Protein AF-A0A970DL91-F1 (afdb_monomer_lite)

Radius of gyration: 66.75 Å; chains: 1; bounding box: 116×144×160 Å

Secondary structure (DSSP, 8-state):
--EETTEEHHHHHHHHHHHTTTT---------TT--HHHHHHHHHHHHHHHHHHTTSSS-GGG-TTTTS-SS-----HHHHHHHHHHHHHHHHHHHHHHHHHHHHH-BPP--SHHHHHHHHHHHHT--GGGS-GGGGSHHHHHHHHHHHHHHHHHHHHHHHHHHHHHHHBSSGGG--HHHHHHHHHTTT--TT-HHHHHHHHHTHHHHHHHHHHHHHHHHHHHHHHHHHHHHTT------HHHHHHHHHHHHHHHH----HHHHHHHHTT-HHHHHHHHHHHHHHHHHHHHHHHHHHHHH-S--HHHHHHHHHHHHHHHTT----HHHHHHHHHHHHH-HHHHHHHHHHHHHHHHHHHHHHHHHHHHHHHHSS---TTHHHHHHHHHHHHHH---HHHHHHHHHHHHHHHTT-S-TTHHHHHHHHHHHHHHHHHHHHHHHHTT-----SSHHHHHHHHHHHHHHHHHHHHHHHHHHHHBTT--SSS--HHHHHHHHHHHHHHHHHHHHHTT-HHHHHHHGGG--GGG--HHHHHHHHHHHHHHHTTBSSHHHHHHHTSHHHHHHHHHHHHHHHHHHHHHHHHHHHHHHH--S-THHHHHS-HHHHHHHHHHHHH-HHHHHHHHHHHHHHHHHHHTT-HHHHHHHHHSPTT--HHHHHHHHHHHHHHHHHHHH-GGGGGGGGHHHHHHHHHHHHHHHHHHHHHHHHHHHHHH--SPPPTT-SGGG-HHHHHHHTTT--------HHHHHHH--GGG-SEEEESS-B-SSTTTTTTGGGSSEEEE-S---S-TTS--BHHHHS-GGG-----EE-S---HHHHHTSTT-EE---SBTTGGG-EEEE-S-HHHHHHHHHHS-TT--EEEE-S-HHHHHHHHHHHHHHHHHTT--HHHHHHHHHHTEEEE-GGG------SEEEEEGGGTTT---HHHHHHHHHHHH--SSEEEEE-TT--TTS----HHHHHHHHHHS---------SSHHHHHHHHHHHHTT-EEEE-SSSSEEEEETTEEEEEEEET-TT-----HHHHIIIIIIHHHHTT--EEEEETTSSSHHHHHHHHHHHHHTS----

pLDDT: mean 81.04, std 9.51, range [30.67, 94.19]

Structure (mmCIF, N/CA/C/O backbone):
data_AF-A0A970DL91-F1
#
_entry.id   AF-A0A970DL91-F1
#
loop_
_atom_site.group_PDB
_atom_site.id
_atom_site.type_symbol
_atom_site.label_atom_id
_atom_site.label_alt_id
_atom_site.label_comp_id
_atom_site.label_asym_id
_atom_site.label_entity_id
_atom_site.label_seq_id
_atom_site.pdbx_PDB_ins_code
_atom_site.Cartn_x
_atom_site.Cartn_y
_atom_site.Cartn_z
_atom_site.occupancy
_atom_site.B_iso_or_equiv
_atom_site.auth_seq_id
_atom_site.auth_comp_id
_atom_site.auth_asym_id
_atom_site.auth_atom_id
_atom_site.pdbx_PDB_model_num
ATOM 1 N N . ASN A 1 1 ? -12.258 -10.045 8.546 1.00 48.22 1 ASN A N 1
ATOM 2 C CA . ASN A 1 1 ? -10.838 -9.648 8.711 1.00 48.22 1 ASN A CA 1
ATOM 3 C C . ASN A 1 1 ? -10.381 -8.439 7.898 1.00 48.22 1 ASN A C 1
ATOM 5 O O . ASN A 1 1 ? -9.247 -8.023 8.098 1.00 48.22 1 ASN A O 1
ATOM 9 N N . ASN A 1 2 ? -11.212 -7.817 7.054 1.00 68.00 2 ASN A N 1
ATOM 10 C CA . ASN A 1 2 ? -10.800 -6.581 6.380 1.00 68.00 2 ASN A CA 1
ATOM 11 C C . ASN A 1 2 ? -10.717 -5.425 7.390 1.00 68.00 2 ASN A C 1
ATOM 13 O O . ASN A 1 2 ? -11.705 -5.105 8.052 1.00 68.00 2 ASN A O 1
ATOM 17 N N . ARG A 1 3 ? -9.528 -4.831 7.520 1.00 85.75 3 ARG A N 1
ATOM 18 C CA . ARG A 1 3 ? -9.287 -3.596 8.276 1.00 85.75 3 ARG A CA 1
ATOM 19 C C . ARG A 1 3 ? -9.288 -2.411 7.310 1.00 85.75 3 ARG A C 1
ATOM 21 O O . ARG A 1 3 ? -8.858 -2.548 6.165 1.00 85.75 3 ARG A O 1
ATOM 28 N N . ILE A 1 4 ? -9.766 -1.260 7.765 1.00 88.88 4 ILE A N 1
ATOM 29 C CA . ILE A 1 4 ? -9.612 0.026 7.073 1.00 88.88 4 ILE A CA 1
ATOM 30 C C . ILE A 1 4 ? -8.948 0.967 8.072 1.00 88.88 4 ILE A C 1
ATOM 32 O O . ILE A 1 4 ? -9.443 1.095 9.188 1.00 88.88 4 ILE A O 1
ATOM 36 N N . LEU A 1 5 ? -7.810 1.554 7.688 1.00 90.62 5 LEU A N 1
ATOM 37 C CA . LEU A 1 5 ? -6.974 2.398 8.558 1.00 90.62 5 LEU A CA 1
ATOM 38 C C . LEU A 1 5 ? -6.631 1.725 9.903 1.00 90.62 5 LEU A C 1
ATOM 40 O O . LEU A 1 5 ? -6.653 2.347 10.958 1.00 90.62 5 LEU A O 1
ATOM 44 N N . ASP A 1 6 ? -6.349 0.418 9.852 1.00 90.62 6 ASP A N 1
ATOM 45 C CA . ASP A 1 6 ? -6.091 -0.473 10.996 1.00 90.62 6 ASP A CA 1
ATOM 46 C C . ASP A 1 6 ? -7.245 -0.698 11.982 1.00 90.62 6 ASP A C 1
ATOM 48 O O . ASP A 1 6 ? -7.086 -1.458 12.941 1.00 90.62 6 ASP A O 1
ATOM 52 N N . TYR A 1 7 ? -8.436 -0.174 11.690 1.00 91.06 7 TYR A N 1
ATOM 53 C CA . TYR A 1 7 ? -9.652 -0.477 12.436 1.00 91.06 7 TYR A CA 1
ATOM 54 C C . TYR A 1 7 ? -10.460 -1.600 11.790 1.00 91.06 7 TYR A C 1
ATOM 56 O O . TYR A 1 7 ? -10.719 -1.621 10.578 1.00 91.06 7 TYR A O 1
ATOM 64 N N . ARG A 1 8 ? -10.914 -2.544 12.620 1.00 88.19 8 ARG A N 1
ATOM 65 C CA . ARG A 1 8 ? -11.968 -3.495 12.228 1.00 88.19 8 ARG A CA 1
ATOM 66 C C . ARG A 1 8 ? -13.316 -2.777 12.250 1.00 88.19 8 ARG A C 1
ATOM 68 O O . ARG A 1 8 ? -13.531 -1.916 13.093 1.00 88.19 8 ARG A O 1
ATOM 75 N N . TYR A 1 9 ? -14.247 -3.178 11.386 1.00 87.25 9 TYR A N 1
ATOM 76 C CA . TYR A 1 9 ? -15.586 -2.573 11.357 1.00 87.25 9 TYR A CA 1
ATOM 77 C C . TYR A 1 9 ? -16.281 -2.594 12.727 1.00 87.25 9 TYR A C 1
ATOM 79 O O . TYR A 1 9 ? -16.850 -1.599 13.151 1.00 87.25 9 TYR A O 1
ATOM 87 N N . ILE A 1 10 ? -16.138 -3.703 13.455 1.00 85.31 10 ILE A N 1
ATOM 88 C CA . ILE A 1 10 ? -16.683 -3.879 14.806 1.00 85.31 10 ILE A CA 1
ATOM 89 C C . ILE A 1 10 ? -16.161 -2.802 15.770 1.00 85.31 10 ILE A C 1
ATOM 91 O O . ILE A 1 10 ? -16.941 -2.238 16.528 1.00 85.31 10 ILE A O 1
ATOM 95 N N . GLU A 1 11 ? -14.867 -2.469 15.706 1.00 88.06 11 GLU A N 1
ATOM 96 C CA . GLU A 1 11 ? -14.255 -1.443 16.565 1.00 88.06 11 GLU A CA 1
ATOM 97 C C . GLU A 1 11 ? -14.880 -0.072 16.294 1.00 88.06 11 GLU A C 1
ATOM 99 O O . GLU A 1 11 ? -15.267 0.625 17.220 1.00 88.06 11 GLU A O 1
ATOM 104 N N . VAL A 1 12 ? -15.062 0.269 15.015 1.00 90.44 12 VAL A N 1
ATOM 105 C CA . VAL A 1 12 ? -15.667 1.539 14.589 1.00 90.44 12 VAL A CA 1
ATOM 106 C C . VAL A 1 12 ? -17.094 1.684 15.116 1.00 90.44 12 VAL A C 1
ATOM 108 O O . VAL A 1 12 ? -17.476 2.741 15.607 1.00 90.44 12 VAL A O 1
ATOM 111 N N . VAL A 1 13 ? -17.894 0.625 15.008 1.00 88.88 13 VAL A N 1
ATOM 112 C CA . VAL A 1 13 ? -19.307 0.669 15.387 1.00 88.88 13 VAL A CA 1
ATOM 113 C C . VAL A 1 13 ? -19.475 0.723 16.915 1.00 88.88 13 VAL A C 1
ATOM 115 O O . VAL A 1 13 ? -20.303 1.491 17.400 1.00 88.88 13 VAL A O 1
ATOM 118 N N . ASN A 1 14 ? -18.659 -0.015 17.679 1.00 88.69 14 ASN A N 1
ATOM 119 C CA . ASN A 1 14 ? -18.685 0.042 19.148 1.00 88.69 14 ASN A CA 1
ATOM 120 C C . ASN A 1 14 ? -18.303 1.437 19.666 1.00 88.69 14 ASN A C 1
ATOM 122 O O . ASN A 1 14 ? -18.971 1.965 20.552 1.00 88.69 14 ASN A O 1
ATOM 126 N N . GLU A 1 15 ? -17.274 2.059 19.085 1.00 90.19 15 GLU A N 1
ATOM 127 C CA . GLU A 1 15 ? -16.874 3.425 19.443 1.00 90.19 15 GLU A CA 1
ATOM 128 C C . GLU A 1 15 ? -17.972 4.445 19.115 1.00 90.19 15 GLU A C 1
ATOM 130 O O . GLU A 1 15 ? -18.283 5.302 19.937 1.00 90.19 15 GLU A O 1
ATOM 135 N N . LEU A 1 16 ? -18.632 4.329 17.955 1.00 89.69 16 LEU A N 1
ATOM 136 C CA . LEU A 1 16 ? -19.767 5.197 17.612 1.00 89.69 16 LEU A CA 1
ATOM 137 C C . LEU A 1 16 ? -20.941 5.052 18.587 1.00 89.69 16 LEU A C 1
ATOM 139 O O . LEU A 1 16 ? -21.554 6.058 18.945 1.00 89.69 16 LEU A O 1
ATOM 143 N N . LEU A 1 17 ? -21.237 3.831 19.043 1.00 88.12 17 LEU A N 1
ATOM 144 C CA . LEU A 1 17 ? -22.252 3.600 20.072 1.00 88.12 17 LEU A CA 1
ATOM 145 C C . LEU A 1 17 ? -21.884 4.276 21.394 1.00 88.12 17 LEU A C 1
ATOM 147 O O . LEU A 1 17 ? -22.737 4.922 21.999 1.00 88.12 17 LEU A O 1
ATOM 151 N N . LEU A 1 18 ? -20.632 4.176 21.840 1.00 87.50 18 LEU A N 1
ATOM 152 C CA . LEU A 1 18 ? -20.187 4.854 23.061 1.00 87.50 18 LEU A CA 1
ATOM 153 C C . LEU A 1 18 ? -20.246 6.380 22.911 1.00 87.50 18 LEU A C 1
ATOM 155 O O . LEU A 1 18 ? -20.728 7.069 23.807 1.00 87.50 18 LEU A O 1
ATOM 159 N N . LEU A 1 19 ? -19.842 6.912 21.755 1.00 88.69 19 LEU A N 1
ATOM 160 C CA . LEU A 1 19 ? -19.898 8.347 21.459 1.00 88.69 19 LEU A CA 1
ATOM 161 C C . LEU A 1 19 ? -21.331 8.889 21.371 1.00 88.69 19 LEU A C 1
ATOM 163 O O . LEU A 1 19 ? -21.543 10.065 21.665 1.00 88.69 19 LEU A O 1
ATOM 167 N N . SER A 1 20 ? -22.319 8.044 21.046 1.00 83.44 20 SER A N 1
ATOM 168 C CA . SER A 1 20 ? -23.741 8.428 21.073 1.00 83.44 20 SER A CA 1
ATOM 169 C C . SER A 1 20 ? -24.223 8.881 22.460 1.00 83.44 20 SER A C 1
ATOM 171 O O . SER A 1 20 ? -25.240 9.558 22.561 1.00 83.44 20 SER A O 1
ATOM 173 N N . LEU A 1 21 ? -23.479 8.566 23.529 1.00 82.19 21 LEU A N 1
ATOM 174 C CA . LEU A 1 21 ? -23.778 8.991 24.899 1.00 82.19 21 LEU A CA 1
ATOM 175 C C . LEU A 1 21 ? -23.330 10.431 25.219 1.00 82.19 21 LEU A C 1
ATOM 177 O O . LEU A 1 21 ? -23.638 10.922 26.304 1.00 82.19 21 LEU A O 1
ATOM 181 N N . HIS A 1 22 ? -22.574 11.090 24.332 1.00 80.44 22 HIS A N 1
ATOM 182 C CA . HIS A 1 22 ? -21.835 12.323 24.641 1.00 80.44 22 HIS A CA 1
ATOM 183 C C . HIS A 1 22 ? -22.213 13.551 23.785 1.00 80.44 22 HIS A C 1
ATOM 185 O O . HIS A 1 22 ? -21.411 14.482 23.699 1.00 80.44 22 HIS A O 1
ATOM 191 N N . ASP A 1 23 ? -23.404 13.571 23.168 1.00 75.06 23 ASP A N 1
ATOM 192 C CA . ASP A 1 23 ? -23.909 14.654 22.292 1.00 75.06 23 ASP A CA 1
ATOM 193 C C . ASP A 1 23 ? -22.915 15.100 21.194 1.00 75.06 23 ASP A C 1
ATOM 195 O O . ASP A 1 23 ? -22.887 16.264 20.785 1.00 75.06 23 ASP A O 1
ATOM 199 N N . ALA A 1 24 ? -22.090 14.167 20.705 1.00 82.06 24 ALA A N 1
ATOM 200 C CA . ALA A 1 24 ? -21.074 14.438 19.693 1.00 82.06 24 ALA A CA 1
ATOM 201 C C . ALA A 1 24 ? -21.703 14.766 18.327 1.00 82.06 24 ALA A C 1
ATOM 203 O O . ALA A 1 24 ? -22.681 14.140 17.905 1.00 82.06 24 ALA A O 1
ATOM 204 N N . LYS A 1 25 ? -21.129 15.736 17.609 1.00 82.25 25 LYS A N 1
ATOM 205 C CA . LYS A 1 25 ? -21.639 16.222 16.317 1.00 82.25 25 LYS A CA 1
ATOM 206 C C . LYS A 1 25 ? -20.621 16.025 15.199 1.00 82.25 25 LYS A C 1
ATOM 208 O O . LYS A 1 25 ? -19.412 16.014 15.412 1.00 82.25 25 LYS A O 1
ATOM 213 N N . ILE A 1 26 ? -21.117 15.906 13.965 1.00 82.19 26 ILE A N 1
ATOM 214 C CA . ILE A 1 26 ? -20.254 15.901 12.777 1.00 82.19 26 ILE A CA 1
ATOM 215 C C . ILE A 1 26 ? -19.767 17.328 12.529 1.00 82.19 26 ILE A C 1
ATOM 217 O O . ILE A 1 26 ? -20.541 18.196 12.124 1.00 82.19 26 ILE A O 1
ATOM 221 N N . ILE A 1 27 ? -18.474 17.547 12.743 1.00 81.88 27 ILE A N 1
ATOM 222 C CA . ILE A 1 27 ? -17.797 18.816 12.476 1.00 81.88 27 ILE A CA 1
ATOM 223 C C . ILE A 1 27 ? -17.158 18.826 11.073 1.00 81.88 27 ILE A C 1
ATOM 225 O O . ILE A 1 27 ? -16.634 17.802 10.625 1.00 81.88 27 ILE A O 1
ATOM 229 N N . PRO A 1 28 ? -17.182 19.961 10.344 1.00 75.31 28 PRO A N 1
ATOM 230 C CA . PRO A 1 28 ? -16.583 20.076 9.015 1.00 75.31 28 PRO A CA 1
ATOM 231 C C . PRO A 1 28 ? -15.055 20.208 9.112 1.00 75.31 28 PRO A C 1
ATOM 233 O O . PRO A 1 28 ? -14.504 21.3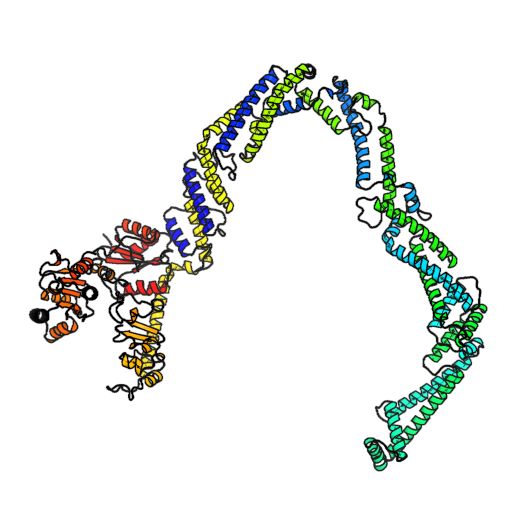08 9.105 1.00 75.31 28 PRO A O 1
ATOM 236 N N . ILE A 1 29 ? -14.366 19.072 9.191 1.00 81.38 29 ILE A N 1
ATOM 237 C CA . ILE A 1 29 ? -12.908 18.998 9.370 1.00 81.38 29 ILE A CA 1
ATOM 238 C C . ILE A 1 29 ? -12.161 18.597 8.091 1.00 81.38 29 ILE A C 1
ATOM 240 O O . ILE A 1 29 ? -12.738 18.504 7.002 1.00 81.38 29 ILE A O 1
ATOM 244 N N . ASP A 1 30 ? -10.836 18.494 8.199 1.00 87.94 30 ASP A N 1
ATOM 245 C CA . ASP A 1 30 ? -9.948 18.059 7.121 1.00 87.94 30 ASP A CA 1
ATOM 246 C C . ASP A 1 30 ? -10.231 16.604 6.705 1.00 87.94 30 ASP A C 1
ATOM 248 O O . ASP A 1 30 ? -10.952 15.870 7.379 1.00 87.94 30 ASP A O 1
ATOM 252 N N . ASP A 1 31 ? -9.672 16.186 5.570 1.00 83.75 31 ASP A N 1
ATOM 253 C CA . ASP A 1 31 ? -9.788 14.803 5.112 1.00 83.75 31 ASP A CA 1
ATOM 254 C C . ASP A 1 31 ? -9.015 13.859 6.047 1.00 83.75 31 ASP A C 1
ATOM 256 O O . ASP A 1 31 ? -7.788 13.923 6.145 1.00 83.75 31 ASP A O 1
ATOM 260 N N . LEU A 1 32 ? -9.745 12.969 6.720 1.00 88.12 32 LEU A N 1
ATOM 261 C CA . LEU A 1 32 ? -9.193 12.020 7.683 1.00 88.12 32 LEU A CA 1
ATOM 262 C C . LEU A 1 32 ? -8.853 10.658 7.055 1.00 88.12 32 LEU A C 1
ATOM 264 O O . LEU A 1 32 ? -8.393 9.756 7.758 1.00 88.12 32 LEU A O 1
ATOM 268 N N . SER A 1 33 ? -9.048 10.494 5.741 1.00 84.12 33 SER A N 1
ATOM 269 C CA . SER A 1 33 ? -8.946 9.208 5.032 1.00 84.12 33 SER A CA 1
ATOM 270 C C . SER A 1 33 ? -7.564 8.545 5.072 1.00 84.12 33 SER A C 1
ATOM 272 O O . SER A 1 33 ? -7.454 7.366 4.744 1.00 84.12 33 SER A O 1
ATOM 274 N N . ASN A 1 34 ? -6.521 9.270 5.490 1.00 87.44 34 ASN A N 1
ATOM 275 C CA . ASN A 1 34 ? -5.137 8.788 5.573 1.00 87.44 34 ASN A CA 1
ATOM 276 C C . ASN A 1 34 ? -4.598 8.675 7.010 1.00 87.44 34 ASN A C 1
ATOM 278 O O . ASN A 1 34 ? -3.404 8.448 7.195 1.00 87.44 34 ASN A O 1
ATOM 282 N N . ILE A 1 35 ? -5.443 8.852 8.026 1.00 90.81 35 ILE A N 1
ATOM 283 C CA . ILE A 1 35 ? -5.038 8.765 9.435 1.00 90.81 35 ILE A CA 1
ATOM 284 C C . ILE A 1 35 ? -5.256 7.328 9.904 1.00 90.81 35 ILE A C 1
ATOM 286 O O . ILE A 1 35 ? -6.399 6.889 10.008 1.00 90.81 35 ILE A O 1
ATOM 290 N N . TYR A 1 36 ? -4.176 6.590 10.169 1.00 92.06 36 TYR A N 1
ATOM 291 C CA . TYR A 1 36 ? -4.241 5.228 10.706 1.00 92.06 36 TYR A CA 1
ATOM 292 C C . TYR A 1 36 ? -4.402 5.249 12.234 1.00 92.06 36 TYR A C 1
ATOM 294 O O . TYR A 1 36 ? -4.331 6.293 12.885 1.00 92.06 36 TYR A O 1
ATOM 302 N N . LYS A 1 37 ? -4.687 4.082 12.821 1.00 92.38 37 LYS A N 1
ATOM 303 C CA . LYS A 1 37 ? -4.994 3.921 14.251 1.00 92.38 37 LYS A CA 1
ATOM 304 C C . LYS A 1 37 ? -3.957 4.539 15.192 1.00 92.38 37 LYS A C 1
ATOM 306 O O . LYS A 1 37 ? -4.331 5.096 16.220 1.00 92.38 37 LYS A O 1
ATOM 311 N N . PHE A 1 38 ? -2.670 4.450 14.864 1.00 91.62 38 PHE A N 1
ATOM 312 C CA . PHE A 1 38 ? -1.610 5.027 15.693 1.00 91.62 38 PHE A CA 1
ATOM 313 C C . PHE A 1 38 ? -1.660 6.563 15.687 1.00 91.62 38 PHE A C 1
ATOM 315 O O . PHE A 1 38 ? -1.640 7.195 16.742 1.00 91.62 38 PHE A O 1
ATOM 322 N N . GLU A 1 39 ? -1.799 7.151 14.503 1.00 91.94 39 GLU A N 1
ATOM 323 C CA . GLU A 1 39 ? -1.897 8.588 14.271 1.00 91.94 39 GLU A CA 1
ATOM 324 C C . GLU A 1 39 ? -3.164 9.160 14.910 1.00 91.94 39 GLU A C 1
ATOM 326 O O . GLU A 1 39 ? -3.110 10.206 15.553 1.00 91.94 39 GLU A O 1
ATOM 331 N N . PHE A 1 40 ? -4.291 8.449 14.805 1.00 93.50 40 PHE A N 1
ATOM 332 C CA . PHE A 1 40 ? -5.538 8.810 15.477 1.00 93.50 40 PHE A CA 1
ATOM 333 C C . PHE A 1 40 ? -5.350 8.947 16.993 1.00 93.50 40 PHE A C 1
ATOM 335 O O . PHE A 1 40 ? -5.789 9.937 17.575 1.00 93.50 40 PHE A O 1
ATOM 342 N N . LEU A 1 41 ? -4.677 7.988 17.639 1.00 92.75 41 LEU A N 1
ATOM 343 C CA . LEU A 1 41 ? -4.440 8.031 19.086 1.00 92.75 41 LEU A CA 1
ATOM 344 C C . LEU A 1 41 ? -3.522 9.196 19.487 1.00 92.75 41 LEU A C 1
ATOM 346 O O . LEU A 1 41 ? -3.751 9.830 20.517 1.00 92.75 41 LEU A O 1
ATOM 350 N N . GLU A 1 42 ? -2.512 9.508 18.670 1.00 92.50 42 GLU A N 1
ATOM 351 C CA . GLU A 1 42 ? -1.643 10.674 18.879 1.00 92.50 42 GLU A CA 1
ATOM 352 C C . GLU A 1 42 ? -2.438 11.987 18.773 1.00 92.50 42 GLU A C 1
ATOM 354 O O . GLU A 1 42 ? -2.292 12.864 19.626 1.00 92.50 42 GLU A O 1
ATOM 359 N N . ILE A 1 43 ? -3.329 12.095 17.781 1.00 92.38 43 ILE A N 1
ATOM 360 C CA . ILE A 1 43 ? -4.218 13.251 17.595 1.00 92.38 43 ILE A CA 1
ATOM 361 C C . ILE A 1 43 ? -5.181 13.401 18.774 1.00 92.38 43 ILE A C 1
ATOM 363 O O . ILE A 1 43 ? -5.301 14.493 19.321 1.00 92.38 43 ILE A O 1
ATOM 367 N N . VAL A 1 44 ? -5.843 12.321 19.199 1.00 92.50 44 VAL A N 1
ATOM 368 C CA . VAL A 1 44 ? -6.779 12.345 20.335 1.00 92.50 44 VAL A CA 1
ATOM 369 C C . VAL A 1 44 ? -6.089 12.837 21.603 1.00 92.50 44 VAL A C 1
ATOM 371 O O . VAL A 1 44 ? -6.615 13.724 22.271 1.00 92.50 44 VAL A O 1
ATOM 374 N N . LYS A 1 45 ? -4.888 12.333 21.901 1.00 92.81 45 LYS A N 1
ATOM 375 C CA . LYS A 1 45 ? -4.119 12.766 23.073 1.00 92.81 45 LYS A CA 1
ATOM 376 C C . LYS A 1 45 ? -3.769 14.257 23.015 1.00 92.81 45 LYS A C 1
ATOM 378 O O . LYS A 1 45 ? -3.824 14.938 24.037 1.00 92.81 45 LYS A O 1
ATOM 383 N N . ALA A 1 46 ? -3.426 14.764 21.830 1.00 91.19 46 ALA A N 1
ATOM 384 C CA . ALA A 1 46 ? -3.171 16.187 21.632 1.00 91.19 46 ALA A CA 1
ATOM 385 C C . ALA A 1 46 ? -4.443 17.026 21.838 1.00 91.19 46 ALA A C 1
ATOM 387 O O . ALA A 1 46 ? -4.396 18.056 22.505 1.00 91.19 46 ALA A O 1
ATOM 388 N N . LEU A 1 47 ? -5.591 16.572 21.323 1.00 90.44 47 LEU A N 1
ATOM 389 C CA . LEU A 1 47 ? -6.880 17.244 21.515 1.00 90.44 47 LEU A CA 1
ATOM 390 C C . LEU A 1 47 ? -7.306 17.275 22.987 1.00 90.44 47 LEU A C 1
ATOM 392 O O . LEU A 1 47 ? -7.756 18.315 23.454 1.00 90.44 47 LEU A O 1
ATOM 396 N N . GLU A 1 48 ? -7.121 16.181 23.729 1.00 90.19 48 GLU A N 1
ATOM 397 C CA . GLU A 1 48 ? -7.420 16.114 25.167 1.00 90.19 48 GLU A CA 1
ATOM 398 C C . GLU A 1 48 ? -6.563 17.112 25.964 1.00 90.19 48 GLU A C 1
ATOM 400 O O . GLU A 1 48 ? -7.082 17.834 26.816 1.00 90.19 48 GLU A O 1
ATOM 405 N N . ALA A 1 49 ? -5.272 17.228 25.633 1.00 88.56 49 ALA A N 1
ATOM 406 C CA . ALA A 1 49 ? -4.385 18.216 26.243 1.00 88.56 49 ALA A CA 1
ATOM 407 C C . ALA A 1 49 ? -4.786 19.662 25.896 1.00 88.56 49 ALA A C 1
ATOM 409 O O . ALA A 1 49 ? -4.734 20.537 26.763 1.00 88.56 49 ALA A O 1
ATOM 410 N N . ILE A 1 50 ? -5.223 19.922 24.657 1.00 88.44 50 ILE A N 1
ATOM 411 C CA . ILE A 1 50 ? -5.728 21.242 24.252 1.00 88.44 50 ILE A CA 1
ATOM 412 C C . ILE A 1 50 ? -7.011 21.576 25.016 1.00 88.44 50 ILE A C 1
ATOM 414 O O . ILE A 1 50 ? -7.118 22.680 25.543 1.00 88.44 50 ILE A O 1
ATOM 418 N N . GLN A 1 51 ? -7.955 20.634 25.118 1.00 86.38 51 GLN A N 1
ATOM 419 C CA . GLN A 1 51 ? -9.250 20.857 25.769 1.00 86.38 51 GLN A CA 1
ATOM 420 C C . GLN A 1 51 ? -9.064 21.215 27.244 1.00 86.38 51 GLN A C 1
ATOM 422 O O . GLN A 1 51 ? -9.599 22.223 27.692 1.00 86.38 51 GLN A O 1
ATOM 427 N N . ALA A 1 52 ? -8.218 20.465 27.956 1.00 85.56 52 ALA A N 1
ATOM 428 C CA . ALA A 1 52 ? -7.875 20.754 29.347 1.00 85.56 52 ALA A CA 1
ATOM 429 C C . ALA A 1 52 ? -7.134 22.095 29.527 1.00 85.56 52 ALA A C 1
ATOM 431 O O . ALA A 1 52 ? -7.299 22.767 30.540 1.00 85.56 52 ALA A O 1
ATOM 432 N N . SER A 1 53 ? -6.308 22.504 28.557 1.00 85.00 53 SER A N 1
ATOM 433 C CA . SER A 1 53 ? -5.553 23.764 28.649 1.00 85.00 53 SER A CA 1
ATOM 434 C C . SER A 1 53 ? -6.421 24.986 28.346 1.00 85.00 53 SER A C 1
ATOM 436 O O . SER A 1 53 ? -6.221 26.040 28.946 1.00 85.00 53 SER A O 1
ATOM 438 N N . LEU A 1 54 ? -7.391 24.859 27.435 1.00 81.44 54 LEU A N 1
ATOM 439 C CA . LEU A 1 54 ? -8.299 25.949 27.068 1.00 81.44 54 LEU A CA 1
ATOM 440 C C . LEU A 1 54 ? -9.150 26.415 28.254 1.00 81.44 54 LEU A C 1
ATOM 442 O O . LEU A 1 54 ? -9.403 27.610 28.357 1.00 81.44 54 LEU A O 1
ATOM 446 N N . GLU A 1 55 ? -9.490 25.530 29.198 1.00 76.00 55 GLU A N 1
ATOM 447 C CA . GLU A 1 55 ? -10.218 25.889 30.428 1.00 76.00 55 GLU A CA 1
ATOM 448 C C . GLU A 1 55 ? -9.530 27.001 31.251 1.00 76.00 55 GLU A C 1
ATOM 450 O O . GLU A 1 55 ? -10.197 27.702 32.011 1.00 76.00 55 GLU A O 1
ATOM 455 N N . ASN A 1 56 ? -8.217 27.210 31.073 1.00 73.38 56 ASN A N 1
ATOM 456 C CA . ASN A 1 56 ? -7.413 28.169 31.838 1.00 73.38 56 ASN A CA 1
ATOM 457 C C . ASN A 1 56 ? -7.186 29.531 31.140 1.00 73.38 56 ASN A C 1
ATOM 459 O O . ASN A 1 56 ? -6.494 30.383 31.697 1.00 73.38 56 ASN A O 1
ATOM 463 N N . ILE A 1 57 ? -7.738 29.770 29.941 1.00 73.69 57 ILE A N 1
ATOM 464 C CA . ILE A 1 57 ? -7.637 31.066 29.233 1.00 73.69 57 ILE A CA 1
ATOM 465 C C . ILE A 1 57 ? -8.933 31.860 29.433 1.00 73.69 57 ILE A C 1
ATOM 467 O O . ILE A 1 57 ? -10.020 31.320 29.304 1.00 73.69 57 ILE A O 1
ATOM 471 N N . SER A 1 58 ? -8.875 33.159 29.720 1.00 61.22 58 SER A N 1
ATOM 472 C CA . SER A 1 58 ? -10.063 34.015 29.887 1.00 61.22 58 SER A CA 1
ATOM 473 C C . SER A 1 58 ? -10.588 34.559 28.543 1.00 61.22 58 SER A C 1
ATOM 475 O O . SER A 1 58 ? -10.502 35.749 28.263 1.00 61.22 58 SER A O 1
ATOM 477 N N . GLY A 1 59 ? -11.141 33.691 27.689 1.00 67.88 59 GLY A N 1
ATOM 478 C CA . GLY A 1 59 ? -11.713 34.053 26.380 1.00 67.88 59 GLY A CA 1
ATOM 479 C C . GLY A 1 59 ? -11.368 33.049 25.277 1.00 67.88 59 GLY A C 1
ATOM 480 O O . GLY A 1 59 ? -10.984 31.922 25.566 1.00 67.88 59 GLY A O 1
ATOM 481 N N . SER A 1 60 ? -11.486 33.430 24.002 1.00 70.31 60 SER A N 1
ATOM 482 C CA . SER A 1 60 ? -11.044 32.548 22.912 1.00 70.31 60 SER A CA 1
ATOM 483 C C . SER A 1 60 ? -9.512 32.475 22.853 1.00 70.31 60 SER A C 1
ATOM 485 O O . SER A 1 60 ? -8.825 33.429 23.225 1.00 70.31 60 SER A O 1
ATOM 487 N N . PHE A 1 61 ? -8.948 31.381 22.327 1.00 80.94 61 PHE A N 1
ATOM 488 C CA . PHE A 1 61 ? -7.493 31.272 22.119 1.00 80.94 61 PHE A CA 1
ATOM 489 C C . PHE A 1 61 ? -6.935 32.442 21.281 1.00 80.94 61 PHE A C 1
ATOM 491 O O . PHE A 1 61 ? -5.814 32.902 21.495 1.00 80.94 61 PHE A O 1
ATOM 498 N N . LYS A 1 62 ? -7.745 32.967 20.354 1.00 78.31 62 LYS A N 1
ATOM 499 C CA . LYS A 1 62 ? -7.408 34.106 19.492 1.00 78.31 62 LYS A CA 1
ATOM 500 C C . LYS A 1 62 ? -7.250 35.430 20.252 1.00 78.31 62 LYS A C 1
ATOM 502 O O . LYS A 1 62 ? -6.541 36.316 19.771 1.00 78.31 62 LYS A O 1
ATOM 507 N N . ASP A 1 63 ? -7.883 35.558 21.413 1.00 77.75 63 ASP A N 1
ATOM 508 C CA . ASP A 1 63 ? -7.874 36.779 22.222 1.00 77.75 63 ASP A CA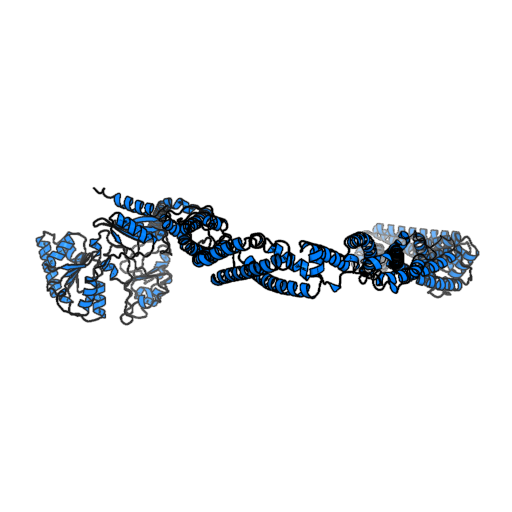 1
ATOM 509 C C . ASP A 1 63 ? -6.748 36.801 23.269 1.00 77.75 63 ASP A C 1
ATOM 511 O O . ASP A 1 63 ? -6.644 37.766 24.028 1.00 77.75 63 ASP A O 1
ATOM 515 N N . SER A 1 64 ? -5.882 35.779 23.297 1.00 81.94 64 SER A N 1
ATOM 516 C CA . SER A 1 64 ? -4.765 35.712 24.245 1.00 81.94 64 SER A CA 1
ATOM 517 C C . SER A 1 64 ? -3.823 36.915 24.123 1.00 81.94 64 SER A C 1
ATOM 519 O O . SER A 1 64 ? -3.526 37.404 23.026 1.00 81.94 64 SER A O 1
ATOM 521 N N . ILE A 1 65 ? -3.275 37.350 25.262 1.00 79.56 65 ILE A N 1
ATOM 522 C CA . ILE A 1 65 ? -2.238 38.392 25.333 1.00 79.56 65 ILE A CA 1
ATOM 523 C C . ILE A 1 65 ? -0.985 37.974 24.537 1.00 79.56 65 ILE A C 1
ATOM 525 O O . ILE A 1 65 ? -0.270 38.824 24.009 1.00 79.56 65 ILE A O 1
ATOM 529 N N . TRP A 1 66 ? -0.763 36.666 24.379 1.00 84.88 66 TRP A N 1
ATOM 530 C CA . TRP A 1 66 ? 0.380 36.070 23.685 1.00 84.88 66 TRP A CA 1
ATOM 531 C C . TRP A 1 66 ? 0.124 35.746 22.206 1.00 84.88 66 TRP A C 1
ATOM 533 O O . TRP A 1 66 ? 0.951 35.081 21.583 1.00 84.88 66 TRP A O 1
ATOM 543 N N . LYS A 1 67 ? -0.973 36.245 21.614 1.00 80.75 67 LYS A N 1
ATOM 544 C CA . LYS A 1 67 ? -1.360 36.025 20.200 1.00 80.75 67 LYS A CA 1
ATOM 545 C C . LYS A 1 67 ? -0.270 36.342 19.171 1.00 80.75 67 LYS A C 1
ATOM 547 O O . LYS A 1 67 ? -0.300 35.829 18.052 1.00 80.75 67 LYS A O 1
ATOM 552 N N . ASP A 1 68 ? 0.676 37.207 19.533 1.00 78.56 68 ASP A N 1
ATOM 553 C CA . ASP A 1 68 ? 1.777 37.595 18.659 1.00 78.56 68 ASP A CA 1
ATOM 554 C C . ASP A 1 68 ? 2.849 36.502 18.571 1.00 78.56 68 ASP A C 1
ATOM 556 O O . ASP A 1 68 ? 3.636 36.508 17.629 1.00 78.56 68 ASP A O 1
ATOM 560 N N . ILE A 1 69 ? 2.873 35.522 19.480 1.00 83.81 69 ILE A N 1
ATOM 561 C CA . ILE A 1 69 ? 3.679 34.309 19.316 1.00 83.81 69 ILE A CA 1
ATOM 562 C C . ILE A 1 69 ? 3.005 33.431 18.250 1.00 83.81 69 ILE A C 1
ATOM 564 O O . ILE A 1 69 ? 1.848 33.039 18.430 1.00 83.81 69 ILE A O 1
ATOM 568 N N . PRO A 1 70 ? 3.690 33.075 17.143 1.00 81.69 70 PRO A N 1
ATOM 569 C CA . PRO A 1 70 ? 3.134 32.182 16.141 1.00 81.69 70 PRO A CA 1
ATOM 570 C C . PRO A 1 70 ? 2.626 30.877 16.756 1.00 81.69 70 PRO A C 1
ATOM 572 O O . PRO A 1 70 ? 3.297 30.254 17.579 1.00 81.69 70 PRO A O 1
ATOM 575 N N . ILE A 1 71 ? 1.469 30.423 16.271 1.00 80.81 71 ILE A N 1
ATOM 576 C CA . ILE A 1 71 ? 0.864 29.144 16.671 1.00 80.81 71 ILE A CA 1
ATOM 577 C C . ILE A 1 71 ? 1.842 27.977 16.487 1.00 80.81 71 ILE A C 1
ATOM 579 O O . ILE A 1 71 ? 1.840 27.039 17.268 1.00 80.81 71 ILE A O 1
ATOM 583 N N . PHE A 1 72 ? 2.705 28.044 15.473 1.00 80.50 72 PHE A N 1
ATOM 584 C CA . PHE A 1 72 ? 3.789 27.086 15.286 1.00 80.50 72 PHE A CA 1
ATOM 585 C C . PHE A 1 72 ? 5.108 27.746 15.671 1.00 80.50 72 PHE A C 1
ATOM 587 O O . PHE A 1 72 ? 5.677 28.518 14.897 1.00 80.50 72 PHE A O 1
ATOM 594 N N . ASN A 1 73 ? 5.572 27.448 16.880 1.00 79.56 73 ASN A N 1
ATOM 595 C CA . ASN A 1 73 ? 6.807 27.970 17.451 1.00 79.56 73 ASN A CA 1
ATOM 596 C C . ASN A 1 73 ? 7.685 26.818 17.986 1.00 79.56 73 ASN A C 1
ATOM 598 O O . ASN A 1 73 ? 7.255 25.671 18.029 1.00 79.56 73 ASN A O 1
ATOM 602 N N . ASN A 1 74 ? 8.937 27.117 18.347 1.00 73.38 74 ASN A N 1
ATOM 603 C CA . ASN A 1 74 ? 9.915 26.137 18.855 1.00 73.38 74 ASN A CA 1
ATOM 604 C C . ASN A 1 74 ? 10.329 26.436 20.310 1.00 73.38 74 ASN A C 1
ATOM 606 O O . ASN A 1 74 ? 11.490 26.245 20.691 1.00 73.38 74 ASN A O 1
ATOM 610 N N . ILE A 1 75 ? 9.423 26.992 21.111 1.00 80.69 75 ILE A N 1
ATOM 611 C CA . ILE A 1 75 ? 9.742 27.530 22.434 1.00 80.69 75 ILE A CA 1
ATOM 612 C C . ILE A 1 75 ? 9.619 26.409 23.465 1.00 80.69 75 ILE A C 1
ATOM 614 O O . ILE A 1 75 ? 8.544 25.878 23.689 1.00 80.69 75 ILE A O 1
ATOM 618 N N . LYS A 1 76 ? 10.725 26.079 24.141 1.00 70.38 76 LYS A N 1
ATOM 619 C CA . LYS A 1 76 ? 10.745 25.011 25.158 1.00 70.38 76 LYS A CA 1
ATOM 620 C C . LYS A 1 76 ? 10.547 25.498 26.589 1.00 70.38 76 LYS A C 1
ATOM 622 O O . LYS A 1 76 ? 10.112 24.730 27.439 1.00 70.38 76 LYS A O 1
ATOM 627 N N . TYR A 1 77 ? 10.928 26.742 26.884 1.00 78.69 77 TYR A N 1
ATOM 628 C CA . TYR A 1 77 ? 10.961 27.250 28.254 1.00 78.69 77 TYR A CA 1
ATOM 629 C C . TYR A 1 77 ? 10.320 28.644 28.336 1.00 78.69 77 TYR A C 1
ATOM 631 O O . TYR A 1 77 ? 10.924 29.608 27.863 1.00 78.69 77 TYR A O 1
ATOM 639 N N . PRO A 1 78 ? 9.162 28.791 29.006 1.00 80.81 78 PRO A N 1
ATOM 640 C CA . PRO A 1 78 ? 8.479 30.079 29.189 1.00 80.81 78 PRO A CA 1
ATOM 641 C C . PRO A 1 78 ? 9.381 31.159 29.809 1.00 80.81 78 PRO A C 1
ATOM 643 O O . PRO A 1 78 ? 9.343 32.324 29.422 1.00 80.81 78 PRO A O 1
ATOM 646 N N . ASN A 1 79 ? 10.272 30.762 30.726 1.00 80.75 79 ASN A N 1
ATOM 647 C CA . ASN A 1 79 ? 11.226 31.668 31.374 1.00 80.75 79 ASN A CA 1
ATOM 648 C C . ASN A 1 79 ? 12.189 32.348 30.386 1.00 80.75 79 ASN A C 1
ATOM 650 O O . ASN A 1 79 ? 12.661 33.444 30.673 1.00 80.75 79 ASN A O 1
ATOM 654 N N . GLN A 1 80 ? 12.483 31.729 29.234 1.00 81.44 80 GLN A N 1
ATOM 655 C CA . GLN A 1 80 ? 13.336 32.347 28.213 1.00 81.44 80 GLN A CA 1
ATOM 656 C C . GLN A 1 80 ? 12.660 33.571 27.592 1.00 81.44 80 GLN A C 1
ATOM 658 O O . GLN A 1 80 ? 13.331 34.567 27.344 1.00 81.44 80 GLN A O 1
ATOM 663 N N . ILE A 1 81 ? 11.340 33.522 27.393 1.00 83.56 81 ILE A N 1
ATOM 664 C CA . ILE A 1 81 ? 10.563 34.636 26.838 1.00 83.56 81 ILE A CA 1
ATOM 665 C C . ILE A 1 81 ? 10.493 35.783 27.843 1.00 83.56 81 ILE A C 1
ATOM 667 O O . ILE A 1 81 ? 10.770 36.924 27.489 1.00 83.56 81 ILE A O 1
ATOM 671 N N . ILE A 1 82 ? 10.186 35.484 29.107 1.00 84.75 82 ILE A N 1
ATOM 672 C CA . ILE A 1 82 ? 10.100 36.507 30.158 1.00 84.75 82 ILE A CA 1
ATOM 673 C C . ILE A 1 82 ? 11.459 37.189 30.378 1.00 84.75 82 ILE A C 1
ATOM 675 O O . ILE A 1 82 ? 11.534 38.414 30.447 1.00 84.75 82 ILE A O 1
ATOM 679 N N . ALA A 1 83 ? 12.554 36.421 30.406 1.00 83.31 83 ALA A N 1
ATOM 680 C CA . ALA A 1 83 ? 13.900 36.982 30.508 1.00 83.31 83 ALA A CA 1
ATOM 681 C C . ALA A 1 83 ? 14.259 37.871 29.304 1.00 83.31 83 ALA A C 1
ATOM 683 O O . ALA A 1 83 ? 14.900 38.906 29.474 1.00 83.31 83 ALA A O 1
ATOM 684 N N . LEU A 1 84 ? 13.830 37.490 28.097 1.00 84.25 84 LEU A N 1
ATOM 685 C CA . LEU A 1 84 ? 14.036 38.273 26.881 1.00 84.25 84 LEU A CA 1
ATOM 686 C C . LEU A 1 84 ? 13.275 39.610 26.933 1.00 84.25 84 LEU A C 1
ATOM 688 O O . LEU A 1 84 ? 13.855 40.648 26.631 1.00 84.25 84 LEU A O 1
ATOM 692 N N . ILE A 1 85 ? 12.008 39.597 27.360 1.00 85.12 85 ILE A N 1
ATOM 693 C CA . ILE A 1 85 ? 11.179 40.805 27.528 1.00 85.12 85 ILE A CA 1
ATOM 694 C C . ILE A 1 85 ? 11.828 41.768 28.528 1.00 85.12 85 ILE A C 1
ATOM 696 O O . ILE A 1 85 ? 11.975 42.952 28.232 1.00 85.12 85 ILE A O 1
ATOM 700 N N . TYR A 1 86 ? 12.299 41.248 29.664 1.00 84.50 86 TYR A N 1
ATOM 701 C CA . TYR A 1 86 ? 12.998 42.044 30.674 1.00 84.50 86 TYR A CA 1
ATOM 702 C C . TYR A 1 86 ? 14.293 42.678 30.138 1.00 84.50 86 TYR A C 1
ATOM 704 O O . TYR A 1 86 ? 14.601 43.829 30.437 1.00 84.50 86 TYR A O 1
ATOM 712 N N . GLN A 1 87 ? 15.061 41.961 29.311 1.00 84.44 87 GLN A N 1
ATOM 713 C CA . GLN A 1 87 ? 16.272 42.517 28.695 1.00 84.44 87 GLN A CA 1
ATOM 714 C C . GLN A 1 87 ? 15.962 43.662 27.722 1.00 84.44 87 GLN A C 1
ATOM 716 O O . GLN A 1 87 ? 16.679 44.661 27.732 1.00 84.44 87 GLN A O 1
ATOM 721 N N . VAL A 1 88 ? 14.894 43.543 26.921 1.00 85.50 88 VAL A N 1
ATOM 722 C CA . VAL A 1 88 ? 14.427 44.632 26.044 1.00 85.50 88 VAL A CA 1
ATOM 723 C C . VAL A 1 88 ? 14.065 45.860 26.883 1.00 85.50 88 VAL A C 1
ATOM 725 O O . VAL A 1 88 ? 14.520 46.960 26.583 1.00 85.50 88 VAL A O 1
ATOM 728 N N . GLU A 1 89 ? 13.305 45.672 27.963 1.00 85.75 89 GLU A N 1
ATOM 729 C CA . GLU A 1 89 ? 12.879 46.753 28.859 1.00 85.75 89 GLU A CA 1
ATOM 730 C C . GLU A 1 89 ? 14.071 47.543 29.434 1.00 85.75 89 GLU A C 1
ATOM 732 O O . GLU A 1 89 ? 14.061 48.774 29.433 1.00 85.75 89 GLU A O 1
ATOM 737 N N . GLN A 1 90 ? 15.130 46.852 29.872 1.00 85.50 90 GLN A N 1
ATOM 738 C CA . GLN A 1 90 ? 16.326 47.495 30.431 1.00 85.50 90 GLN A CA 1
ATOM 739 C C . GLN A 1 90 ? 17.086 48.340 29.400 1.00 85.50 90 GLN A C 1
ATOM 741 O O . GLN A 1 90 ? 17.484 49.462 29.711 1.00 85.50 90 GLN A O 1
ATOM 746 N N . CYS A 1 91 ? 17.246 47.849 28.167 1.00 86.00 91 CYS A N 1
ATOM 747 C CA . CYS A 1 91 ? 17.901 48.616 27.104 1.00 86.00 91 CYS A CA 1
ATOM 748 C C . CYS A 1 91 ? 17.126 49.903 26.773 1.00 86.00 91 CYS A C 1
ATOM 750 O O . CYS A 1 91 ? 17.732 50.960 26.614 1.00 86.00 91 CYS A O 1
ATOM 752 N N . PHE A 1 92 ? 15.788 49.848 26.711 1.00 86.44 92 PHE A N 1
ATOM 753 C CA . PHE A 1 92 ? 14.971 51.039 26.443 1.00 86.44 92 PHE A CA 1
ATOM 754 C C . PHE A 1 92 ? 15.099 52.108 27.537 1.00 86.44 92 PHE A C 1
ATOM 756 O O . PHE A 1 92 ? 15.169 53.288 27.199 1.00 86.44 92 PHE A O 1
ATOM 763 N N . LYS A 1 93 ? 15.216 51.715 28.815 1.00 85.56 93 LYS A N 1
ATOM 764 C CA . LYS A 1 93 ? 15.448 52.659 29.927 1.00 85.56 93 LYS A CA 1
ATOM 765 C C . LYS A 1 93 ? 16.779 53.409 29.795 1.00 85.56 93 LYS A C 1
ATOM 767 O O . LYS A 1 93 ? 16.819 54.612 30.026 1.00 85.56 93 LYS A O 1
ATOM 772 N N . ILE A 1 94 ? 17.854 52.719 29.402 1.00 84.69 94 ILE A N 1
ATOM 773 C CA . ILE A 1 94 ? 19.187 53.331 29.241 1.00 84.69 94 ILE A CA 1
ATOM 774 C C . ILE A 1 94 ? 19.221 54.270 28.024 1.00 84.69 94 ILE A C 1
ATOM 776 O O . ILE A 1 94 ? 19.765 55.372 28.087 1.00 84.69 94 ILE A O 1
ATOM 780 N N . LEU A 1 95 ? 18.604 53.864 26.911 1.00 86.44 95 LEU A N 1
ATOM 781 C CA . LEU A 1 95 ? 18.533 54.694 25.705 1.00 86.44 95 LEU A CA 1
ATOM 782 C C . LEU A 1 95 ? 17.728 55.982 25.934 1.00 86.44 95 LEU A C 1
ATOM 784 O O . LEU A 1 95 ? 18.094 57.031 25.407 1.00 86.44 95 LEU A O 1
ATOM 788 N N . GLU A 1 96 ? 16.661 55.919 26.734 1.00 84.94 96 GLU A N 1
ATOM 789 C CA . GLU A 1 96 ? 15.867 57.094 27.101 1.00 84.94 96 GLU A CA 1
ATOM 790 C C . GLU A 1 96 ? 16.674 58.100 27.937 1.00 84.94 96 GLU A C 1
ATOM 792 O O . GLU A 1 96 ? 16.586 59.302 27.682 1.00 84.94 96 GLU A O 1
ATOM 797 N N . SER A 1 97 ? 17.523 57.641 28.866 1.00 84.50 97 SER A N 1
ATOM 798 C CA . SER A 1 97 ? 18.366 58.544 29.662 1.00 84.50 97 SER A CA 1
ATOM 799 C C . SER A 1 97 ? 19.460 59.239 28.846 1.00 84.50 97 SER A C 1
ATOM 801 O O . SER A 1 97 ? 19.660 60.441 29.003 1.00 84.50 97 SER A O 1
ATOM 803 N N . GLU A 1 98 ? 20.144 58.523 27.947 1.00 85.88 98 GLU A N 1
ATOM 804 C CA . GLU A 1 98 ? 21.232 59.098 27.134 1.00 85.88 98 GLU A CA 1
ATOM 805 C C . GLU A 1 98 ? 20.713 60.063 26.058 1.00 85.88 98 GLU A C 1
ATOM 807 O O . GLU A 1 98 ? 21.325 61.096 25.778 1.00 85.88 98 GLU A O 1
ATOM 812 N N . LYS A 1 99 ? 19.536 59.770 25.490 1.00 84.94 99 LYS A N 1
ATOM 813 C CA . LYS A 1 99 ? 18.829 60.667 24.568 1.00 84.94 99 LYS A CA 1
ATOM 814 C C . LYS A 1 99 ? 18.670 62.073 25.163 1.00 84.94 99 LYS A C 1
ATOM 816 O O . LYS A 1 99 ? 18.980 63.058 24.495 1.00 84.94 99 LYS A O 1
ATOM 821 N N . ILE A 1 100 ? 18.195 62.157 26.407 1.00 83.75 100 ILE A N 1
ATOM 822 C CA . ILE A 1 100 ? 17.913 63.427 27.096 1.00 83.75 100 ILE A CA 1
ATOM 823 C C . ILE A 1 100 ? 19.187 64.278 27.240 1.00 83.75 100 ILE A C 1
ATOM 825 O O . ILE A 1 100 ? 19.118 65.506 27.168 1.00 83.75 100 ILE A O 1
ATOM 829 N N . ILE A 1 101 ? 20.351 63.642 27.406 1.00 83.25 101 ILE A N 1
ATOM 830 C CA . ILE A 1 101 ? 21.651 64.322 27.513 1.00 83.25 101 ILE A CA 1
ATOM 831 C C . ILE A 1 101 ? 22.066 64.909 26.154 1.00 83.25 101 ILE A C 1
ATOM 833 O O . ILE A 1 101 ? 22.430 66.082 26.070 1.00 83.25 101 ILE A O 1
ATOM 837 N N . LEU A 1 102 ? 21.952 64.132 25.070 1.00 83.69 102 LEU A N 1
ATOM 838 C CA . LEU A 1 102 ? 22.317 64.569 23.713 1.00 83.69 102 LEU A CA 1
ATOM 839 C C . LEU A 1 102 ? 21.502 65.788 23.242 1.00 83.69 102 LEU A C 1
ATOM 841 O O . LEU A 1 102 ? 22.060 66.709 22.643 1.00 83.69 102 LEU A O 1
ATOM 845 N N . GLU A 1 103 ? 20.199 65.811 23.529 1.00 83.69 103 GLU A N 1
ATOM 846 C CA . GLU A 1 103 ? 19.301 66.917 23.165 1.00 83.69 103 GLU A CA 1
ATOM 847 C C . GLU A 1 103 ? 19.613 68.199 23.947 1.00 83.69 103 GLU A C 1
ATOM 849 O O . GLU A 1 103 ? 19.745 69.272 23.357 1.00 83.69 103 GLU A O 1
ATOM 854 N N . ASN A 1 104 ? 19.752 68.092 25.272 1.00 82.62 104 ASN A N 1
ATOM 855 C CA . ASN A 1 104 ? 19.827 69.263 26.146 1.00 82.62 104 ASN A CA 1
ATOM 856 C C . ASN A 1 104 ? 21.234 69.868 26.246 1.00 82.62 104 ASN A C 1
ATOM 858 O O . ASN A 1 104 ? 21.356 71.081 26.417 1.00 82.62 104 ASN A O 1
ATOM 862 N N . GLU A 1 105 ? 22.295 69.059 26.143 1.00 80.69 105 GLU A N 1
ATOM 863 C CA . GLU A 1 105 ? 23.674 69.510 26.402 1.00 80.69 105 GLU A CA 1
ATOM 864 C C . GLU A 1 105 ? 24.525 69.688 25.132 1.00 80.69 105 GLU A C 1
ATOM 866 O O . GLU A 1 105 ? 25.513 70.426 25.151 1.00 80.69 105 GLU A O 1
ATOM 871 N N . HIS A 1 106 ? 24.150 69.057 24.012 1.00 81.19 106 HIS A N 1
ATOM 872 C CA . HIS A 1 106 ? 24.975 69.003 22.794 1.00 81.19 106 HIS A CA 1
ATOM 873 C C . HIS A 1 106 ? 24.295 69.538 21.522 1.00 81.19 106 HIS A C 1
ATOM 875 O O . HIS A 1 106 ? 24.866 69.443 20.435 1.00 81.19 106 HIS A O 1
ATOM 881 N N . GLY A 1 107 ? 23.105 70.137 21.642 1.00 78.06 107 GLY A N 1
ATOM 882 C CA . GLY A 1 107 ? 22.441 70.843 20.538 1.00 78.06 107 GLY A CA 1
ATOM 883 C C . GLY A 1 107 ? 21.903 69.935 19.425 1.00 78.06 107 GLY A C 1
ATOM 884 O O . GLY A 1 107 ? 21.712 70.393 18.291 1.00 78.06 107 GLY A O 1
ATOM 885 N N . PHE A 1 108 ? 21.669 68.652 19.724 1.00 84.50 108 PHE A N 1
ATOM 886 C CA . PHE A 1 108 ? 20.971 67.741 18.815 1.00 84.50 108 PHE A CA 1
ATOM 887 C C . PHE A 1 108 ? 19.493 68.129 18.688 1.00 84.50 108 PHE A C 1
ATOM 889 O O . PHE A 1 108 ? 18.883 68.666 19.611 1.00 84.50 108 PHE A O 1
ATOM 896 N N . ARG A 1 109 ? 18.893 67.840 17.530 1.00 82.06 109 ARG A N 1
ATOM 897 C CA . ARG A 1 109 ? 17.433 67.945 17.353 1.00 82.06 109 ARG A CA 1
ATOM 898 C C . ARG A 1 109 ? 16.702 66.879 18.175 1.00 82.06 109 ARG A C 1
ATOM 900 O O . ARG A 1 109 ? 17.262 65.817 18.424 1.00 82.06 109 ARG A O 1
ATOM 907 N N . GLU A 1 110 ? 15.434 67.136 18.498 1.00 81.88 110 GLU A N 1
ATOM 908 C CA . GLU A 1 110 ? 14.569 66.197 19.224 1.00 81.88 110 GLU A CA 1
ATOM 909 C C . GLU A 1 110 ? 14.524 64.802 18.560 1.00 81.88 110 GLU A C 1
ATOM 911 O O . GLU A 1 110 ? 14.254 64.646 17.365 1.00 81.88 110 GLU A O 1
ATOM 916 N N . ILE A 1 111 ? 14.776 63.777 19.366 1.00 85.12 111 ILE A N 1
ATOM 917 C CA . ILE A 1 111 ? 14.895 62.361 19.046 1.00 85.12 111 ILE A CA 1
ATOM 918 C C . ILE A 1 111 ? 13.633 61.644 19.550 1.00 85.12 111 ILE A C 1
ATOM 920 O O . ILE A 1 111 ? 13.592 61.038 20.620 1.00 85.12 111 ILE A O 1
ATOM 924 N N . SER A 1 112 ? 12.550 61.704 18.785 1.00 79.69 112 SER A N 1
ATOM 925 C CA . SER A 1 112 ? 11.221 61.250 19.231 1.00 79.69 112 SER A CA 1
ATOM 926 C C . SER A 1 112 ? 11.106 59.752 19.567 1.00 79.69 112 SER A C 1
ATOM 928 O O . SER A 1 112 ? 10.289 59.378 20.408 1.00 79.69 112 SER A O 1
ATOM 930 N N . ASN A 1 113 ? 11.916 58.887 18.950 1.00 85.00 113 ASN A N 1
ATOM 931 C CA . ASN A 1 113 ? 11.849 57.432 19.121 1.00 85.00 113 ASN A CA 1
ATOM 932 C C . ASN A 1 113 ? 13.198 56.739 18.846 1.00 85.00 113 ASN A C 1
ATOM 934 O O . ASN A 1 113 ? 14.192 57.367 18.464 1.00 85.00 113 ASN A O 1
ATOM 938 N N . TYR A 1 114 ? 13.224 55.416 19.022 1.00 84.75 114 TYR A N 1
ATOM 939 C CA . TYR A 1 114 ? 14.419 54.591 18.845 1.00 84.75 114 TYR A CA 1
ATOM 940 C C . TYR A 1 114 ? 14.999 54.646 17.419 1.00 84.75 114 TYR A C 1
ATOM 942 O O . TYR A 1 114 ? 16.222 54.669 17.256 1.00 84.75 114 TYR A O 1
ATOM 950 N N . ALA A 1 115 ? 14.164 54.726 16.374 1.00 83.19 115 ALA A N 1
ATOM 951 C CA . ALA A 1 115 ? 14.640 54.844 14.993 1.00 83.19 115 ALA A CA 1
ATOM 952 C C . ALA A 1 115 ? 15.422 56.145 14.755 1.00 83.19 115 ALA A C 1
ATOM 954 O O . ALA A 1 115 ? 16.474 56.130 14.109 1.00 83.19 115 ALA A O 1
ATOM 955 N N . TYR A 1 116 ? 14.933 57.263 15.295 1.00 82.69 116 TYR A N 1
ATOM 956 C CA . TYR A 1 116 ? 15.632 58.544 15.206 1.00 82.69 116 TYR A CA 1
ATOM 957 C C . TYR A 1 116 ? 16.969 58.507 15.952 1.00 82.69 116 TYR A C 1
ATOM 959 O O . TYR A 1 116 ? 17.970 58.949 15.390 1.00 82.69 116 TYR A O 1
ATOM 967 N N . LEU A 1 117 ? 17.028 57.898 17.143 1.00 84.19 117 LEU A N 1
ATOM 968 C CA . LEU A 1 117 ? 18.273 57.772 17.914 1.00 84.19 117 LEU A CA 1
ATOM 969 C C . LEU A 1 117 ? 19.336 56.978 17.139 1.00 84.19 117 LEU A C 1
ATOM 971 O O . LEU A 1 117 ? 20.483 57.404 17.019 1.00 84.19 117 LEU A O 1
ATOM 975 N N . LYS A 1 118 ? 18.934 55.865 16.516 1.00 81.88 118 LYS A N 1
ATOM 976 C CA . LYS A 1 118 ? 19.804 55.059 15.646 1.00 81.88 118 LYS A CA 1
ATOM 977 C C . LYS A 1 118 ? 20.359 55.847 14.463 1.00 81.88 118 LYS A C 1
ATOM 979 O O . LYS A 1 118 ? 21.547 55.745 14.155 1.00 81.88 118 LYS A O 1
ATOM 984 N N . ASN A 1 119 ? 19.504 56.634 13.810 1.00 80.81 119 ASN A N 1
ATOM 985 C CA . ASN A 1 119 ? 19.922 57.489 12.705 1.00 80.81 119 ASN A CA 1
ATOM 986 C C . ASN A 1 119 ? 20.941 58.526 13.178 1.00 80.81 119 ASN A C 1
ATOM 988 O O . ASN A 1 119 ? 21.938 58.733 12.501 1.00 80.81 119 ASN A O 1
ATOM 992 N N . VAL A 1 120 ? 20.730 59.137 14.343 1.00 81.94 120 VAL A N 1
ATOM 993 C CA . VAL A 1 120 ? 21.662 60.110 14.924 1.00 81.94 120 VAL A CA 1
ATOM 994 C C . VAL A 1 120 ? 23.037 59.482 15.195 1.00 81.94 120 VAL A C 1
ATOM 996 O O . VAL A 1 120 ? 24.042 60.023 14.732 1.00 81.94 120 VAL A O 1
ATOM 999 N N . ILE A 1 121 ? 23.088 58.302 15.829 1.00 82.19 121 ILE A N 1
ATOM 1000 C CA . ILE A 1 121 ? 24.335 57.543 16.064 1.00 82.19 121 ILE A CA 1
ATOM 1001 C C . ILE A 1 121 ? 25.075 57.299 14.744 1.00 82.19 121 ILE A C 1
ATOM 1003 O O . ILE A 1 121 ? 26.267 57.581 14.624 1.00 82.19 121 ILE A O 1
ATOM 1007 N N . GLN A 1 122 ? 24.365 56.793 13.733 1.00 78.75 122 GLN A N 1
ATOM 1008 C CA . GLN A 1 122 ? 24.960 56.459 12.442 1.00 78.75 122 GLN A CA 1
ATOM 1009 C C . GLN A 1 122 ? 25.445 57.703 11.688 1.00 78.75 122 GLN A C 1
ATOM 1011 O O . GLN A 1 122 ? 26.526 57.684 11.101 1.00 78.75 122 GLN A O 1
ATOM 1016 N N . LYS A 1 123 ? 24.648 58.773 11.674 1.00 80.75 123 LYS A N 1
ATOM 1017 C CA . LYS A 1 123 ? 24.969 60.016 10.965 1.00 80.75 123 LYS A CA 1
ATOM 1018 C C . LYS A 1 123 ? 26.191 60.712 11.563 1.00 80.75 123 LYS A C 1
ATOM 1020 O O . LYS A 1 123 ? 26.993 61.248 10.807 1.00 80.75 123 LYS A O 1
ATOM 1025 N N . PHE A 1 124 ? 26.346 60.673 12.886 1.00 83.00 124 PHE A N 1
ATOM 1026 C CA . PHE A 1 124 ? 27.455 61.329 13.573 1.00 83.00 124 PHE A CA 1
ATOM 1027 C C . PHE A 1 124 ? 28.756 60.511 13.526 1.00 83.00 124 PHE A C 1
ATOM 1029 O O . PHE A 1 124 ? 29.804 61.050 13.193 1.00 83.00 124 PHE A O 1
ATOM 1036 N N . LEU A 1 125 ? 28.704 59.199 13.797 1.00 78.94 125 LEU A N 1
ATOM 1037 C CA . LEU A 1 125 ? 29.910 58.358 13.886 1.00 78.94 125 LEU A CA 1
ATOM 1038 C C . LEU A 1 125 ? 30.546 58.001 12.527 1.00 78.94 125 LEU A C 1
ATOM 1040 O O . LEU A 1 125 ? 31.698 57.580 12.496 1.00 78.94 125 LEU A O 1
ATOM 1044 N N . ASN A 1 126 ? 29.818 58.130 11.411 1.00 73.94 126 ASN A N 1
ATOM 1045 C CA . ASN A 1 126 ? 30.304 57.751 10.070 1.00 73.94 126 ASN A CA 1
ATOM 1046 C C . ASN A 1 126 ? 31.102 58.842 9.344 1.00 73.94 126 ASN A C 1
ATOM 1048 O O . ASN A 1 126 ? 31.499 58.640 8.190 1.00 73.94 126 ASN A O 1
ATOM 1052 N N . LEU A 1 127 ? 31.275 60.004 9.966 1.00 78.19 127 LEU A N 1
ATOM 1053 C CA . LEU A 1 127 ? 32.057 61.093 9.410 1.00 78.19 127 LEU A CA 1
ATOM 1054 C C . LEU A 1 127 ? 33.331 61.249 10.235 1.00 78.19 127 LEU A C 1
ATOM 1056 O O . LEU A 1 127 ? 33.263 61.550 11.424 1.00 78.19 127 LEU A O 1
ATOM 1060 N N . ASP A 1 128 ? 34.478 61.054 9.591 1.00 74.75 128 ASP A N 1
ATOM 1061 C CA . ASP A 1 128 ? 35.760 61.450 10.158 1.00 74.75 128 ASP A CA 1
ATOM 1062 C C . ASP A 1 128 ? 35.973 62.949 9.884 1.00 74.75 128 ASP A C 1
ATOM 1064 O O . ASP A 1 128 ? 35.996 63.346 8.711 1.00 74.75 128 ASP A O 1
ATOM 1068 N N . PRO A 1 129 ? 36.100 63.796 10.922 1.00 73.25 129 PRO A N 1
ATOM 1069 C CA . PRO A 1 129 ? 36.355 65.220 10.745 1.00 73.25 129 PRO A CA 1
ATOM 1070 C C . PRO A 1 129 ? 37.609 65.523 9.909 1.00 73.25 129 PRO A C 1
ATOM 1072 O O . PRO A 1 129 ? 37.631 66.542 9.220 1.00 73.25 129 PRO A O 1
ATOM 1075 N N . GLU A 1 130 ? 38.626 64.650 9.921 1.00 74.44 130 GLU A N 1
ATOM 1076 C CA . GLU A 1 130 ? 39.897 64.871 9.210 1.00 74.44 130 GLU A CA 1
ATOM 1077 C C . GLU A 1 130 ? 39.810 64.626 7.690 1.00 74.44 130 GLU A C 1
ATOM 1079 O O . GLU A 1 130 ? 40.632 65.134 6.924 1.00 74.44 130 GLU A O 1
ATOM 1084 N N . GLU A 1 131 ? 38.807 63.880 7.213 1.00 76.12 131 GLU A N 1
ATOM 1085 C CA . GLU A 1 131 ? 38.659 63.553 5.787 1.00 76.12 131 GLU A CA 1
ATOM 1086 C C . GLU A 1 131 ? 37.961 64.654 4.970 1.00 76.12 131 GLU A C 1
ATOM 1088 O O . GLU A 1 131 ? 37.967 64.606 3.732 1.00 76.12 131 GLU A O 1
ATOM 1093 N N . ILE A 1 132 ? 37.360 65.640 5.641 1.00 81.00 132 ILE A N 1
ATOM 1094 C CA . ILE A 1 132 ? 36.529 66.684 5.035 1.00 81.00 132 ILE A CA 1
ATOM 1095 C C . ILE A 1 132 ? 37.428 67.741 4.372 1.00 81.00 132 ILE A C 1
ATOM 1097 O O . ILE A 1 132 ? 38.230 68.380 5.052 1.00 81.00 132 ILE A O 1
ATOM 1101 N N . PRO A 1 133 ? 37.299 67.994 3.055 1.00 80.50 133 PRO A N 1
ATOM 1102 C CA . PRO A 1 133 ? 38.016 69.088 2.411 1.00 80.50 133 PRO A CA 1
ATOM 1103 C C . PRO A 1 133 ? 37.665 70.437 3.047 1.00 80.50 133 PRO A C 1
ATOM 1105 O O . PRO A 1 133 ? 36.489 70.762 3.193 1.00 80.50 133 PRO A O 1
ATOM 1108 N N . GLU A 1 134 ? 38.670 71.267 3.340 1.00 76.75 134 GLU A N 1
ATOM 1109 C CA . GLU A 1 134 ? 38.470 72.607 3.926 1.00 76.75 134 GLU A CA 1
ATOM 1110 C C . GLU A 1 134 ? 37.487 73.468 3.118 1.00 76.75 134 GLU A C 1
ATOM 1112 O O . GLU A 1 134 ? 36.732 74.266 3.670 1.00 76.75 134 GLU A O 1
ATOM 1117 N N . SER A 1 135 ? 37.447 73.266 1.797 1.00 76.00 135 SER A N 1
ATOM 1118 C CA . SER A 1 135 ? 36.520 73.952 0.899 1.00 76.00 135 SER A CA 1
ATOM 1119 C C . SER A 1 135 ? 35.045 73.657 1.196 1.00 76.00 135 SER A C 1
ATOM 1121 O O . SER A 1 135 ? 34.202 74.451 0.794 1.00 76.00 135 SER A O 1
ATOM 1123 N N . TRP A 1 136 ? 34.707 72.563 1.890 1.00 82.56 136 TRP A N 1
ATOM 1124 C CA . TRP A 1 136 ? 33.323 72.159 2.175 1.00 82.56 136 TRP A CA 1
ATOM 1125 C C . TRP A 1 136 ? 32.743 72.798 3.439 1.00 82.56 136 TRP A C 1
ATOM 1127 O O . TRP A 1 136 ? 31.524 72.814 3.591 1.00 82.56 136 TRP A O 1
ATOM 1137 N N . LEU A 1 137 ? 33.585 73.386 4.297 1.00 76.62 137 LEU A N 1
ATOM 1138 C CA . LEU A 1 137 ? 33.143 74.158 5.466 1.00 76.62 137 LEU A CA 1
ATOM 1139 C C . LEU A 1 137 ? 32.363 75.425 5.063 1.00 76.62 137 LEU A C 1
ATOM 1141 O O . LEU A 1 137 ? 31.641 76.003 5.874 1.00 76.62 137 LEU A O 1
ATOM 1145 N N . ILE A 1 138 ? 32.487 75.843 3.796 1.00 78.25 138 ILE A N 1
ATOM 1146 C CA . ILE A 1 138 ? 31.709 76.917 3.177 1.00 78.25 138 ILE A CA 1
ATOM 1147 C C . ILE A 1 138 ? 30.575 76.279 2.345 1.00 78.25 138 ILE A C 1
ATOM 1149 O O . ILE A 1 138 ? 30.866 75.633 1.332 1.00 78.25 138 ILE A O 1
ATOM 1153 N N . PRO A 1 139 ? 29.288 76.484 2.694 1.00 75.25 139 PRO A N 1
ATOM 1154 C CA . PRO A 1 139 ? 28.161 75.799 2.047 1.00 75.25 139 PRO A CA 1
ATOM 1155 C C . PRO A 1 139 ? 28.106 75.934 0.514 1.00 75.25 139 PRO A C 1
ATOM 1157 O O . PRO A 1 139 ? 27.805 74.973 -0.190 1.00 75.25 139 PRO A O 1
ATOM 1160 N N . GLU A 1 140 ? 28.451 77.107 -0.023 1.00 78.94 140 GLU A N 1
ATOM 1161 C CA . GLU A 1 140 ? 28.411 77.414 -1.464 1.00 78.94 140 GLU A CA 1
ATOM 1162 C C . GLU A 1 140 ? 29.411 76.577 -2.281 1.00 78.94 140 GLU A C 1
ATOM 1164 O O . GLU A 1 140 ? 29.117 76.134 -3.391 1.00 78.94 140 GLU A O 1
ATOM 1169 N N . LYS A 1 141 ? 30.594 76.314 -1.717 1.00 76.94 141 LYS A N 1
ATOM 1170 C CA . LYS A 1 141 ? 31.660 75.531 -2.361 1.00 76.94 141 LYS A CA 1
ATOM 1171 C C . LYS A 1 141 ? 31.382 74.030 -2.330 1.00 76.94 141 LYS A C 1
ATOM 1173 O O . LYS A 1 141 ? 31.815 73.307 -3.229 1.00 76.94 141 LYS A O 1
ATOM 1178 N N . PHE A 1 142 ? 30.617 73.569 -1.343 1.00 82.25 142 PHE A N 1
ATOM 1179 C CA . PHE A 1 142 ? 30.145 72.191 -1.284 1.00 82.25 142 PHE A CA 1
ATOM 1180 C C . PHE A 1 142 ? 29.092 71.882 -2.366 1.00 82.25 142 PHE A C 1
ATOM 1182 O O . PHE A 1 142 ? 29.105 70.789 -2.934 1.00 82.25 142 PHE A O 1
ATOM 1189 N N . GLU A 1 143 ? 28.227 72.839 -2.721 1.00 79.88 143 GLU A N 1
ATOM 1190 C CA . GLU A 1 143 ? 27.282 72.672 -3.839 1.00 79.88 143 GLU A CA 1
ATOM 1191 C C . GLU A 1 143 ? 27.995 72.636 -5.206 1.00 79.88 143 GLU A C 1
ATOM 1193 O O . GLU A 1 143 ? 27.707 71.760 -6.023 1.00 79.88 143 GLU A O 1
ATOM 1198 N N . GLU A 1 144 ? 29.010 73.482 -5.428 1.00 80.62 144 GLU A N 1
ATOM 1199 C CA . GLU A 1 144 ? 29.843 73.456 -6.649 1.00 80.62 144 GLU A CA 1
ATOM 1200 C C . GLU A 1 144 ? 30.564 72.099 -6.834 1.00 80.62 144 GLU A C 1
ATOM 1202 O O . GLU A 1 144 ? 30.657 71.560 -7.944 1.00 80.62 144 GLU A O 1
ATOM 1207 N N . ALA A 1 145 ? 31.021 71.489 -5.734 1.00 80.69 145 ALA A N 1
ATOM 1208 C CA . ALA A 1 145 ? 31.624 70.159 -5.742 1.00 80.69 145 ALA A CA 1
ATOM 1209 C C . ALA A 1 145 ? 30.632 69.049 -6.158 1.00 80.69 145 ALA A C 1
ATOM 1211 O O . ALA A 1 145 ? 31.043 68.074 -6.794 1.00 80.69 145 ALA A O 1
ATOM 1212 N N . LYS A 1 146 ? 29.328 69.185 -5.858 1.00 79.88 146 LYS A N 1
ATOM 1213 C CA . LYS A 1 146 ? 28.304 68.179 -6.218 1.00 79.88 146 LYS A CA 1
ATOM 1214 C C . LYS A 1 146 ? 28.032 68.137 -7.712 1.00 79.88 146 LYS A C 1
ATOM 1216 O O . LYS A 1 146 ? 27.897 67.048 -8.271 1.00 79.88 146 LYS A O 1
ATOM 1221 N N . GLU A 1 147 ? 27.977 69.292 -8.369 1.00 80.94 147 GLU A N 1
ATOM 1222 C CA . GLU A 1 147 ? 27.741 69.348 -9.814 1.00 80.94 147 GLU A CA 1
ATOM 1223 C C . GLU A 1 147 ? 28.908 68.728 -10.590 1.00 80.94 147 GLU A C 1
ATOM 1225 O O . GLU A 1 147 ? 28.711 67.844 -11.426 1.00 80.94 147 GLU A O 1
ATOM 1230 N N . LYS A 1 148 ? 30.145 69.112 -10.254 1.00 82.25 148 LYS A N 1
ATOM 1231 C CA . LYS A 1 148 ? 31.352 68.631 -10.944 1.00 82.25 148 LYS A CA 1
ATOM 1232 C C . LYS A 1 148 ? 31.721 67.180 -10.642 1.00 82.25 148 LYS A C 1
ATOM 1234 O O . LYS A 1 148 ? 32.423 66.553 -11.436 1.00 82.25 148 LYS A O 1
ATOM 1239 N N . TYR A 1 149 ? 31.198 66.608 -9.559 1.00 84.50 149 TYR A N 1
ATOM 1240 C CA . TYR A 1 149 ? 31.302 65.175 -9.284 1.00 84.50 149 TYR A CA 1
ATOM 1241 C C . TYR A 1 149 ? 30.594 64.324 -10.353 1.00 84.50 149 TYR A C 1
ATOM 1243 O O . TYR A 1 149 ? 31.101 63.263 -10.722 1.00 84.50 149 TYR A O 1
ATOM 1251 N N . ARG A 1 150 ? 29.451 64.781 -10.887 1.00 79.00 150 ARG A N 1
ATOM 1252 C CA . ARG A 1 150 ? 28.683 64.038 -11.903 1.00 79.00 150 ARG A CA 1
ATOM 1253 C C . ARG A 1 150 ? 29.469 63.870 -13.205 1.00 79.00 150 ARG A C 1
ATOM 1255 O O . ARG A 1 150 ? 29.479 62.775 -13.767 1.00 79.00 150 ARG A O 1
ATOM 1262 N N . ASP A 1 151 ? 30.142 64.932 -13.639 1.00 80.56 151 ASP A N 1
ATOM 1263 C CA . ASP A 1 151 ? 30.979 64.936 -14.842 1.00 80.56 151 ASP A CA 1
ATOM 1264 C C . ASP A 1 151 ? 32.163 63.965 -14.675 1.00 80.56 151 ASP A C 1
ATOM 1266 O O . ASP A 1 151 ? 32.356 63.057 -15.485 1.00 80.56 151 ASP A O 1
ATOM 1270 N N . LEU A 1 152 ? 32.889 64.072 -13.555 1.00 82.50 152 LEU A N 1
ATOM 1271 C CA . LEU A 1 152 ? 34.030 63.208 -13.240 1.00 82.50 152 LEU A CA 1
ATOM 1272 C C . LEU A 1 152 ? 33.641 61.722 -13.099 1.00 82.50 152 LEU A C 1
ATOM 1274 O O . LEU A 1 152 ? 34.372 60.837 -13.547 1.00 82.50 152 LEU A O 1
ATOM 1278 N N . LYS A 1 153 ? 32.482 61.436 -12.496 1.00 82.00 153 LYS A N 1
ATOM 1279 C CA . LYS A 1 153 ? 31.933 60.080 -12.354 1.00 82.00 153 LYS A CA 1
ATOM 1280 C C . LYS A 1 153 ? 31.685 59.418 -13.707 1.00 82.00 153 LYS A C 1
ATOM 1282 O O . LYS A 1 153 ? 32.072 58.267 -13.892 1.00 82.00 153 LYS A O 1
ATOM 1287 N N . ASN A 1 154 ? 31.065 60.138 -14.641 1.00 82.56 154 ASN A N 1
ATOM 1288 C CA . ASN A 1 154 ? 30.777 59.612 -15.974 1.00 82.56 154 ASN A CA 1
ATOM 1289 C C . ASN A 1 154 ? 32.062 59.273 -16.739 1.00 82.56 154 ASN A C 1
ATOM 1291 O O . ASN A 1 154 ? 32.151 58.200 -17.332 1.00 82.56 154 ASN A O 1
ATOM 1295 N N . ASP A 1 155 ? 33.070 60.147 -16.686 1.00 80.75 155 ASP A N 1
ATOM 1296 C CA . ASP A 1 155 ? 34.334 59.921 -17.390 1.00 80.75 155 ASP A CA 1
ATOM 1297 C C . ASP A 1 155 ? 35.120 58.719 -16.846 1.00 80.75 155 ASP A C 1
ATOM 1299 O O . ASP A 1 155 ? 35.673 57.943 -17.628 1.00 80.75 155 ASP A O 1
ATOM 1303 N N . ILE A 1 156 ? 35.154 58.526 -15.522 1.00 82.44 156 ILE A N 1
ATOM 1304 C CA . ILE A 1 156 ? 35.841 57.377 -14.912 1.00 82.44 156 ILE A CA 1
ATOM 1305 C C . ILE A 1 156 ? 35.086 56.072 -15.164 1.00 82.44 156 ILE A C 1
ATOM 1307 O O . ILE A 1 156 ? 35.720 55.061 -15.460 1.00 82.44 156 ILE A O 1
ATOM 1311 N N . TYR A 1 157 ? 33.753 56.071 -15.090 1.00 81.50 157 TYR A N 1
ATOM 1312 C CA . TYR A 1 157 ? 32.973 54.856 -15.334 1.00 81.50 157 TYR A CA 1
ATOM 1313 C C . TYR A 1 157 ? 33.045 54.393 -16.788 1.00 81.50 157 TYR A C 1
ATOM 1315 O O . TYR A 1 157 ? 33.258 53.207 -17.008 1.00 81.50 157 TYR A O 1
ATOM 1323 N N . GLN A 1 158 ? 32.968 55.302 -17.767 1.00 81.88 158 GLN A N 1
ATOM 1324 C CA . GLN A 1 158 ? 33.156 54.938 -19.179 1.00 81.88 158 GLN A CA 1
ATOM 1325 C C . GLN A 1 158 ? 34.536 54.317 -19.434 1.00 81.88 158 GLN A C 1
ATOM 1327 O O . GLN A 1 158 ? 34.656 53.357 -20.190 1.00 81.88 158 GLN A O 1
ATOM 1332 N N . LEU A 1 159 ? 35.584 54.845 -18.790 1.00 83.25 159 LEU A N 1
ATOM 1333 C CA . LEU A 1 159 ? 36.932 54.286 -18.890 1.00 83.25 159 LEU A CA 1
ATOM 1334 C C . LEU A 1 159 ? 37.015 52.886 -18.256 1.00 83.25 159 LEU A C 1
ATOM 1336 O O . LEU A 1 159 ? 37.541 51.966 -18.875 1.00 83.25 159 LEU A O 1
ATOM 1340 N N . GLN A 1 160 ? 36.488 52.724 -17.039 1.00 81.06 160 GLN A N 1
ATOM 1341 C CA . GLN A 1 160 ? 36.517 51.452 -16.310 1.00 81.06 160 GLN A CA 1
ATOM 1342 C C . GLN A 1 160 ? 35.673 50.368 -16.983 1.00 81.06 160 GLN A C 1
ATOM 1344 O O . GLN A 1 160 ? 36.068 49.206 -16.968 1.00 81.06 160 GLN A O 1
ATOM 1349 N N . GLU A 1 161 ? 34.530 50.726 -17.567 1.00 80.94 161 GLU A N 1
ATOM 1350 C CA . GLU A 1 161 ? 33.652 49.796 -18.277 1.00 80.94 161 GLU A CA 1
ATOM 1351 C C . GLU A 1 161 ? 34.342 49.222 -19.518 1.00 80.94 161 GLU A C 1
ATOM 1353 O O . GLU A 1 161 ? 34.383 48.004 -19.679 1.00 80.94 161 GLU A O 1
ATOM 1358 N N . GLU A 1 162 ? 34.976 50.059 -20.341 1.00 81.44 162 GLU A N 1
ATOM 1359 C CA . GLU A 1 162 ? 35.727 49.590 -21.514 1.00 81.44 162 GLU A CA 1
ATOM 1360 C C . GLU A 1 162 ? 36.970 48.768 -21.127 1.00 81.44 162 GLU A C 1
ATOM 1362 O O . GLU A 1 162 ? 37.221 47.707 -21.704 1.00 81.44 162 GLU A O 1
ATOM 1367 N N . GLU A 1 163 ? 37.721 49.175 -20.094 1.00 79.81 163 GLU A N 1
ATOM 1368 C CA . GLU A 1 163 ? 38.836 48.370 -19.568 1.00 79.81 163 GLU A CA 1
ATOM 1369 C C . GLU A 1 163 ? 38.365 47.029 -18.990 1.00 79.81 163 GLU A C 1
ATOM 1371 O O . GLU A 1 163 ? 39.042 46.006 -19.133 1.00 79.81 163 GLU A O 1
ATOM 1376 N N . TYR A 1 164 ? 37.201 47.009 -18.342 1.00 80.62 164 TYR A N 1
ATOM 1377 C CA . TYR A 1 164 ? 36.588 45.792 -17.833 1.00 80.62 164 TYR A CA 1
ATOM 1378 C C . TYR A 1 164 ? 36.134 44.881 -18.974 1.00 80.62 164 TYR A C 1
ATOM 1380 O O . TYR A 1 164 ? 36.464 43.699 -18.954 1.00 80.62 164 TYR A O 1
ATOM 1388 N N . LEU A 1 165 ? 35.446 45.402 -19.994 1.00 79.25 165 LEU A N 1
ATOM 1389 C CA . LEU A 1 165 ? 34.997 44.622 -21.151 1.00 79.25 165 LEU A CA 1
ATOM 1390 C C . LEU A 1 165 ? 36.173 43.958 -21.880 1.00 79.25 165 LEU A C 1
ATOM 1392 O O . LEU A 1 165 ? 36.096 42.765 -22.190 1.00 79.25 165 LEU A O 1
ATOM 1396 N N . LEU A 1 166 ? 37.281 44.683 -22.074 1.00 81.56 166 LEU A N 1
ATOM 1397 C CA . LEU A 1 166 ? 38.516 44.131 -22.637 1.00 81.56 166 LEU A CA 1
ATOM 1398 C C . LEU A 1 166 ? 39.109 43.026 -21.748 1.00 81.56 166 LEU A C 1
ATOM 1400 O O . LEU A 1 166 ? 39.419 41.940 -22.235 1.00 81.56 166 LEU A O 1
ATOM 1404 N N . ASN A 1 167 ? 39.209 43.254 -20.436 1.00 78.75 167 ASN A N 1
ATOM 1405 C CA . ASN A 1 167 ? 39.751 42.262 -19.503 1.00 78.75 167 ASN A CA 1
ATOM 1406 C C . ASN A 1 167 ? 38.844 41.038 -19.322 1.00 78.75 167 ASN A C 1
ATOM 1408 O O . ASN A 1 167 ? 39.327 39.939 -19.070 1.00 78.75 167 ASN A O 1
ATOM 1412 N N . VAL A 1 168 ? 37.525 41.184 -19.418 1.00 78.38 168 VAL A N 1
ATOM 1413 C CA . VAL A 1 168 ? 36.593 40.052 -19.327 1.00 78.38 168 VAL A CA 1
ATOM 1414 C C . VAL A 1 168 ? 36.689 39.177 -20.566 1.00 78.38 168 VAL A C 1
ATOM 1416 O O . VAL A 1 168 ? 36.675 37.950 -20.445 1.00 78.38 168 VAL A O 1
ATOM 1419 N N . ARG A 1 169 ? 36.787 39.784 -21.752 1.00 77.69 169 ARG A N 1
ATOM 1420 C CA . ARG A 1 169 ? 36.784 39.043 -23.016 1.00 77.69 169 ARG A CA 1
ATOM 1421 C C . ARG A 1 169 ? 38.143 38.445 -23.367 1.00 77.69 169 ARG A C 1
ATOM 1423 O O . ARG A 1 169 ? 38.170 37.351 -23.930 1.00 77.69 169 ARG A O 1
ATOM 1430 N N . TYR A 1 170 ? 39.251 39.075 -22.974 1.00 83.19 170 TYR A N 1
ATOM 1431 C CA . TYR A 1 170 ? 40.584 38.669 -23.419 1.00 83.19 170 TYR A CA 1
ATOM 1432 C C . TYR A 1 170 ? 41.627 38.591 -22.288 1.00 83.19 170 TYR A C 1
ATOM 1434 O O . TYR A 1 170 ? 41.517 39.205 -21.231 1.00 83.19 170 TYR A O 1
ATOM 1442 N N . ASN A 1 171 ? 42.670 37.798 -22.521 1.00 76.12 171 ASN A N 1
ATOM 1443 C CA . ASN A 1 171 ? 43.791 37.495 -21.640 1.00 76.12 171 ASN A CA 1
ATOM 1444 C C . ASN A 1 171 ? 45.088 38.059 -22.227 1.00 76.12 171 ASN A C 1
ATOM 1446 O O . ASN A 1 171 ? 45.488 37.646 -23.307 1.00 76.12 171 ASN A O 1
ATOM 1450 N N . LYS A 1 172 ? 45.818 38.899 -21.482 1.00 74.50 172 LYS A N 1
ATOM 1451 C CA . LYS A 1 172 ? 47.151 39.400 -21.887 1.00 74.50 172 LYS A CA 1
ATOM 1452 C C . LYS A 1 172 ? 47.161 40.120 -23.253 1.00 74.50 172 LYS A C 1
ATOM 1454 O O . LYS A 1 172 ? 48.120 39.984 -24.011 1.00 74.50 172 LYS A O 1
ATOM 1459 N N . LEU A 1 173 ? 46.120 40.908 -23.541 1.00 79.69 173 LEU A N 1
ATOM 1460 C CA . LEU A 1 173 ? 45.995 41.717 -24.767 1.00 79.69 173 LEU A CA 1
ATOM 1461 C C . LEU A 1 173 ? 47.225 42.594 -25.048 1.00 79.69 173 LEU A C 1
ATOM 1463 O O . LEU A 1 173 ? 47.614 42.730 -26.200 1.00 79.69 173 LEU A O 1
ATOM 1467 N N . ASP A 1 174 ? 47.880 43.104 -24.002 1.00 70.38 174 ASP A N 1
ATOM 1468 C CA . ASP A 1 174 ? 49.073 43.960 -24.106 1.00 70.38 174 ASP A CA 1
ATOM 1469 C C . ASP A 1 174 ? 50.272 43.285 -24.804 1.00 70.38 174 ASP A C 1
ATOM 1471 O O . ASP A 1 174 ? 51.227 43.958 -25.183 1.00 70.38 174 ASP A O 1
ATOM 1475 N N . SER A 1 175 ? 50.252 41.955 -24.951 1.00 75.56 175 SER A N 1
ATOM 1476 C CA . SER A 1 175 ? 51.305 41.183 -25.627 1.00 75.56 175 SER A CA 1
ATOM 1477 C C . SER A 1 175 ? 51.085 40.997 -27.133 1.00 75.56 175 SER A C 1
ATOM 1479 O O . SER A 1 175 ? 51.967 40.463 -27.806 1.00 75.56 175 SER A O 1
ATOM 1481 N N . LEU A 1 176 ? 49.933 41.423 -27.660 1.00 81.69 176 LEU A N 1
ATOM 1482 C CA . LEU A 1 176 ? 49.547 41.249 -29.056 1.00 81.69 176 LEU A CA 1
ATOM 1483 C C . LEU A 1 176 ? 49.638 42.579 -29.820 1.00 81.69 176 LEU A C 1
ATOM 1485 O O . LEU A 1 176 ? 49.006 43.565 -29.444 1.00 81.69 176 LEU A O 1
ATOM 1489 N N . ASP A 1 177 ? 50.364 42.591 -30.938 1.00 85.31 177 ASP A N 1
ATOM 1490 C CA . ASP A 1 177 ? 50.339 43.710 -31.886 1.00 85.31 177 ASP A CA 1
ATOM 1491 C C . ASP A 1 177 ? 49.137 43.567 -32.831 1.00 85.31 177 ASP A C 1
ATOM 1493 O O . ASP A 1 177 ? 49.203 42.903 -33.867 1.00 85.31 177 ASP A O 1
ATOM 1497 N N . ILE A 1 178 ? 48.011 44.178 -32.452 1.00 86.56 178 ILE A N 1
ATOM 1498 C CA . ILE A 1 178 ? 46.751 44.054 -33.196 1.00 86.56 178 ILE A CA 1
ATOM 1499 C C . ILE A 1 178 ? 46.841 44.603 -34.632 1.00 86.56 178 ILE A C 1
ATOM 1501 O O . ILE A 1 178 ? 46.149 44.100 -35.517 1.00 86.56 178 ILE A O 1
ATOM 1505 N N . ASP A 1 179 ? 47.707 45.587 -34.901 1.00 84.25 179 ASP A N 1
ATOM 1506 C CA . ASP A 1 179 ? 47.876 46.154 -36.244 1.00 84.25 179 ASP A CA 1
ATOM 1507 C C . ASP A 1 179 ? 48.641 45.183 -37.168 1.00 84.25 179 ASP A C 1
ATOM 1509 O O . ASP A 1 179 ? 48.301 45.029 -38.351 1.00 84.25 179 ASP A O 1
ATOM 1513 N N . ALA A 1 180 ? 49.631 44.463 -36.628 1.00 85.69 180 ALA A N 1
ATOM 1514 C CA . ALA A 1 180 ? 50.333 43.404 -37.354 1.00 85.69 180 ALA A CA 1
ATOM 1515 C C . ALA A 1 180 ? 49.415 42.207 -37.666 1.00 85.69 180 ALA A C 1
ATOM 1517 O O . ALA A 1 180 ? 49.463 41.655 -38.768 1.00 85.69 180 ALA A O 1
ATOM 1518 N N . GLU A 1 181 ? 48.540 41.832 -36.731 1.00 88.50 181 GLU A N 1
ATOM 1519 C CA . GLU A 1 181 ? 47.594 40.725 -36.911 1.00 88.50 181 GLU A CA 1
ATOM 1520 C C . GLU A 1 181 ? 46.496 41.058 -37.944 1.00 88.50 181 GLU A C 1
ATOM 1522 O O . GLU A 1 181 ? 46.169 40.222 -38.786 1.00 88.50 181 GLU A O 1
ATOM 1527 N N . ILE A 1 182 ? 46.009 42.306 -37.994 1.00 87.75 182 ILE A N 1
ATOM 1528 C CA . ILE A 1 182 ? 45.109 42.773 -39.071 1.00 87.75 182 ILE A CA 1
ATOM 1529 C C . ILE A 1 182 ? 45.798 42.704 -40.445 1.00 87.75 182 ILE A C 1
ATOM 1531 O O . ILE A 1 182 ? 45.170 42.360 -41.447 1.00 87.75 182 ILE A O 1
ATOM 1535 N N . SER A 1 183 ? 47.099 42.987 -40.514 1.00 86.38 183 SER A N 1
ATOM 1536 C CA . SER A 1 183 ? 47.851 42.890 -41.773 1.00 86.38 183 SER A CA 1
ATOM 1537 C C . SER A 1 183 ? 47.957 41.440 -42.271 1.00 86.38 183 SER A C 1
ATOM 1539 O O . SER A 1 183 ? 47.865 41.188 -43.473 1.00 86.38 183 SER A O 1
ATOM 1541 N N . ALA A 1 184 ? 48.106 40.473 -41.357 1.00 86.75 184 ALA A N 1
ATOM 1542 C CA . ALA A 1 184 ? 48.099 39.045 -41.681 1.00 86.75 184 ALA A CA 1
ATOM 1543 C C . ALA A 1 184 ? 46.704 38.535 -42.089 1.00 86.75 184 ALA A C 1
ATOM 1545 O O . ALA A 1 184 ? 46.608 37.697 -42.986 1.00 86.75 184 ALA A O 1
ATOM 1546 N N . LEU A 1 185 ? 45.647 39.068 -41.466 1.00 88.62 185 LEU A N 1
ATOM 1547 C CA . LEU A 1 185 ? 44.245 38.779 -41.778 1.00 88.62 185 LEU A CA 1
ATOM 1548 C C . LEU A 1 185 ? 43.900 39.146 -43.233 1.00 88.62 185 LEU A C 1
ATOM 1550 O O . LEU A 1 185 ? 43.325 38.338 -43.958 1.00 88.62 185 LEU A O 1
ATOM 1554 N N . LEU A 1 186 ? 44.282 40.347 -43.675 1.00 87.31 186 LEU A N 1
ATOM 1555 C CA . LEU A 1 186 ? 43.919 40.872 -44.997 1.00 87.31 186 LEU A CA 1
ATOM 1556 C C . LEU A 1 186 ? 44.815 40.340 -46.130 1.00 87.31 186 LEU A C 1
ATOM 1558 O O . LEU A 1 186 ? 44.320 39.949 -47.191 1.00 87.31 186 LEU A O 1
ATOM 1562 N N . GLY A 1 187 ? 46.132 40.283 -45.900 1.00 85.88 187 GLY A N 1
ATOM 1563 C CA . GLY A 1 187 ? 47.107 39.909 -46.927 1.00 85.88 187 GLY A CA 1
ATOM 1564 C C . GLY A 1 187 ? 46.988 40.743 -48.212 1.00 85.88 187 GLY A C 1
ATOM 1565 O O . GLY A 1 187 ? 46.526 41.879 -48.190 1.00 85.88 187 GLY A O 1
ATOM 1566 N N . ASP A 1 188 ? 47.387 40.158 -49.345 1.00 85.06 188 ASP A N 1
ATOM 1567 C CA . ASP A 1 188 ? 47.286 40.800 -50.668 1.00 85.06 188 ASP A CA 1
ATOM 1568 C C . ASP A 1 188 ? 45.908 40.588 -51.338 1.00 85.06 188 ASP A C 1
ATOM 1570 O O . ASP A 1 188 ? 45.709 41.008 -52.477 1.00 85.06 188 ASP A O 1
ATOM 1574 N N . TYR A 1 189 ? 44.970 39.908 -50.660 1.00 85.19 189 TYR A N 1
ATOM 1575 C CA . TYR A 1 189 ? 43.721 39.410 -51.256 1.00 85.19 189 TYR A CA 1
ATOM 1576 C C . TYR A 1 189 ? 42.469 40.174 -50.809 1.00 85.19 189 TYR A C 1
ATOM 1578 O O . TYR A 1 189 ? 41.525 40.275 -51.589 1.00 85.19 189 TYR A O 1
ATOM 1586 N N . PHE A 1 190 ? 42.450 40.723 -49.590 1.00 88.12 190 PHE A N 1
ATOM 1587 C CA . PHE A 1 190 ? 41.238 41.285 -48.983 1.00 88.12 190 PHE A CA 1
ATOM 1588 C C . PHE A 1 190 ? 41.438 42.711 -48.461 1.00 88.12 190 PHE A C 1
ATOM 1590 O O . PHE A 1 190 ? 42.547 43.124 -48.122 1.00 88.12 190 PHE A O 1
ATOM 1597 N N . LYS A 1 191 ? 40.342 43.468 -48.362 1.00 86.62 191 LYS A N 1
ATOM 1598 C CA . LYS A 1 191 ? 40.272 44.783 -47.708 1.00 86.62 191 LYS A CA 1
ATOM 1599 C C . LYS A 1 191 ? 39.493 44.701 -46.394 1.00 86.62 191 LYS A C 1
ATOM 1601 O O . LYS A 1 191 ? 38.887 43.682 -46.077 1.00 86.62 191 LYS A O 1
ATOM 1606 N N . ALA A 1 192 ? 39.505 45.785 -45.615 1.00 79.88 192 ALA A N 1
ATOM 1607 C CA . ALA A 1 192 ? 38.845 45.838 -44.307 1.00 79.88 192 ALA A CA 1
ATOM 1608 C C . ALA A 1 192 ? 37.326 45.578 -44.375 1.00 79.88 192 ALA A C 1
ATOM 1610 O O . ALA A 1 192 ? 36.735 45.183 -43.375 1.00 79.88 192 ALA A O 1
ATOM 1611 N N . GLU A 1 193 ? 36.703 45.776 -45.539 1.00 82.75 193 GLU A N 1
ATOM 1612 C CA . GLU A 1 193 ? 35.282 45.519 -45.773 1.00 82.75 193 GLU A CA 1
ATOM 1613 C C . GLU A 1 193 ? 34.962 44.043 -46.090 1.00 82.75 193 GLU A C 1
ATOM 1615 O O . GLU A 1 193 ? 33.804 43.638 -46.003 1.00 82.75 193 GLU A O 1
ATOM 1620 N N . ASP A 1 194 ? 35.963 43.216 -46.413 1.00 83.81 194 ASP A N 1
ATOM 1621 C CA . ASP A 1 194 ? 35.782 41.837 -46.898 1.00 83.81 194 ASP A CA 1
ATOM 1622 C C . ASP A 1 194 ? 35.719 40.788 -45.765 1.00 83.81 194 ASP A C 1
ATOM 1624 O O . ASP A 1 194 ? 36.045 39.612 -45.954 1.00 83.81 194 ASP A O 1
ATOM 1628 N N . THR A 1 195 ? 35.281 41.183 -44.566 1.00 83.88 195 THR A N 1
ATOM 1629 C CA . THR A 1 195 ? 35.289 40.338 -43.355 1.00 83.88 195 THR A CA 1
ATOM 1630 C C . THR A 1 195 ? 34.535 39.019 -43.534 1.00 83.88 195 THR A C 1
ATOM 1632 O O . THR A 1 195 ? 35.035 37.965 -43.147 1.00 83.88 195 THR A O 1
ATOM 1635 N N . ALA A 1 196 ? 33.377 39.042 -44.202 1.00 83.75 196 ALA A N 1
ATOM 1636 C CA . ALA A 1 196 ? 32.562 37.850 -44.442 1.00 83.75 196 ALA A CA 1
ATOM 1637 C C . ALA A 1 196 ? 33.253 36.810 -45.347 1.00 83.75 196 ALA A C 1
ATOM 1639 O O . ALA A 1 196 ? 33.033 35.606 -45.193 1.00 83.75 196 ALA A O 1
ATOM 1640 N N . ALA A 1 197 ? 34.088 37.256 -46.291 1.00 83.38 197 ALA A N 1
ATOM 1641 C CA . ALA A 1 197 ? 34.838 36.357 -47.165 1.00 83.38 197 ALA A CA 1
ATOM 1642 C C . ALA A 1 197 ? 35.954 35.641 -46.389 1.00 83.38 197 ALA A C 1
ATOM 1644 O O . ALA A 1 197 ? 36.128 34.430 -46.531 1.00 83.38 197 ALA A O 1
ATOM 1645 N N . ILE A 1 198 ? 36.643 36.372 -45.510 1.00 87.44 198 ILE A N 1
ATOM 1646 C CA . ILE A 1 198 ? 37.693 35.837 -44.636 1.00 87.44 198 ILE A CA 1
ATOM 1647 C C . ILE A 1 198 ? 37.095 34.859 -43.616 1.00 87.44 198 ILE A C 1
ATOM 1649 O O . ILE A 1 198 ? 37.608 33.754 -43.442 1.00 87.44 198 ILE A O 1
ATOM 1653 N N . ASP A 1 199 ? 35.959 35.204 -43.008 1.00 87.44 199 ASP A N 1
ATOM 1654 C CA . ASP A 1 199 ? 35.270 34.327 -42.055 1.00 87.44 199 ASP A CA 1
ATOM 1655 C C . ASP A 1 199 ? 34.813 33.015 -42.702 1.00 87.44 199 ASP A C 1
ATOM 1657 O O . ASP A 1 199 ? 34.899 31.956 -42.082 1.00 87.44 199 ASP A O 1
ATOM 1661 N N . LYS A 1 200 ? 34.395 33.042 -43.975 1.00 85.56 200 LYS A N 1
ATOM 1662 C CA . LYS A 1 200 ? 34.064 31.826 -44.735 1.00 85.56 200 LYS A CA 1
ATOM 1663 C C . LYS A 1 200 ? 35.278 30.903 -44.910 1.00 85.56 200 LYS A C 1
ATOM 1665 O O . LYS A 1 200 ? 35.113 29.683 -44.880 1.00 85.56 200 LYS A O 1
ATOM 1670 N N . ILE A 1 201 ? 36.475 31.467 -45.099 1.00 88.19 201 ILE A N 1
ATOM 1671 C CA . ILE A 1 201 ? 37.733 30.709 -45.190 1.00 88.19 201 ILE A CA 1
ATOM 1672 C C . ILE A 1 201 ? 38.074 30.089 -43.830 1.00 88.19 201 ILE A C 1
ATOM 1674 O O . ILE A 1 201 ? 38.368 28.898 -43.758 1.00 88.19 201 ILE A O 1
ATOM 1678 N N . LEU A 1 202 ? 37.986 30.869 -42.750 1.00 87.88 202 LEU A N 1
ATOM 1679 C CA . LEU A 1 202 ? 38.288 30.407 -41.392 1.00 87.88 202 LEU A CA 1
ATOM 1680 C C . LEU A 1 202 ? 37.312 29.321 -40.909 1.00 87.88 202 LEU A C 1
ATOM 1682 O O . LEU A 1 202 ? 37.743 28.320 -40.344 1.00 87.88 202 LEU A O 1
ATOM 1686 N N . LEU A 1 203 ? 36.017 29.456 -41.210 1.00 86.06 203 LEU A N 1
ATOM 1687 C CA . LEU A 1 203 ? 34.991 28.465 -40.860 1.00 86.06 203 LEU A CA 1
ATOM 1688 C C . LEU A 1 203 ? 35.211 27.108 -41.543 1.00 86.06 203 LEU A C 1
ATOM 1690 O O . LEU A 1 203 ? 34.804 26.076 -41.021 1.00 86.06 203 LEU A O 1
ATOM 1694 N N . ARG A 1 204 ? 35.850 27.094 -42.717 1.00 83.75 204 ARG A N 1
ATOM 1695 C CA . ARG A 1 204 ? 36.173 25.871 -43.467 1.00 83.75 204 ARG A CA 1
ATOM 1696 C C . ARG A 1 204 ? 37.652 25.497 -43.372 1.00 83.75 204 ARG A C 1
ATOM 1698 O O . ARG A 1 204 ? 38.148 24.777 -44.241 1.00 83.75 204 ARG A O 1
ATOM 1705 N N . ARG A 1 205 ? 38.355 25.960 -42.330 1.00 85.25 205 ARG A N 1
ATOM 1706 C CA . ARG A 1 205 ? 39.795 25.734 -42.136 1.00 85.25 205 ARG A CA 1
ATOM 1707 C C . ARG A 1 205 ? 40.189 24.275 -42.325 1.00 85.25 205 ARG A C 1
ATOM 1709 O O . ARG A 1 205 ? 41.033 24.011 -43.171 1.00 85.25 205 ARG A O 1
ATOM 1716 N N . ASP A 1 206 ? 39.552 23.338 -41.625 1.00 81.19 206 ASP A N 1
ATOM 1717 C CA . ASP A 1 206 ? 39.912 21.913 -41.690 1.00 81.19 206 ASP A CA 1
ATOM 1718 C C . ASP A 1 206 ? 39.790 21.335 -43.107 1.00 81.19 206 ASP A C 1
ATOM 1720 O O . ASP A 1 206 ? 40.610 20.525 -43.550 1.00 81.19 206 ASP A O 1
ATOM 1724 N N . GLU A 1 207 ? 38.770 21.759 -43.855 1.00 82.38 207 GLU A N 1
ATOM 1725 C CA . GLU A 1 207 ? 38.573 21.340 -45.241 1.00 82.38 207 GLU A CA 1
ATOM 1726 C C . GLU A 1 207 ? 39.676 21.909 -46.145 1.00 82.38 207 GLU A C 1
ATOM 1728 O O . GLU A 1 207 ? 40.254 21.190 -46.967 1.00 82.38 207 GLU A O 1
ATOM 1733 N N . ILE A 1 208 ? 39.988 23.195 -45.977 1.00 83.12 208 ILE A N 1
ATOM 1734 C CA . ILE A 1 208 ? 40.971 23.923 -46.782 1.00 83.12 208 ILE A CA 1
ATOM 1735 C C . ILE A 1 208 ? 42.396 23.457 -46.459 1.00 83.12 208 ILE A C 1
ATOM 1737 O O . ILE A 1 208 ? 43.174 23.229 -47.380 1.00 83.12 208 ILE A O 1
ATOM 1741 N N . GLU A 1 209 ? 42.740 23.231 -45.193 1.00 80.81 209 GLU A N 1
ATOM 1742 C CA . GLU A 1 209 ? 44.063 22.783 -44.743 1.00 80.81 209 GLU A CA 1
ATOM 1743 C C . GLU A 1 209 ? 44.381 21.365 -45.249 1.00 80.81 209 GLU A C 1
ATOM 1745 O O . GLU A 1 209 ? 45.471 21.098 -45.768 1.00 80.81 209 GLU A O 1
ATOM 1750 N N . ASN A 1 210 ? 43.393 20.463 -45.223 1.00 79.25 210 ASN A N 1
ATOM 1751 C CA . ASN A 1 210 ? 43.513 19.139 -45.836 1.00 79.25 210 ASN A CA 1
ATOM 1752 C C . ASN A 1 210 ? 43.755 19.220 -47.350 1.00 79.25 210 ASN A C 1
ATOM 1754 O O . ASN A 1 210 ? 44.580 18.478 -47.897 1.00 79.25 210 ASN A O 1
ATOM 1758 N N . LYS A 1 211 ? 43.042 20.114 -48.041 1.00 81.00 211 LYS A N 1
ATOM 1759 C CA . LYS A 1 211 ? 43.199 20.329 -49.485 1.00 81.00 211 LYS A CA 1
ATOM 1760 C C . LYS A 1 211 ? 44.539 20.995 -49.821 1.00 81.00 211 LYS A C 1
ATOM 1762 O O . LYS A 1 211 ? 45.181 20.564 -50.775 1.00 81.00 211 LYS A O 1
ATOM 1767 N N . LEU A 1 212 ? 45.017 21.928 -48.998 1.00 81.69 212 LEU A N 1
ATOM 1768 C CA . LEU A 1 212 ? 46.322 22.583 -49.118 1.00 81.69 212 LEU A CA 1
ATOM 1769 C C . LEU A 1 212 ? 47.465 21.567 -49.041 1.00 81.69 212 LEU A C 1
ATOM 1771 O O . LEU A 1 212 ? 48.318 21.521 -49.929 1.00 81.69 212 LEU A O 1
ATOM 1775 N N . ASN A 1 213 ? 47.444 20.695 -48.030 1.00 79.19 213 ASN A N 1
ATOM 1776 C CA . ASN A 1 213 ? 48.451 19.644 -47.864 1.00 79.19 213 ASN A CA 1
ATOM 1777 C C . ASN A 1 213 ? 48.452 18.660 -49.046 1.00 79.19 213 ASN A C 1
ATOM 1779 O O . ASN A 1 213 ? 49.513 18.269 -49.545 1.00 79.19 213 ASN A O 1
ATOM 1783 N N . ARG A 1 214 ? 47.264 18.295 -49.549 1.00 81.81 214 ARG A N 1
ATOM 1784 C CA . ARG A 1 214 ? 47.131 17.474 -50.762 1.00 81.81 214 ARG A CA 1
ATOM 1785 C C . ARG A 1 214 ? 47.675 18.196 -51.992 1.00 81.81 214 ARG A C 1
ATOM 1787 O O . ARG A 1 214 ? 48.414 17.582 -52.753 1.00 81.81 214 ARG A O 1
ATOM 1794 N N . ALA A 1 215 ? 47.367 19.475 -52.181 1.00 82.69 215 ALA A N 1
ATOM 1795 C CA . ALA A 1 215 ? 47.828 20.257 -53.324 1.00 82.69 215 ALA A CA 1
ATOM 1796 C C . ALA A 1 215 ? 49.355 20.423 -53.346 1.00 82.69 215 ALA A C 1
ATOM 1798 O O . ALA A 1 215 ? 49.969 20.298 -54.407 1.00 82.69 215 ALA A O 1
ATOM 1799 N N . ALA A 1 216 ? 49.986 20.627 -52.186 1.00 81.69 216 ALA A N 1
ATOM 1800 C CA . ALA A 1 216 ? 51.444 20.663 -52.068 1.00 81.69 216 ALA A CA 1
ATOM 1801 C C . ALA A 1 216 ? 52.078 19.328 -52.506 1.00 81.69 216 ALA A C 1
ATOM 1803 O O . ALA A 1 216 ? 52.982 19.307 -53.345 1.00 81.69 216 ALA A O 1
ATOM 1804 N N . LEU A 1 217 ? 51.539 18.199 -52.028 1.00 85.25 217 LEU A N 1
ATOM 1805 C CA . LEU A 1 217 ? 51.994 16.866 -52.432 1.00 85.25 217 LEU A CA 1
ATOM 1806 C C . LEU A 1 217 ? 51.780 16.607 -53.934 1.00 85.25 217 LEU A C 1
ATOM 1808 O O . LEU A 1 217 ? 52.673 16.087 -54.605 1.00 85.25 217 LEU A O 1
ATOM 1812 N N . GLN A 1 218 ? 50.614 16.966 -54.478 1.00 86.88 218 GLN A N 1
ATOM 1813 C CA . GLN A 1 218 ? 50.312 16.774 -55.900 1.00 86.88 218 GLN A CA 1
ATOM 1814 C C . GLN A 1 218 ? 51.184 17.659 -56.796 1.00 86.88 218 GLN A C 1
ATOM 1816 O O . GLN A 1 218 ? 51.626 17.200 -57.848 1.00 86.88 218 GLN A O 1
ATOM 1821 N N . SER A 1 219 ? 51.531 18.871 -56.356 1.00 85.25 219 SER A N 1
ATOM 1822 C CA . SER A 1 219 ? 52.479 19.751 -57.055 1.00 85.25 219 SER A CA 1
ATOM 1823 C C . SER A 1 219 ? 53.858 19.097 -57.195 1.00 85.25 219 SER A C 1
ATOM 1825 O O . SER A 1 219 ? 54.476 19.146 -58.264 1.00 85.25 219 SER A O 1
ATOM 1827 N N . ASP A 1 220 ? 54.318 18.404 -56.152 1.00 85.12 220 ASP A N 1
ATOM 1828 C CA . ASP A 1 220 ? 55.564 17.635 -56.181 1.00 85.12 220 ASP A CA 1
ATOM 1829 C C . ASP A 1 220 ? 55.479 16.384 -57.068 1.00 85.12 220 ASP A C 1
ATOM 1831 O O . ASP A 1 220 ? 56.423 16.076 -57.810 1.00 85.12 220 ASP A O 1
ATOM 1835 N N . ILE A 1 221 ? 54.360 15.651 -57.019 1.00 87.19 221 ILE A N 1
ATOM 1836 C CA . ILE A 1 221 ? 54.122 14.474 -57.873 1.00 87.19 221 ILE A CA 1
ATOM 1837 C C . ILE A 1 221 ? 54.081 14.886 -59.346 1.00 87.19 221 ILE A C 1
ATOM 1839 O O . ILE A 1 221 ? 54.724 14.236 -60.177 1.00 87.19 221 ILE A O 1
ATOM 1843 N N . TYR A 1 222 ? 53.397 15.981 -59.672 1.00 89.44 222 TYR A N 1
ATOM 1844 C CA . TYR A 1 222 ? 53.343 16.556 -61.013 1.00 89.44 222 TYR A CA 1
ATOM 1845 C C . TYR A 1 222 ? 54.752 16.873 -61.536 1.00 89.44 222 TYR A C 1
ATOM 1847 O O . TYR A 1 222 ? 55.162 16.332 -62.566 1.00 89.44 222 TYR A O 1
ATOM 1855 N N . LYS A 1 223 ? 55.556 17.639 -60.780 1.00 86.19 223 LYS A N 1
ATOM 1856 C CA . LYS A 1 223 ? 56.939 17.988 -61.166 1.00 86.19 223 LYS A CA 1
ATOM 1857 C C . LYS A 1 223 ? 57.810 16.751 -61.413 1.00 86.19 223 LYS A C 1
ATOM 1859 O O . LYS A 1 223 ? 58.598 16.713 -62.358 1.00 86.19 223 LYS A O 1
ATOM 1864 N N . LYS A 1 224 ? 57.678 15.709 -60.585 1.00 87.88 224 LYS A N 1
ATOM 1865 C CA . LYS A 1 224 ? 58.454 14.463 -60.731 1.00 87.88 224 LYS A CA 1
ATOM 1866 C C . LYS A 1 224 ? 57.978 13.603 -61.906 1.00 87.88 224 LYS A C 1
ATOM 1868 O O . LYS A 1 224 ? 58.806 13.000 -62.591 1.00 87.88 224 LYS A O 1
ATOM 1873 N N . SER A 1 225 ? 56.671 13.504 -62.124 1.00 88.81 225 SER A N 1
ATOM 1874 C CA . SER A 1 225 ? 56.075 12.645 -63.153 1.00 88.81 225 SER A CA 1
ATOM 1875 C C . SER A 1 225 ? 56.266 13.209 -64.561 1.00 88.81 225 SER A C 1
ATOM 1877 O O . SER A 1 225 ? 56.699 12.462 -65.439 1.00 88.81 225 SER A O 1
ATOM 1879 N N . ILE A 1 226 ? 56.096 14.521 -64.767 1.00 88.69 226 ILE A N 1
ATOM 1880 C CA . ILE A 1 226 ? 56.305 15.152 -66.081 1.00 88.69 226 ILE A CA 1
ATOM 1881 C C . ILE A 1 226 ? 57.749 14.988 -66.575 1.00 88.69 226 ILE A C 1
ATOM 1883 O O . ILE A 1 226 ? 57.986 14.655 -67.737 1.00 88.69 226 ILE A O 1
ATOM 1887 N N . ASN A 1 227 ? 58.728 15.112 -65.672 1.00 87.19 227 ASN A N 1
ATOM 1888 C CA . ASN A 1 227 ? 60.137 14.889 -65.994 1.00 87.19 227 ASN A CA 1
ATOM 1889 C C . ASN A 1 227 ? 60.399 13.433 -66.406 1.00 87.19 227 ASN A C 1
ATOM 1891 O O . ASN A 1 227 ? 61.104 13.176 -67.381 1.00 87.19 227 ASN A O 1
ATOM 1895 N N . LYS A 1 228 ? 59.775 12.460 -65.729 1.00 86.94 228 LYS A N 1
ATOM 1896 C CA . LYS A 1 228 ? 59.867 11.045 -66.122 1.00 86.94 228 LYS A CA 1
ATOM 1897 C C . LYS A 1 228 ? 59.200 10.768 -67.471 1.00 86.94 228 LYS A C 1
ATOM 1899 O O . LYS A 1 228 ? 59.747 9.993 -68.252 1.00 86.94 228 LYS A O 1
ATOM 1904 N N . ILE A 1 229 ? 58.066 11.402 -67.774 1.00 88.81 229 ILE A N 1
ATOM 1905 C CA . ILE A 1 229 ? 57.375 11.249 -69.065 1.00 88.81 229 ILE A CA 1
ATOM 1906 C C . ILE A 1 229 ? 58.246 11.764 -70.216 1.00 88.81 229 ILE A C 1
ATOM 1908 O O . ILE A 1 229 ? 58.395 11.061 -71.217 1.00 88.81 229 ILE A O 1
ATOM 1912 N N . LYS A 1 230 ? 58.912 12.915 -70.049 1.00 88.69 230 LYS A N 1
ATOM 1913 C CA . LYS A 1 230 ? 59.889 13.433 -71.028 1.00 88.69 230 LYS A CA 1
ATOM 1914 C C . LYS A 1 230 ? 60.981 12.408 -71.355 1.00 88.69 230 LYS A C 1
ATOM 1916 O O . LYS A 1 230 ? 61.318 12.199 -72.524 1.00 88.69 230 LYS A O 1
ATOM 1921 N N . HIS A 1 231 ? 61.488 11.707 -70.338 1.00 85.75 231 HIS A N 1
ATOM 1922 C CA . HIS A 1 231 ? 62.452 10.620 -70.524 1.00 85.75 231 HIS A CA 1
ATOM 1923 C C . HIS A 1 231 ? 61.842 9.381 -71.207 1.00 85.75 231 HIS A C 1
ATOM 1925 O O . HIS A 1 231 ? 62.447 8.846 -72.137 1.00 85.75 231 HIS A O 1
ATOM 1931 N N . LEU A 1 232 ? 60.644 8.937 -70.804 1.00 86.69 232 LEU A N 1
ATOM 1932 C CA . LEU A 1 232 ? 59.966 7.768 -71.390 1.00 86.69 232 LEU A CA 1
ATOM 1933 C C . LEU A 1 232 ? 59.667 7.954 -72.885 1.00 86.69 232 LEU A C 1
ATOM 1935 O O . LEU A 1 232 ? 59.971 7.072 -73.695 1.00 86.69 232 LEU A O 1
ATOM 1939 N N . LEU A 1 233 ? 59.135 9.122 -73.255 1.00 86.12 233 LEU A N 1
ATOM 1940 C CA . LEU A 1 233 ? 58.810 9.479 -74.638 1.00 86.12 233 LEU A CA 1
ATOM 1941 C C . LEU A 1 233 ? 60.052 9.802 -75.485 1.00 86.12 233 LEU A C 1
ATOM 1943 O O . LEU A 1 233 ? 59.944 9.944 -76.705 1.00 86.12 233 LEU A O 1
ATOM 1947 N N . ASN A 1 234 ? 61.235 9.905 -74.863 1.00 84.56 234 ASN A N 1
ATOM 1948 C CA . ASN A 1 234 ? 62.459 10.407 -75.490 1.00 84.56 234 ASN A CA 1
ATOM 1949 C C . ASN A 1 234 ? 62.192 11.739 -76.226 1.00 84.56 234 ASN A C 1
ATOM 1951 O O . ASN A 1 234 ? 62.423 11.891 -77.437 1.00 84.56 234 ASN A O 1
ATOM 1955 N N . TRP A 1 235 ? 61.574 12.673 -75.497 1.00 88.25 235 TRP A N 1
ATOM 1956 C CA . TRP A 1 235 ? 61.089 13.947 -76.016 1.00 88.25 235 TRP A CA 1
ATOM 1957 C C . TRP A 1 235 ? 61.134 15.027 -74.926 1.00 88.25 235 TRP A C 1
ATOM 1959 O O . TRP A 1 235 ? 60.378 14.985 -73.961 1.00 88.25 235 TRP A O 1
ATOM 1969 N N . GLN A 1 236 ? 62.032 16.001 -75.090 1.00 85.19 236 GLN A N 1
ATOM 1970 C CA . GLN A 1 236 ? 62.157 17.165 -74.207 1.00 85.19 236 GLN A CA 1
ATOM 1971 C C . GLN A 1 236 ? 61.257 18.300 -74.707 1.00 85.19 236 GLN A C 1
ATOM 1973 O O . GLN A 1 236 ? 61.711 19.180 -75.431 1.00 85.19 236 GLN A O 1
ATOM 1978 N N . PHE A 1 237 ? 59.969 18.243 -74.378 1.00 84.25 237 PHE A N 1
ATOM 1979 C CA . PHE A 1 237 ? 58.999 19.267 -74.772 1.00 84.25 237 PHE A CA 1
ATOM 1980 C C . PHE A 1 237 ? 58.886 20.406 -73.750 1.00 84.25 237 PHE A C 1
ATOM 1982 O O . PHE A 1 237 ? 59.086 20.208 -72.545 1.00 84.25 237 PHE A O 1
ATOM 1989 N N . THR A 1 238 ? 58.539 21.598 -74.235 1.00 81.62 238 THR A N 1
ATOM 1990 C CA . THR A 1 238 ? 58.017 22.697 -73.413 1.00 81.62 238 THR A CA 1
ATOM 1991 C C . THR A 1 238 ? 56.620 22.331 -72.937 1.00 81.62 238 THR A C 1
ATOM 1993 O O . THR A 1 238 ? 55.843 21.758 -73.691 1.00 81.62 238 THR A O 1
ATOM 1996 N N . VAL A 1 239 ? 56.331 22.580 -71.663 1.00 76.62 239 VAL A N 1
ATOM 1997 C CA . VAL A 1 239 ? 55.042 22.215 -71.076 1.00 76.62 239 VAL A CA 1
ATOM 1998 C C . VAL A 1 239 ? 53.997 23.213 -71.561 1.00 76.62 239 VAL A C 1
ATOM 2000 O O . VAL A 1 239 ? 54.041 24.365 -71.154 1.00 76.62 239 VAL A O 1
ATOM 2003 N N . ASP A 1 240 ? 53.094 22.763 -72.424 1.00 83.31 240 ASP A N 1
ATOM 2004 C CA . ASP A 1 240 ? 51.902 23.497 -72.843 1.00 83.31 240 ASP A CA 1
ATOM 2005 C C . ASP A 1 240 ? 50.659 22.610 -72.664 1.00 83.31 240 ASP A C 1
ATOM 2007 O O . ASP A 1 240 ? 50.770 21.382 -72.568 1.00 83.31 240 ASP A O 1
ATOM 2011 N N . ASN A 1 241 ? 49.476 23.225 -72.596 1.00 83.00 241 ASN A N 1
ATOM 2012 C CA . ASN A 1 241 ? 48.230 22.504 -72.321 1.00 83.00 241 ASN A CA 1
ATOM 2013 C C . ASN A 1 241 ? 47.937 21.418 -73.374 1.00 83.00 241 ASN A C 1
ATOM 2015 O O . ASN A 1 241 ? 47.544 20.317 -73.004 1.00 83.00 241 ASN A O 1
ATOM 2019 N N . ASN A 1 242 ? 48.226 21.665 -74.659 1.00 81.88 242 ASN A N 1
ATOM 2020 C CA . ASN A 1 242 ? 47.983 20.688 -75.728 1.00 81.88 242 ASN A CA 1
ATOM 2021 C C . ASN A 1 242 ? 48.775 19.392 -75.507 1.00 81.88 242 ASN A C 1
ATOM 2023 O O . ASN A 1 242 ? 48.272 18.296 -75.745 1.00 81.88 242 ASN A O 1
ATOM 2027 N N . ILE A 1 243 ? 50.025 19.497 -75.057 1.00 84.69 243 ILE A N 1
ATOM 2028 C CA . ILE A 1 243 ? 50.864 18.330 -74.785 1.00 84.69 243 ILE A CA 1
ATOM 2029 C C . ILE A 1 243 ? 50.414 17.615 -73.508 1.00 84.69 243 ILE A C 1
ATOM 2031 O O . ILE A 1 243 ? 50.409 16.383 -73.479 1.00 84.69 243 ILE A O 1
ATOM 2035 N N . LEU A 1 244 ? 50.029 18.354 -72.464 1.00 86.44 244 LEU A N 1
ATOM 2036 C CA . LEU A 1 244 ? 49.527 17.764 -71.218 1.00 86.44 244 LEU A CA 1
ATOM 2037 C C . LEU A 1 244 ? 48.204 17.010 -71.438 1.00 86.44 244 LEU A C 1
ATOM 2039 O O . LEU A 1 244 ? 48.045 15.898 -70.926 1.00 86.44 244 LEU A O 1
ATOM 2043 N N . ASP A 1 245 ? 47.312 17.552 -72.264 1.00 84.44 245 ASP A N 1
ATOM 2044 C CA . ASP A 1 245 ? 46.053 16.909 -72.643 1.00 84.44 245 ASP A CA 1
ATOM 2045 C C . ASP A 1 245 ? 46.300 15.623 -73.439 1.00 84.44 245 ASP A C 1
ATOM 2047 O O . ASP A 1 245 ? 45.723 14.577 -73.140 1.00 84.44 245 ASP A O 1
ATOM 2051 N N . GLU A 1 246 ? 47.213 15.648 -74.414 1.00 86.06 246 GLU A N 1
ATOM 2052 C CA . GLU A 1 246 ? 47.555 14.456 -75.201 1.00 86.06 246 GLU A CA 1
ATOM 2053 C C . GLU A 1 246 ? 48.263 13.373 -74.368 1.00 86.06 246 GLU A C 1
ATOM 2055 O O . GLU A 1 246 ? 48.059 12.180 -74.601 1.00 86.06 246 GLU A O 1
ATOM 2060 N N . ILE A 1 247 ? 49.057 13.757 -73.362 1.00 87.44 247 ILE A N 1
ATOM 2061 C CA . ILE A 1 247 ? 49.637 12.822 -72.383 1.00 87.44 247 ILE A CA 1
ATOM 2062 C C . ILE A 1 247 ? 48.539 12.170 -71.533 1.00 87.44 247 ILE A C 1
ATOM 2064 O O . ILE A 1 247 ? 48.623 10.972 -71.254 1.00 87.44 247 ILE A O 1
ATOM 2068 N N . THR A 1 248 ? 47.516 12.934 -71.151 1.00 85.81 248 THR A N 1
ATOM 2069 C CA . THR A 1 248 ? 46.375 12.435 -70.372 1.00 85.81 248 THR A CA 1
ATOM 2070 C C . THR A 1 248 ? 45.532 11.465 -71.205 1.00 85.81 248 THR A C 1
ATOM 2072 O O . THR A 1 248 ? 45.272 10.352 -70.761 1.00 85.81 248 THR A O 1
ATOM 2075 N N . ARG A 1 249 ? 45.226 11.802 -72.468 1.00 85.62 249 ARG A N 1
ATOM 2076 C CA . ARG A 1 249 ? 44.540 10.895 -73.415 1.00 85.62 249 ARG A CA 1
ATOM 2077 C C . ARG A 1 249 ? 45.333 9.620 -73.694 1.00 85.62 249 ARG A C 1
ATOM 2079 O O . ARG A 1 249 ? 44.764 8.544 -73.853 1.00 85.62 249 ARG A O 1
ATOM 2086 N N . LEU A 1 250 ? 46.662 9.720 -73.767 1.00 86.56 250 LEU A N 1
ATOM 2087 C CA . LEU A 1 250 ? 47.516 8.546 -73.930 1.00 86.56 250 LEU A CA 1
ATOM 2088 C C . LEU A 1 250 ? 47.430 7.611 -72.718 1.00 86.56 250 LEU A C 1
ATOM 2090 O O . LEU A 1 250 ? 47.489 6.397 -72.893 1.00 86.56 250 LEU A O 1
ATOM 2094 N N . GLU A 1 251 ? 47.310 8.145 -71.501 1.00 88.06 251 GLU A N 1
ATOM 2095 C CA . GLU A 1 251 ? 47.142 7.330 -70.295 1.00 88.06 251 GLU A CA 1
ATOM 2096 C C . GLU A 1 251 ? 45.876 6.468 -70.367 1.00 88.06 251 GLU A C 1
ATOM 2098 O O . GLU A 1 251 ? 45.972 5.260 -70.144 1.00 88.06 251 GLU A O 1
ATOM 2103 N N . GLU A 1 252 ? 44.748 7.043 -70.793 1.00 83.12 252 GLU A N 1
ATOM 2104 C CA . GLU A 1 252 ? 43.483 6.320 -70.994 1.00 83.12 252 GLU A CA 1
ATOM 2105 C C . GLU A 1 252 ? 43.649 5.166 -71.996 1.00 83.12 252 GLU A C 1
ATOM 2107 O O . GLU A 1 252 ? 43.310 4.014 -71.712 1.00 83.12 252 GLU A O 1
ATOM 2112 N N . VAL A 1 253 ? 44.283 5.442 -73.139 1.00 83.88 253 VAL A N 1
ATOM 2113 C CA . VAL A 1 253 ? 44.572 4.439 -74.178 1.00 83.88 253 VAL A CA 1
ATOM 2114 C C . VAL A 1 253 ? 45.457 3.308 -73.647 1.00 83.88 253 VAL A C 1
ATOM 2116 O O . VAL A 1 253 ? 45.227 2.138 -73.950 1.00 83.88 253 VAL A O 1
ATOM 2119 N N . LEU A 1 254 ? 46.471 3.632 -72.840 1.00 83.44 254 LEU A N 1
ATOM 2120 C CA . LEU A 1 254 ? 47.382 2.646 -72.248 1.00 83.44 254 LEU A CA 1
ATOM 2121 C C . LEU A 1 254 ? 46.726 1.786 -71.159 1.00 83.44 254 LEU A C 1
ATOM 2123 O O . LEU A 1 254 ? 47.262 0.717 -70.835 1.00 83.44 254 LEU A O 1
ATOM 2127 N N . LYS A 1 255 ? 45.632 2.266 -70.562 1.00 80.19 255 LYS A N 1
ATOM 2128 C CA . LYS A 1 255 ? 44.897 1.589 -69.493 1.00 80.19 255 LYS A CA 1
ATOM 2129 C C . LYS A 1 255 ? 43.900 0.572 -70.044 1.00 80.19 255 LYS A C 1
ATOM 2131 O O . LYS A 1 255 ? 43.836 -0.529 -69.502 1.00 80.19 255 LYS A O 1
ATOM 2136 N N . GLU A 1 256 ? 43.170 0.926 -71.101 1.00 75.31 256 GLU A N 1
ATOM 2137 C CA . GLU A 1 256 ? 42.034 0.134 -71.596 1.00 75.31 256 GLU A CA 1
ATOM 2138 C C . GLU A 1 256 ? 42.361 -0.800 -72.763 1.00 75.31 256 GLU A C 1
ATOM 2140 O O . GLU A 1 256 ? 41.676 -1.802 -72.946 1.00 75.31 256 GLU A O 1
ATOM 2145 N N . LEU A 1 257 ? 43.407 -0.517 -73.545 1.00 79.00 257 LEU A N 1
ATOM 2146 C CA . LEU A 1 257 ? 43.662 -1.256 -74.780 1.00 79.00 257 LEU A CA 1
ATOM 2147 C C . LEU A 1 257 ? 44.847 -2.208 -74.666 1.00 79.00 257 LEU A C 1
ATOM 2149 O O . LEU A 1 257 ? 45.964 -1.838 -74.287 1.00 79.00 257 LEU A O 1
ATOM 2153 N N . GLU A 1 258 ? 44.628 -3.437 -75.121 1.00 78.38 258 GLU A N 1
ATOM 2154 C CA . GLU A 1 258 ? 45.719 -4.327 -75.492 1.00 78.38 258 GLU A CA 1
ATOM 2155 C C . GLU A 1 258 ? 46.179 -4.001 -76.907 1.00 78.38 258 GLU A C 1
ATOM 2157 O O . GLU A 1 258 ? 45.369 -3.922 -77.829 1.00 78.38 258 GLU A O 1
ATOM 2162 N N . PHE A 1 259 ? 47.485 -3.835 -77.097 1.00 84.12 259 PHE A N 1
ATOM 2163 C CA . PHE A 1 259 ? 48.088 -3.581 -78.399 1.00 84.12 259 PHE A CA 1
ATOM 2164 C C . PHE A 1 259 ? 49.329 -4.440 -78.600 1.00 84.12 259 PHE A C 1
ATOM 2166 O O . PHE A 1 259 ? 50.066 -4.741 -77.662 1.00 84.12 259 PHE A O 1
ATOM 2173 N N . ASN A 1 260 ? 49.579 -4.808 -79.852 1.00 83.25 260 ASN A N 1
ATOM 2174 C CA . ASN A 1 260 ? 50.772 -5.537 -80.259 1.00 83.25 260 ASN A CA 1
ATOM 2175 C C . ASN A 1 260 ? 51.551 -4.746 -81.324 1.00 83.25 260 ASN A C 1
ATOM 2177 O O . ASN A 1 260 ? 51.078 -3.761 -81.900 1.00 83.25 260 ASN A O 1
ATOM 2181 N N . ARG A 1 261 ? 52.777 -5.184 -81.611 1.00 83.88 261 ARG A N 1
ATOM 2182 C CA . ARG A 1 261 ? 53.633 -4.544 -82.619 1.00 83.88 261 ARG A CA 1
ATOM 2183 C C . ARG A 1 261 ? 52.990 -4.550 -84.012 1.00 83.88 261 ARG A C 1
ATOM 2185 O O . ARG A 1 261 ? 53.171 -3.598 -84.776 1.00 83.88 261 ARG A O 1
ATOM 2192 N N . THR A 1 262 ? 52.291 -5.624 -84.364 1.00 83.25 262 THR A N 1
ATOM 2193 C CA . THR A 1 262 ? 51.689 -5.824 -85.686 1.00 83.25 262 THR A CA 1
ATOM 2194 C C . THR A 1 262 ? 50.632 -4.758 -85.956 1.00 83.25 262 THR A C 1
ATOM 2196 O O . THR A 1 262 ? 50.741 -4.048 -86.955 1.00 83.25 262 THR A O 1
ATOM 2199 N N . ILE A 1 263 ? 49.699 -4.538 -85.028 1.00 84.56 263 ILE A N 1
ATOM 2200 C CA . ILE A 1 263 ? 48.608 -3.579 -85.202 1.00 84.56 263 ILE A CA 1
ATOM 2201 C C . ILE A 1 263 ? 49.081 -2.124 -85.187 1.00 84.56 263 ILE A C 1
ATOM 2203 O O . ILE A 1 263 ? 48.678 -1.344 -86.050 1.00 84.56 263 ILE A O 1
ATOM 2207 N N . VAL A 1 264 ? 50.014 -1.764 -84.297 1.00 83.25 264 VAL A N 1
ATOM 2208 C CA . VAL A 1 264 ? 50.582 -0.404 -84.260 1.00 83.25 264 VAL A CA 1
ATOM 2209 C C . VAL A 1 264 ? 51.282 -0.094 -85.587 1.00 83.25 264 VAL A C 1
ATOM 2211 O O . VAL A 1 264 ? 51.104 0.982 -86.152 1.00 83.25 264 VAL A O 1
ATOM 2214 N N . ASN A 1 265 ? 52.014 -1.059 -86.155 1.00 83.12 265 ASN A N 1
ATOM 2215 C CA . ASN A 1 265 ? 52.644 -0.897 -87.467 1.00 83.12 265 ASN A CA 1
ATOM 2216 C C . ASN A 1 265 ? 51.641 -0.841 -88.622 1.00 83.12 265 ASN A C 1
ATOM 2218 O O . ASN A 1 265 ? 51.894 -0.138 -89.598 1.00 83.12 265 ASN A O 1
ATOM 2222 N N . ILE A 1 266 ? 50.537 -1.583 -88.553 1.00 83.81 266 ILE A N 1
ATOM 2223 C CA . ILE A 1 266 ? 49.472 -1.537 -89.562 1.00 83.81 266 ILE A CA 1
ATOM 2224 C C . ILE A 1 266 ? 48.827 -0.146 -89.593 1.00 83.81 266 ILE A C 1
ATOM 2226 O O . ILE A 1 266 ? 48.679 0.422 -90.677 1.00 83.81 266 ILE A O 1
ATOM 2230 N N . ILE A 1 267 ? 48.524 0.418 -88.418 1.00 84.31 267 ILE A N 1
ATOM 2231 C CA . ILE A 1 267 ? 47.940 1.758 -88.263 1.00 84.31 267 ILE A CA 1
ATOM 2232 C C . ILE A 1 267 ? 48.915 2.828 -88.765 1.00 84.31 267 ILE A C 1
ATOM 2234 O O . ILE A 1 267 ? 48.555 3.639 -89.615 1.00 84.31 267 ILE A O 1
ATOM 2238 N N . VAL A 1 268 ? 50.175 2.791 -88.316 1.00 80.75 268 VAL A N 1
ATOM 2239 C CA . VAL A 1 268 ? 51.201 3.769 -88.722 1.00 80.75 268 VAL A CA 1
ATOM 2240 C C . VAL A 1 268 ? 51.500 3.703 -90.226 1.00 80.75 268 VAL A C 1
ATOM 2242 O O . VAL A 1 268 ? 51.779 4.730 -90.836 1.00 80.75 268 VAL A O 1
ATOM 2245 N N . LYS A 1 269 ? 51.427 2.514 -90.843 1.00 81.44 269 LYS A N 1
ATOM 2246 C CA . LYS A 1 269 ? 51.661 2.317 -92.288 1.00 81.44 269 LYS A CA 1
ATOM 2247 C C . LYS A 1 269 ? 50.410 2.526 -93.154 1.00 81.44 269 LYS A C 1
ATOM 2249 O O . LYS A 1 269 ? 50.482 2.271 -94.351 1.00 81.44 269 LYS A O 1
ATOM 2254 N N . GLY A 1 270 ? 49.276 2.933 -92.577 1.00 79.56 270 GLY A N 1
ATOM 2255 C CA . GLY A 1 270 ? 48.042 3.217 -93.319 1.00 79.56 270 GLY A CA 1
ATOM 2256 C C . GLY A 1 270 ? 47.346 1.993 -93.928 1.00 79.56 270 GLY A C 1
ATOM 2257 O O . GLY A 1 270 ? 46.482 2.152 -94.781 1.00 79.56 270 GLY A O 1
ATOM 2258 N N . ARG A 1 271 ? 47.690 0.770 -93.499 1.00 82.19 271 ARG A N 1
ATOM 2259 C CA . ARG A 1 271 ? 47.126 -0.491 -94.034 1.00 82.19 271 ARG A CA 1
ATOM 2260 C C . ARG A 1 271 ? 45.933 -1.016 -93.228 1.00 82.19 271 ARG A C 1
ATOM 2262 O O . ARG A 1 271 ? 45.499 -2.147 -93.420 1.00 82.19 271 ARG A O 1
ATOM 2269 N N . PHE A 1 272 ? 45.430 -0.211 -92.293 1.00 87.25 272 PHE A N 1
ATOM 2270 C CA . PHE A 1 272 ? 44.392 -0.621 -91.350 1.00 87.25 272 PHE A CA 1
ATOM 2271 C C . PHE A 1 272 ? 43.065 -1.026 -92.017 1.00 87.25 272 PHE A C 1
ATOM 2273 O O . PHE A 1 272 ? 42.602 -2.118 -91.702 1.00 87.25 272 PHE A O 1
ATOM 2280 N N . PRO A 1 273 ? 42.478 -0.258 -92.961 1.00 83.25 273 PRO A N 1
ATOM 2281 C CA . PRO A 1 273 ? 41.158 -0.590 -93.510 1.00 83.25 273 PRO A CA 1
ATOM 2282 C C . PRO A 1 273 ? 41.115 -1.941 -94.235 1.00 83.25 273 PRO A C 1
ATOM 2284 O O . PRO A 1 273 ? 40.176 -2.713 -94.066 1.00 83.25 273 PRO A O 1
ATOM 2287 N N . GLU A 1 274 ? 42.154 -2.249 -95.014 1.00 85.38 274 GLU A N 1
ATOM 2288 C CA . GLU A 1 274 ? 42.259 -3.507 -95.761 1.00 85.38 274 GLU A CA 1
ATOM 2289 C C . GLU A 1 274 ? 42.347 -4.712 -94.817 1.00 85.38 274 GLU A C 1
ATOM 2291 O O . GLU A 1 274 ? 41.597 -5.678 -94.950 1.00 85.38 274 GLU A O 1
ATOM 2296 N N . ILE A 1 275 ? 43.232 -4.626 -93.823 1.00 86.06 275 ILE A N 1
ATOM 2297 C CA . ILE A 1 275 ? 43.467 -5.709 -92.866 1.00 86.06 275 ILE A CA 1
ATOM 2298 C C . ILE A 1 275 ? 42.270 -5.881 -91.924 1.00 86.06 275 ILE A C 1
ATOM 2300 O O . ILE A 1 275 ? 41.906 -7.009 -91.597 1.00 86.06 275 ILE A O 1
ATOM 2304 N N . PHE A 1 276 ? 41.629 -4.785 -91.516 1.00 87.12 276 PHE A N 1
ATOM 2305 C CA . PHE A 1 276 ? 40.435 -4.828 -90.678 1.00 87.12 276 PHE A CA 1
ATOM 2306 C C . PHE A 1 276 ? 39.267 -5.517 -91.393 1.00 87.12 276 PHE A C 1
ATOM 2308 O O . PHE A 1 276 ? 38.613 -6.364 -90.794 1.00 87.12 276 PHE A O 1
ATOM 2315 N N . ASN A 1 277 ? 39.049 -5.238 -92.683 1.00 85.12 277 ASN A N 1
ATOM 2316 C CA . ASN A 1 277 ? 38.006 -5.909 -93.467 1.00 85.12 277 ASN A CA 1
ATOM 2317 C C . ASN A 1 277 ? 38.272 -7.413 -93.622 1.00 85.12 277 ASN A C 1
ATOM 2319 O O . ASN A 1 277 ? 37.363 -8.214 -93.425 1.00 85.12 277 ASN A O 1
ATOM 2323 N N . GLN A 1 278 ? 39.521 -7.811 -93.885 1.00 85.44 278 GLN A N 1
ATOM 2324 C CA . GLN A 1 278 ? 39.896 -9.230 -93.932 1.00 85.44 278 GLN A CA 1
ATOM 2325 C C . GLN A 1 278 ? 39.676 -9.924 -92.577 1.00 85.44 278 GLN A C 1
ATOM 2327 O O . GLN A 1 278 ? 39.155 -11.037 -92.525 1.00 85.44 278 GLN A O 1
ATOM 2332 N N . ALA A 1 279 ? 40.024 -9.262 -91.471 1.00 86.12 279 ALA A N 1
ATOM 2333 C CA . ALA A 1 279 ? 39.789 -9.776 -90.124 1.00 86.12 279 ALA A CA 1
ATOM 2334 C C . ALA A 1 279 ? 38.284 -9.894 -89.803 1.00 86.12 279 ALA A C 1
ATOM 2336 O O . ALA A 1 279 ? 37.855 -10.886 -89.211 1.00 86.12 279 ALA A O 1
ATOM 2337 N N . LEU A 1 280 ? 37.476 -8.924 -90.240 1.00 86.56 280 LEU A N 1
ATOM 2338 C CA . LEU A 1 280 ? 36.019 -8.925 -90.095 1.00 86.56 280 LEU A CA 1
ATOM 2339 C C . LEU A 1 280 ? 35.372 -10.077 -90.879 1.00 86.56 280 LEU A C 1
ATOM 2341 O O . LEU A 1 280 ? 34.491 -10.757 -90.353 1.00 86.56 280 LEU A O 1
ATOM 2345 N N . ASP A 1 281 ? 35.825 -10.337 -92.106 1.00 85.88 281 ASP A N 1
ATOM 2346 C CA . ASP A 1 281 ? 35.335 -11.455 -92.919 1.00 85.88 281 ASP A CA 1
ATOM 2347 C C . ASP A 1 281 ? 35.700 -12.810 -92.301 1.00 85.88 281 ASP A C 1
ATOM 2349 O O . ASP A 1 281 ? 34.868 -13.719 -92.254 1.00 85.88 281 ASP A O 1
ATOM 2353 N N . ILE A 1 282 ? 36.910 -12.938 -91.744 1.00 86.38 282 ILE A N 1
ATOM 2354 C CA . ILE A 1 282 ? 37.299 -14.122 -90.968 1.00 86.38 282 ILE A CA 1
ATOM 2355 C C . ILE A 1 282 ? 36.380 -14.289 -89.743 1.00 86.38 282 ILE A C 1
ATOM 2357 O O . ILE A 1 282 ? 35.900 -15.401 -89.515 1.00 86.38 282 ILE A O 1
ATOM 2361 N N . SER A 1 283 ? 36.073 -13.213 -89.001 1.00 85.81 283 SER A N 1
ATOM 2362 C CA . SER A 1 283 ? 35.139 -13.266 -87.859 1.00 85.81 283 SER A CA 1
ATOM 2363 C C . SER A 1 283 ? 33.748 -13.737 -88.277 1.00 85.81 283 SER A C 1
ATOM 2365 O O . SER A 1 283 ? 33.223 -14.679 -87.690 1.00 85.81 283 SER A O 1
ATOM 2367 N N . LYS A 1 284 ? 33.179 -13.165 -89.347 1.00 86.00 284 LYS A N 1
ATOM 2368 C CA . LYS A 1 284 ? 31.863 -13.566 -89.875 1.00 86.00 284 LYS A CA 1
ATOM 2369 C C . LYS A 1 284 ? 31.821 -15.041 -90.266 1.00 86.00 284 LYS A C 1
ATOM 2371 O O . LYS A 1 284 ? 30.828 -15.720 -90.011 1.00 86.00 284 LYS A O 1
ATOM 2376 N N . ASN A 1 285 ? 32.895 -15.552 -90.867 1.00 85.62 285 ASN A N 1
ATOM 2377 C CA . ASN A 1 285 ? 32.991 -16.962 -91.241 1.00 85.62 285 ASN A CA 1
ATOM 2378 C C . ASN A 1 285 ? 33.079 -17.878 -90.009 1.00 85.62 285 ASN A C 1
ATOM 2380 O O . ASN A 1 285 ? 32.464 -18.947 -89.997 1.00 85.62 285 ASN A O 1
ATOM 2384 N N . ILE A 1 286 ? 33.794 -17.457 -88.959 1.00 84.88 286 ILE A N 1
ATOM 2385 C CA . ILE A 1 286 ? 33.834 -18.172 -87.675 1.00 84.88 286 ILE A CA 1
ATOM 2386 C C . ILE A 1 286 ? 32.442 -18.185 -87.031 1.00 84.88 286 ILE A C 1
ATOM 2388 O O . ILE A 1 286 ? 31.960 -19.253 -86.656 1.00 84.88 286 ILE A O 1
ATOM 2392 N N . GLU A 1 287 ? 31.774 -17.035 -86.950 1.00 84.25 287 GLU A N 1
ATOM 2393 C CA . GLU A 1 287 ? 30.429 -16.892 -86.378 1.00 84.25 287 GLU A CA 1
ATOM 2394 C C . GLU A 1 287 ? 29.386 -17.711 -87.150 1.00 84.25 287 GLU A C 1
ATOM 2396 O O . GLU A 1 287 ? 28.557 -18.397 -86.549 1.00 84.25 287 GLU A O 1
ATOM 2401 N N . SER A 1 288 ? 29.456 -17.713 -88.485 1.00 85.00 288 SER A N 1
ATOM 2402 C CA . SER A 1 288 ? 28.588 -18.525 -89.341 1.00 85.00 288 SER A CA 1
ATOM 2403 C C . SER A 1 288 ? 28.769 -20.023 -89.071 1.00 85.00 288 SER A C 1
ATOM 2405 O O . SER A 1 288 ? 27.785 -20.732 -88.843 1.00 85.00 288 SER A O 1
ATOM 2407 N N . ALA A 1 289 ? 30.016 -20.501 -88.994 1.00 82.50 289 ALA A N 1
ATOM 2408 C CA . ALA A 1 289 ? 30.314 -21.896 -88.676 1.00 82.50 289 ALA A CA 1
ATOM 2409 C C . ALA A 1 289 ? 29.884 -22.280 -87.245 1.00 82.50 289 ALA A C 1
ATOM 2411 O O . ALA A 1 289 ? 29.403 -23.393 -87.020 1.00 82.50 289 ALA A O 1
ATOM 2412 N N . GLN A 1 290 ? 30.011 -21.368 -86.276 1.00 82.75 290 GLN A N 1
ATOM 2413 C CA . GLN A 1 290 ? 29.531 -21.570 -84.903 1.00 82.75 290 GLN A CA 1
ATOM 2414 C C . GLN A 1 290 ? 27.997 -21.619 -84.823 1.00 82.75 290 GLN A C 1
ATOM 2416 O O . GLN A 1 290 ? 27.448 -22.465 -84.114 1.00 82.75 290 GLN A O 1
ATOM 2421 N N . SER A 1 291 ? 27.300 -20.771 -85.583 1.00 81.50 291 SER A N 1
ATOM 2422 C CA . SER A 1 291 ? 25.837 -20.783 -85.698 1.00 81.50 291 SER A CA 1
ATOM 2423 C C . SER A 1 291 ? 25.331 -22.081 -86.337 1.00 81.50 291 SER A C 1
ATOM 2425 O O . SER A 1 291 ? 24.378 -22.693 -85.847 1.00 81.50 291 SER A O 1
ATOM 2427 N N . GLU A 1 292 ? 26.020 -22.579 -87.370 1.00 79.12 292 GLU A N 1
ATOM 2428 C CA . GLU A 1 292 ? 25.704 -23.872 -87.984 1.00 79.12 292 GLU A CA 1
ATOM 2429 C C . GLU A 1 292 ? 25.894 -25.031 -86.987 1.00 79.12 292 GLU A C 1
ATOM 2431 O O . GLU A 1 292 ? 25.022 -25.895 -86.868 1.00 79.12 292 GLU A O 1
ATOM 2436 N N . ILE A 1 293 ? 26.970 -25.016 -86.187 1.00 79.19 293 ILE A N 1
ATOM 2437 C CA . ILE A 1 293 ? 27.164 -25.974 -85.085 1.00 79.19 293 ILE A CA 1
ATOM 2438 C C . ILE A 1 293 ? 26.008 -25.904 -84.075 1.00 79.19 293 ILE A C 1
ATOM 2440 O O . ILE A 1 293 ? 25.476 -26.944 -83.684 1.00 79.19 293 ILE A O 1
ATOM 2444 N N . ALA A 1 294 ? 25.572 -24.707 -83.679 1.00 73.19 294 ALA A N 1
ATOM 2445 C CA . ALA A 1 294 ? 24.438 -24.538 -82.769 1.00 73.19 294 ALA A CA 1
ATOM 2446 C C . ALA A 1 294 ? 23.117 -25.078 -83.363 1.00 73.19 294 ALA A C 1
ATOM 2448 O O . ALA A 1 294 ? 22.301 -25.663 -82.645 1.00 73.19 294 ALA A O 1
ATOM 2449 N N . GLY A 1 295 ? 22.914 -24.949 -84.678 1.00 71.50 295 GLY A N 1
ATOM 2450 C CA . GLY A 1 295 ? 21.791 -25.559 -85.398 1.00 71.50 295 GLY A CA 1
ATOM 2451 C C . GLY A 1 295 ? 21.842 -27.093 -85.414 1.00 71.50 295 GLY A C 1
ATOM 2452 O O . GLY A 1 295 ? 20.821 -27.756 -85.201 1.00 71.50 295 GLY A O 1
ATOM 2453 N N . LEU A 1 296 ? 23.033 -27.675 -85.587 1.00 71.88 296 LEU A N 1
ATOM 2454 C CA . LEU A 1 296 ? 23.238 -29.127 -85.520 1.00 71.88 296 LEU A CA 1
ATOM 2455 C C . LEU A 1 296 ? 22.898 -29.681 -84.129 1.00 71.88 296 LEU A C 1
ATOM 2457 O O . LEU A 1 296 ? 22.226 -30.707 -84.035 1.00 71.88 296 LEU A O 1
ATOM 2461 N N . VAL A 1 297 ? 23.263 -28.971 -83.059 1.00 65.69 297 VAL A N 1
ATOM 2462 C CA . VAL A 1 297 ? 22.918 -29.334 -81.673 1.00 65.69 297 VAL A CA 1
ATOM 2463 C C . VAL A 1 297 ? 21.402 -29.448 -81.474 1.00 65.69 297 VAL A C 1
ATOM 2465 O O . VAL A 1 297 ? 20.930 -30.463 -80.964 1.00 65.69 297 VAL A O 1
ATOM 2468 N N . ARG A 1 298 ? 20.612 -28.486 -81.976 1.00 63.81 298 ARG A N 1
ATOM 2469 C CA . ARG A 1 298 ? 19.134 -28.535 -81.900 1.00 63.81 298 ARG A CA 1
ATOM 2470 C C . ARG A 1 298 ? 18.520 -29.727 -82.644 1.00 63.81 298 ARG A C 1
ATOM 2472 O O . ARG A 1 298 ? 17.441 -30.179 -82.276 1.00 63.81 298 ARG A O 1
ATOM 2479 N N . THR A 1 299 ? 19.194 -30.228 -83.680 1.00 62.16 299 THR A N 1
ATOM 2480 C CA . THR A 1 299 ? 18.677 -31.281 -84.570 1.00 62.16 299 THR A CA 1
ATOM 2481 C C . THR A 1 299 ? 18.932 -32.700 -84.031 1.00 62.16 299 THR A C 1
ATOM 2483 O O . THR A 1 299 ? 18.202 -33.625 -84.379 1.00 62.16 299 THR A O 1
ATOM 2486 N N . PHE A 1 300 ? 19.941 -32.889 -83.170 1.00 61.47 300 PHE A N 1
ATOM 2487 C CA . PHE A 1 300 ? 20.349 -34.204 -82.649 1.00 61.47 300 PHE A CA 1
ATOM 2488 C C . PHE A 1 300 ? 19.663 -34.631 -81.339 1.00 61.47 300 PHE A C 1
ATOM 2490 O O . PHE A 1 300 ? 19.437 -35.822 -81.149 1.00 61.47 300 PHE A O 1
ATOM 2497 N N . SER A 1 301 ? 19.395 -33.705 -80.412 1.00 52.22 301 SER A N 1
ATOM 2498 C CA . SER A 1 301 ? 18.557 -33.816 -79.191 1.00 52.22 301 SER A CA 1
ATOM 2499 C C . SER A 1 301 ? 18.846 -32.596 -78.291 1.00 52.22 301 SER A C 1
ATOM 2501 O O . SER A 1 301 ? 19.855 -31.934 -78.498 1.00 52.22 301 SER A O 1
ATOM 2503 N N . GLN A 1 302 ? 17.997 -32.286 -77.296 1.00 51.88 302 GLN A N 1
ATOM 2504 C CA . GLN A 1 302 ? 18.120 -31.142 -76.357 1.00 51.88 302 GLN A CA 1
ATOM 2505 C C . GLN A 1 302 ? 19.345 -31.201 -75.398 1.00 51.88 302 GLN A C 1
ATOM 2507 O O . GLN A 1 302 ? 19.211 -30.970 -74.198 1.00 51.88 302 GLN A O 1
ATOM 2512 N N . LYS A 1 303 ? 20.544 -31.538 -75.883 1.00 53.66 303 LYS A N 1
ATOM 2513 C CA . LYS A 1 303 ? 21.811 -31.464 -75.132 1.00 53.66 303 LYS A CA 1
ATOM 2514 C C . LYS A 1 303 ? 22.668 -30.307 -75.645 1.00 53.66 303 LYS A C 1
ATOM 2516 O O . LYS A 1 303 ? 22.426 -29.801 -76.730 1.00 53.66 303 LYS A O 1
ATOM 2521 N N . ASP A 1 304 ? 23.645 -29.874 -74.858 1.00 54.78 304 ASP A N 1
ATOM 2522 C CA . ASP A 1 304 ? 24.616 -28.833 -75.208 1.00 54.78 304 ASP A CA 1
ATOM 2523 C C . ASP A 1 304 ? 25.717 -29.345 -76.170 1.00 54.78 304 ASP A C 1
ATOM 2525 O O . ASP A 1 304 ? 25.792 -30.532 -76.498 1.00 54.78 304 ASP A O 1
ATOM 2529 N N . ILE A 1 305 ? 26.585 -28.441 -76.653 1.00 57.72 305 ILE A N 1
ATOM 2530 C CA . ILE A 1 305 ? 27.666 -28.758 -77.614 1.00 57.72 305 ILE A CA 1
ATOM 2531 C C . ILE A 1 305 ? 28.589 -29.870 -77.080 1.00 57.72 305 ILE A C 1
ATOM 2533 O O . ILE A 1 305 ? 29.009 -30.732 -77.850 1.00 57.72 305 ILE A O 1
ATOM 2537 N N . ALA A 1 306 ? 28.865 -29.892 -75.773 1.00 58.03 306 ALA A N 1
ATOM 2538 C CA . ALA A 1 306 ? 29.700 -30.911 -75.136 1.00 58.03 306 ALA A CA 1
ATOM 2539 C C . ALA A 1 306 ? 29.021 -32.293 -75.121 1.00 58.03 306 ALA A C 1
ATOM 2541 O O . ALA A 1 306 ? 29.663 -33.310 -75.397 1.00 58.03 306 ALA A O 1
ATOM 2542 N N . GLY A 1 307 ? 27.708 -32.340 -74.869 1.00 62.22 307 GLY A N 1
ATOM 2543 C CA . GLY A 1 307 ? 26.912 -33.557 -74.995 1.00 62.22 307 GLY A CA 1
ATOM 2544 C C . GLY A 1 307 ? 26.845 -34.083 -76.432 1.00 62.22 307 GLY A C 1
ATOM 2545 O O . GLY A 1 307 ? 26.878 -35.301 -76.633 1.00 62.22 307 GLY A O 1
ATOM 2546 N N . LEU A 1 308 ? 26.799 -33.193 -77.431 1.00 68.50 308 LEU A N 1
ATOM 2547 C CA . LEU A 1 308 ? 26.880 -33.572 -78.846 1.00 68.50 308 LEU A CA 1
ATOM 2548 C C . LEU A 1 308 ? 28.262 -34.141 -79.193 1.00 68.50 308 LEU A C 1
ATOM 2550 O O . LEU A 1 308 ? 28.334 -35.186 -79.832 1.00 68.50 308 LEU A O 1
ATOM 2554 N N . GLU A 1 309 ? 29.341 -33.509 -78.733 1.00 68.94 309 GLU A N 1
ATOM 2555 C CA . GLU A 1 309 ? 30.723 -33.937 -78.985 1.00 68.94 309 GLU A CA 1
ATOM 2556 C C . GLU A 1 309 ? 30.989 -35.341 -78.411 1.00 68.94 309 GLU A C 1
ATOM 2558 O O . GLU A 1 309 ? 31.436 -36.230 -79.134 1.00 68.94 309 GLU A O 1
ATOM 2563 N N . ALA A 1 310 ? 30.549 -35.608 -77.176 1.00 68.62 310 ALA A N 1
ATOM 2564 C CA . ALA A 1 310 ? 30.620 -36.943 -76.574 1.00 68.62 310 ALA A CA 1
ATOM 2565 C C . ALA A 1 310 ? 29.786 -37.997 -77.331 1.00 68.62 310 ALA A C 1
ATOM 2567 O O . ALA A 1 310 ? 30.169 -39.165 -77.408 1.00 68.62 310 ALA A O 1
ATOM 2568 N N . THR A 1 311 ? 28.646 -37.592 -77.900 1.00 69.69 311 THR A N 1
ATOM 2569 C CA . THR A 1 311 ? 27.770 -38.483 -78.679 1.00 69.69 311 THR A CA 1
ATOM 2570 C C . THR A 1 311 ? 28.371 -38.797 -80.052 1.00 69.69 311 THR A C 1
ATOM 2572 O O . THR A 1 311 ? 28.304 -39.941 -80.502 1.00 69.69 311 THR A O 1
ATOM 2575 N N . VAL A 1 312 ? 28.987 -37.806 -80.706 1.00 75.69 312 VAL A N 1
ATOM 2576 C CA . VAL A 1 312 ? 29.728 -37.970 -81.967 1.00 75.69 312 VAL A CA 1
ATOM 2577 C C . VAL A 1 312 ? 30.921 -38.906 -81.764 1.00 75.69 312 VAL A C 1
ATOM 2579 O O . VAL A 1 312 ? 31.108 -39.829 -82.557 1.00 75.69 312 VAL A O 1
ATOM 2582 N N . ASP A 1 313 ? 31.661 -38.743 -80.668 1.00 76.12 313 ASP A N 1
ATOM 2583 C CA . ASP A 1 313 ? 32.812 -39.590 -80.343 1.00 76.12 313 ASP A CA 1
ATOM 2584 C C . ASP A 1 313 ? 32.397 -41.030 -80.024 1.00 76.12 313 ASP A C 1
ATOM 2586 O O . ASP A 1 313 ? 32.991 -41.982 -80.533 1.00 76.12 313 ASP A O 1
ATOM 2590 N N . ALA A 1 314 ? 31.321 -41.216 -79.252 1.00 73.75 314 ALA A N 1
ATOM 2591 C CA . ALA A 1 314 ? 30.767 -42.540 -78.981 1.00 73.75 314 ALA A CA 1
ATOM 2592 C C . ALA A 1 314 ? 30.251 -43.229 -80.261 1.00 73.75 314 ALA A C 1
ATOM 2594 O O . ALA A 1 314 ? 30.431 -44.437 -80.418 1.00 73.75 314 ALA A O 1
ATOM 2595 N N . LEU A 1 315 ? 29.649 -42.482 -81.196 1.00 76.56 315 LEU A N 1
ATOM 2596 C CA . LEU A 1 315 ? 29.190 -43.007 -82.486 1.00 76.56 315 LEU A CA 1
ATOM 2597 C C . LEU A 1 315 ? 30.362 -43.440 -83.378 1.00 76.56 315 LEU A C 1
ATOM 2599 O O . LEU A 1 315 ? 30.287 -44.474 -84.045 1.00 76.56 315 LEU A O 1
ATOM 2603 N N . GLU A 1 316 ? 31.445 -42.667 -83.410 1.00 75.75 316 GLU A N 1
ATOM 2604 C CA . GLU A 1 316 ? 32.643 -43.041 -84.160 1.00 75.75 316 GLU A CA 1
ATOM 2605 C C . GLU A 1 316 ? 33.341 -44.259 -83.567 1.00 75.75 316 GLU A C 1
ATOM 2607 O O . GLU A 1 316 ? 33.715 -45.166 -84.312 1.00 75.75 316 GLU A O 1
ATOM 2612 N N . ASN A 1 317 ? 33.473 -44.305 -82.243 1.00 79.81 317 ASN A N 1
ATOM 2613 C CA . ASN A 1 317 ? 34.067 -45.443 -81.555 1.00 79.81 317 ASN A CA 1
ATOM 2614 C C . ASN A 1 317 ? 33.211 -46.702 -81.758 1.00 79.81 317 ASN A C 1
ATOM 2616 O O . ASN A 1 317 ? 33.759 -47.760 -82.052 1.00 79.81 317 ASN A O 1
ATOM 2620 N N . TYR A 1 318 ? 31.877 -46.578 -81.755 1.00 77.38 318 TYR A N 1
ATOM 2621 C CA . TYR A 1 318 ? 30.974 -47.661 -82.157 1.00 77.38 318 TYR A CA 1
ATOM 2622 C C . TYR A 1 318 ? 31.211 -48.128 -83.602 1.00 77.38 318 TYR A C 1
ATOM 2624 O O . TYR A 1 318 ? 31.213 -49.323 -83.871 1.00 77.38 318 TYR A O 1
ATOM 2632 N N . ARG A 1 319 ? 31.422 -47.206 -84.553 1.00 77.50 319 ARG A N 1
ATOM 2633 C CA . ARG A 1 319 ? 31.696 -47.551 -85.964 1.00 77.50 319 ARG A CA 1
ATOM 2634 C C . ARG A 1 319 ? 33.049 -48.224 -86.177 1.00 77.50 319 ARG A C 1
ATOM 2636 O O . ARG A 1 319 ? 33.208 -48.918 -87.176 1.00 77.50 319 ARG A O 1
ATOM 2643 N N . LYS A 1 320 ? 34.011 -47.963 -85.295 1.00 80.31 320 LYS A N 1
ATOM 2644 C CA . LYS A 1 320 ? 35.379 -48.492 -85.340 1.00 80.31 320 LYS A CA 1
ATOM 2645 C C . LYS A 1 320 ? 35.553 -49.751 -84.472 1.00 80.31 320 LYS A C 1
ATOM 2647 O O . LYS A 1 320 ? 36.688 -50.159 -84.259 1.00 80.31 320 LYS A O 1
ATOM 2652 N N . ASP A 1 321 ? 34.461 -50.319 -83.947 1.00 72.62 321 ASP A N 1
ATOM 2653 C CA . ASP A 1 321 ? 34.454 -51.438 -82.985 1.00 72.62 321 ASP A CA 1
ATOM 2654 C C . ASP A 1 321 ? 35.341 -51.198 -81.746 1.00 72.62 321 ASP A C 1
ATOM 2656 O O . ASP A 1 321 ? 35.901 -52.116 -81.147 1.00 72.62 321 ASP A O 1
ATOM 2660 N N . GLN A 1 322 ? 35.464 -49.937 -81.336 1.00 76.25 322 GLN A N 1
ATOM 2661 C CA . GLN A 1 322 ? 36.197 -49.534 -80.142 1.00 76.25 322 GLN A CA 1
ATOM 2662 C C . GLN A 1 322 ? 35.286 -49.564 -78.903 1.00 76.25 322 GLN A C 1
ATOM 2664 O O . GLN A 1 322 ? 34.067 -49.400 -79.020 1.00 76.25 322 GLN A O 1
ATOM 2669 N N . PRO A 1 323 ? 35.847 -49.776 -77.696 1.00 72.69 323 PRO A N 1
ATOM 2670 C CA . PRO A 1 323 ? 35.056 -49.880 -76.477 1.00 72.69 323 PRO A CA 1
ATOM 2671 C C . PRO A 1 323 ? 34.272 -48.591 -76.214 1.00 72.69 323 PRO A C 1
ATOM 2673 O O . PRO A 1 323 ? 34.837 -47.505 -76.098 1.00 72.69 323 PRO A O 1
ATOM 2676 N N . ILE A 1 324 ? 32.955 -48.731 -76.077 1.00 80.31 324 ILE A N 1
ATOM 2677 C CA . ILE A 1 324 ? 32.038 -47.644 -75.726 1.00 80.31 324 ILE A CA 1
ATOM 2678 C C . ILE A 1 324 ? 31.117 -48.058 -74.578 1.00 80.31 324 ILE A C 1
ATOM 2680 O O . ILE A 1 324 ? 30.982 -49.242 -74.258 1.00 80.31 324 ILE A O 1
ATOM 2684 N N . LYS A 1 325 ? 30.469 -47.081 -73.932 1.00 77.88 325 LYS A N 1
ATOM 2685 C CA . LYS A 1 325 ? 29.558 -47.345 -72.811 1.00 77.88 325 LYS A CA 1
ATOM 2686 C C . LYS A 1 325 ? 28.433 -48.279 -73.244 1.00 77.88 325 LYS A C 1
ATOM 2688 O O . LYS A 1 325 ? 27.862 -48.145 -74.322 1.00 77.88 325 LYS A O 1
ATOM 2693 N N . ARG A 1 326 ? 28.064 -49.204 -72.356 1.00 74.00 326 ARG A N 1
ATOM 2694 C CA . ARG A 1 326 ? 27.055 -50.243 -72.622 1.00 74.00 326 ARG A CA 1
ATOM 2695 C C . ARG A 1 326 ? 25.687 -49.661 -73.016 1.00 74.00 326 ARG A C 1
ATOM 2697 O O . ARG A 1 326 ? 24.968 -50.289 -73.787 1.00 74.00 326 ARG A O 1
ATOM 2704 N N . SER A 1 327 ? 25.343 -48.473 -72.509 1.00 70.44 327 SER A N 1
ATOM 2705 C CA . SER A 1 327 ? 24.149 -47.706 -72.898 1.00 70.44 327 SER A CA 1
ATOM 2706 C C . SER A 1 327 ? 24.208 -47.233 -74.350 1.00 70.44 327 SER A C 1
ATOM 2708 O O . SER A 1 327 ? 23.253 -47.440 -75.093 1.00 70.44 327 SER A O 1
ATOM 2710 N N . ASP A 1 328 ? 25.342 -46.668 -74.761 1.00 72.88 328 ASP A N 1
ATOM 2711 C CA . ASP A 1 328 ? 25.548 -46.089 -76.091 1.00 72.88 328 ASP A CA 1
ATOM 2712 C C . ASP A 1 328 ? 25.723 -47.199 -77.132 1.00 72.88 328 ASP A C 1
ATOM 2714 O O . ASP A 1 328 ? 25.193 -47.107 -78.235 1.00 72.88 328 ASP A O 1
ATOM 2718 N N . TYR A 1 329 ? 26.354 -48.316 -76.749 1.00 77.75 329 TYR A N 1
ATOM 2719 C CA . TYR A 1 329 ? 26.441 -49.509 -77.590 1.00 77.75 329 TYR A CA 1
ATOM 2720 C C . TYR A 1 329 ? 25.053 -50.065 -77.886 1.00 77.75 329 TYR A C 1
ATOM 2722 O O . TYR A 1 329 ? 24.727 -50.302 -79.044 1.00 77.75 329 TYR A O 1
ATOM 2730 N N . ARG A 1 330 ? 24.203 -50.215 -76.858 1.00 74.25 330 ARG A N 1
ATOM 2731 C CA . ARG A 1 330 ? 22.805 -50.642 -77.033 1.00 74.25 330 ARG A CA 1
ATOM 2732 C C . ARG A 1 330 ? 22.002 -49.649 -77.867 1.00 74.25 330 ARG A C 1
ATOM 2734 O O . ARG A 1 330 ? 21.178 -50.085 -78.663 1.00 74.25 330 ARG A O 1
ATOM 2741 N N . LEU A 1 331 ? 22.217 -48.345 -77.687 1.00 76.81 331 LEU A N 1
ATOM 2742 C CA . LEU A 1 331 ? 21.546 -47.298 -78.457 1.00 76.81 331 LEU A CA 1
ATOM 2743 C C . LEU A 1 331 ? 21.909 -47.403 -79.945 1.00 76.81 331 LEU A C 1
ATOM 2745 O O . LEU A 1 331 ? 21.019 -47.511 -80.787 1.00 76.81 331 LEU A O 1
ATOM 2749 N N . PHE A 1 332 ? 23.202 -47.422 -80.273 1.00 80.31 332 PHE A N 1
ATOM 2750 C CA . PHE A 1 332 ? 23.667 -47.447 -81.658 1.00 80.31 332 PHE A CA 1
ATOM 2751 C C . PHE A 1 332 ? 23.467 -48.808 -82.339 1.00 80.31 332 PHE A C 1
ATOM 2753 O O . PHE A 1 332 ? 23.120 -48.819 -83.517 1.00 80.31 332 PHE A O 1
ATOM 2760 N N . SER A 1 333 ? 23.587 -49.935 -81.622 1.00 75.56 333 SER A N 1
ATOM 2761 C CA . SER A 1 333 ? 23.221 -51.276 -82.126 1.00 75.56 333 SER A CA 1
ATOM 2762 C C . SER A 1 333 ? 21.733 -51.370 -82.442 1.00 75.56 333 SER A C 1
ATOM 2764 O O . SER A 1 333 ? 21.384 -51.706 -83.572 1.00 75.56 333 SER A O 1
ATOM 2766 N N . ASN A 1 334 ? 20.850 -50.968 -81.518 1.00 73.31 334 ASN A N 1
ATOM 2767 C CA . ASN A 1 334 ? 19.412 -50.959 -81.793 1.00 73.31 334 ASN A CA 1
ATOM 2768 C C . ASN A 1 334 ? 19.057 -50.021 -82.955 1.00 73.31 334 ASN A C 1
ATOM 2770 O O . ASN A 1 334 ? 18.218 -50.377 -83.779 1.00 73.31 334 ASN A O 1
ATOM 2774 N N . LEU A 1 335 ? 19.685 -48.843 -83.052 1.00 74.31 335 LEU A N 1
ATOM 2775 C CA . LEU A 1 335 ? 19.476 -47.929 -84.181 1.00 74.31 335 LEU A CA 1
ATOM 2776 C C . LEU A 1 335 ? 19.964 -48.538 -85.503 1.00 74.31 335 LEU A C 1
ATOM 2778 O O . LEU A 1 335 ? 19.267 -48.435 -86.507 1.00 74.31 335 LEU A O 1
ATOM 2782 N N . LYS A 1 336 ? 21.119 -49.210 -85.515 1.00 76.56 336 LYS A N 1
ATOM 2783 C CA . LYS A 1 336 ? 21.681 -49.851 -86.713 1.00 76.56 336 LYS A CA 1
ATOM 2784 C C . LYS A 1 336 ? 20.844 -51.048 -87.182 1.00 76.56 336 LYS A C 1
ATOM 2786 O O . LYS A 1 336 ? 20.679 -51.212 -88.386 1.00 76.56 336 LYS A O 1
ATOM 2791 N N . GLU A 1 337 ? 20.298 -51.841 -86.258 1.00 74.94 337 GLU A N 1
ATOM 2792 C CA . GLU A 1 337 ? 19.529 -53.061 -86.558 1.00 74.94 337 GLU A CA 1
ATOM 2793 C C . GLU A 1 337 ? 18.037 -52.801 -86.819 1.00 74.94 337 GLU A C 1
ATOM 2795 O O . GLU A 1 337 ? 17.465 -53.391 -87.732 1.00 74.94 337 GLU A O 1
ATOM 2800 N N . ARG A 1 338 ? 17.390 -51.921 -86.040 1.00 70.31 338 ARG A N 1
ATOM 2801 C CA . ARG A 1 338 ? 15.930 -51.701 -86.094 1.00 70.31 338 ARG A CA 1
ATOM 2802 C C . ARG A 1 338 ? 15.512 -50.439 -86.848 1.00 70.31 338 ARG A C 1
ATOM 2804 O O . ARG A 1 338 ? 14.363 -50.355 -87.271 1.00 70.31 338 ARG A O 1
ATOM 2811 N N . ASN A 1 339 ? 16.398 -49.450 -87.014 1.00 72.81 339 ASN A N 1
ATOM 2812 C CA . ASN A 1 339 ? 16.075 -48.184 -87.687 1.00 72.81 339 ASN A CA 1
ATOM 2813 C C . ASN A 1 339 ? 17.275 -47.586 -88.452 1.00 72.81 339 ASN A C 1
ATOM 2815 O O . ASN A 1 339 ? 17.755 -46.482 -88.174 1.00 72.81 339 ASN A O 1
ATOM 2819 N N . TYR A 1 340 ? 17.761 -48.332 -89.447 1.00 75.44 340 TYR A N 1
ATOM 2820 C CA . TYR A 1 340 ? 18.995 -48.026 -90.179 1.00 75.44 340 TYR A CA 1
ATOM 2821 C C . TYR A 1 340 ? 19.015 -46.637 -90.849 1.00 75.44 340 TYR A C 1
ATOM 2823 O O . TYR A 1 340 ? 20.060 -45.985 -90.900 1.00 75.44 340 TYR A O 1
ATOM 2831 N N . LYS A 1 341 ? 17.864 -46.141 -91.334 1.00 75.31 341 LYS A N 1
ATOM 2832 C CA . LYS A 1 341 ? 17.773 -44.804 -91.957 1.00 75.31 341 LYS A CA 1
ATOM 2833 C C . LYS A 1 341 ? 18.175 -43.689 -90.986 1.00 75.31 341 LYS A C 1
ATOM 2835 O O . LYS A 1 341 ? 18.904 -42.778 -91.379 1.00 75.31 341 LYS A O 1
ATOM 2840 N N . GLU A 1 342 ? 17.751 -43.781 -89.728 1.00 72.94 342 GLU A N 1
ATOM 2841 C CA . GLU A 1 342 ? 18.072 -42.782 -88.705 1.00 72.94 342 GLU A CA 1
ATOM 2842 C C . GLU A 1 342 ? 19.548 -42.856 -88.286 1.00 72.94 342 GLU A C 1
ATOM 2844 O O . GLU A 1 342 ? 20.212 -41.829 -88.141 1.00 72.94 342 GLU A O 1
ATOM 2849 N N . TYR A 1 343 ? 20.110 -44.066 -88.212 1.00 75.69 343 TYR A N 1
ATOM 2850 C CA . TYR A 1 343 ? 21.538 -44.276 -87.960 1.00 75.69 343 TYR A CA 1
ATOM 2851 C C . TYR A 1 343 ? 22.430 -43.608 -89.028 1.00 75.69 343 TYR A C 1
ATOM 2853 O O . TYR A 1 343 ? 23.410 -42.930 -88.700 1.00 75.69 343 TYR A O 1
ATOM 2861 N N . VAL A 1 344 ? 22.070 -43.719 -90.314 1.00 76.69 344 VAL A N 1
ATOM 2862 C CA . VAL A 1 344 ? 22.796 -43.054 -91.415 1.00 76.69 344 VAL A CA 1
ATOM 2863 C C . VAL A 1 344 ? 22.679 -41.527 -91.329 1.00 76.69 344 VAL A C 1
ATOM 2865 O O . VAL A 1 344 ? 23.664 -40.823 -91.576 1.00 76.69 344 VAL A O 1
ATOM 2868 N N . ARG A 1 345 ? 21.506 -41.001 -90.951 1.00 77.69 345 ARG A N 1
ATOM 2869 C CA . ARG A 1 345 ? 21.270 -39.557 -90.779 1.00 77.69 345 ARG A CA 1
ATOM 2870 C C . ARG A 1 345 ? 22.167 -38.963 -89.691 1.00 77.69 345 ARG A C 1
ATOM 2872 O O . ARG A 1 345 ? 22.915 -38.025 -89.963 1.00 77.69 345 ARG A O 1
ATOM 2879 N N . ILE A 1 346 ? 22.148 -39.562 -88.503 1.00 74.12 346 ILE A N 1
ATOM 2880 C CA . ILE A 1 346 ? 22.971 -39.188 -87.340 1.00 74.12 346 ILE A CA 1
ATOM 2881 C C . ILE A 1 346 ? 24.465 -39.233 -87.705 1.00 74.12 346 ILE A C 1
ATOM 2883 O O . ILE A 1 346 ? 25.216 -38.312 -87.396 1.00 74.12 346 ILE A O 1
ATOM 2887 N N . THR A 1 347 ? 24.896 -40.243 -88.462 1.00 73.50 347 THR A N 1
ATOM 2888 C CA . THR A 1 347 ? 26.297 -40.370 -88.894 1.00 73.50 347 THR A CA 1
ATOM 2889 C C . THR A 1 347 ? 26.741 -39.254 -89.850 1.00 73.50 347 THR A C 1
ATOM 2891 O O . THR A 1 347 ? 27.865 -38.760 -89.742 1.00 73.50 347 THR A O 1
ATOM 2894 N N . LYS A 1 348 ? 25.882 -38.819 -90.785 1.00 77.81 348 LYS A N 1
ATOM 2895 C CA . LYS A 1 348 ? 26.19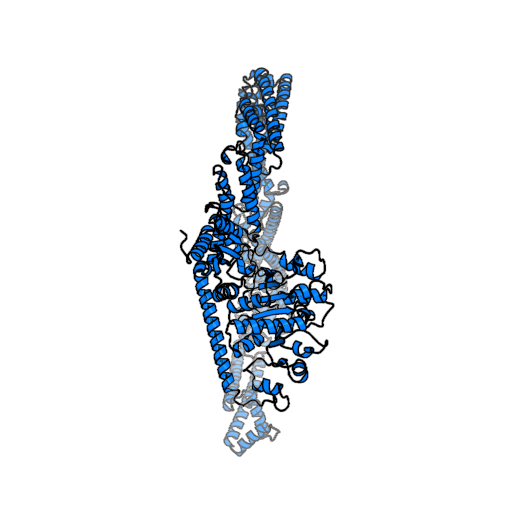8 -37.698 -91.694 1.00 77.81 348 LYS A CA 1
ATOM 2896 C C . LYS A 1 348 ? 26.322 -36.371 -90.948 1.00 77.81 348 LYS A C 1
ATOM 2898 O O . LYS A 1 348 ? 27.249 -35.607 -91.205 1.00 77.81 348 LYS A O 1
ATOM 2903 N N . LEU A 1 349 ? 25.407 -36.114 -90.021 1.00 76.31 349 LEU A N 1
ATOM 2904 C CA . LEU A 1 349 ? 25.412 -34.885 -89.235 1.00 76.31 349 LEU A CA 1
ATOM 2905 C C . LEU A 1 349 ? 26.631 -34.820 -88.287 1.00 76.31 349 LEU A C 1
ATOM 2907 O O . LEU A 1 349 ? 27.222 -33.757 -88.116 1.00 76.31 349 LEU A O 1
ATOM 2911 N N . ALA A 1 350 ? 27.073 -35.964 -87.752 1.00 74.44 350 ALA A N 1
ATOM 2912 C CA . ALA A 1 350 ? 28.270 -36.070 -86.913 1.00 74.44 350 ALA A CA 1
ATOM 2913 C C . ALA A 1 350 ? 29.549 -35.696 -87.685 1.00 74.44 350 ALA A C 1
ATOM 2915 O O . ALA A 1 350 ? 30.406 -34.967 -87.183 1.00 74.44 350 ALA A O 1
ATOM 2916 N N . ARG A 1 351 ? 29.641 -36.122 -88.952 1.00 79.69 351 ARG A N 1
ATOM 2917 C CA . ARG A 1 351 ? 30.735 -35.739 -89.854 1.00 79.69 351 ARG A CA 1
ATOM 2918 C C . ARG A 1 351 ? 30.757 -34.230 -90.128 1.00 79.69 351 ARG A C 1
ATOM 2920 O O . ARG A 1 351 ? 31.823 -33.623 -90.055 1.00 79.69 351 ARG A O 1
ATOM 2927 N N . ARG A 1 352 ? 29.597 -33.614 -90.392 1.00 82.50 352 ARG A N 1
ATOM 2928 C CA . ARG A 1 352 ? 29.494 -32.163 -90.640 1.00 82.50 352 ARG A CA 1
ATOM 2929 C C . ARG A 1 352 ? 29.944 -31.336 -89.429 1.00 82.50 352 ARG A C 1
ATOM 2931 O O . ARG A 1 352 ? 30.652 -30.349 -89.599 1.00 82.50 352 ARG A O 1
ATOM 2938 N N . PHE A 1 353 ? 29.612 -31.768 -88.211 1.00 81.94 353 PHE A N 1
ATOM 2939 C CA . PHE A 1 353 ? 30.081 -31.123 -86.978 1.00 81.94 353 PHE A CA 1
ATOM 2940 C C . PHE A 1 353 ? 31.621 -31.096 -86.869 1.00 81.94 353 PHE A C 1
ATOM 2942 O O . PHE A 1 353 ? 32.200 -30.058 -86.543 1.00 81.94 353 PHE A O 1
ATOM 2949 N N . ARG A 1 354 ? 32.307 -32.203 -87.200 1.00 80.75 354 ARG A N 1
ATOM 2950 C CA . ARG A 1 354 ? 33.783 -32.272 -87.210 1.00 80.75 354 ARG A CA 1
ATOM 2951 C C . ARG A 1 354 ? 34.409 -31.365 -88.271 1.00 80.75 354 ARG A C 1
ATOM 2953 O O . ARG A 1 354 ? 35.395 -30.690 -87.977 1.00 80.75 354 ARG A O 1
ATOM 2960 N N . GLU A 1 355 ? 33.827 -31.321 -89.469 1.00 83.62 355 GLU A N 1
ATOM 2961 C CA . GLU A 1 355 ? 34.270 -30.431 -90.552 1.00 83.62 355 GLU A CA 1
ATOM 2962 C C . GLU A 1 355 ? 34.204 -28.953 -90.120 1.00 83.62 355 GLU A C 1
ATOM 2964 O O . GLU A 1 355 ? 35.180 -28.219 -90.280 1.00 83.62 355 GLU A O 1
ATOM 2969 N N . LEU A 1 356 ? 33.107 -28.535 -89.479 1.00 83.44 356 LEU A N 1
ATOM 2970 C CA . LEU A 1 356 ? 32.929 -27.162 -88.988 1.00 83.44 356 LEU A CA 1
ATOM 2971 C C . LEU A 1 356 ? 33.905 -26.801 -87.856 1.00 83.44 356 LEU A C 1
ATOM 2973 O O . LEU A 1 356 ? 34.512 -25.731 -87.886 1.00 83.44 356 LEU A O 1
ATOM 2977 N N . ARG A 1 357 ? 34.125 -27.699 -86.884 1.00 82.44 357 ARG A N 1
ATOM 2978 C CA . ARG A 1 357 ? 35.117 -27.497 -85.806 1.00 82.44 357 ARG A CA 1
ATOM 2979 C C . ARG A 1 357 ? 36.542 -27.360 -86.347 1.00 82.44 357 ARG A C 1
ATOM 2981 O O . ARG A 1 357 ? 37.289 -26.497 -85.885 1.00 82.44 357 ARG A O 1
ATOM 2988 N N . GLY A 1 358 ? 36.911 -28.192 -87.324 1.00 82.31 358 GLY A N 1
ATOM 2989 C CA . GLY A 1 358 ? 38.199 -28.093 -88.012 1.00 82.31 358 GLY A CA 1
ATOM 2990 C C . GLY A 1 358 ? 38.359 -26.760 -88.748 1.00 82.31 358 GLY A C 1
ATOM 2991 O O . GLY A 1 358 ? 39.402 -26.117 -88.627 1.00 82.31 358 GLY A O 1
ATOM 2992 N N . GLY A 1 359 ? 37.304 -26.309 -89.437 1.00 84.12 359 GLY A N 1
ATOM 2993 C CA . GLY A 1 359 ? 37.271 -25.023 -90.137 1.00 84.12 359 GLY A CA 1
ATOM 2994 C C . GLY A 1 359 ? 37.436 -23.815 -89.211 1.00 84.12 359 GLY A C 1
ATOM 2995 O O . GLY A 1 359 ? 38.257 -22.944 -89.487 1.00 84.12 359 GLY A O 1
ATOM 2996 N N . ILE A 1 360 ? 36.736 -23.792 -88.071 1.00 85.81 360 ILE A N 1
ATOM 2997 C CA . ILE A 1 360 ? 36.849 -22.707 -87.079 1.00 85.81 360 ILE A CA 1
ATOM 2998 C C . ILE A 1 360 ? 38.289 -22.565 -86.576 1.00 85.81 360 ILE A C 1
ATOM 3000 O O . ILE A 1 360 ? 38.821 -21.458 -86.549 1.00 85.81 360 ILE A O 1
ATOM 3004 N N . LYS A 1 361 ? 38.953 -23.675 -86.226 1.00 85.25 361 LYS A N 1
ATOM 3005 C CA . LYS A 1 361 ? 40.334 -23.635 -85.719 1.00 85.25 361 LYS A CA 1
ATOM 3006 C C . LYS A 1 361 ? 41.319 -23.084 -86.759 1.00 85.25 361 LYS A C 1
ATOM 3008 O O . LYS A 1 361 ? 42.248 -22.361 -86.407 1.00 85.25 361 LYS A O 1
ATOM 3013 N N . ALA A 1 362 ? 41.113 -23.397 -88.039 1.00 86.81 362 ALA A N 1
ATOM 3014 C CA . ALA A 1 362 ? 41.928 -22.850 -89.122 1.00 86.81 362 ALA A CA 1
ATOM 3015 C C . ALA A 1 362 ? 41.721 -21.334 -89.286 1.00 86.81 362 ALA A C 1
ATOM 3017 O O . ALA A 1 362 ? 42.699 -20.594 -89.383 1.00 86.81 362 ALA A O 1
ATOM 3018 N N . LEU A 1 363 ? 40.468 -20.870 -89.251 1.00 86.94 363 LEU A N 1
ATOM 3019 C CA . LEU A 1 363 ? 40.127 -19.447 -89.335 1.00 86.94 363 LEU A CA 1
ATOM 3020 C C . LEU A 1 363 ? 40.672 -18.647 -88.140 1.00 86.94 363 LEU A C 1
ATOM 3022 O O . LEU A 1 363 ? 41.211 -17.559 -88.326 1.00 86.94 363 LEU A O 1
ATOM 3026 N N . GLN A 1 364 ? 40.621 -19.198 -86.924 1.00 87.06 364 GLN A N 1
ATOM 3027 C CA . GLN A 1 364 ? 41.202 -18.563 -85.733 1.00 87.06 364 GLN A CA 1
ATOM 3028 C C . GLN A 1 364 ? 42.723 -18.371 -85.858 1.00 87.06 364 GLN A C 1
ATOM 3030 O O . GLN A 1 364 ? 43.244 -17.307 -85.526 1.00 87.06 364 GLN A O 1
ATOM 3035 N N . ASN A 1 365 ? 43.438 -19.357 -86.407 1.00 86.44 365 ASN A N 1
ATOM 3036 C CA . ASN A 1 365 ? 44.876 -19.230 -86.668 1.00 86.44 365 ASN A CA 1
ATOM 3037 C C . ASN A 1 365 ? 45.184 -18.195 -87.765 1.00 86.44 365 ASN A C 1
ATOM 3039 O O . ASN A 1 365 ? 46.186 -17.478 -87.680 1.00 86.44 365 ASN A O 1
ATOM 3043 N N . GLN A 1 366 ? 44.329 -18.091 -88.789 1.00 86.38 366 GLN A N 1
ATOM 3044 C CA . GLN A 1 366 ? 44.453 -17.052 -89.816 1.00 86.38 366 GLN A CA 1
ATOM 3045 C C . GLN A 1 366 ? 44.261 -15.652 -89.222 1.00 86.38 366 GLN A C 1
ATOM 3047 O O . GLN A 1 366 ? 45.061 -14.763 -89.508 1.00 86.38 366 GLN A O 1
ATOM 3052 N N . PHE A 1 367 ? 43.272 -15.473 -88.341 1.00 87.81 367 PHE A N 1
ATOM 3053 C CA . PHE A 1 367 ? 43.034 -14.214 -87.631 1.00 87.81 367 PHE A CA 1
ATOM 3054 C C . PHE A 1 367 ? 44.253 -13.781 -86.799 1.00 87.81 367 PHE A C 1
ATOM 3056 O O . PHE A 1 367 ? 44.693 -12.631 -86.895 1.00 87.81 367 PHE A O 1
ATOM 3063 N N . LEU A 1 368 ? 44.853 -14.720 -86.056 1.00 86.56 368 LEU A N 1
ATOM 3064 C CA . LEU A 1 368 ? 46.069 -14.487 -85.272 1.00 86.56 368 LEU A CA 1
ATOM 3065 C C . LEU A 1 368 ? 47.256 -14.073 -86.138 1.00 86.56 368 LEU A C 1
ATOM 3067 O O . LEU A 1 368 ? 47.971 -13.131 -85.804 1.00 86.56 368 LEU A O 1
ATOM 3071 N N . THR A 1 369 ? 47.443 -14.731 -87.277 1.00 85.25 369 THR A N 1
ATOM 3072 C CA . THR A 1 369 ? 48.546 -14.411 -88.192 1.00 85.25 369 THR A CA 1
ATOM 3073 C C . THR A 1 369 ? 48.364 -13.031 -88.836 1.00 85.25 369 THR A C 1
ATOM 3075 O O . THR A 1 369 ? 49.335 -12.297 -89.016 1.00 85.25 369 THR A O 1
ATOM 3078 N N . LEU A 1 370 ? 47.122 -12.660 -89.158 1.00 85.50 370 LEU A N 1
ATOM 3079 C CA . LEU A 1 370 ? 46.779 -11.403 -89.822 1.00 85.50 370 LEU A CA 1
ATOM 3080 C C . LEU A 1 370 ? 46.891 -10.182 -88.891 1.00 85.50 370 LEU A C 1
ATOM 3082 O O . LEU A 1 370 ? 47.388 -9.131 -89.296 1.00 85.50 370 LEU A O 1
ATOM 3086 N N . THR A 1 371 ? 46.420 -10.311 -87.649 1.00 83.50 371 THR A N 1
ATOM 3087 C CA . THR A 1 371 ? 46.244 -9.180 -86.716 1.00 83.50 371 THR A CA 1
ATOM 3088 C C . THR A 1 371 ? 47.251 -9.174 -85.561 1.00 83.50 371 THR A C 1
ATOM 3090 O O . THR A 1 371 ? 47.477 -8.141 -84.927 1.00 83.50 371 THR A O 1
ATOM 3093 N N . GLY A 1 372 ? 47.873 -10.321 -85.280 1.00 81.31 372 GLY A N 1
ATOM 3094 C CA . GLY A 1 372 ? 48.676 -10.560 -84.083 1.00 81.31 372 GLY A CA 1
ATOM 3095 C C . GLY A 1 372 ? 47.857 -10.788 -82.804 1.00 81.31 372 GLY A C 1
ATOM 3096 O O . GLY A 1 372 ? 48.466 -10.905 -81.744 1.00 81.31 372 GLY A O 1
ATOM 3097 N N . TYR A 1 373 ? 46.520 -10.825 -82.874 1.00 83.62 373 TYR A N 1
ATOM 3098 C CA . TYR A 1 373 ? 45.634 -11.124 -81.741 1.00 83.62 373 TYR A CA 1
ATOM 3099 C C . TYR A 1 373 ? 45.055 -12.528 -81.838 1.00 83.62 373 TYR A C 1
ATOM 3101 O O . TYR A 1 373 ? 44.633 -12.955 -82.911 1.00 83.62 373 TYR A O 1
ATOM 3109 N N . GLU A 1 374 ? 44.947 -13.228 -80.710 1.00 82.00 374 GLU A N 1
ATOM 3110 C CA . GLU A 1 374 ? 44.070 -14.396 -80.657 1.00 82.00 374 GLU A CA 1
ATOM 3111 C C . GLU A 1 374 ? 42.627 -13.957 -80.927 1.00 82.00 374 GLU A C 1
ATOM 3113 O O . GLU A 1 374 ? 42.213 -12.864 -80.538 1.00 82.00 374 GLU A O 1
ATOM 3118 N N . TYR A 1 375 ? 41.864 -14.788 -81.638 1.00 82.06 375 TYR A N 1
ATOM 3119 C CA . TYR A 1 375 ? 40.484 -14.450 -81.962 1.00 82.06 375 TYR A CA 1
ATOM 3120 C C . TYR A 1 375 ? 39.644 -14.329 -80.681 1.00 82.06 375 TYR A C 1
ATOM 3122 O O . TYR A 1 375 ? 39.422 -15.317 -79.980 1.00 82.06 375 TYR A O 1
ATOM 3130 N N . SER A 1 376 ? 39.145 -13.123 -80.419 1.00 79.38 376 SER A N 1
ATOM 3131 C CA . SER A 1 376 ? 38.189 -12.803 -79.360 1.00 79.38 376 SER A CA 1
ATOM 3132 C C . SER A 1 376 ? 37.179 -11.771 -79.869 1.00 79.38 376 SER A C 1
ATOM 3134 O O . SER A 1 376 ? 37.453 -11.053 -80.834 1.00 79.38 376 SER A O 1
ATOM 3136 N N . ALA A 1 377 ? 36.016 -11.682 -79.217 1.00 67.06 377 ALA A N 1
ATOM 3137 C CA . ALA A 1 377 ? 34.988 -10.701 -79.573 1.00 67.06 377 ALA A CA 1
ATOM 3138 C C . ALA A 1 377 ? 35.499 -9.246 -79.470 1.00 67.06 377 ALA A C 1
ATOM 3140 O O . ALA A 1 377 ? 35.107 -8.397 -80.267 1.00 67.06 377 ALA A O 1
ATOM 3141 N N . ASP A 1 378 ? 36.437 -8.982 -78.554 1.00 76.31 378 ASP A N 1
ATOM 3142 C CA . ASP A 1 378 ? 36.949 -7.637 -78.263 1.00 76.31 378 ASP A CA 1
ATOM 3143 C C . ASP A 1 378 ? 38.172 -7.243 -79.111 1.00 76.31 378 ASP A C 1
ATOM 3145 O O . ASP A 1 378 ? 38.523 -6.064 -79.195 1.00 76.31 378 ASP A O 1
ATOM 3149 N N . ALA A 1 379 ? 38.819 -8.197 -79.792 1.00 81.44 379 ALA A N 1
ATOM 3150 C CA . ALA A 1 379 ? 40.034 -7.932 -80.567 1.00 81.44 379 ALA A CA 1
ATOM 3151 C C . ALA A 1 379 ? 39.806 -6.883 -81.673 1.00 81.44 379 ALA A C 1
ATOM 3153 O O . ALA A 1 379 ? 40.615 -5.969 -81.848 1.00 81.44 379 ALA A O 1
ATOM 3154 N N . LEU A 1 380 ? 38.674 -6.961 -82.383 1.00 82.25 380 LEU A N 1
ATOM 3155 C CA . LEU A 1 380 ? 38.309 -5.983 -83.415 1.00 82.25 380 LEU A CA 1
ATOM 3156 C C . LEU A 1 380 ? 38.019 -4.593 -82.820 1.00 82.25 380 LEU A C 1
ATOM 3158 O O . LEU A 1 380 ? 38.367 -3.581 -83.431 1.00 82.25 380 LEU A O 1
ATOM 3162 N N . TYR A 1 381 ? 37.439 -4.530 -81.617 1.00 82.81 381 TYR A N 1
ATOM 3163 C CA . TYR A 1 381 ? 37.206 -3.273 -80.903 1.00 82.81 381 TYR A CA 1
ATOM 3164 C C . TYR A 1 381 ? 38.532 -2.602 -80.517 1.00 82.81 381 TYR A C 1
ATOM 3166 O O . TYR A 1 381 ? 38.742 -1.434 -80.854 1.00 82.81 381 TYR A O 1
ATOM 3174 N N . HIS A 1 382 ? 39.469 -3.351 -79.921 1.00 82.12 382 HIS A N 1
ATOM 3175 C CA . HIS A 1 382 ? 40.788 -2.827 -79.544 1.00 82.12 382 HIS A CA 1
ATOM 3176 C C . HIS A 1 382 ? 41.568 -2.300 -80.754 1.00 82.12 382 HIS A C 1
ATOM 3178 O O . HIS A 1 382 ? 42.170 -1.224 -80.700 1.00 82.12 382 HIS A O 1
ATOM 3184 N N . MET A 1 383 ? 41.510 -3.027 -81.874 1.00 83.81 383 MET A N 1
ATOM 3185 C CA . MET A 1 383 ? 42.118 -2.617 -83.139 1.00 83.81 383 MET A CA 1
ATOM 3186 C C . MET A 1 383 ? 41.552 -1.282 -83.647 1.00 83.81 383 MET A C 1
ATOM 3188 O O . MET A 1 383 ? 42.319 -0.389 -84.013 1.00 83.81 383 MET A O 1
ATOM 3192 N N . ASN A 1 384 ? 40.223 -1.134 -83.668 1.00 84.62 384 ASN A N 1
ATOM 3193 C CA . ASN A 1 384 ? 39.562 0.061 -84.192 1.00 84.62 384 ASN A CA 1
ATOM 3194 C C . ASN A 1 384 ? 39.741 1.284 -83.282 1.00 84.62 384 ASN A C 1
ATOM 3196 O O . ASN A 1 384 ? 40.022 2.378 -83.768 1.00 84.62 384 ASN A O 1
ATOM 3200 N N . TYR A 1 385 ? 39.654 1.108 -81.963 1.00 85.06 385 TYR A N 1
ATOM 3201 C CA . TYR A 1 385 ? 39.832 2.208 -81.014 1.00 85.06 385 TYR A CA 1
ATOM 3202 C C . TYR A 1 385 ? 41.248 2.792 -81.090 1.00 85.06 385 TYR A C 1
ATOM 3204 O O . TYR A 1 385 ? 41.431 4.010 -81.148 1.00 85.06 385 TYR A O 1
ATOM 3212 N N . LEU A 1 386 ? 42.264 1.927 -81.175 1.00 86.62 386 LEU A N 1
ATOM 3213 C CA . LEU A 1 386 ? 43.649 2.366 -81.324 1.00 86.62 386 LEU A CA 1
ATOM 3214 C C . LEU A 1 386 ? 43.864 3.138 -82.638 1.00 86.62 386 LEU A C 1
ATOM 3216 O O . LEU A 1 386 ? 44.620 4.111 -82.665 1.00 86.62 386 LEU A O 1
ATOM 3220 N N . HIS A 1 387 ? 43.189 2.740 -83.721 1.00 86.31 387 HIS A N 1
ATOM 3221 C CA . HIS A 1 387 ? 43.220 3.472 -84.987 1.00 86.31 387 HIS A CA 1
ATOM 3222 C C . HIS A 1 387 ? 42.605 4.873 -84.855 1.00 86.31 387 HIS A C 1
ATOM 3224 O O . HIS A 1 387 ? 43.247 5.849 -85.254 1.00 86.31 387 HIS A O 1
ATOM 3230 N N . LEU A 1 388 ? 41.417 4.972 -84.248 1.00 85.50 388 LEU A N 1
ATOM 3231 C CA . LEU A 1 388 ? 40.710 6.239 -84.028 1.00 85.50 388 LEU A CA 1
ATOM 3232 C C . LEU A 1 388 ? 41.514 7.214 -83.159 1.00 85.50 388 LEU A C 1
ATOM 3234 O O . LEU A 1 388 ? 41.587 8.407 -83.458 1.00 85.50 388 LEU A O 1
ATOM 3238 N N . TYR A 1 389 ? 42.173 6.711 -82.113 1.00 88.00 389 TYR A N 1
ATOM 3239 C CA . TYR A 1 389 ? 43.063 7.524 -81.288 1.00 88.00 389 TYR A CA 1
ATOM 3240 C C . TYR A 1 389 ? 44.166 8.177 -82.134 1.00 88.00 389 TYR A C 1
ATOM 3242 O O . TYR A 1 389 ? 44.310 9.399 -82.138 1.00 88.00 389 TYR A O 1
ATOM 3250 N N . PHE A 1 390 ? 44.901 7.393 -82.931 1.00 85.88 390 PHE A N 1
ATOM 3251 C CA . PHE A 1 390 ? 45.982 7.933 -83.760 1.00 85.88 390 PHE A CA 1
ATOM 3252 C C . PHE A 1 390 ? 45.499 8.833 -84.904 1.00 85.88 390 PHE A C 1
ATOM 3254 O O . PHE A 1 390 ? 46.232 9.753 -85.280 1.00 85.88 390 PHE A O 1
ATOM 3261 N N . SER A 1 391 ? 44.303 8.608 -85.461 1.00 82.69 391 SER A N 1
ATOM 3262 C CA . SER A 1 391 ? 43.749 9.485 -86.502 1.00 82.69 391 SER A CA 1
ATOM 3263 C C . SER A 1 391 ? 43.402 10.874 -85.968 1.00 82.69 391 SER A C 1
ATOM 3265 O O . SER A 1 391 ? 43.569 11.852 -86.698 1.00 82.69 391 SER A O 1
ATOM 3267 N N . ASN A 1 392 ? 43.003 10.967 -84.695 1.00 82.56 392 ASN A N 1
ATOM 3268 C CA . ASN A 1 392 ? 42.565 12.210 -84.059 1.00 82.56 392 ASN A CA 1
ATOM 3269 C C . ASN A 1 392 ? 43.718 13.114 -83.584 1.00 82.56 392 ASN A C 1
ATOM 3271 O O . ASN A 1 392 ? 43.500 14.304 -83.356 1.00 82.56 392 ASN A O 1
ATOM 3275 N N . ILE A 1 393 ? 44.954 12.605 -83.483 1.00 85.56 393 ILE A N 1
ATOM 3276 C CA . ILE A 1 393 ? 46.116 13.410 -83.065 1.00 85.56 393 ILE A CA 1
ATOM 3277 C C . ILE A 1 393 ? 46.511 14.377 -84.188 1.00 85.56 393 ILE A C 1
ATOM 3279 O O . ILE A 1 393 ? 47.221 13.980 -85.113 1.00 85.56 393 ILE A O 1
ATOM 3283 N N . GLN A 1 394 ? 46.092 15.641 -84.119 1.00 76.94 394 GLN A N 1
ATOM 3284 C CA . GLN A 1 394 ? 46.328 16.642 -85.175 1.00 76.94 394 GLN A CA 1
ATOM 3285 C C . GLN A 1 394 ? 47.817 16.941 -85.413 1.00 76.94 394 GLN A C 1
ATOM 3287 O O . GLN A 1 394 ? 48.234 17.151 -86.549 1.00 76.94 394 GLN A O 1
ATOM 3292 N N . ASN A 1 395 ? 48.643 16.927 -84.360 1.00 82.06 395 ASN A N 1
ATOM 3293 C CA . ASN A 1 395 ? 50.064 17.253 -84.462 1.00 82.06 395 ASN A CA 1
ATOM 3294 C C . ASN A 1 395 ? 50.897 16.033 -84.930 1.00 82.06 395 ASN A C 1
ATOM 3296 O O . ASN A 1 395 ? 51.038 15.062 -84.174 1.00 82.06 395 ASN A O 1
ATOM 3300 N N . PRO A 1 396 ? 51.528 16.072 -86.125 1.00 81.00 396 PRO A N 1
ATOM 3301 C CA . PRO A 1 396 ? 52.292 14.940 -86.657 1.00 81.00 396 PRO A CA 1
ATOM 3302 C C . PRO A 1 396 ? 53.507 14.560 -85.801 1.00 81.00 396 PRO A C 1
ATOM 3304 O O . PRO A 1 396 ? 53.892 13.389 -85.747 1.00 81.00 396 PRO A O 1
ATOM 3307 N N . MET A 1 397 ? 54.111 15.534 -85.111 1.00 83.12 397 MET A N 1
ATOM 3308 C CA . MET A 1 397 ? 55.259 15.306 -84.234 1.00 83.12 397 MET A CA 1
ATOM 3309 C C . MET A 1 397 ? 54.846 14.524 -82.985 1.00 83.12 397 MET A C 1
ATOM 3311 O O . MET A 1 397 ? 55.506 13.538 -82.650 1.00 83.12 397 MET A O 1
ATOM 3315 N N . ILE A 1 398 ? 53.732 14.913 -82.351 1.00 84.62 398 ILE A N 1
ATOM 3316 C CA . ILE A 1 398 ? 53.150 14.193 -81.208 1.00 84.62 398 ILE A CA 1
ATOM 3317 C C . ILE A 1 398 ? 52.799 12.771 -81.646 1.00 84.62 398 ILE A C 1
ATOM 3319 O O . ILE A 1 398 ? 53.314 11.808 -81.080 1.00 84.62 398 ILE A O 1
ATOM 3323 N N . ARG A 1 399 ? 52.044 12.633 -82.744 1.00 84.31 399 ARG A N 1
ATOM 3324 C CA . ARG A 1 399 ? 51.640 11.340 -83.319 1.00 84.31 399 ARG A CA 1
ATOM 3325 C C . ARG A 1 399 ? 52.835 10.405 -83.537 1.00 84.31 399 ARG A C 1
ATOM 3327 O O . ARG A 1 399 ? 52.798 9.240 -83.146 1.00 84.31 399 ARG A O 1
ATOM 3334 N N . SER A 1 400 ? 53.927 10.924 -84.103 1.00 83.94 400 SER A N 1
ATOM 3335 C CA . SER A 1 400 ? 55.166 10.172 -84.339 1.00 83.94 400 SER A CA 1
ATOM 3336 C C . SER A 1 400 ? 55.867 9.752 -83.042 1.00 83.94 400 SER A C 1
ATOM 3338 O O . SER A 1 400 ? 56.309 8.606 -82.918 1.00 83.94 400 SER A O 1
ATOM 3340 N N . LYS A 1 401 ? 55.971 10.653 -82.056 1.00 87.69 401 LYS A N 1
ATOM 3341 C CA . LYS A 1 401 ? 56.597 10.357 -80.758 1.00 87.69 401 LYS A CA 1
ATOM 3342 C C . LYS A 1 401 ? 55.808 9.307 -79.977 1.00 87.69 401 LYS A C 1
ATOM 3344 O O . LYS A 1 401 ? 56.421 8.369 -79.464 1.00 87.69 401 LYS A O 1
ATOM 3349 N N . LEU A 1 402 ? 54.480 9.404 -79.963 1.00 87.75 402 LEU A N 1
ATOM 3350 C CA . LEU A 1 402 ? 53.613 8.435 -79.291 1.00 87.75 402 LEU A CA 1
ATOM 3351 C C . LEU A 1 402 ? 53.623 7.070 -79.994 1.00 87.75 402 LEU A C 1
ATOM 3353 O O . LEU A 1 402 ? 53.771 6.045 -79.331 1.00 87.75 402 LEU A O 1
ATOM 3357 N N . ALA A 1 403 ? 53.594 7.036 -81.330 1.00 84.06 403 ALA A N 1
ATOM 3358 C CA . ALA A 1 403 ? 53.708 5.788 -82.089 1.00 84.06 403 ALA A CA 1
ATOM 3359 C C . ALA A 1 403 ? 55.041 5.065 -81.822 1.00 84.06 403 ALA A C 1
ATOM 3361 O O . ALA A 1 403 ? 55.062 3.862 -81.557 1.00 84.06 403 ALA A O 1
ATOM 3362 N N . LYS A 1 404 ? 56.165 5.798 -81.821 1.00 86.06 404 LYS A N 1
ATOM 3363 C CA . LYS A 1 404 ? 57.487 5.242 -81.474 1.00 86.06 404 LYS A CA 1
ATOM 3364 C C . LYS A 1 404 ? 57.528 4.714 -80.042 1.00 86.06 404 LYS A C 1
ATOM 3366 O O . LYS A 1 404 ? 58.169 3.695 -79.792 1.00 86.06 404 LYS A O 1
ATOM 3371 N N . PHE A 1 405 ? 56.862 5.394 -79.112 1.00 89.56 405 PHE A N 1
ATOM 3372 C CA . PHE A 1 405 ? 56.736 4.931 -77.737 1.00 89.56 405 PHE A CA 1
ATOM 3373 C C . PHE A 1 405 ? 55.952 3.611 -77.651 1.00 89.56 405 PHE A C 1
ATOM 3375 O O . PHE A 1 405 ? 56.485 2.655 -77.091 1.00 89.56 405 PHE A O 1
ATOM 3382 N N . LEU A 1 406 ? 54.770 3.498 -78.271 1.00 87.25 406 LEU A N 1
ATOM 3383 C CA . LEU A 1 406 ? 53.981 2.255 -78.244 1.00 87.25 406 LEU A CA 1
ATOM 3384 C C . LEU A 1 406 ? 54.705 1.072 -78.898 1.00 87.25 406 LEU A C 1
ATOM 3386 O O . LEU A 1 406 ? 54.646 -0.036 -78.374 1.00 87.25 406 LEU A O 1
ATOM 3390 N N . ILE A 1 407 ? 55.448 1.294 -79.990 1.00 85.38 407 ILE A N 1
ATOM 3391 C CA . ILE A 1 407 ? 56.283 0.244 -80.601 1.00 85.38 407 ILE A CA 1
ATOM 3392 C C . ILE A 1 407 ? 57.350 -0.235 -79.610 1.00 85.38 407 ILE A C 1
ATOM 3394 O O . ILE A 1 407 ? 57.504 -1.436 -79.407 1.00 85.38 407 ILE A O 1
ATOM 3398 N N . ARG A 1 408 ? 58.052 0.687 -78.935 1.00 85.88 408 ARG A N 1
ATOM 3399 C CA . ARG A 1 408 ? 59.050 0.322 -77.915 1.00 85.88 408 ARG A CA 1
ATOM 3400 C C . ARG A 1 408 ? 58.426 -0.430 -76.739 1.00 85.88 408 ARG A C 1
ATOM 3402 O O . ARG A 1 408 ? 59.076 -1.314 -76.191 1.00 85.88 408 ARG A O 1
ATOM 3409 N N . VAL A 1 409 ? 57.198 -0.087 -76.349 1.00 85.31 409 VAL A N 1
ATOM 3410 C CA . VAL A 1 409 ? 56.453 -0.807 -75.308 1.00 85.31 409 VAL A CA 1
ATOM 3411 C C . VAL A 1 409 ? 56.098 -2.223 -75.774 1.00 85.31 409 VAL A C 1
ATOM 3413 O O . VAL A 1 409 ? 56.355 -3.170 -75.035 1.00 85.31 409 VAL A O 1
ATOM 3416 N N . ALA A 1 410 ? 55.579 -2.381 -76.995 1.00 81.81 410 ALA A N 1
ATOM 3417 C CA . ALA A 1 410 ? 55.225 -3.682 -77.571 1.00 81.81 410 ALA A CA 1
ATOM 3418 C C . ALA A 1 410 ? 56.444 -4.605 -77.759 1.00 81.81 410 ALA A C 1
ATOM 3420 O O . ALA A 1 410 ? 56.323 -5.818 -77.621 1.00 81.81 410 ALA A O 1
ATOM 3421 N N . ASP A 1 411 ? 57.621 -4.033 -78.019 1.00 80.94 411 ASP A N 1
ATOM 3422 C CA . ASP A 1 411 ? 58.889 -4.763 -78.139 1.00 80.94 411 ASP A CA 1
ATOM 3423 C C . ASP A 1 411 ? 59.507 -5.159 -76.784 1.00 80.94 411 ASP A C 1
ATOM 3425 O O . ASP A 1 411 ? 60.562 -5.788 -76.748 1.00 80.94 411 ASP A O 1
ATOM 3429 N N . GLY A 1 412 ? 58.908 -4.749 -75.660 1.00 76.75 412 GLY A N 1
ATOM 3430 C CA . GLY A 1 412 ? 59.468 -4.976 -74.324 1.00 76.75 412 GLY A CA 1
ATOM 3431 C C . GLY A 1 412 ? 60.654 -4.065 -73.967 1.00 76.75 412 GLY A C 1
ATOM 3432 O O . GLY A 1 412 ? 61.273 -4.248 -72.923 1.00 76.75 412 GLY A O 1
ATOM 3433 N N . ASN A 1 413 ? 60.945 -3.043 -74.782 1.00 74.12 413 ASN A N 1
ATOM 3434 C CA . ASN A 1 413 ? 62.071 -2.109 -74.617 1.00 74.12 413 ASN A CA 1
ATOM 3435 C C . ASN A 1 413 ? 61.798 -0.967 -73.611 1.00 74.12 413 ASN A C 1
ATOM 3437 O O . ASN A 1 413 ? 62.588 -0.023 -73.501 1.00 74.12 413 ASN A O 1
ATOM 3441 N N . VAL A 1 414 ? 60.664 -1.001 -72.905 1.00 76.75 414 VAL A N 1
ATOM 3442 C CA . VAL A 1 414 ? 60.264 -0.011 -71.892 1.00 76.75 414 VAL A CA 1
ATOM 3443 C C . VAL A 1 414 ? 59.903 -0.743 -70.597 1.00 76.75 414 VAL A C 1
ATOM 3445 O O . VAL A 1 414 ? 59.101 -1.673 -70.606 1.00 76.75 414 VAL A O 1
ATOM 3448 N N . HIS A 1 415 ? 60.476 -0.315 -69.466 1.00 68.00 415 HIS A N 1
ATOM 3449 C CA . HIS A 1 415 ? 60.195 -0.895 -68.146 1.00 68.00 415 HIS A CA 1
ATOM 3450 C C . HIS A 1 415 ? 58.697 -0.896 -67.808 1.00 68.00 415 HIS A C 1
ATOM 3452 O O . HIS A 1 415 ? 58.038 0.126 -67.971 1.00 68.00 415 HIS A O 1
ATOM 3458 N N . LYS A 1 416 ? 58.192 -1.984 -67.201 1.00 62.69 416 LYS A N 1
ATOM 3459 C CA . LYS A 1 416 ? 56.769 -2.196 -66.840 1.00 62.69 416 LYS A CA 1
ATOM 3460 C C . LYS A 1 416 ? 56.085 -1.042 -66.071 1.00 62.69 416 LYS A C 1
ATOM 3462 O O . LYS A 1 416 ? 54.867 -0.924 -66.128 1.00 62.69 416 LYS A O 1
ATOM 3467 N N . ASN A 1 417 ? 56.831 -0.159 -65.399 1.00 73.88 417 ASN A N 1
ATOM 3468 C CA . ASN A 1 417 ? 56.290 0.951 -64.595 1.00 73.88 417 ASN A CA 1
ATOM 3469 C C . ASN A 1 417 ? 55.877 2.211 -65.387 1.00 73.88 417 ASN A C 1
ATOM 3471 O O . ASN A 1 417 ? 55.511 3.218 -64.770 1.00 73.88 417 ASN A O 1
ATOM 3475 N N . TYR A 1 418 ? 55.907 2.192 -66.725 1.00 84.19 418 TYR A N 1
ATOM 3476 C CA . TYR A 1 418 ? 55.482 3.346 -67.529 1.00 84.19 418 TYR A CA 1
ATOM 3477 C C . TYR A 1 418 ? 54.011 3.716 -67.259 1.00 84.19 418 TYR A C 1
ATOM 3479 O O . TYR A 1 418 ? 53.741 4.884 -66.997 1.00 84.19 418 TYR A O 1
ATOM 3487 N N . ARG A 1 419 ? 53.087 2.740 -67.184 1.00 84.38 419 ARG A N 1
ATOM 3488 C CA . ARG A 1 419 ? 51.653 2.988 -66.903 1.00 84.38 419 ARG A CA 1
ATOM 3489 C C . ARG A 1 419 ? 51.444 3.748 -65.594 1.00 84.38 419 ARG A C 1
ATOM 3491 O O . ARG A 1 419 ? 50.738 4.745 -65.564 1.00 84.38 419 ARG A O 1
ATOM 3498 N N . ARG A 1 420 ? 52.153 3.347 -64.531 1.00 85.56 420 ARG A N 1
ATOM 3499 C CA . ARG A 1 420 ? 52.117 4.035 -63.228 1.00 85.56 420 ARG A CA 1
ATOM 3500 C C . ARG A 1 420 ? 52.603 5.482 -63.320 1.00 85.56 420 ARG A C 1
ATOM 3502 O O . ARG A 1 420 ? 52.124 6.330 -62.583 1.00 85.56 420 ARG A O 1
ATOM 3509 N N . THR A 1 421 ? 53.569 5.766 -64.190 1.00 87.69 421 THR A N 1
ATOM 3510 C CA . THR A 1 421 ? 54.115 7.122 -64.344 1.00 87.69 421 THR A CA 1
ATOM 3511 C C . THR A 1 421 ? 53.117 8.048 -65.034 1.00 87.69 421 THR A C 1
ATOM 3513 O O . THR A 1 421 ? 52.927 9.164 -64.562 1.00 87.69 421 THR A O 1
ATOM 3516 N N . PHE A 1 422 ? 52.459 7.569 -66.094 1.00 89.00 422 PHE A N 1
ATOM 3517 C CA . PHE A 1 422 ? 51.380 8.301 -66.761 1.00 89.00 422 PHE A CA 1
ATOM 3518 C C . PHE A 1 422 ? 50.172 8.490 -65.829 1.00 89.00 422 PHE A C 1
ATOM 3520 O O . PHE A 1 422 ? 49.707 9.611 -65.680 1.00 89.00 422 PHE A O 1
ATOM 3527 N N . ALA A 1 423 ? 49.759 7.454 -65.089 1.00 87.38 423 ALA A N 1
ATOM 3528 C CA . ALA A 1 423 ? 48.651 7.557 -64.133 1.00 87.38 423 ALA A CA 1
ATOM 3529 C C . ALA A 1 423 ? 48.919 8.566 -62.997 1.00 87.38 423 ALA A C 1
ATOM 3531 O O . ALA A 1 423 ? 48.052 9.369 -62.661 1.00 87.38 423 ALA A O 1
ATOM 3532 N N . LEU A 1 424 ? 50.133 8.567 -62.423 1.00 89.44 424 LEU A N 1
ATOM 3533 C CA . LEU A 1 424 ? 50.524 9.543 -61.393 1.00 89.44 424 LEU A CA 1
ATOM 3534 C C . LEU A 1 424 ? 50.523 10.980 -61.922 1.00 89.44 424 LEU A C 1
ATOM 3536 O O . LEU A 1 424 ? 50.208 11.900 -61.175 1.00 89.44 424 LEU A O 1
ATOM 3540 N N . PHE A 1 425 ? 50.892 11.169 -63.190 1.00 91.38 425 PHE A N 1
ATOM 3541 C CA . PHE A 1 425 ? 50.820 12.471 -63.838 1.00 91.38 425 PHE A CA 1
ATOM 3542 C C . PHE A 1 425 ? 49.366 12.922 -64.012 1.00 91.38 425 PHE A C 1
ATOM 3544 O O . PHE A 1 425 ? 49.026 13.997 -63.527 1.00 91.38 425 PHE A O 1
ATOM 3551 N N . SER A 1 426 ? 48.513 12.098 -64.636 1.00 88.25 426 SER A N 1
ATOM 3552 C CA . SER A 1 426 ? 47.111 12.444 -64.905 1.00 88.25 426 SER A CA 1
ATOM 3553 C C . SER A 1 426 ? 46.351 12.747 -63.612 1.00 88.25 426 SER A C 1
ATOM 3555 O O . SER A 1 426 ? 45.613 13.727 -63.538 1.00 88.25 426 SER A O 1
ATOM 3557 N N . GLN A 1 427 ? 46.594 11.964 -62.553 1.00 89.56 427 GLN A N 1
ATOM 3558 C CA . GLN A 1 427 ? 46.000 12.203 -61.239 1.00 89.56 427 GLN A CA 1
ATOM 3559 C C . GLN A 1 427 ? 46.449 13.542 -60.641 1.00 89.56 427 GLN A C 1
ATOM 3561 O O . GLN A 1 427 ? 45.611 14.325 -60.199 1.00 89.56 427 GLN A O 1
ATOM 3566 N N . ALA A 1 428 ? 47.756 13.820 -60.636 1.00 88.75 428 ALA A N 1
ATOM 3567 C CA . ALA A 1 428 ? 48.280 15.068 -60.089 1.00 88.75 428 ALA A CA 1
ATOM 3568 C C . ALA A 1 428 ? 47.796 16.289 -60.882 1.00 88.75 428 ALA A C 1
ATOM 3570 O O . ALA A 1 428 ? 47.426 17.301 -60.292 1.00 88.75 428 ALA A O 1
ATOM 3571 N N . TYR A 1 429 ? 47.747 16.180 -62.210 1.00 89.44 429 TYR A N 1
ATOM 3572 C CA . TYR A 1 429 ? 47.236 17.215 -63.104 1.00 89.44 429 TYR A CA 1
ATOM 3573 C C . TYR A 1 429 ? 45.755 17.529 -62.833 1.00 89.44 429 TYR A C 1
ATOM 3575 O O . TYR A 1 429 ? 45.392 18.694 -62.664 1.00 89.44 429 TYR A O 1
ATOM 3583 N N . ALA A 1 430 ? 44.909 16.502 -62.705 1.00 88.00 430 ALA A N 1
ATOM 3584 C CA . ALA A 1 430 ? 43.492 16.669 -62.387 1.00 88.00 430 ALA A CA 1
ATOM 3585 C C . ALA A 1 430 ? 43.275 17.278 -60.990 1.00 88.00 430 ALA A C 1
ATOM 3587 O O . ALA A 1 430 ? 42.550 18.261 -60.855 1.00 88.00 430 ALA A O 1
ATOM 3588 N N . SER A 1 431 ? 43.949 16.750 -59.961 1.00 87.38 431 SER A N 1
ATOM 3589 C CA . SER A 1 431 ? 43.799 17.234 -58.581 1.00 87.38 431 SER A CA 1
ATOM 3590 C C . SER A 1 431 ? 44.250 18.684 -58.394 1.00 87.38 431 SER A C 1
ATOM 3592 O O . SER A 1 431 ? 43.671 19.404 -57.584 1.00 87.38 431 SER A O 1
ATOM 3594 N N . LEU A 1 432 ? 45.275 19.132 -59.123 1.00 89.44 432 LEU A N 1
ATOM 3595 C CA . LEU A 1 432 ? 45.724 20.525 -59.064 1.00 89.44 432 LEU A CA 1
ATOM 3596 C C . LEU A 1 432 ? 44.745 21.480 -59.749 1.00 89.44 432 LEU A C 1
ATOM 3598 O O . LEU A 1 432 ? 44.509 22.562 -59.222 1.00 89.44 432 LEU A O 1
ATOM 3602 N N . ASN A 1 433 ? 44.144 21.083 -60.874 1.00 88.06 433 ASN A N 1
ATOM 3603 C CA . ASN A 1 433 ? 43.093 21.878 -61.516 1.00 88.06 433 ASN A CA 1
ATOM 3604 C C . ASN A 1 433 ? 41.831 21.969 -60.645 1.00 88.06 433 ASN A C 1
ATOM 3606 O O . ASN A 1 433 ? 41.262 23.046 -60.516 1.00 88.06 433 ASN A O 1
ATOM 3610 N N . GLU A 1 434 ? 41.429 20.875 -59.994 1.00 87.62 434 GLU A N 1
ATOM 3611 C CA . GLU A 1 434 ? 40.315 20.890 -59.038 1.00 87.62 434 GLU A CA 1
ATOM 3612 C C . GLU A 1 434 ? 40.601 21.836 -57.861 1.00 87.62 434 GLU A C 1
ATOM 3614 O O . GLU A 1 434 ? 39.763 22.659 -57.496 1.00 87.62 434 GLU A O 1
ATOM 3619 N N . TYR A 1 435 ? 41.813 21.776 -57.297 1.00 88.38 435 TYR A N 1
ATOM 3620 C CA . TYR A 1 435 ? 42.213 22.682 -56.221 1.00 88.38 435 TYR A CA 1
ATOM 3621 C C . TYR A 1 435 ? 42.259 24.150 -56.666 1.00 88.38 435 TYR A C 1
ATOM 3623 O O . TYR A 1 435 ? 41.886 25.034 -55.898 1.00 88.38 435 TYR A O 1
ATOM 3631 N N . TYR A 1 436 ? 42.674 24.414 -57.907 1.00 88.81 436 TYR A N 1
ATOM 3632 C CA . TYR A 1 436 ? 42.694 25.759 -58.477 1.00 88.81 436 TYR A CA 1
ATOM 3633 C C . TYR A 1 436 ? 41.296 26.389 -58.535 1.00 88.81 436 TYR A C 1
ATOM 3635 O O . TYR A 1 436 ? 41.122 27.530 -58.107 1.00 88.81 436 TYR A O 1
ATOM 3643 N N . GLU A 1 437 ? 40.287 25.643 -58.996 1.00 86.94 437 GLU A N 1
ATOM 3644 C CA . GLU A 1 437 ? 38.908 26.147 -59.031 1.00 86.94 437 GLU A CA 1
ATOM 3645 C C . GLU A 1 437 ? 38.364 26.405 -57.619 1.00 86.94 437 GLU A C 1
ATOM 3647 O O . GLU A 1 437 ? 37.702 27.414 -57.391 1.00 86.94 437 GLU A O 1
ATOM 3652 N N . ILE A 1 438 ? 38.730 25.577 -56.634 1.00 84.88 438 ILE A N 1
ATOM 3653 C CA . ILE A 1 438 ? 38.366 25.821 -55.230 1.00 84.88 438 ILE A CA 1
ATOM 3654 C C . ILE A 1 438 ? 38.979 27.137 -54.730 1.00 84.88 438 ILE A C 1
ATOM 3656 O O . ILE A 1 438 ? 38.287 27.942 -54.114 1.00 84.88 438 ILE A O 1
ATOM 3660 N N . LEU A 1 439 ? 40.262 27.397 -54.997 1.00 86.06 439 LEU A N 1
ATOM 3661 C CA . LEU A 1 439 ? 40.893 28.666 -54.612 1.00 86.06 439 LEU A CA 1
ATOM 3662 C C . LEU A 1 439 ? 40.238 29.871 -55.298 1.00 86.06 439 LEU A C 1
ATOM 3664 O O . LEU A 1 439 ? 40.101 30.932 -54.685 1.00 86.06 439 LEU A O 1
ATOM 3668 N N . ARG A 1 440 ? 39.787 29.701 -56.541 1.00 85.44 440 ARG A N 1
ATOM 3669 C CA . ARG A 1 440 ? 39.049 30.722 -57.287 1.00 85.44 440 ARG A CA 1
ATOM 3670 C C . ARG A 1 440 ? 37.695 31.040 -56.649 1.00 85.44 440 ARG A C 1
ATOM 3672 O O . ARG A 1 440 ? 37.342 32.212 -56.558 1.00 85.44 440 ARG A O 1
ATOM 3679 N N . GLU A 1 441 ? 36.971 30.041 -56.139 1.00 84.44 441 GLU A N 1
ATOM 3680 C CA . GLU A 1 441 ? 35.717 30.251 -55.391 1.00 84.44 441 GLU A CA 1
ATOM 3681 C C . GLU A 1 441 ? 35.902 31.100 -54.122 1.00 84.44 441 GLU A C 1
ATOM 3683 O O . GLU A 1 441 ? 34.970 31.788 -53.697 1.00 84.44 441 GLU A O 1
ATOM 3688 N N . TYR A 1 442 ? 37.092 31.060 -53.517 1.00 84.44 442 TYR A N 1
ATOM 3689 C CA . TYR A 1 442 ? 37.450 31.875 -52.351 1.00 84.44 442 TYR A CA 1
ATOM 3690 C C . TYR A 1 442 ? 38.119 33.211 -52.715 1.00 84.44 442 TYR A C 1
ATOM 3692 O O . TYR A 1 442 ? 38.554 33.930 -51.820 1.00 84.44 442 TYR A O 1
ATOM 3700 N N . GLY A 1 443 ? 38.205 33.564 -54.003 1.00 82.94 443 GLY A N 1
ATOM 3701 C CA . GLY A 1 443 ? 38.825 34.813 -54.461 1.00 82.94 443 GLY A CA 1
ATOM 3702 C C . GLY A 1 443 ? 40.356 34.829 -54.381 1.00 82.94 443 GLY A C 1
ATOM 3703 O O . GLY A 1 443 ? 40.962 35.891 -54.478 1.00 82.94 443 GLY A O 1
ATOM 3704 N N . LEU A 1 444 ? 40.995 33.665 -54.217 1.00 86.12 444 LEU A N 1
ATOM 3705 C CA . LEU A 1 444 ? 42.450 33.530 -54.061 1.00 86.12 444 LEU A CA 1
ATOM 3706 C C . LEU A 1 444 ? 43.188 33.232 -55.380 1.00 86.12 444 LEU A C 1
ATOM 3708 O O . LEU A 1 444 ? 44.409 33.089 -55.380 1.00 86.12 444 LEU A O 1
ATOM 3712 N N . ALA A 1 445 ? 42.465 33.123 -56.496 1.00 85.88 445 ALA A N 1
ATOM 3713 C CA . ALA A 1 445 ? 43.013 32.841 -57.822 1.00 85.88 445 ALA A CA 1
ATOM 3714 C C . ALA A 1 445 ? 42.315 33.679 -58.905 1.00 85.88 445 ALA A C 1
ATOM 3716 O O . ALA A 1 445 ? 41.127 33.985 -58.785 1.00 85.88 445 ALA A O 1
ATOM 3717 N N . SER A 1 446 ? 43.044 34.036 -59.969 1.00 79.25 446 SER A N 1
ATOM 3718 C CA . SER A 1 446 ? 42.588 35.013 -60.974 1.00 79.25 446 SER A CA 1
ATOM 3719 C C . SER A 1 446 ? 42.004 34.404 -62.259 1.00 79.25 446 SER A C 1
ATOM 3721 O O . SER A 1 446 ? 41.447 35.129 -63.082 1.00 79.25 446 SER A O 1
ATOM 3723 N N . GLY A 1 447 ? 42.049 33.076 -62.413 1.00 78.56 447 GLY A N 1
ATOM 3724 C CA . GLY A 1 447 ? 41.458 32.356 -63.547 1.00 78.56 447 GLY A CA 1
ATOM 3725 C C . GLY A 1 447 ? 42.344 32.314 -64.795 1.00 78.56 447 GLY A C 1
ATOM 3726 O O . GLY A 1 447 ? 41.863 32.583 -65.890 1.00 78.56 447 GLY A O 1
ATOM 3727 N N . VAL A 1 448 ? 43.628 31.986 -64.644 1.00 83.81 448 VAL A N 1
ATOM 3728 C CA . VAL A 1 448 ? 44.585 31.900 -65.762 1.00 83.81 448 VAL A CA 1
ATOM 3729 C C . VAL A 1 448 ? 44.392 30.633 -66.610 1.00 83.81 448 VAL A C 1
ATOM 3731 O O . VAL A 1 448 ? 44.063 29.561 -66.093 1.00 83.81 448 VAL A O 1
ATOM 3734 N N . ASP A 1 449 ? 44.632 30.728 -67.921 1.00 78.94 449 ASP A N 1
ATOM 3735 C CA . ASP A 1 449 ? 44.437 29.609 -68.860 1.00 78.94 449 ASP A CA 1
ATOM 3736 C C . ASP A 1 449 ? 45.579 28.580 -68.833 1.00 78.94 449 ASP A C 1
ATOM 3738 O O . ASP A 1 449 ? 45.355 27.377 -68.992 1.00 78.94 449 ASP A O 1
ATOM 3742 N N . GLU A 1 450 ? 46.819 29.023 -68.625 1.00 84.25 450 GLU A N 1
ATOM 3743 C CA . GLU A 1 450 ? 47.982 28.135 -68.662 1.00 84.25 450 GLU A CA 1
ATOM 3744 C C . GLU A 1 450 ? 48.166 27.394 -67.335 1.00 84.25 450 GLU A C 1
ATOM 3746 O O . GLU A 1 450 ? 48.226 28.003 -66.264 1.00 84.25 450 GLU A O 1
ATOM 3751 N N . PHE A 1 451 ? 48.319 26.067 -67.396 1.00 85.50 451 PHE A N 1
ATOM 3752 C CA . PHE A 1 451 ? 48.455 25.241 -66.195 1.00 85.50 451 PHE A CA 1
ATOM 3753 C C . PHE A 1 451 ? 49.674 25.615 -65.331 1.00 85.50 451 PHE A C 1
ATOM 3755 O O . PHE A 1 451 ? 49.619 25.531 -64.105 1.00 85.50 451 PHE A O 1
ATOM 3762 N N . SER A 1 452 ? 50.772 26.057 -65.949 1.00 81.31 452 SER A N 1
ATOM 3763 C CA . SER A 1 452 ? 51.984 26.515 -65.255 1.00 81.31 452 SER A CA 1
ATOM 3764 C C . SER A 1 452 ? 51.691 27.681 -64.298 1.00 81.31 452 SER A C 1
ATOM 3766 O O . SER A 1 452 ? 52.063 27.630 -63.126 1.00 81.31 452 SER A O 1
ATOM 3768 N N . HIS A 1 453 ? 50.941 28.679 -64.766 1.00 84.00 453 HIS A N 1
ATOM 3769 C CA . HIS A 1 453 ? 50.537 29.840 -63.980 1.00 84.00 453 HIS A CA 1
ATOM 3770 C C . HIS A 1 453 ? 49.534 29.487 -62.874 1.00 84.00 453 HIS A C 1
ATOM 3772 O O . HIS A 1 453 ? 49.617 30.044 -61.778 1.00 84.00 453 HIS A O 1
ATOM 3778 N N . ARG A 1 454 ? 48.644 28.508 -63.104 1.00 86.31 454 ARG A N 1
ATOM 3779 C CA . ARG A 1 454 ? 47.729 28.000 -62.063 1.00 86.31 454 ARG A CA 1
ATOM 3780 C C . ARG A 1 454 ? 48.487 27.446 -60.859 1.00 86.31 454 ARG A C 1
ATOM 3782 O O . ARG A 1 454 ? 48.127 27.721 -59.717 1.00 86.31 454 ARG A O 1
ATOM 3789 N N . VAL A 1 455 ? 49.568 26.703 -61.105 1.00 85.31 455 VAL A N 1
ATOM 3790 C CA . VAL A 1 455 ? 50.419 26.143 -60.042 1.00 85.31 455 VAL A CA 1
ATOM 3791 C C . VAL A 1 455 ? 51.117 27.248 -59.235 1.00 85.31 455 VAL A C 1
ATOM 3793 O O . VAL A 1 455 ? 51.258 27.117 -58.018 1.00 85.31 455 VAL A O 1
ATOM 3796 N N . ASP A 1 456 ? 51.520 28.352 -59.865 1.00 84.69 456 ASP A N 1
ATOM 3797 C CA . ASP A 1 456 ? 52.146 29.482 -59.165 1.00 84.69 456 ASP A CA 1
ATOM 3798 C C . ASP A 1 456 ? 51.157 30.244 -58.269 1.00 84.69 456 ASP A C 1
ATOM 3800 O O . ASP A 1 456 ? 51.495 30.586 -57.132 1.00 84.69 456 ASP A O 1
ATOM 3804 N N . GLU A 1 457 ? 49.928 30.473 -58.738 1.00 87.44 457 GLU A N 1
ATOM 3805 C CA . GLU A 1 457 ? 48.864 31.074 -57.922 1.00 87.44 457 GLU A CA 1
ATOM 3806 C C . GLU A 1 457 ? 48.473 30.184 -56.739 1.00 87.44 457 GLU A C 1
ATOM 3808 O O . GLU A 1 457 ? 48.357 30.684 -55.619 1.00 87.44 457 GLU A O 1
ATOM 3813 N N . ILE A 1 458 ? 48.385 28.863 -56.946 1.00 87.31 458 ILE A N 1
ATOM 3814 C CA . ILE A 1 458 ? 48.174 27.883 -55.867 1.00 87.31 458 ILE A CA 1
ATOM 3815 C C . ILE A 1 458 ? 49.201 28.077 -54.742 1.00 87.31 458 ILE A C 1
ATOM 3817 O O . ILE A 1 458 ? 48.843 28.115 -53.564 1.00 87.31 458 ILE A O 1
ATOM 3821 N N . ASN A 1 459 ? 50.481 28.239 -55.086 1.00 85.50 459 ASN A N 1
ATOM 3822 C CA . ASN A 1 459 ? 51.539 28.405 -54.088 1.00 85.50 459 ASN A CA 1
ATOM 3823 C C . ASN A 1 459 ? 51.412 29.725 -53.310 1.00 85.50 459 ASN A C 1
ATOM 3825 O O . ASN A 1 459 ? 51.612 29.740 -52.092 1.00 85.50 459 ASN A O 1
ATOM 3829 N N . LYS A 1 460 ? 51.056 30.827 -53.984 1.00 87.06 460 LYS A N 1
ATOM 3830 C CA . LYS A 1 460 ? 50.847 32.136 -53.340 1.00 87.06 460 LYS A CA 1
ATOM 3831 C C . LYS A 1 460 ? 49.633 32.133 -52.412 1.00 87.06 460 LYS A C 1
ATOM 3833 O O . LYS A 1 460 ? 49.721 32.660 -51.302 1.00 87.06 460 LYS A O 1
ATOM 3838 N N . ALA A 1 461 ? 48.529 31.526 -52.841 1.00 87.12 461 ALA A N 1
ATOM 3839 C CA . ALA A 1 461 ? 47.318 31.395 -52.038 1.00 87.12 461 ALA A CA 1
ATOM 3840 C C . ALA A 1 461 ? 47.579 30.564 -50.773 1.00 87.12 461 ALA A C 1
ATOM 3842 O O . ALA A 1 461 ? 47.239 30.983 -49.667 1.00 87.12 461 ALA A O 1
ATOM 3843 N N . ASN A 1 462 ? 48.286 29.437 -50.908 1.00 86.75 462 ASN A N 1
ATOM 3844 C CA . ASN A 1 462 ? 48.654 28.584 -49.777 1.00 86.75 462 ASN A CA 1
ATOM 3845 C C . ASN A 1 462 ? 49.521 29.321 -48.739 1.00 86.75 462 ASN A C 1
ATOM 3847 O O . ASN A 1 462 ? 49.304 29.179 -47.537 1.00 86.75 462 ASN A O 1
ATOM 3851 N N . ALA A 1 463 ? 50.479 30.142 -49.183 1.00 86.38 463 ALA A N 1
ATOM 3852 C CA . ALA A 1 463 ? 51.326 30.928 -48.283 1.00 86.38 463 ALA A CA 1
ATOM 3853 C C . ALA A 1 463 ? 50.544 32.002 -47.505 1.00 86.38 463 ALA A C 1
ATOM 3855 O O . ALA A 1 463 ? 50.894 32.333 -46.370 1.00 86.38 463 ALA A O 1
ATOM 3856 N N . TYR A 1 464 ? 49.492 32.562 -48.101 1.00 91.00 464 TYR A N 1
ATOM 3857 C CA . TYR A 1 464 ? 48.583 33.465 -47.402 1.00 91.00 464 TYR A CA 1
ATOM 3858 C C . TYR A 1 464 ? 47.723 32.723 -46.372 1.00 91.00 464 TYR A C 1
ATOM 3860 O O . TYR A 1 464 ? 47.729 33.116 -45.208 1.00 91.00 464 TYR A O 1
ATOM 3868 N N . LEU A 1 465 ? 47.080 31.617 -46.761 1.00 89.50 465 LEU A N 1
ATOM 3869 C CA . LEU A 1 465 ? 46.221 30.824 -45.872 1.00 89.50 465 LEU A CA 1
ATOM 3870 C C . LEU A 1 465 ? 46.950 30.374 -44.597 1.00 89.50 465 LEU A C 1
ATOM 3872 O O . LEU A 1 465 ? 46.407 30.483 -43.502 1.00 89.50 465 LEU A O 1
ATOM 3876 N N . LEU A 1 466 ? 48.215 29.958 -44.712 1.00 87.19 466 LEU A N 1
ATOM 3877 C CA . LEU A 1 466 ? 49.036 29.602 -43.549 1.00 87.19 466 LEU A CA 1
ATOM 3878 C C . LEU A 1 466 ? 49.249 30.781 -42.586 1.00 87.19 466 LEU A C 1
ATOM 3880 O O . LEU A 1 466 ? 49.182 30.604 -41.371 1.00 87.19 466 LEU A O 1
ATOM 3884 N N . ARG A 1 467 ? 49.497 31.989 -43.107 1.00 89.12 467 ARG A N 1
ATOM 3885 C CA . ARG A 1 467 ? 49.668 33.194 -42.275 1.00 89.12 467 ARG A CA 1
ATOM 3886 C C . ARG A 1 467 ? 48.360 33.597 -41.596 1.00 89.12 467 ARG A C 1
ATOM 3888 O O . ARG A 1 467 ? 48.386 33.929 -40.413 1.00 89.12 467 ARG A O 1
ATOM 3895 N N . LEU A 1 468 ? 47.247 33.509 -42.322 1.00 90.56 468 LEU A N 1
ATOM 3896 C CA . LEU A 1 468 ? 45.905 33.767 -41.807 1.00 90.56 468 LEU A CA 1
ATOM 3897 C C . LEU A 1 468 ? 45.569 32.834 -40.632 1.00 90.56 468 LEU A C 1
ATOM 3899 O O . LEU A 1 468 ? 45.180 33.307 -39.566 1.00 90.56 468 LEU A O 1
ATOM 3903 N N . PHE A 1 469 ? 45.771 31.522 -40.788 1.00 90.19 469 PHE A N 1
ATOM 3904 C CA . PHE A 1 469 ? 45.457 30.550 -39.735 1.00 90.19 469 PHE A CA 1
ATOM 3905 C C . PHE A 1 469 ? 46.329 30.729 -38.485 1.00 90.19 469 PHE A C 1
ATOM 3907 O O . PHE A 1 469 ? 45.804 30.717 -37.375 1.00 90.19 469 PHE A O 1
ATOM 3914 N N . ILE A 1 470 ? 47.630 31.004 -38.647 1.00 88.50 470 ILE A N 1
ATOM 3915 C CA . ILE A 1 470 ? 48.528 31.284 -37.513 1.00 88.50 470 ILE A CA 1
ATOM 3916 C C . ILE A 1 470 ? 48.100 32.549 -36.757 1.00 88.50 470 ILE A C 1
ATOM 3918 O O . ILE A 1 470 ? 48.148 32.574 -35.527 1.00 88.50 470 ILE A O 1
ATOM 3922 N N . SER A 1 471 ? 47.704 33.604 -37.474 1.00 89.62 471 SER A N 1
ATOM 3923 C CA . SER A 1 471 ? 47.186 34.829 -36.855 1.00 89.62 471 SER A CA 1
ATOM 3924 C C . SER A 1 471 ? 45.912 34.551 -36.051 1.00 89.62 471 SER A C 1
ATOM 3926 O O . SER A 1 471 ? 45.769 35.009 -34.915 1.00 89.62 471 SER A O 1
ATOM 3928 N N . ASN A 1 472 ? 45.008 33.741 -36.607 1.00 90.56 472 ASN A N 1
ATOM 3929 C CA . ASN A 1 472 ? 43.763 33.358 -35.949 1.00 90.56 472 ASN A CA 1
ATOM 3930 C C . ASN A 1 472 ? 43.980 32.541 -34.675 1.00 90.56 472 ASN A C 1
ATOM 3932 O O . ASN A 1 472 ? 43.355 32.832 -33.656 1.00 90.56 472 ASN A O 1
ATOM 3936 N N . ASP A 1 473 ? 44.936 31.611 -34.690 1.00 86.50 473 ASP A N 1
ATOM 3937 C CA . ASP A 1 473 ? 45.306 30.822 -33.513 1.00 86.50 473 ASP A CA 1
ATOM 3938 C C . ASP A 1 473 ? 45.822 31.701 -32.367 1.00 86.50 473 ASP A C 1
ATOM 3940 O O . ASP A 1 473 ? 45.439 31.515 -31.209 1.00 86.50 473 ASP A O 1
ATOM 3944 N N . ARG A 1 474 ? 46.661 32.702 -32.667 1.00 87.19 474 ARG A N 1
ATOM 3945 C CA . ARG A 1 474 ? 47.174 33.627 -31.640 1.00 87.19 474 ARG A CA 1
ATOM 3946 C C . ARG A 1 474 ? 46.055 34.429 -30.990 1.00 87.19 474 ARG A C 1
ATOM 3948 O O . ARG A 1 474 ? 46.061 34.595 -29.770 1.00 87.19 474 ARG A O 1
ATOM 3955 N N . LEU A 1 475 ? 45.097 34.910 -31.784 1.00 86.44 475 LEU A N 1
ATOM 3956 C CA . LEU A 1 475 ? 43.974 35.676 -31.254 1.00 86.44 475 LEU A CA 1
ATOM 3957 C C . LEU A 1 475 ? 43.000 34.788 -30.466 1.00 86.44 475 LEU A C 1
ATOM 3959 O O . LEU A 1 475 ? 42.492 35.209 -29.426 1.00 86.44 475 LEU A O 1
ATOM 3963 N N . LEU A 1 476 ? 42.800 33.541 -30.902 1.00 85.81 476 LEU A N 1
ATOM 3964 C CA . LEU A 1 476 ? 41.981 32.554 -30.199 1.00 85.81 476 LEU A CA 1
ATOM 3965 C C . LEU A 1 476 ? 42.540 32.248 -28.799 1.00 85.81 476 LEU A C 1
ATOM 3967 O O . LEU A 1 476 ? 41.782 32.231 -27.833 1.00 85.81 476 LEU A O 1
ATOM 3971 N N . VAL A 1 477 ? 43.865 32.092 -28.661 1.00 83.94 477 VAL A N 1
ATOM 3972 C CA . VAL A 1 477 ? 44.545 31.866 -27.364 1.00 83.94 477 VAL A CA 1
ATOM 3973 C C . VAL A 1 477 ? 44.342 33.028 -26.389 1.00 83.94 477 VAL A C 1
ATOM 3975 O O . VAL A 1 477 ? 44.234 32.833 -25.176 1.00 83.94 477 VAL A O 1
ATOM 3978 N N . VAL A 1 478 ? 44.298 34.250 -26.914 1.00 83.44 478 VAL A N 1
ATOM 3979 C CA . VAL A 1 478 ? 44.077 35.464 -26.124 1.00 83.44 478 VAL A CA 1
ATOM 3980 C C . VAL A 1 478 ? 42.606 35.594 -25.705 1.00 83.44 478 VAL A C 1
ATOM 3982 O O . VAL A 1 478 ? 42.316 36.282 -24.733 1.00 83.44 478 VAL A O 1
ATOM 3985 N N . HIS A 1 479 ? 41.656 34.904 -26.334 1.00 82.12 479 HIS A N 1
ATOM 3986 C CA . HIS A 1 479 ? 40.235 35.013 -26.001 1.00 82.12 479 HIS A CA 1
ATOM 3987 C C . HIS A 1 479 ? 39.842 34.134 -24.789 1.00 82.12 479 HIS A C 1
ATOM 3989 O O . HIS A 1 479 ? 40.020 32.920 -24.795 1.00 82.12 479 HIS A O 1
ATOM 3995 N N . ARG A 1 480 ? 39.250 34.715 -23.730 1.00 71.25 480 ARG A N 1
ATOM 3996 C CA . ARG A 1 480 ? 38.977 34.015 -22.448 1.00 71.25 480 ARG A CA 1
ATOM 3997 C C . ARG A 1 480 ? 37.916 32.916 -22.530 1.00 71.25 480 ARG A C 1
ATOM 3999 O O . ARG A 1 480 ? 38.037 31.927 -21.822 1.00 71.25 480 ARG A O 1
ATOM 4006 N N . ASN A 1 481 ? 36.876 33.103 -23.346 1.00 62.22 481 ASN A N 1
ATOM 4007 C CA . ASN A 1 481 ? 35.722 32.194 -23.440 1.00 62.22 481 ASN A CA 1
ATOM 4008 C C . ASN A 1 481 ? 35.145 32.135 -24.865 1.00 62.22 481 ASN A C 1
ATOM 4010 O O . ASN A 1 481 ? 33.975 32.465 -25.077 1.00 62.22 481 ASN A O 1
ATOM 4014 N N . TYR A 1 482 ? 35.960 31.785 -25.861 1.00 66.69 482 TYR A N 1
ATOM 4015 C CA . TYR A 1 482 ? 35.460 31.665 -27.233 1.00 66.69 482 TYR A CA 1
ATOM 4016 C C . TYR A 1 482 ? 34.900 30.261 -27.484 1.00 66.69 482 TYR A C 1
ATOM 4018 O O . TYR A 1 482 ? 35.583 29.270 -27.251 1.00 66.69 482 TYR A O 1
ATOM 4026 N N . LYS A 1 483 ? 33.630 30.175 -27.899 1.00 59.88 483 LYS A N 1
ATOM 4027 C CA . LYS A 1 483 ? 32.937 28.898 -28.164 1.00 59.88 483 LYS A CA 1
ATOM 4028 C C . LYS A 1 483 ? 33.129 28.379 -29.589 1.00 59.88 483 LYS A C 1
ATOM 4030 O O . LYS A 1 483 ? 32.845 27.212 -29.833 1.00 59.88 483 LYS A O 1
ATOM 4035 N N . ASN A 1 484 ? 33.555 29.238 -30.511 1.00 66.75 484 ASN A N 1
ATOM 4036 C CA . ASN A 1 484 ? 33.748 28.873 -31.910 1.00 66.75 484 ASN A CA 1
ATOM 4037 C C . ASN A 1 484 ? 35.215 28.489 -32.152 1.00 66.75 484 ASN A C 1
ATOM 4039 O O . ASN A 1 484 ? 36.102 28.925 -31.423 1.00 66.75 484 ASN A O 1
ATOM 4043 N N . GLU A 1 485 ? 35.465 27.697 -33.190 1.00 75.25 485 GLU A N 1
ATOM 4044 C CA . GLU A 1 485 ? 36.797 27.160 -33.514 1.00 75.25 485 GLU A CA 1
ATOM 4045 C C . GLU A 1 485 ? 37.764 28.200 -34.114 1.00 75.25 485 GLU A C 1
ATOM 4047 O O . GLU A 1 485 ? 38.963 27.951 -34.182 1.00 75.25 485 GLU A O 1
ATOM 4052 N N . TYR A 1 486 ? 37.270 29.373 -34.527 1.00 85.25 486 TYR A N 1
ATOM 4053 C CA . TYR A 1 486 ? 38.060 30.439 -35.157 1.00 85.25 486 TYR A CA 1
ATOM 4054 C C . TYR A 1 486 ? 37.552 31.819 -34.739 1.00 85.25 486 TYR A C 1
ATOM 4056 O O . TYR A 1 486 ? 36.347 31.986 -34.588 1.00 85.25 486 TYR A O 1
ATOM 4064 N N . VAL A 1 487 ? 38.419 32.828 -34.623 1.00 85.88 487 VAL A N 1
ATOM 4065 C CA . VAL A 1 487 ? 38.006 34.207 -34.293 1.00 85.88 487 VAL A CA 1
ATOM 4066 C C . VAL A 1 487 ? 37.570 34.968 -35.547 1.00 85.88 487 VAL A C 1
ATOM 4068 O O . VAL A 1 487 ? 38.323 35.028 -36.517 1.00 85.88 487 VAL A O 1
ATOM 4071 N N . ALA A 1 488 ? 36.381 35.576 -35.525 1.00 87.62 488 ALA A N 1
ATOM 4072 C CA . ALA A 1 488 ? 35.861 36.339 -36.662 1.00 87.62 488 ALA A CA 1
ATOM 4073 C C . ALA A 1 488 ? 36.692 37.600 -36.972 1.00 87.62 488 ALA A C 1
ATOM 4075 O O . ALA A 1 488 ? 37.185 38.276 -36.064 1.00 87.62 488 ALA A O 1
ATOM 4076 N N . ALA A 1 489 ? 36.779 37.967 -38.250 1.00 86.25 489 ALA A N 1
ATOM 4077 C CA . ALA A 1 489 ? 37.553 39.102 -38.748 1.00 86.25 489 ALA A CA 1
ATOM 4078 C C . ALA A 1 489 ? 37.146 40.443 -38.107 1.00 86.25 489 ALA A C 1
ATOM 4080 O O . ALA A 1 489 ? 38.002 41.272 -37.805 1.00 86.25 489 ALA A O 1
ATOM 4081 N N . GLU A 1 490 ? 35.855 40.652 -37.820 1.00 85.12 490 GLU A N 1
ATOM 4082 C CA . GLU A 1 490 ? 35.375 41.859 -37.126 1.00 85.12 490 GLU A CA 1
ATOM 4083 C C . GLU A 1 490 ? 35.998 42.061 -35.741 1.00 85.12 490 GLU A C 1
ATOM 4085 O O . GLU A 1 490 ? 36.159 43.195 -35.282 1.00 85.12 490 GLU A O 1
ATOM 4090 N N . GLU A 1 491 ? 36.322 40.967 -35.054 1.00 86.00 491 GLU A N 1
ATOM 4091 C CA . GLU A 1 491 ? 36.799 41.018 -33.678 1.00 86.00 491 GLU A CA 1
ATOM 4092 C C . GLU A 1 491 ? 38.175 41.689 -33.594 1.00 86.00 491 GLU A C 1
ATOM 4094 O O . GLU A 1 491 ? 38.428 42.474 -32.680 1.00 86.00 491 GLU A O 1
ATOM 4099 N N . TYR A 1 492 ? 39.019 41.488 -34.611 1.00 88.75 492 TYR A N 1
ATOM 4100 C CA . TYR A 1 492 ? 40.312 42.161 -34.740 1.00 88.75 492 TYR A CA 1
ATOM 4101 C C . TYR A 1 492 ? 40.152 43.689 -34.741 1.00 88.75 492 TYR A C 1
ATOM 4103 O O . TYR A 1 492 ? 40.871 44.412 -34.045 1.00 88.75 492 TYR A O 1
ATOM 4111 N N . PHE A 1 493 ? 39.168 44.197 -35.487 1.00 85.94 493 PHE A N 1
ATOM 4112 C CA . PHE A 1 493 ? 38.902 45.631 -35.587 1.00 85.94 493 PHE A CA 1
ATOM 4113 C C . PHE A 1 493 ? 38.248 46.199 -34.319 1.00 85.94 493 PHE A C 1
ATOM 4115 O O . PHE A 1 493 ? 38.563 47.324 -33.921 1.00 85.94 493 PHE A O 1
ATOM 4122 N N . LYS A 1 494 ? 37.381 45.428 -33.647 1.00 84.44 494 LYS A N 1
ATOM 4123 C CA . LYS A 1 494 ? 36.775 45.825 -32.362 1.00 84.44 494 LYS A CA 1
ATOM 4124 C C . LYS A 1 494 ? 37.838 46.027 -31.285 1.00 84.44 494 LYS A C 1
ATOM 4126 O O . LYS A 1 494 ? 37.840 47.069 -30.632 1.00 84.44 494 LYS A O 1
ATOM 4131 N N . ILE A 1 495 ? 38.789 45.096 -31.171 1.00 85.75 495 ILE A N 1
ATOM 4132 C CA . ILE A 1 495 ? 39.908 45.196 -30.221 1.00 85.75 495 ILE A CA 1
ATOM 4133 C C . ILE A 1 495 ? 40.711 46.484 -30.457 1.00 85.75 495 ILE A C 1
ATOM 4135 O O . ILE A 1 495 ? 40.955 47.245 -29.518 1.00 85.75 495 ILE A O 1
ATOM 4139 N N . ARG A 1 496 ? 41.069 46.779 -31.715 1.00 86.19 496 ARG A N 1
ATOM 4140 C CA . ARG A 1 496 ? 41.812 47.997 -32.082 1.00 86.19 496 ARG A CA 1
ATOM 4141 C C . ARG A 1 496 ? 41.093 49.282 -31.652 1.00 86.19 496 ARG A C 1
ATOM 4143 O O . ARG A 1 496 ? 41.725 50.200 -31.127 1.00 86.19 496 ARG A O 1
ATOM 4150 N N . ASN A 1 497 ? 39.780 49.354 -31.867 1.00 84.06 497 ASN A N 1
ATOM 4151 C CA . ASN A 1 497 ? 38.983 50.540 -31.547 1.00 84.06 497 ASN A CA 1
ATOM 4152 C C . ASN A 1 497 ? 38.868 50.775 -30.031 1.00 84.06 497 ASN A C 1
ATOM 4154 O O . ASN A 1 497 ? 39.089 51.900 -29.578 1.00 84.06 497 ASN A O 1
ATOM 4158 N N . SER A 1 498 ? 38.605 49.729 -29.242 1.00 83.44 498 SER A N 1
ATOM 4159 C CA . SER A 1 498 ? 38.528 49.843 -27.778 1.00 83.44 498 SER A CA 1
ATOM 4160 C C . SER A 1 498 ? 39.874 50.233 -27.152 1.00 83.44 498 SER A C 1
ATOM 4162 O O . SER A 1 498 ? 39.915 51.091 -26.269 1.00 83.44 498 SER A O 1
ATOM 4164 N N . LEU A 1 499 ? 41.001 49.704 -27.650 1.00 84.12 499 LEU A N 1
ATOM 4165 C CA . LEU A 1 499 ? 42.335 50.100 -27.171 1.00 84.12 499 LEU A CA 1
ATOM 4166 C C . LEU A 1 499 ? 42.632 51.590 -27.419 1.00 84.12 499 LEU A C 1
ATOM 4168 O O . LEU A 1 499 ? 43.196 52.265 -26.553 1.00 84.12 499 LEU A O 1
ATOM 4172 N N . ARG A 1 500 ? 42.207 52.138 -28.567 1.00 83.50 500 ARG A N 1
ATOM 4173 C CA . ARG A 1 500 ? 42.337 53.577 -28.854 1.00 83.50 500 ARG A CA 1
ATOM 4174 C C . ARG A 1 500 ? 41.475 54.439 -27.932 1.00 83.50 500 ARG A C 1
ATOM 4176 O O . ARG A 1 500 ? 41.969 55.447 -27.427 1.00 83.50 500 ARG A O 1
ATOM 4183 N N . PHE A 1 501 ? 40.231 54.035 -27.675 1.00 83.50 501 PHE A N 1
ATOM 4184 C CA . PHE A 1 501 ? 39.322 54.760 -26.781 1.00 83.50 501 PHE A CA 1
ATOM 4185 C C . PHE A 1 501 ? 39.892 54.890 -25.358 1.00 83.50 501 PHE A C 1
ATOM 4187 O O . PHE A 1 501 ? 39.933 55.988 -24.794 1.00 83.50 501 PHE A O 1
ATOM 4194 N N . VAL A 1 502 ? 40.410 53.789 -24.802 1.00 83.44 502 VAL A N 1
ATOM 4195 C CA . VAL A 1 502 ? 41.036 53.767 -23.468 1.00 83.44 502 VAL A CA 1
ATOM 4196 C C . VAL A 1 502 ? 42.237 54.719 -23.399 1.00 83.44 502 VAL A C 1
ATOM 4198 O O . VAL A 1 502 ? 42.387 55.468 -22.427 1.00 83.44 502 VAL A O 1
ATOM 4201 N N . ALA A 1 503 ? 43.084 54.734 -24.432 1.00 81.50 503 ALA A N 1
ATOM 4202 C CA . ALA A 1 503 ? 44.257 55.605 -24.483 1.00 81.50 503 ALA A CA 1
ATOM 4203 C C . ALA A 1 503 ? 43.885 57.101 -24.514 1.00 81.50 503 ALA A C 1
ATOM 4205 O O . ALA A 1 503 ? 44.513 57.910 -23.822 1.00 81.50 503 ALA A O 1
ATOM 4206 N N . GLU A 1 504 ? 42.850 57.478 -25.271 1.00 83.19 504 GLU A N 1
ATOM 4207 C CA . GLU A 1 504 ? 42.382 58.865 -25.372 1.00 83.19 504 GLU A CA 1
ATOM 4208 C C . GLU A 1 504 ? 41.756 59.366 -24.058 1.00 83.19 504 GLU A C 1
ATOM 4210 O O . GLU A 1 504 ? 42.132 60.438 -23.574 1.00 83.19 504 GLU A O 1
ATOM 4215 N N . LYS A 1 505 ? 40.888 58.576 -23.410 1.00 80.75 505 LYS A N 1
ATOM 4216 C CA . LYS A 1 505 ? 40.246 58.942 -22.129 1.00 80.75 505 LYS A CA 1
ATOM 4217 C C . LYS A 1 505 ? 41.230 59.036 -20.954 1.00 80.75 505 LYS A C 1
ATOM 4219 O O . LYS A 1 505 ? 41.101 59.917 -20.103 1.00 80.75 505 LYS A O 1
ATOM 4224 N N . LYS A 1 506 ? 42.270 58.194 -20.902 1.00 81.19 506 LYS A N 1
ATOM 4225 C CA . LYS A 1 506 ? 43.341 58.338 -19.889 1.00 81.19 506 LYS A CA 1
ATOM 4226 C C . LYS A 1 506 ? 44.090 59.663 -20.024 1.00 81.19 506 LYS A C 1
ATOM 4228 O O . LYS A 1 506 ? 44.502 60.245 -19.021 1.00 81.19 506 LYS A O 1
ATOM 4233 N N . LYS A 1 507 ? 44.255 60.161 -21.251 1.00 81.38 507 LYS A N 1
ATOM 4234 C CA . LYS A 1 507 ? 44.946 61.425 -21.518 1.00 81.38 507 LYS A CA 1
ATOM 4235 C C . LYS A 1 507 ? 44.147 62.640 -21.034 1.00 81.38 507 LYS A C 1
ATOM 4237 O O . LYS A 1 507 ? 44.765 63.597 -20.579 1.00 81.38 507 LYS A O 1
ATOM 4242 N N . THR A 1 508 ? 42.813 62.608 -21.092 1.00 80.06 508 THR A N 1
ATOM 4243 C CA . THR A 1 508 ? 41.953 63.737 -20.683 1.00 80.06 508 THR A CA 1
ATOM 4244 C C . THR A 1 508 ? 41.843 63.909 -19.165 1.00 80.06 508 THR A C 1
ATOM 4246 O O . THR A 1 508 ? 41.731 65.036 -18.691 1.00 80.06 508 THR A O 1
ATOM 4249 N N . LEU A 1 509 ? 41.903 62.822 -18.387 1.00 79.69 509 LEU A N 1
ATOM 4250 C CA . LEU A 1 509 ? 41.802 62.861 -16.915 1.00 79.69 509 LEU A CA 1
ATOM 4251 C C . LEU A 1 509 ? 43.108 63.282 -16.215 1.00 79.69 509 LEU A C 1
ATOM 4253 O O . LEU A 1 509 ? 43.099 63.730 -15.063 1.00 79.69 509 LEU A O 1
ATOM 4257 N N . ARG A 1 510 ? 44.239 63.149 -16.909 1.00 78.56 510 ARG A N 1
ATOM 4258 C CA . ARG A 1 510 ? 45.571 63.429 -16.372 1.00 78.56 510 ARG A CA 1
ATOM 4259 C C . ARG A 1 510 ? 45.771 64.937 -16.161 1.00 78.56 510 ARG A C 1
ATOM 4261 O O . ARG A 1 510 ? 45.670 65.716 -17.103 1.00 78.56 510 ARG A O 1
ATOM 4268 N N . GLY A 1 511 ? 46.073 65.364 -14.932 1.00 69.88 511 GLY A N 1
ATOM 4269 C CA . GLY A 1 511 ? 46.380 66.767 -14.611 1.00 69.88 511 GLY A CA 1
ATOM 4270 C C . GLY A 1 511 ? 45.212 67.777 -14.593 1.00 69.88 511 GLY A C 1
ATOM 4271 O O . GLY A 1 511 ? 45.464 68.981 -14.692 1.00 69.88 511 GLY A O 1
ATOM 4272 N N . HIS A 1 512 ? 43.950 67.349 -14.449 1.00 80.69 512 HIS A N 1
ATOM 4273 C CA . HIS A 1 512 ? 42.782 68.253 -14.456 1.00 80.69 512 HIS A CA 1
ATOM 4274 C C . HIS A 1 512 ? 42.716 69.181 -13.214 1.00 80.69 512 HIS A C 1
ATOM 4276 O O . HIS A 1 512 ? 42.501 68.726 -12.088 1.00 80.69 512 HIS A O 1
ATOM 4282 N N . LYS A 1 513 ? 42.880 70.502 -13.402 1.00 79.81 513 LYS A N 1
ATOM 4283 C CA . LYS A 1 513 ? 43.073 71.483 -12.305 1.00 79.81 513 LYS A CA 1
ATOM 4284 C C . LYS A 1 513 ? 41.843 71.705 -11.410 1.00 79.81 513 LYS A C 1
ATOM 4286 O O . LYS A 1 513 ? 41.997 71.780 -10.196 1.00 79.81 513 LYS A O 1
ATOM 4291 N N . LEU A 1 514 ? 40.641 71.784 -11.988 1.00 80.81 514 LEU A N 1
ATOM 4292 C CA . LEU A 1 514 ? 39.406 72.105 -11.251 1.00 80.81 514 LEU A CA 1
ATOM 4293 C C . LEU A 1 514 ? 39.022 71.010 -10.240 1.00 80.81 514 LEU A C 1
ATOM 4295 O O . LEU A 1 514 ? 38.637 71.302 -9.112 1.00 80.81 514 LEU A O 1
ATOM 4299 N N . TYR A 1 515 ? 39.188 69.739 -10.615 1.00 82.50 515 TYR A N 1
ATOM 4300 C CA . TYR A 1 515 ? 38.845 68.609 -9.744 1.00 82.50 515 TYR A CA 1
ATOM 4301 C C . TYR A 1 515 ? 39.768 68.512 -8.527 1.00 82.50 515 TYR A C 1
ATOM 4303 O O . TYR A 1 515 ? 39.314 68.189 -7.433 1.00 82.50 515 TYR A O 1
ATOM 4311 N N . ARG A 1 516 ? 41.045 68.882 -8.680 1.00 81.44 516 ARG A N 1
ATOM 4312 C CA . ARG A 1 516 ? 41.995 68.928 -7.562 1.00 81.44 516 ARG A CA 1
ATOM 4313 C C . ARG A 1 516 ? 41.634 69.991 -6.520 1.00 81.44 516 ARG A C 1
ATOM 4315 O O . ARG A 1 516 ? 41.904 69.789 -5.344 1.00 81.44 516 ARG A O 1
ATOM 4322 N N . GLN A 1 517 ? 41.017 71.098 -6.932 1.00 82.06 517 GLN A N 1
ATOM 4323 C CA . GLN A 1 517 ? 40.599 72.169 -6.024 1.00 82.06 517 GLN A CA 1
ATOM 4324 C C . GLN A 1 517 ? 39.337 71.807 -5.225 1.00 82.06 517 GLN A C 1
ATOM 4326 O O . GLN A 1 517 ? 39.277 72.068 -4.029 1.00 82.06 517 GLN A O 1
ATOM 4331 N N . LEU A 1 518 ? 38.334 71.207 -5.871 1.00 81.62 518 LEU A N 1
ATOM 4332 C CA . LEU A 1 518 ? 37.047 70.894 -5.232 1.00 81.62 518 LEU A CA 1
ATOM 4333 C C . LEU A 1 518 ? 37.108 69.659 -4.321 1.00 81.62 518 LEU A C 1
ATOM 4335 O O . LEU A 1 518 ? 36.392 69.595 -3.323 1.00 81.62 518 LEU A O 1
ATOM 4339 N N . PHE A 1 519 ? 37.964 68.691 -4.658 1.00 82.88 519 PHE A N 1
ATOM 4340 C CA . PHE A 1 519 ? 38.036 67.398 -3.972 1.00 82.88 519 PHE A CA 1
ATOM 4341 C C . PHE A 1 519 ? 39.350 67.160 -3.210 1.00 82.88 519 PHE A C 1
ATOM 4343 O O . PHE A 1 519 ? 39.486 66.150 -2.519 1.00 82.88 519 PHE A O 1
ATOM 4350 N N . GLY A 1 520 ? 40.325 68.067 -3.324 1.00 81.62 520 GLY A N 1
ATOM 4351 C CA . GLY A 1 520 ? 41.575 68.027 -2.564 1.00 81.62 520 GLY A CA 1
ATOM 4352 C C . GLY A 1 520 ? 42.348 66.715 -2.728 1.00 81.62 520 GLY A C 1
ATOM 4353 O O . GLY A 1 520 ? 42.606 66.255 -3.843 1.00 81.62 520 GLY A O 1
ATOM 4354 N N . MET A 1 521 ? 42.713 66.108 -1.595 1.00 78.31 521 MET A N 1
ATOM 4355 C CA . MET A 1 521 ? 43.469 64.849 -1.524 1.00 78.31 521 MET A CA 1
ATOM 4356 C C . MET A 1 521 ? 42.744 63.634 -2.125 1.00 78.31 521 MET A C 1
ATOM 4358 O O . MET A 1 521 ? 43.386 62.626 -2.439 1.00 78.31 521 MET A O 1
ATOM 4362 N N . HIS A 1 522 ? 41.426 63.733 -2.328 1.00 81.25 522 HIS A N 1
ATOM 4363 C CA . HIS A 1 522 ? 40.601 62.641 -2.844 1.00 81.25 522 HIS A CA 1
ATOM 4364 C C . HIS A 1 522 ? 40.638 62.519 -4.374 1.00 81.25 522 HIS A C 1
ATOM 4366 O O . HIS A 1 522 ? 40.277 61.468 -4.902 1.00 81.25 522 HIS A O 1
ATOM 4372 N N . TYR A 1 523 ? 41.120 63.533 -5.106 1.00 83.94 523 TYR A N 1
ATOM 4373 C CA . TYR A 1 523 ? 41.286 63.466 -6.564 1.00 83.94 523 TYR A CA 1
ATOM 4374 C C . TYR A 1 523 ? 42.636 62.846 -6.965 1.00 83.94 523 TYR A C 1
ATOM 4376 O O . TYR A 1 523 ? 43.697 63.422 -6.720 1.00 83.94 523 TYR A O 1
ATOM 4384 N N . ARG A 1 524 ? 42.599 61.686 -7.635 1.00 80.25 524 ARG A N 1
ATOM 4385 C CA . ARG A 1 524 ? 43.770 60.909 -8.096 1.00 80.25 524 ARG A CA 1
ATOM 4386 C C . ARG A 1 524 ? 43.659 60.533 -9.580 1.00 80.25 524 ARG A C 1
ATOM 4388 O O . ARG A 1 524 ? 43.840 59.378 -9.954 1.00 80.25 524 ARG A O 1
ATOM 4395 N N . GLU A 1 525 ? 43.324 61.506 -10.428 1.00 83.88 525 GLU A N 1
ATOM 4396 C CA . GLU A 1 525 ? 43.183 61.325 -11.885 1.00 83.88 525 GLU A CA 1
ATOM 4397 C C . GLU A 1 525 ? 42.223 60.165 -12.232 1.00 83.88 525 GLU A C 1
ATOM 4399 O O . GLU A 1 525 ? 41.126 60.090 -11.673 1.00 83.88 525 GLU A O 1
ATOM 4404 N N . ASN A 1 526 ? 42.617 59.235 -13.109 1.00 72.12 526 ASN A N 1
ATOM 4405 C CA . ASN A 1 526 ? 41.819 58.060 -13.479 1.00 72.12 526 ASN A CA 1
ATOM 4406 C C . ASN A 1 526 ? 41.656 57.026 -12.346 1.00 72.12 526 ASN A C 1
ATOM 4408 O O . ASN A 1 526 ? 40.851 56.109 -12.479 1.00 72.12 526 ASN A O 1
ATOM 4412 N N . GLN A 1 527 ? 42.394 57.164 -11.241 1.00 75.81 527 GLN A N 1
ATOM 4413 C CA . GLN A 1 527 ? 42.287 56.311 -10.052 1.00 75.81 527 GLN A CA 1
ATOM 4414 C C . GLN A 1 527 ? 41.427 56.937 -8.943 1.00 75.81 527 GLN A C 1
ATOM 4416 O O . GLN A 1 527 ? 41.383 56.421 -7.826 1.00 75.81 527 GLN A O 1
ATOM 4421 N N . THR A 1 528 ? 40.750 58.056 -9.218 1.00 81.81 528 THR A N 1
ATOM 4422 C CA . THR A 1 528 ? 39.867 58.705 -8.240 1.00 81.81 528 THR A CA 1
ATOM 4423 C C . THR A 1 528 ? 38.751 57.750 -7.808 1.00 81.81 528 THR A C 1
ATOM 4425 O O . THR A 1 528 ? 37.988 57.251 -8.635 1.00 81.81 528 THR A O 1
ATOM 4428 N N . ASN A 1 529 ? 38.619 57.509 -6.499 1.00 79.69 529 ASN A N 1
ATOM 4429 C CA . ASN A 1 529 ? 37.571 56.642 -5.964 1.00 79.69 529 ASN A CA 1
ATOM 4430 C C . ASN A 1 529 ? 36.237 57.397 -5.877 1.00 79.69 529 ASN A C 1
ATOM 4432 O O . ASN A 1 529 ? 35.875 57.968 -4.850 1.00 79.69 529 ASN A O 1
ATOM 4436 N N . ILE A 1 530 ? 35.491 57.356 -6.977 1.00 81.88 530 ILE A N 1
ATOM 4437 C CA . ILE A 1 530 ? 34.186 58.007 -7.143 1.00 81.88 530 ILE A CA 1
ATOM 4438 C C . ILE A 1 530 ? 33.164 57.578 -6.084 1.00 81.88 530 ILE A C 1
ATOM 4440 O O . ILE A 1 530 ? 32.325 58.381 -5.674 1.00 81.88 530 ILE A O 1
ATOM 4444 N N . ASN A 1 531 ? 33.232 56.332 -5.618 1.00 77.19 531 ASN A N 1
ATOM 4445 C CA . ASN A 1 531 ? 32.300 55.815 -4.619 1.00 77.19 531 ASN A CA 1
ATOM 4446 C C . ASN A 1 531 ? 32.625 56.346 -3.222 1.00 77.19 531 ASN A C 1
ATOM 4448 O O . ASN A 1 531 ? 31.714 56.730 -2.494 1.00 77.19 531 ASN A O 1
ATOM 4452 N N . HIS A 1 532 ? 33.907 56.391 -2.855 1.00 80.12 532 HIS A N 1
ATOM 4453 C CA . HIS A 1 532 ? 34.343 56.992 -1.594 1.00 80.12 532 HIS A CA 1
ATOM 4454 C C . HIS A 1 532 ? 33.983 58.480 -1.548 1.00 80.12 532 HIS A C 1
ATOM 4456 O O . HIS A 1 532 ? 33.397 58.937 -0.574 1.00 80.12 532 HIS A O 1
ATOM 4462 N N . LEU A 1 533 ? 34.202 59.198 -2.651 1.00 81.62 533 LEU A N 1
ATOM 4463 C CA . LEU A 1 533 ? 33.908 60.624 -2.752 1.00 81.62 533 LEU A CA 1
ATOM 4464 C C . LEU A 1 533 ? 32.401 60.922 -2.628 1.00 81.62 533 LEU A C 1
ATOM 4466 O O . LEU A 1 533 ? 32.015 61.794 -1.857 1.00 81.62 533 LEU A O 1
ATOM 4470 N N . ALA A 1 534 ? 31.530 60.142 -3.286 1.00 80.75 534 ALA A N 1
ATOM 4471 C CA . ALA A 1 534 ? 30.078 60.257 -3.087 1.00 80.75 534 ALA A CA 1
ATOM 4472 C C . ALA A 1 534 ? 29.649 59.971 -1.645 1.00 80.75 534 ALA A C 1
ATOM 4474 O O . ALA A 1 534 ? 28.806 60.688 -1.106 1.00 80.75 534 ALA A O 1
ATOM 4475 N N . ARG A 1 535 ? 30.208 58.922 -1.027 1.00 79.38 535 ARG A N 1
ATOM 4476 C CA . ARG A 1 535 ? 29.894 58.560 0.362 1.00 79.38 535 ARG A CA 1
ATOM 4477 C C . ARG A 1 535 ? 30.297 59.669 1.320 1.00 79.38 535 ARG A C 1
ATOM 4479 O O . ARG A 1 535 ? 29.491 60.041 2.161 1.00 79.38 535 ARG A O 1
ATOM 4486 N N . LEU A 1 536 ? 31.488 60.235 1.149 1.00 83.00 536 LEU A N 1
ATOM 4487 C CA . LEU A 1 536 ? 31.975 61.330 1.979 1.00 83.00 536 LEU A CA 1
ATOM 4488 C C . LEU A 1 536 ? 31.070 62.568 1.861 1.00 83.00 536 LEU A C 1
ATOM 4490 O O . LEU A 1 536 ? 30.661 63.127 2.875 1.00 83.00 536 LEU A O 1
ATOM 4494 N N . MET A 1 537 ? 30.660 62.943 0.642 1.00 81.56 537 MET A N 1
ATOM 4495 C CA . MET A 1 537 ? 29.715 64.051 0.426 1.00 81.56 537 MET A CA 1
ATOM 4496 C C . MET A 1 537 ? 28.343 63.783 1.061 1.00 81.56 537 MET A C 1
ATOM 4498 O O . MET A 1 537 ? 27.740 64.667 1.668 1.00 81.56 537 MET A O 1
ATOM 4502 N N . GLN A 1 538 ? 27.826 62.561 0.936 1.00 81.75 538 GLN A N 1
ATOM 4503 C CA . GLN A 1 538 ? 26.549 62.193 1.540 1.00 81.75 538 GLN A CA 1
ATOM 4504 C C . GLN A 1 538 ? 26.626 62.191 3.072 1.00 81.75 538 GLN A C 1
ATOM 4506 O O . GLN A 1 538 ? 25.737 62.742 3.718 1.00 81.75 538 GLN A O 1
ATOM 4511 N N . ASN A 1 539 ? 27.691 61.628 3.647 1.00 81.44 539 ASN A N 1
ATOM 4512 C CA . ASN A 1 539 ? 27.908 61.582 5.091 1.00 81.44 539 ASN A CA 1
ATOM 4513 C C . ASN A 1 539 ? 28.040 62.990 5.676 1.00 81.44 539 ASN A C 1
ATOM 4515 O O . ASN A 1 539 ? 27.403 63.278 6.683 1.00 81.44 539 ASN A O 1
ATOM 4519 N N . TYR A 1 540 ? 28.769 63.887 5.004 1.00 82.94 540 TYR A N 1
ATOM 4520 C CA . TYR A 1 540 ? 28.896 65.278 5.437 1.00 82.94 540 TYR A CA 1
ATOM 4521 C C . TYR A 1 540 ? 27.540 65.997 5.481 1.00 82.94 540 TYR A C 1
ATOM 4523 O O . TYR A 1 540 ? 27.206 66.632 6.477 1.00 82.94 540 TYR A O 1
ATOM 4531 N N . LYS A 1 541 ? 26.697 65.823 4.451 1.00 81.12 541 LYS A N 1
ATOM 4532 C CA . LYS A 1 541 ? 25.330 66.373 4.449 1.00 81.12 541 LYS A CA 1
ATOM 4533 C C . LYS A 1 541 ? 24.471 65.800 5.582 1.00 81.12 541 LYS A C 1
ATOM 4535 O O . LYS A 1 541 ? 23.718 66.527 6.213 1.00 81.12 541 LYS A O 1
ATOM 4540 N N . LEU A 1 542 ? 24.536 64.492 5.816 1.00 80.56 542 LEU A N 1
ATOM 4541 C CA . LEU A 1 542 ? 23.721 63.853 6.849 1.00 80.56 542 LEU A CA 1
ATOM 4542 C C . LEU A 1 542 ? 24.162 64.249 8.263 1.00 80.56 542 LEU A C 1
ATOM 4544 O O . LEU A 1 542 ? 23.316 64.345 9.148 1.00 80.56 542 LEU A O 1
ATOM 4548 N N . TYR A 1 543 ? 25.457 64.490 8.460 1.00 82.94 543 TYR A N 1
ATOM 4549 C CA . TYR A 1 543 ? 26.030 64.967 9.713 1.00 82.94 543 TYR A CA 1
ATOM 4550 C C . TYR A 1 543 ? 25.507 66.362 10.081 1.00 82.94 543 TYR A C 1
ATOM 4552 O O . TYR A 1 543 ? 25.099 66.580 11.220 1.00 82.94 543 TYR A O 1
ATOM 4560 N N . THR A 1 544 ? 25.427 67.287 9.116 1.00 79.56 544 THR A N 1
ATOM 4561 C CA . THR A 1 544 ? 24.906 68.644 9.368 1.00 79.56 544 THR A CA 1
ATOM 4562 C C . THR A 1 544 ? 23.414 68.655 9.733 1.00 79.56 544 THR A C 1
ATOM 4564 O O . THR A 1 544 ? 22.952 69.538 10.450 1.00 79.56 544 THR A O 1
ATOM 4567 N N . GLU A 1 545 ? 22.645 67.646 9.311 1.00 80.69 545 GLU A N 1
ATOM 4568 C CA . GLU A 1 545 ? 21.221 67.506 9.653 1.00 80.69 545 GLU A CA 1
ATOM 4569 C C . GLU A 1 545 ? 20.961 67.090 11.115 1.00 80.69 545 GLU A C 1
ATOM 4571 O O . GLU A 1 545 ? 19.825 67.223 11.577 1.00 80.69 545 GLU A O 1
ATOM 4576 N N . CYS A 1 546 ? 21.965 66.577 11.841 1.00 80.88 546 CYS A N 1
ATOM 4577 C CA . CYS A 1 546 ? 21.821 66.171 13.248 1.00 80.88 546 CYS A CA 1
ATOM 4578 C C . CYS A 1 546 ? 21.638 67.361 14.201 1.00 80.88 546 CYS A C 1
ATOM 4580 O O . CYS A 1 546 ? 21.056 67.211 15.277 1.00 80.88 546 CYS A O 1
ATOM 4582 N N . PHE A 1 547 ? 22.111 68.535 13.792 1.00 82.62 547 PHE A N 1
ATOM 4583 C CA . PHE A 1 547 ? 22.203 69.721 14.632 1.00 82.62 547 PHE A CA 1
ATOM 4584 C C . PHE A 1 547 ? 21.123 70.750 14.293 1.00 82.62 547 PHE A C 1
ATOM 4586 O O . PHE A 1 547 ? 20.546 70.774 13.196 1.00 82.62 547 PHE A O 1
ATOM 4593 N N . VAL A 1 548 ? 20.806 71.605 15.264 1.00 78.06 548 VAL A N 1
ATOM 4594 C CA . VAL A 1 548 ? 19.819 72.680 15.091 1.00 78.06 548 VAL A CA 1
ATOM 4595 C C . VAL A 1 548 ? 20.393 73.823 14.241 1.00 78.06 548 VAL A C 1
ATOM 4597 O O . VAL A 1 548 ? 19.689 74.326 13.365 1.00 78.06 548 VAL A O 1
ATOM 4600 N N . THR A 1 549 ? 21.668 74.192 14.431 1.00 77.38 549 THR A N 1
ATOM 4601 C CA . THR A 1 549 ? 22.336 75.282 13.691 1.00 77.38 549 THR A CA 1
ATOM 4602 C C . THR A 1 549 ? 23.660 74.854 13.032 1.00 77.38 549 THR A C 1
ATOM 4604 O O . THR A 1 549 ? 24.283 73.864 13.421 1.00 77.38 549 THR A O 1
ATOM 4607 N N . ASN A 1 550 ? 24.116 75.606 12.016 1.00 74.69 550 ASN A N 1
ATOM 4608 C CA . ASN A 1 550 ? 25.420 75.363 11.377 1.00 74.69 550 ASN A CA 1
ATOM 4609 C C . ASN A 1 550 ? 26.592 75.649 12.337 1.00 74.69 550 ASN A C 1
ATOM 4611 O O . ASN A 1 550 ? 27.615 74.976 12.268 1.00 74.69 550 ASN A O 1
ATOM 4615 N N . ASP A 1 551 ? 26.420 76.582 13.277 1.00 74.69 551 ASP A N 1
ATOM 4616 C CA . ASP A 1 551 ? 27.408 76.853 14.327 1.00 74.69 551 ASP A CA 1
ATOM 4617 C C . ASP A 1 551 ? 27.591 75.646 15.251 1.00 74.69 551 ASP A C 1
ATOM 4619 O O . ASP A 1 551 ? 28.719 75.309 15.602 1.00 74.69 551 ASP A O 1
ATOM 4623 N N . ASP A 1 552 ? 26.509 74.947 15.600 1.00 77.06 552 ASP A N 1
ATOM 4624 C CA . ASP A 1 552 ? 26.590 73.715 16.396 1.00 77.06 552 ASP A CA 1
ATOM 4625 C C . ASP A 1 552 ? 27.255 72.579 15.601 1.00 77.06 552 ASP A C 1
ATOM 4627 O O . ASP A 1 552 ? 28.030 71.802 16.156 1.00 77.06 552 ASP A O 1
ATOM 4631 N N . THR A 1 553 ? 27.057 72.547 14.276 1.00 78.81 553 THR A N 1
ATOM 4632 C CA . THR A 1 553 ? 27.767 71.619 13.379 1.00 78.81 553 THR A CA 1
ATOM 4633 C C . THR A 1 553 ? 29.272 71.893 13.383 1.00 78.81 553 THR A C 1
ATOM 4635 O O . THR A 1 553 ? 30.057 70.963 13.543 1.00 78.81 553 THR A O 1
ATOM 4638 N N . VAL A 1 554 ? 29.697 73.155 13.274 1.00 76.12 554 VAL A N 1
ATOM 4639 C CA . VAL A 1 554 ? 31.122 73.527 13.314 1.00 76.12 554 VAL A CA 1
ATOM 4640 C C . VAL A 1 554 ? 31.729 73.252 14.695 1.00 76.12 554 VAL A C 1
ATOM 4642 O O . VAL A 1 554 ? 32.788 72.634 14.773 1.00 76.12 554 VAL A O 1
ATOM 4645 N N . LYS A 1 555 ? 31.035 73.599 15.789 1.00 78.00 555 LYS A N 1
ATOM 4646 C CA . LYS A 1 555 ? 31.475 73.291 17.166 1.00 78.00 555 LYS A CA 1
ATOM 4647 C C . LYS A 1 555 ? 31.604 71.792 17.424 1.00 78.00 555 LYS A C 1
ATOM 4649 O O . LYS A 1 555 ? 32.476 71.377 18.183 1.00 78.00 555 LYS A O 1
ATOM 4654 N N . SER A 1 556 ? 30.753 70.974 16.803 1.00 80.31 556 SER A N 1
ATOM 4655 C CA . SER A 1 556 ? 30.816 69.513 16.923 1.00 80.31 556 SER A CA 1
ATOM 4656 C C . SER A 1 556 ? 32.021 68.889 16.203 1.00 80.31 556 SER A C 1
ATOM 4658 O O . SER A 1 556 ? 32.391 67.762 16.527 1.00 80.31 556 SER A O 1
ATOM 4660 N N . LEU A 1 557 ? 32.633 69.600 15.243 1.00 77.56 557 LEU A N 1
ATOM 4661 C CA . LEU A 1 557 ? 33.856 69.179 14.543 1.00 77.56 557 LEU A CA 1
ATOM 4662 C C . LEU A 1 557 ? 35.130 69.528 15.336 1.00 77.56 557 LEU A C 1
ATOM 4664 O O . LEU A 1 557 ? 36.206 69.031 15.010 1.00 77.56 557 LEU A O 1
ATOM 4668 N N . GLU A 1 558 ? 35.031 70.337 16.399 1.00 79.19 558 GLU A N 1
ATOM 4669 C CA . GLU A 1 558 ? 36.142 70.571 17.324 1.00 79.19 558 GLU A CA 1
ATOM 4670 C C . GLU A 1 558 ? 36.445 69.299 18.128 1.00 79.19 558 GLU A C 1
ATOM 4672 O O . GLU A 1 558 ? 35.558 68.728 18.768 1.00 79.19 558 GLU A O 1
ATOM 4677 N N . ALA A 1 559 ? 37.716 68.886 18.156 1.00 75.44 559 ALA A N 1
ATOM 4678 C CA . ALA A 1 559 ? 38.140 67.601 18.722 1.00 75.44 559 ALA A CA 1
ATOM 4679 C C . ALA A 1 559 ? 37.619 67.339 20.153 1.00 75.44 559 ALA A C 1
ATOM 4681 O O . ALA A 1 559 ? 37.180 66.234 20.458 1.00 75.44 559 ALA A O 1
ATOM 4682 N N . AL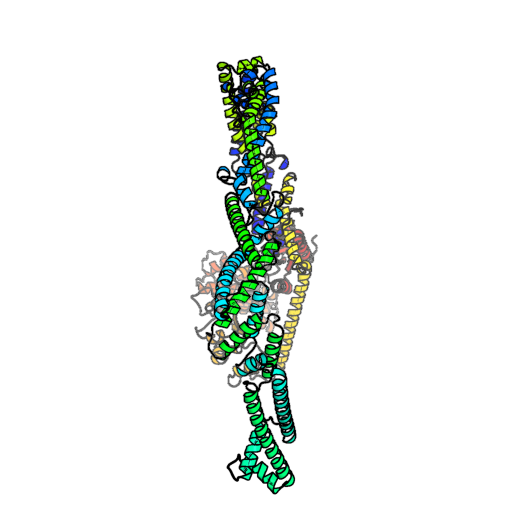A A 1 560 ? 37.602 68.352 21.027 1.00 77.88 560 ALA A N 1
ATOM 4683 C CA . ALA A 1 560 ? 37.166 68.191 22.418 1.00 77.88 560 ALA A CA 1
ATOM 4684 C C . ALA A 1 560 ? 35.653 67.932 22.573 1.00 77.88 560 ALA A C 1
ATOM 4686 O O . ALA A 1 560 ? 35.250 67.165 23.449 1.00 77.88 560 ALA A O 1
ATOM 4687 N N . ASN A 1 561 ? 34.814 68.562 21.744 1.00 78.00 561 ASN A N 1
ATOM 4688 C CA . ASN A 1 561 ? 33.361 68.364 21.774 1.00 78.00 561 ASN A CA 1
ATOM 4689 C C . ASN A 1 561 ? 32.963 67.093 21.022 1.00 78.00 561 ASN A C 1
ATOM 4691 O O . ASN A 1 561 ? 32.090 66.358 21.483 1.00 78.00 561 ASN A O 1
ATOM 4695 N N . ASN A 1 562 ? 33.649 66.800 19.914 1.00 82.12 562 ASN A N 1
ATOM 4696 C CA . ASN A 1 562 ? 33.443 65.586 19.135 1.00 82.12 562 ASN A CA 1
ATOM 4697 C C . ASN A 1 562 ? 33.645 64.322 19.988 1.00 82.12 562 ASN A C 1
ATOM 4699 O O . ASN A 1 562 ? 32.805 63.426 19.962 1.00 82.12 562 ASN A O 1
ATOM 4703 N N . GLU A 1 563 ? 34.704 64.278 20.806 1.00 81.56 563 GLU A N 1
ATOM 4704 C CA . GLU A 1 563 ? 35.001 63.136 21.685 1.00 81.56 563 GLU A CA 1
ATOM 4705 C C . GLU A 1 563 ? 33.971 62.947 22.815 1.00 81.56 563 GLU A C 1
ATOM 4707 O O . GLU A 1 563 ? 33.603 61.815 23.131 1.00 81.56 563 GLU A O 1
ATOM 4712 N N . LYS A 1 564 ? 33.427 64.029 23.390 1.00 82.88 564 LYS A N 1
ATOM 4713 C CA . LYS A 1 564 ? 32.360 63.930 24.408 1.00 82.88 564 LYS A CA 1
ATOM 4714 C C . LYS A 1 564 ? 31.054 63.394 23.827 1.00 82.88 564 LYS A C 1
ATOM 4716 O O . LYS A 1 564 ? 30.451 62.489 24.396 1.00 82.88 564 LYS A O 1
ATOM 4721 N N . ILE A 1 565 ? 30.648 63.919 22.671 1.00 83.00 565 ILE A N 1
ATOM 4722 C CA . ILE A 1 565 ? 29.446 63.459 21.966 1.00 83.00 565 ILE A CA 1
ATOM 4723 C C . ILE A 1 565 ? 29.616 61.995 21.536 1.00 83.00 565 ILE A C 1
ATOM 4725 O O . ILE A 1 565 ? 28.698 61.191 21.702 1.00 83.00 565 ILE A O 1
ATOM 4729 N N . LYS A 1 566 ? 30.809 61.614 21.052 1.00 82.50 566 LYS A N 1
ATOM 4730 C CA . LYS A 1 566 ? 31.149 60.216 20.756 1.00 82.50 566 LYS A CA 1
ATOM 4731 C C . LYS A 1 566 ? 30.972 59.314 21.975 1.00 82.50 566 LYS A C 1
ATOM 4733 O O . LYS A 1 566 ? 30.411 58.240 21.808 1.00 82.50 566 LYS A O 1
ATOM 4738 N N . ALA A 1 567 ? 31.387 59.724 23.175 1.00 84.94 567 ALA A N 1
ATOM 4739 C CA . ALA A 1 567 ? 31.259 58.894 24.375 1.00 84.94 567 ALA A CA 1
ATOM 4740 C C . ALA A 1 567 ? 29.794 58.522 24.689 1.00 84.94 567 ALA A C 1
ATOM 4742 O O . ALA A 1 567 ? 29.483 57.343 24.838 1.00 84.94 567 ALA A O 1
ATOM 4743 N N . HIS A 1 568 ? 28.875 59.491 24.696 1.00 85.94 568 HIS A N 1
ATOM 4744 C CA . HIS A 1 568 ? 27.441 59.221 24.895 1.00 85.94 568 HIS A CA 1
ATOM 4745 C C . HIS A 1 568 ? 26.835 58.393 23.750 1.00 85.94 568 HIS A C 1
ATOM 4747 O O . HIS A 1 568 ? 26.056 57.460 23.967 1.00 85.94 568 HIS A O 1
ATOM 4753 N N . LEU A 1 569 ? 27.239 58.673 22.506 1.00 85.25 569 LEU A N 1
ATOM 4754 C CA . LEU A 1 569 ? 26.782 57.903 21.351 1.00 85.25 569 LEU A CA 1
ATOM 4755 C C . LEU A 1 569 ? 27.345 56.476 21.311 1.00 85.25 569 LEU A C 1
ATOM 4757 O O . LEU A 1 569 ? 26.662 55.617 20.753 1.00 85.25 569 LEU A O 1
ATOM 4761 N N . ILE A 1 570 ? 28.523 56.175 21.888 1.00 84.81 570 ILE A N 1
ATOM 4762 C CA . ILE A 1 570 ? 28.988 54.779 21.976 1.00 84.81 570 ILE A CA 1
ATOM 4763 C C . ILE A 1 570 ? 28.175 54.010 23.016 1.00 84.81 570 ILE A C 1
ATOM 4765 O O . ILE A 1 570 ? 27.800 52.887 22.712 1.00 84.81 570 ILE A O 1
ATOM 4769 N N . VAL A 1 571 ? 27.792 54.613 24.151 1.00 85.56 571 VAL A N 1
ATOM 4770 C CA . VAL A 1 571 ? 26.864 53.973 25.109 1.00 85.56 571 VAL A CA 1
ATOM 4771 C C . VAL A 1 571 ? 25.532 53.661 24.424 1.00 85.56 571 VAL A C 1
ATOM 4773 O O . VAL A 1 571 ? 25.052 52.526 24.455 1.00 85.56 571 VAL A O 1
ATOM 4776 N N . CYS A 1 572 ? 24.973 54.636 23.698 1.00 85.50 572 CYS A N 1
ATOM 4777 C CA . CYS A 1 572 ? 23.761 54.414 22.911 1.00 85.50 572 CYS A CA 1
ATOM 4778 C C . CYS A 1 572 ? 23.952 53.328 21.845 1.00 85.50 572 CYS A C 1
ATOM 4780 O O . CYS A 1 572 ? 23.028 52.559 21.578 1.00 85.50 572 CYS A O 1
ATOM 4782 N N . ARG A 1 573 ? 25.127 53.262 21.208 1.00 84.25 573 ARG A N 1
ATOM 4783 C CA . ARG A 1 573 ? 25.453 52.265 20.184 1.00 84.25 573 ARG A CA 1
ATOM 4784 C C . ARG A 1 573 ? 25.587 50.869 20.779 1.00 84.25 573 ARG A C 1
ATOM 4786 O O . ARG A 1 573 ? 25.027 49.947 20.200 1.00 84.25 573 ARG A O 1
ATOM 4793 N N . GLU A 1 574 ? 26.271 50.716 21.904 1.00 86.75 574 GLU A N 1
ATOM 4794 C CA . GLU A 1 574 ? 26.442 49.444 22.610 1.00 86.75 574 GLU A CA 1
ATOM 4795 C C . GLU A 1 574 ? 25.085 48.883 23.040 1.00 86.75 574 GLU A C 1
ATOM 4797 O O . GLU A 1 574 ? 24.759 47.738 22.722 1.00 86.75 574 GLU A O 1
ATOM 4802 N N . GLU A 1 575 ? 24.234 49.708 23.653 1.00 87.50 575 GLU A N 1
ATOM 4803 C CA . GLU A 1 575 ? 22.881 49.292 24.033 1.00 87.50 575 GLU A CA 1
ATOM 4804 C C . GLU A 1 575 ? 21.973 49.081 22.812 1.00 87.50 575 GLU A C 1
ATOM 4806 O O . GLU A 1 575 ? 21.141 48.178 22.802 1.00 87.50 575 GLU A O 1
ATOM 4811 N N . THR A 1 576 ? 22.176 49.824 21.721 1.00 84.88 576 THR A N 1
ATOM 4812 C CA . THR A 1 576 ? 21.501 49.585 20.435 1.00 84.88 576 THR A CA 1
ATOM 4813 C C . THR A 1 576 ? 21.923 48.259 19.799 1.00 84.88 576 THR A C 1
ATOM 4815 O O . THR A 1 576 ? 21.079 47.559 19.243 1.00 84.88 576 THR A O 1
ATOM 4818 N N . GLU A 1 577 ? 23.209 47.910 19.827 1.00 84.31 577 GLU A N 1
ATOM 4819 C CA . GLU A 1 577 ? 23.745 46.644 19.319 1.00 84.31 577 GLU A CA 1
ATOM 4820 C C . GLU A 1 577 ? 23.240 45.479 20.170 1.00 84.31 577 GLU A C 1
ATOM 4822 O O . GLU A 1 577 ? 22.695 44.518 19.623 1.00 84.31 577 GLU A O 1
ATOM 4827 N N . ARG A 1 578 ? 23.286 45.619 21.499 1.00 85.62 578 ARG A N 1
ATOM 4828 C CA . ARG A 1 578 ? 22.695 44.672 22.448 1.00 85.62 578 ARG A CA 1
ATOM 4829 C C . ARG A 1 578 ? 21.205 44.470 22.184 1.00 85.62 578 ARG A C 1
ATOM 4831 O O . ARG A 1 578 ? 20.758 43.333 22.050 1.00 85.62 578 ARG A O 1
ATOM 4838 N N . LEU A 1 579 ? 20.451 45.556 22.028 1.00 86.00 579 LEU A N 1
ATOM 4839 C CA . LEU A 1 579 ? 19.028 45.513 21.712 1.00 86.00 579 LEU A CA 1
ATOM 4840 C C . LEU A 1 579 ? 18.761 44.874 20.341 1.00 86.00 579 LEU A C 1
ATOM 4842 O O . LEU A 1 579 ? 17.804 44.121 20.208 1.00 86.00 579 LEU A O 1
ATOM 4846 N N . ASN A 1 580 ? 19.614 45.087 19.333 1.00 83.00 580 ASN A N 1
ATOM 4847 C CA . ASN A 1 580 ? 19.492 44.404 18.039 1.00 83.00 580 ASN A CA 1
ATOM 4848 C C . ASN A 1 580 ? 19.730 42.895 18.152 1.00 83.00 580 ASN A C 1
ATOM 4850 O O . ASN A 1 580 ? 19.005 42.128 17.519 1.00 83.00 580 ASN A O 1
ATOM 4854 N N . GLU A 1 581 ? 20.716 42.451 18.937 1.00 82.50 581 GLU A N 1
ATOM 4855 C CA . GLU A 1 581 ? 20.933 41.021 19.187 1.00 82.50 581 GLU A CA 1
ATOM 4856 C C . GLU A 1 581 ? 19.750 40.399 19.938 1.00 82.50 581 GLU A C 1
ATOM 4858 O O . GLU A 1 581 ? 19.269 39.327 19.558 1.00 82.50 581 GLU A O 1
ATOM 4863 N N . ILE A 1 582 ? 19.211 41.102 20.938 1.00 84.25 582 ILE A N 1
ATOM 4864 C CA . ILE A 1 582 ? 17.995 40.679 21.641 1.00 84.25 582 ILE A CA 1
ATOM 4865 C C . ILE A 1 582 ? 16.813 40.639 20.665 1.00 84.25 582 ILE A C 1
ATOM 4867 O O . ILE A 1 582 ? 16.081 39.651 20.633 1.00 84.25 582 ILE A O 1
ATOM 4871 N N . PHE A 1 583 ? 16.660 41.641 19.793 1.00 83.00 583 PHE A N 1
ATOM 4872 C CA . PHE A 1 583 ? 15.604 41.659 18.786 1.00 83.00 583 PHE A CA 1
ATOM 4873 C C . PHE A 1 583 ? 15.733 40.520 17.777 1.00 83.00 583 PHE A C 1
ATOM 4875 O O . PHE A 1 583 ? 14.711 39.951 17.415 1.00 83.00 583 PHE A O 1
ATOM 4882 N N . LYS A 1 584 ? 16.938 40.093 17.368 1.00 80.38 584 LYS A N 1
ATOM 4883 C CA . LYS A 1 584 ? 17.095 38.889 16.520 1.00 80.38 584 LYS A CA 1
ATOM 4884 C C . LYS A 1 584 ? 16.481 37.646 17.162 1.00 80.38 584 LYS A C 1
ATOM 4886 O O . LYS A 1 584 ? 15.954 36.794 16.448 1.00 80.38 584 LYS A O 1
ATOM 4891 N N . LEU A 1 585 ? 16.573 37.518 18.485 1.00 77.81 585 LEU A N 1
ATOM 4892 C CA . LEU A 1 585 ? 15.927 36.437 19.231 1.00 77.81 585 LEU A CA 1
ATOM 4893 C C . LEU A 1 585 ? 14.424 36.697 19.398 1.00 77.81 585 LEU A C 1
ATOM 4895 O O . LEU A 1 585 ? 13.631 35.782 19.197 1.00 77.81 585 LEU A O 1
ATOM 4899 N N . TYR A 1 586 ? 14.030 37.943 19.658 1.00 80.12 586 TYR A N 1
ATOM 4900 C CA . TYR A 1 586 ? 12.634 38.372 19.763 1.00 80.12 586 TYR A CA 1
ATOM 4901 C C . TYR A 1 586 ? 11.840 38.108 18.474 1.00 80.12 586 TYR A C 1
ATOM 4903 O O . TYR A 1 586 ? 10.777 37.504 18.536 1.00 80.12 586 TYR A O 1
ATOM 4911 N N . PHE A 1 587 ? 12.380 38.440 17.296 1.00 71.56 587 PHE A N 1
ATOM 4912 C CA . PHE A 1 587 ? 11.765 38.195 15.981 1.00 71.56 587 PHE A CA 1
ATOM 4913 C C . PHE A 1 587 ? 11.578 36.717 15.645 1.00 71.56 587 PHE A C 1
ATOM 4915 O O . PHE A 1 587 ? 10.707 36.363 14.854 1.00 71.56 587 PHE A O 1
ATOM 4922 N N . LYS A 1 588 ? 12.414 35.834 16.203 1.00 73.38 588 LYS A N 1
ATOM 4923 C CA . LYS A 1 588 ? 12.207 34.390 16.037 1.00 73.38 588 LYS A CA 1
ATOM 4924 C C . LYS A 1 588 ? 10.972 33.909 16.799 1.00 73.38 588 LYS A C 1
ATOM 4926 O O . LYS A 1 588 ? 10.485 32.823 16.503 1.00 73.38 588 LYS A O 1
ATOM 4931 N N . ILE A 1 589 ? 10.518 34.682 17.786 1.00 76.75 589 ILE A N 1
ATOM 4932 C CA . ILE A 1 589 ? 9.491 34.292 18.749 1.00 76.75 589 ILE A CA 1
ATOM 4933 C C . ILE A 1 589 ? 8.179 35.055 18.530 1.00 76.75 589 ILE A C 1
ATOM 4935 O O . ILE A 1 589 ? 7.132 34.427 18.577 1.00 76.75 589 ILE A O 1
ATOM 4939 N N . PHE A 1 590 ? 8.212 36.363 18.265 1.00 78.88 590 PHE A N 1
ATOM 4940 C CA . PHE A 1 590 ? 7.028 37.205 18.071 1.00 78.88 590 PHE A CA 1
ATOM 4941 C C . PHE A 1 590 ? 6.873 37.609 16.600 1.00 78.88 590 PHE A C 1
ATOM 4943 O O . PHE A 1 590 ? 7.838 37.972 15.929 1.00 78.88 590 PHE A O 1
ATOM 4950 N N . ARG A 1 591 ? 5.637 37.546 16.101 1.00 68.75 591 ARG A N 1
ATOM 4951 C CA . ARG A 1 591 ? 5.228 37.879 14.732 1.00 68.75 591 ARG A CA 1
ATOM 4952 C C . ARG A 1 591 ? 5.021 39.377 14.534 1.00 68.75 591 ARG A C 1
ATOM 4954 O O . ARG A 1 591 ? 5.102 39.842 13.397 1.00 68.75 591 ARG A O 1
ATOM 4961 N N . ASP A 1 592 ? 4.735 40.106 15.611 1.00 61.91 592 ASP A N 1
ATOM 4962 C CA . ASP A 1 592 ? 4.491 41.539 15.538 1.00 61.91 592 ASP A CA 1
ATOM 4963 C C . ASP A 1 592 ? 5.791 42.284 15.207 1.00 61.91 592 ASP A C 1
ATOM 4965 O O . ASP A 1 592 ? 6.873 41.993 15.730 1.00 61.91 592 ASP A O 1
ATOM 4969 N N . GLY A 1 593 ? 5.714 43.206 14.251 1.00 60.72 593 GLY A N 1
ATOM 4970 C CA . GLY A 1 593 ? 6.894 43.882 13.733 1.00 60.72 593 GLY A CA 1
ATOM 4971 C C . GLY A 1 593 ? 7.470 44.835 14.776 1.00 60.72 593 GLY A C 1
ATOM 4972 O O . GLY A 1 593 ? 6.758 45.699 15.284 1.00 60.72 593 GLY A O 1
ATOM 4973 N N . VAL A 1 594 ? 8.792 44.798 14.994 1.00 63.16 594 VAL A N 1
ATOM 4974 C CA . VAL A 1 594 ? 9.509 45.737 15.892 1.00 63.16 594 VAL A CA 1
ATOM 4975 C C . VAL A 1 594 ? 9.302 47.206 15.495 1.00 63.16 594 VAL A C 1
ATOM 4977 O O . VAL A 1 594 ? 9.651 48.099 16.249 1.00 63.16 594 VAL A O 1
ATOM 4980 N N . SER A 1 595 ? 8.664 47.480 14.351 1.00 67.31 595 SER A N 1
ATOM 4981 C CA . SER A 1 595 ? 8.099 48.784 13.990 1.00 67.31 595 SER A CA 1
ATOM 4982 C C . SER A 1 595 ? 7.486 49.544 15.173 1.00 67.31 595 SER A C 1
ATOM 4984 O O . SER A 1 595 ? 7.817 50.712 15.347 1.00 67.31 595 SER A O 1
ATOM 4986 N N . ARG A 1 596 ? 6.711 48.882 16.045 1.00 77.50 596 ARG A N 1
ATOM 4987 C CA . ARG A 1 596 ? 6.189 49.509 17.265 1.00 77.50 596 ARG A CA 1
ATOM 4988 C C . ARG A 1 596 ? 7.321 50.046 18.149 1.00 77.50 596 ARG A C 1
ATOM 4990 O O . ARG A 1 596 ? 7.389 51.239 18.412 1.00 77.50 596 ARG A O 1
ATOM 4997 N N . TYR A 1 597 ? 8.278 49.190 18.493 1.00 80.88 597 TYR A N 1
ATOM 4998 C CA . TYR A 1 597 ? 9.460 49.552 19.278 1.00 80.88 597 TYR A CA 1
ATOM 4999 C C . TYR A 1 597 ? 10.379 50.588 18.600 1.00 80.88 597 TYR A C 1
ATOM 5001 O O . TYR A 1 597 ? 11.124 51.284 19.283 1.00 80.88 597 TYR A O 1
ATOM 5009 N N . TYR A 1 598 ? 10.344 50.705 17.269 1.00 80.00 598 TYR A N 1
ATOM 5010 C CA . TYR A 1 598 ? 11.126 51.691 16.515 1.00 80.00 598 TYR A CA 1
ATOM 5011 C C . TYR A 1 598 ? 10.472 53.073 16.456 1.00 80.00 598 TYR A C 1
ATOM 5013 O O . TYR A 1 598 ? 11.203 54.064 16.478 1.00 80.00 598 TYR A O 1
ATOM 5021 N N . TYR A 1 599 ? 9.143 53.142 16.338 1.00 81.81 599 TYR A N 1
ATOM 5022 C CA . TYR A 1 599 ? 8.429 54.377 15.996 1.00 81.81 599 TYR A CA 1
ATOM 5023 C C . TYR A 1 599 ? 7.579 54.958 17.130 1.00 81.81 599 TYR A C 1
ATOM 5025 O O . TYR A 1 599 ? 7.372 56.172 17.138 1.00 81.81 599 TYR A O 1
ATOM 5033 N N . GLU A 1 600 ? 7.132 54.135 18.082 1.00 82.94 600 GLU A N 1
ATOM 5034 C CA . GLU A 1 600 ? 6.456 54.611 19.292 1.00 82.94 600 GLU A CA 1
ATOM 5035 C C . GLU A 1 600 ? 7.436 55.320 20.235 1.00 82.94 600 GLU A C 1
ATOM 5037 O O . GLU A 1 600 ? 8.654 55.109 20.183 1.00 82.94 600 GLU A O 1
ATOM 5042 N N . SER A 1 601 ? 6.897 56.144 21.135 1.00 81.94 601 SER A N 1
ATOM 5043 C CA . SER A 1 601 ? 7.703 56.769 22.184 1.00 81.94 601 SER A CA 1
ATOM 5044 C C . SER A 1 601 ? 8.305 55.718 23.123 1.00 81.94 601 SER A C 1
ATOM 5046 O O . SER A 1 601 ? 7.733 54.645 23.341 1.00 81.94 601 SER A O 1
ATOM 5048 N N . PHE A 1 602 ? 9.461 56.037 23.710 1.00 82.81 602 PHE A N 1
ATOM 5049 C CA . PHE A 1 602 ? 10.150 55.163 24.665 1.00 82.81 602 PHE A CA 1
ATOM 5050 C C . PHE A 1 602 ? 9.215 54.718 25.812 1.00 82.81 602 PHE A C 1
ATOM 5052 O O . PHE A 1 602 ? 9.097 53.518 26.061 1.00 82.81 602 PHE A O 1
ATOM 5059 N N . GLN A 1 603 ? 8.433 55.639 26.390 1.00 81.38 603 GLN A N 1
ATOM 5060 C CA . GLN A 1 603 ? 7.453 55.342 27.445 1.00 81.38 603 GLN A CA 1
ATOM 5061 C C . GLN A 1 603 ? 6.363 54.333 27.032 1.00 81.38 603 GLN A C 1
ATOM 5063 O O . GLN A 1 603 ? 6.081 53.388 27.767 1.00 81.38 603 GLN A O 1
ATOM 5068 N N . THR A 1 604 ? 5.776 54.478 25.839 1.00 82.50 604 THR A N 1
ATOM 5069 C CA . THR A 1 604 ? 4.704 53.580 25.357 1.00 82.50 604 THR A CA 1
ATOM 5070 C C . THR A 1 604 ? 5.202 52.140 25.185 1.00 82.50 604 THR A C 1
ATOM 5072 O O . THR A 1 604 ? 4.455 51.176 25.379 1.00 82.50 604 THR A O 1
ATOM 5075 N N . ASN A 1 605 ? 6.479 51.980 24.826 1.00 83.69 605 ASN A N 1
ATOM 5076 C CA . ASN A 1 605 ? 7.119 50.675 24.700 1.00 83.69 605 ASN A CA 1
ATOM 5077 C C . ASN A 1 605 ? 7.387 50.021 26.063 1.00 83.69 605 ASN A C 1
ATOM 5079 O O . ASN A 1 605 ? 7.206 48.808 26.191 1.00 83.69 605 ASN A O 1
ATOM 5083 N N . LEU A 1 606 ? 7.760 50.803 27.081 1.00 83.38 606 LEU A N 1
ATOM 5084 C CA . LEU A 1 606 ? 7.972 50.306 28.444 1.00 83.38 606 LEU A CA 1
ATOM 5085 C C . LEU A 1 606 ? 6.669 49.778 29.073 1.00 83.38 606 LEU A C 1
ATOM 5087 O O . LEU A 1 606 ? 6.665 48.682 29.634 1.00 83.38 606 LEU A O 1
ATOM 5091 N N . ASP A 1 607 ? 5.546 50.482 28.902 1.00 83.25 607 ASP A N 1
ATOM 5092 C CA . ASP A 1 607 ? 4.245 50.064 29.453 1.00 83.25 607 ASP A CA 1
ATOM 5093 C C . ASP A 1 607 ? 3.758 48.723 28.865 1.00 83.25 607 ASP A C 1
ATOM 5095 O O . ASP A 1 607 ? 3.196 47.877 29.565 1.00 83.25 607 ASP A O 1
ATOM 5099 N N . TYR A 1 608 ? 4.010 48.490 27.573 1.00 83.00 608 TYR A N 1
ATOM 5100 C CA . TYR A 1 608 ? 3.656 47.237 26.901 1.00 83.00 608 TYR A CA 1
ATOM 5101 C C . TYR A 1 608 ? 4.494 46.044 27.382 1.00 83.00 608 TYR A C 1
ATOM 5103 O O . TYR A 1 608 ? 3.952 44.960 27.607 1.00 83.00 608 TYR A O 1
ATOM 5111 N N . LEU A 1 609 ? 5.804 46.242 27.562 1.00 83.00 609 LEU A N 1
ATOM 5112 C CA . LEU A 1 609 ? 6.718 45.199 28.040 1.00 83.00 609 LEU A CA 1
ATOM 5113 C C . LEU A 1 609 ? 6.379 44.762 29.473 1.00 83.00 609 LEU A C 1
ATOM 5115 O O . LEU A 1 609 ? 6.400 43.564 29.760 1.00 83.00 609 LEU A O 1
ATOM 5119 N N . ASN A 1 610 ? 5.973 45.700 30.334 1.00 83.25 610 ASN A N 1
ATOM 5120 C CA . ASN A 1 610 ? 5.525 45.399 31.697 1.00 83.25 610 ASN A CA 1
ATOM 5121 C C . ASN A 1 610 ? 4.291 44.486 31.715 1.00 83.25 610 ASN A C 1
ATOM 5123 O O . ASN A 1 610 ? 4.292 43.460 32.393 1.00 83.25 610 ASN A O 1
ATOM 5127 N N . LYS A 1 611 ? 3.277 44.788 30.894 1.00 83.06 611 LYS A N 1
ATOM 5128 C CA . LYS A 1 611 ? 2.056 43.971 30.795 1.00 83.06 611 LYS A CA 1
ATOM 5129 C C . LYS A 1 611 ? 2.337 42.524 30.356 1.00 83.06 611 LYS A C 1
ATOM 5131 O O . LYS A 1 611 ? 1.703 41.590 30.850 1.00 83.06 611 LYS A O 1
ATOM 5136 N N . LEU A 1 612 ? 3.286 42.326 29.435 1.00 82.06 612 LEU A N 1
ATOM 5137 C CA . LEU A 1 612 ? 3.710 40.986 29.010 1.00 82.06 612 LEU A CA 1
ATOM 5138 C C . LEU A 1 612 ? 4.476 40.247 30.120 1.00 82.06 612 LEU A C 1
ATOM 5140 O O . LEU A 1 612 ? 4.273 39.050 30.309 1.00 82.06 612 LEU A O 1
ATOM 5144 N N . SER A 1 613 ? 5.326 40.948 30.874 1.00 81.38 613 SER A N 1
ATOM 5145 C CA . SER A 1 613 ? 6.104 40.365 31.979 1.00 81.38 613 SER A CA 1
ATOM 5146 C C . SER A 1 613 ? 5.210 39.791 33.092 1.00 81.38 613 SER A C 1
ATOM 5148 O O . SER A 1 613 ? 5.489 38.716 33.626 1.00 81.38 613 SER A O 1
ATOM 5150 N N . GLU A 1 614 ? 4.089 40.454 33.392 1.00 82.62 614 GLU A N 1
ATOM 5151 C CA . GLU A 1 614 ? 3.133 40.043 34.434 1.00 82.62 614 GLU A CA 1
ATOM 5152 C C . GLU A 1 614 ? 2.256 38.832 34.039 1.00 82.62 614 GLU A C 1
ATOM 5154 O O . GLU A 1 614 ? 1.722 38.145 34.908 1.00 82.62 614 GLU A O 1
ATOM 5159 N N . SER A 1 615 ? 2.147 38.500 32.745 1.00 84.12 615 SER A N 1
ATOM 5160 C CA . SER A 1 615 ? 1.188 37.508 32.210 1.00 84.12 615 SER A CA 1
ATOM 5161 C C . SER A 1 615 ? 1.783 36.098 31.998 1.00 84.12 615 SER A C 1
ATOM 5163 O O . SER A 1 615 ? 1.458 35.404 31.031 1.00 84.12 615 SER A O 1
ATOM 5165 N N . LYS A 1 616 ? 2.687 35.652 32.885 1.00 84.38 616 LYS A N 1
ATOM 5166 C CA . LYS A 1 616 ? 3.475 34.408 32.724 1.00 84.38 616 LYS A CA 1
ATOM 5167 C C . LYS A 1 616 ? 2.651 33.111 32.726 1.00 84.38 616 LYS A C 1
ATOM 5169 O O . LYS A 1 616 ? 2.961 32.208 31.956 1.00 84.38 616 LYS A O 1
ATOM 5174 N N . GLU A 1 617 ? 1.643 32.980 33.582 1.00 81.25 617 GLU A N 1
ATOM 5175 C CA . GLU A 1 617 ? 0.844 31.741 33.676 1.00 81.25 617 GLU A CA 1
ATOM 5176 C C . GLU A 1 617 ? 0.015 31.497 32.400 1.00 81.25 617 GLU A C 1
ATOM 5178 O O . GLU A 1 617 ? -0.086 30.371 31.905 1.00 81.25 617 GLU A O 1
ATOM 5183 N N . GLU A 1 618 ? -0.486 32.571 31.783 1.00 83.00 618 GLU A N 1
ATOM 5184 C CA . GLU A 1 618 ? -1.172 32.498 30.489 1.00 83.00 618 GLU A CA 1
ATOM 5185 C C . GLU A 1 618 ? -0.217 32.043 29.369 1.00 83.00 618 GLU A C 1
ATOM 5187 O O . GLU A 1 618 ? -0.617 31.275 28.496 1.00 83.00 618 GLU A O 1
ATOM 5192 N N . LEU A 1 619 ? 1.069 32.422 29.425 1.00 85.44 619 LEU A N 1
ATOM 5193 C CA . LEU A 1 619 ? 2.086 31.980 28.460 1.00 85.44 619 LEU A CA 1
ATOM 5194 C C . LEU A 1 619 ? 2.310 30.464 28.506 1.00 85.44 619 LEU A C 1
ATOM 5196 O O . LEU A 1 619 ? 2.456 29.834 27.462 1.00 85.44 619 LEU A O 1
ATOM 5200 N N . ILE A 1 620 ? 2.348 29.867 29.702 1.00 84.62 620 ILE A N 1
ATOM 5201 C CA . ILE A 1 620 ? 2.517 28.411 29.868 1.00 84.62 620 ILE A CA 1
ATOM 5202 C C . ILE A 1 620 ? 1.350 27.676 29.204 1.00 84.62 620 ILE A C 1
ATOM 5204 O O . ILE A 1 620 ? 1.547 26.710 28.462 1.00 84.62 620 ILE A O 1
ATOM 5208 N N . THR A 1 621 ? 0.141 28.180 29.435 1.00 84.25 621 THR A N 1
ATOM 5209 C CA . THR A 1 621 ? -1.093 27.640 28.863 1.00 84.25 621 THR A CA 1
ATOM 5210 C C . THR A 1 621 ? -1.105 27.782 27.338 1.00 84.25 621 THR A C 1
ATOM 5212 O O . THR A 1 621 ? -1.350 26.806 26.628 1.00 84.25 621 THR A O 1
ATOM 5215 N N . TYR A 1 622 ? -0.745 28.962 26.821 1.00 87.38 622 TYR A N 1
ATOM 5216 C CA . TYR A 1 622 ? -0.643 29.229 25.385 1.00 87.38 622 TYR A CA 1
ATOM 5217 C C . TYR A 1 622 ? 0.356 28.288 24.698 1.00 87.38 622 TYR A C 1
ATOM 5219 O O . TYR A 1 622 ? 0.023 27.664 23.691 1.00 87.38 622 TYR A O 1
ATOM 5227 N N . LEU A 1 623 ? 1.554 28.121 25.270 1.00 86.06 623 LEU A N 1
ATOM 5228 C CA . LEU A 1 623 ? 2.591 27.253 24.705 1.00 86.06 623 LEU A CA 1
ATOM 5229 C C . LEU A 1 623 ? 2.167 25.780 24.683 1.00 86.06 623 LEU A C 1
ATOM 5231 O O . LEU A 1 623 ? 2.345 25.110 23.666 1.00 86.06 623 LEU A O 1
ATOM 5235 N N . THR A 1 624 ? 1.518 25.311 25.752 1.00 85.88 624 THR A N 1
ATOM 5236 C CA . THR A 1 624 ? 0.979 23.944 25.834 1.00 85.88 624 THR A CA 1
ATOM 5237 C C . THR A 1 624 ? -0.036 23.675 24.720 1.00 85.88 624 THR A C 1
ATOM 5239 O O . THR A 1 624 ? -0.004 22.620 24.085 1.00 85.88 624 THR A O 1
ATOM 5242 N N . ILE A 1 625 ? -0.910 24.639 24.421 1.00 86.81 625 ILE A N 1
ATOM 5243 C CA . ILE A 1 625 ? -1.868 24.532 23.314 1.00 86.81 625 ILE A CA 1
ATOM 5244 C C . ILE A 1 625 ? -1.136 24.524 21.964 1.00 86.81 625 ILE A C 1
ATOM 5246 O O . ILE A 1 625 ? -1.420 23.672 21.120 1.00 86.81 625 ILE A O 1
ATOM 5250 N N . THR A 1 626 ? -0.157 25.414 21.759 1.00 88.00 626 THR A N 1
ATOM 5251 C CA . THR A 1 626 ? 0.600 25.478 20.497 1.00 88.00 626 THR A CA 1
ATOM 5252 C C . THR A 1 626 ? 1.424 24.222 20.206 1.00 88.00 626 THR A C 1
ATOM 5254 O O . THR A 1 626 ? 1.454 23.770 19.060 1.00 88.00 626 THR A O 1
ATOM 5257 N N . ASP A 1 627 ? 2.024 23.604 21.227 1.00 86.00 627 ASP A N 1
ATOM 5258 C CA . ASP A 1 627 ? 2.771 22.348 21.087 1.00 86.00 627 ASP A CA 1
ATOM 5259 C C . ASP A 1 627 ? 1.861 21.214 20.599 1.00 86.00 627 ASP A C 1
ATOM 5261 O O . ASP A 1 627 ? 2.216 20.443 19.704 1.00 86.00 627 ASP A O 1
ATOM 5265 N N . ASN A 1 628 ? 0.639 21.144 21.129 1.00 88.81 628 ASN A N 1
ATOM 5266 C CA . ASN A 1 628 ? -0.346 20.158 20.698 1.00 88.81 628 ASN A CA 1
ATOM 5267 C C . ASN A 1 628 ? -0.949 20.501 19.322 1.00 88.81 628 ASN A C 1
ATOM 5269 O O . ASN A 1 628 ? -1.199 19.596 18.524 1.00 88.81 628 ASN A O 1
ATOM 5273 N N . PHE A 1 629 ? -1.089 21.782 18.959 1.00 90.00 629 PHE A N 1
ATOM 5274 C CA . PHE A 1 629 ? -1.419 22.173 17.583 1.00 90.00 629 PHE A CA 1
ATOM 5275 C C . PHE A 1 629 ? -0.340 21.761 16.575 1.00 90.00 629 PHE A C 1
ATOM 5277 O O . PHE A 1 629 ? -0.680 21.410 15.443 1.00 90.00 629 PHE A O 1
ATOM 5284 N N . ALA A 1 630 ? 0.941 21.734 16.956 1.00 86.88 630 ALA A N 1
ATOM 5285 C CA . ALA A 1 630 ? 2.003 21.224 16.089 1.00 86.88 630 ALA A CA 1
ATOM 5286 C C . ALA A 1 630 ? 1.800 19.735 15.745 1.00 86.88 630 ALA A C 1
ATOM 5288 O O . ALA A 1 630 ? 2.018 19.337 14.596 1.00 86.88 630 ALA A O 1
ATOM 5289 N N . VAL A 1 631 ? 1.301 18.933 16.696 1.00 88.19 631 VAL A N 1
ATOM 5290 C CA . VAL A 1 631 ? 0.905 17.533 16.461 1.00 88.19 631 VAL A CA 1
ATOM 5291 C C . VAL A 1 631 ? -0.251 17.454 15.462 1.00 88.19 631 VAL A C 1
ATOM 5293 O O . VAL A 1 631 ? -0.183 16.679 14.512 1.00 88.19 631 VAL A O 1
ATOM 5296 N N . LEU A 1 632 ? -1.282 18.294 15.595 1.00 89.81 632 LEU A N 1
ATOM 5297 C CA . LEU A 1 632 ? -2.390 18.331 14.627 1.00 89.81 632 LEU A CA 1
ATOM 5298 C C . LEU A 1 632 ? -1.914 18.748 13.221 1.00 89.81 632 LEU A C 1
ATOM 5300 O O . LEU A 1 632 ? -2.339 18.188 12.208 1.00 89.81 632 LEU A O 1
ATOM 5304 N N . ASN A 1 633 ? -0.983 19.700 13.144 1.00 88.06 633 ASN A N 1
ATOM 5305 C CA . ASN A 1 633 ? -0.442 20.204 11.883 1.00 88.06 633 ASN A CA 1
ATOM 5306 C C . ASN A 1 633 ? 0.463 19.190 11.165 1.00 88.06 633 ASN A C 1
ATOM 5308 O O . ASN A 1 633 ? 0.432 19.114 9.936 1.00 88.06 633 ASN A O 1
ATOM 5312 N N . LYS A 1 634 ? 1.201 18.349 11.907 1.00 88.81 634 LYS A N 1
ATOM 5313 C CA . LYS A 1 634 ? 1.924 17.178 11.364 1.00 88.81 634 LYS A CA 1
ATOM 5314 C C . LYS A 1 634 ? 1.000 16.303 10.504 1.00 88.81 634 LYS A C 1
ATOM 5316 O O . LYS A 1 634 ? 1.432 15.795 9.470 1.00 88.81 634 LYS A O 1
ATOM 5321 N N . TYR A 1 635 ? -0.275 16.203 10.885 1.00 89.38 635 TYR A N 1
ATOM 5322 C CA . TYR A 1 635 ? -1.316 15.447 10.184 1.00 89.38 635 TYR A CA 1
ATOM 5323 C C . TYR A 1 635 ? -2.186 16.289 9.238 1.00 89.38 635 TYR A C 1
ATOM 5325 O O . TYR A 1 635 ? -3.191 15.801 8.733 1.00 89.38 635 TYR A O 1
ATOM 5333 N N . ARG A 1 636 ? -1.784 17.535 8.942 1.00 89.12 636 ARG A N 1
ATOM 5334 C CA . ARG A 1 636 ? -2.475 18.470 8.031 1.00 89.12 636 ARG A CA 1
ATOM 5335 C C . ARG A 1 636 ? -3.914 18.810 8.448 1.00 89.12 636 ARG A C 1
ATOM 5337 O O . ARG A 1 636 ? -4.739 19.132 7.597 1.00 89.12 636 ARG A O 1
ATOM 5344 N N . LEU A 1 637 ? -4.204 18.797 9.750 1.00 89.00 637 LEU A N 1
ATOM 5345 C CA . LEU A 1 637 ? -5.532 19.074 10.313 1.00 89.00 637 LEU A CA 1
ATOM 5346 C C . LEU A 1 637 ? -5.812 20.582 10.471 1.00 89.00 637 LEU A C 1
ATOM 5348 O O . LEU A 1 637 ? -6.116 21.080 11.554 1.00 89.00 637 LEU A O 1
ATOM 5352 N N . SER A 1 638 ? -5.654 21.338 9.385 1.00 87.44 638 SER A N 1
ATOM 5353 C CA . SER A 1 638 ? -5.735 22.803 9.392 1.00 87.44 638 SER A CA 1
ATOM 5354 C C . SER A 1 638 ? -7.134 23.355 9.692 1.00 87.44 638 SER A C 1
ATOM 5356 O O . SER A 1 638 ? -7.259 24.359 10.395 1.00 87.44 638 SER A O 1
ATOM 5358 N N . LYS A 1 639 ? -8.197 22.714 9.192 1.00 86.94 639 LYS A N 1
ATOM 5359 C CA . LYS A 1 639 ? -9.585 23.094 9.480 1.00 86.94 639 LYS A CA 1
ATOM 5360 C C . LYS A 1 639 ? -9.947 22.788 10.924 1.00 86.94 639 LYS A C 1
ATOM 5362 O O . LYS A 1 639 ? -10.612 23.614 11.536 1.00 86.94 639 LYS A O 1
ATOM 5367 N N . LEU A 1 640 ? -9.479 21.666 11.475 1.00 87.50 640 LEU A N 1
ATOM 5368 C CA . LEU A 1 640 ? -9.672 21.345 12.893 1.00 87.50 640 LEU A CA 1
ATOM 5369 C C . LEU A 1 640 ? -8.962 22.362 13.797 1.00 87.50 640 LEU A C 1
ATOM 5371 O O . LEU A 1 640 ? -9.567 22.862 14.739 1.00 87.50 640 LEU A O 1
ATOM 5375 N N . ILE A 1 641 ? -7.717 22.731 13.476 1.00 88.06 641 ILE A N 1
ATOM 5376 C CA . ILE A 1 641 ? -6.990 23.788 14.199 1.00 88.06 641 ILE A CA 1
ATOM 5377 C C . ILE A 1 641 ? -7.771 25.110 14.134 1.00 88.06 641 ILE A C 1
ATOM 5379 O O . ILE A 1 641 ? -7.994 25.748 15.159 1.00 88.06 641 ILE A O 1
ATOM 5383 N N . ASN A 1 642 ? -8.251 25.504 12.950 1.00 84.56 642 ASN A N 1
ATOM 5384 C CA . ASN A 1 642 ? -9.053 26.721 12.792 1.00 84.56 642 ASN A CA 1
ATOM 5385 C C . ASN A 1 642 ? -10.390 26.661 13.541 1.00 84.56 642 ASN A C 1
ATOM 5387 O O . ASN A 1 642 ? -10.829 27.682 14.062 1.00 84.56 642 ASN A O 1
ATOM 5391 N N . TYR A 1 643 ? -11.037 25.498 13.590 1.00 84.31 643 TYR A N 1
ATOM 5392 C CA . TYR A 1 643 ? -12.257 25.293 14.365 1.00 84.31 643 TYR A CA 1
ATOM 5393 C C . TYR A 1 643 ? -11.989 25.552 15.853 1.00 84.31 643 TYR A C 1
ATOM 5395 O O . TYR A 1 643 ? -12.657 26.390 16.448 1.00 84.31 643 TYR A O 1
ATOM 5403 N N . ILE A 1 644 ? -10.930 24.955 16.411 1.00 85.12 644 ILE A N 1
ATOM 5404 C CA . ILE A 1 644 ? -10.555 25.130 17.823 1.00 85.12 644 ILE A CA 1
ATOM 5405 C C . ILE A 1 644 ? -10.167 26.587 18.139 1.00 85.12 644 ILE A C 1
ATOM 5407 O O . ILE A 1 644 ? -10.521 27.099 19.193 1.00 85.12 644 ILE A O 1
ATOM 5411 N N . ILE A 1 645 ? -9.465 27.285 17.236 1.00 83.81 645 ILE A N 1
ATOM 5412 C CA . ILE A 1 645 ? -9.033 28.682 17.457 1.00 83.81 645 ILE A CA 1
ATOM 5413 C C . ILE A 1 645 ? -10.212 29.662 17.549 1.00 83.81 645 ILE A C 1
ATOM 5415 O O . ILE A 1 645 ? -10.119 30.659 18.266 1.00 83.81 645 ILE A O 1
ATOM 5419 N N . ASN A 1 646 ? -11.275 29.434 16.772 1.00 77.12 646 ASN A N 1
ATOM 5420 C CA . ASN A 1 646 ? -12.371 30.395 16.613 1.00 77.12 646 ASN A CA 1
ATOM 5421 C C . ASN A 1 646 ? -13.581 30.114 17.522 1.00 77.12 646 ASN A C 1
ATOM 5423 O O . ASN A 1 646 ? -14.476 30.955 17.597 1.00 77.12 646 ASN A O 1
ATOM 5427 N N . GLU A 1 647 ? -13.629 28.958 18.178 1.00 72.38 647 GLU A N 1
ATOM 5428 C CA . GLU A 1 647 ? -14.743 28.547 19.034 1.00 72.38 647 GLU A CA 1
ATOM 5429 C C . GLU A 1 647 ? -14.578 29.065 20.482 1.00 72.38 647 GLU A C 1
ATOM 5431 O O . GLU A 1 647 ? -13.467 29.069 21.019 1.00 72.38 647 GLU A O 1
ATOM 5436 N N . PRO A 1 648 ? -15.664 29.520 21.136 1.00 60.50 648 PRO A N 1
ATOM 5437 C CA . PRO A 1 648 ? -15.657 29.868 22.555 1.00 60.50 648 PRO A CA 1
ATOM 5438 C C . PRO A 1 648 ? -15.608 28.618 23.454 1.00 60.50 648 PRO A C 1
ATOM 5440 O O . PRO A 1 648 ? -15.908 27.504 23.029 1.00 60.50 648 PRO A O 1
ATOM 5443 N N . HIS A 1 649 ? -15.243 28.814 24.723 1.00 58.09 649 HIS A N 1
ATOM 5444 C CA . HIS A 1 649 ? -15.092 27.748 25.723 1.00 58.09 649 HIS A CA 1
ATOM 5445 C C . HIS A 1 649 ? -16.282 26.792 25.828 1.00 58.09 649 HIS A C 1
ATOM 5447 O O . HIS A 1 649 ? -17.429 27.230 25.901 1.00 58.09 649 HIS A O 1
ATOM 5453 N N . GLY A 1 650 ? -15.983 25.493 25.960 1.00 57.75 650 GLY A N 1
ATOM 5454 C CA . GLY A 1 650 ? -16.934 24.487 26.452 1.00 57.75 650 GLY A CA 1
ATOM 5455 C C . GLY A 1 650 ? -17.433 23.441 25.451 1.00 57.75 650 GLY A C 1
ATOM 5456 O O . GLY A 1 650 ? -18.289 22.643 25.824 1.00 57.75 650 GLY A O 1
ATOM 5457 N N . ASN A 1 651 ? -16.922 23.392 24.216 1.00 62.59 651 ASN A N 1
ATOM 5458 C CA . ASN A 1 651 ? -17.323 22.356 23.256 1.00 62.59 651 ASN A CA 1
ATOM 5459 C C . ASN A 1 651 ? -16.501 21.064 23.383 1.00 62.59 651 ASN A C 1
ATOM 5461 O O . ASN A 1 651 ? -15.287 21.086 23.579 1.00 62.59 651 ASN A O 1
ATOM 5465 N N . ASN A 1 652 ? -17.181 19.922 23.239 1.00 77.00 652 ASN A N 1
ATOM 5466 C CA . ASN A 1 652 ? -16.634 18.569 23.378 1.00 77.00 652 ASN A CA 1
ATOM 5467 C C . ASN A 1 652 ? -15.871 18.127 22.113 1.00 77.00 652 ASN A C 1
ATOM 5469 O O . ASN A 1 652 ? -16.123 17.056 21.556 1.00 77.00 652 ASN A O 1
ATOM 5473 N N . PHE A 1 653 ? -14.954 18.969 21.627 1.00 83.25 653 PHE A N 1
ATOM 5474 C CA . PHE A 1 653 ? -14.347 18.815 20.303 1.00 83.25 653 PHE A CA 1
ATOM 5475 C C . PHE A 1 653 ? -13.494 17.546 20.167 1.00 83.25 653 PHE A C 1
ATOM 5477 O O . PHE A 1 653 ? -13.310 17.050 19.055 1.00 83.25 653 PHE A O 1
ATOM 5484 N N . VAL A 1 654 ? -13.002 16.978 21.278 1.00 89.44 654 VAL A N 1
ATOM 5485 C CA . VAL A 1 654 ? -12.375 15.646 21.288 1.00 89.44 654 VAL A CA 1
ATOM 5486 C C . VAL A 1 654 ? -13.372 14.590 20.809 1.00 89.44 654 VAL A C 1
ATOM 5488 O O . VAL A 1 654 ? -13.057 13.795 19.921 1.00 89.44 654 VAL A O 1
ATOM 5491 N N . ASN A 1 655 ? -14.582 14.581 21.370 1.00 89.81 655 ASN A N 1
ATOM 5492 C CA . ASN A 1 655 ? -15.617 13.621 20.998 1.00 89.81 655 ASN A CA 1
ATOM 5493 C C . ASN A 1 655 ? -16.201 13.922 19.618 1.00 89.81 655 ASN A C 1
ATOM 5495 O O . ASN A 1 655 ? -16.450 12.980 18.871 1.00 89.81 655 ASN A O 1
ATOM 5499 N N . ASP A 1 656 ? -16.330 15.194 19.235 1.00 88.25 656 ASP A N 1
ATOM 5500 C CA . ASP A 1 656 ? -16.734 15.577 17.876 1.00 88.25 656 ASP A CA 1
ATOM 5501 C C . ASP A 1 656 ? -15.730 15.070 16.827 1.00 88.25 656 ASP A C 1
ATOM 5503 O O . ASP A 1 656 ? -16.120 14.512 15.798 1.00 88.25 656 ASP A O 1
ATOM 5507 N N . PHE A 1 657 ? -14.424 15.180 17.105 1.00 91.50 657 PHE A N 1
ATOM 5508 C CA . PHE A 1 657 ? -13.378 14.617 16.252 1.00 91.50 657 PHE A CA 1
ATOM 5509 C C . PHE A 1 657 ? -13.465 13.088 16.174 1.00 91.50 657 PHE A C 1
ATOM 5511 O O . PHE A 1 657 ? -13.470 12.533 15.072 1.00 91.50 657 PHE A O 1
ATOM 5518 N N . LYS A 1 658 ? -13.570 12.400 17.324 1.00 92.44 658 LYS A N 1
ATOM 5519 C CA . LYS A 1 658 ? -13.731 10.935 17.373 1.00 92.44 658 LYS A CA 1
ATOM 5520 C C . LYS A 1 658 ? -14.961 10.504 16.564 1.00 92.44 658 LYS A C 1
ATOM 5522 O O . LYS A 1 658 ? -14.871 9.586 15.750 1.00 92.44 658 LYS A O 1
ATOM 5527 N N . TYR A 1 659 ? -16.083 11.204 16.722 1.00 91.62 659 TYR A N 1
ATOM 5528 C CA . TYR A 1 659 ? -17.338 10.911 16.034 1.00 91.62 659 TYR A CA 1
ATOM 5529 C C . TYR A 1 659 ? -17.240 11.133 14.524 1.00 91.62 659 TYR A C 1
ATOM 5531 O O . TYR A 1 659 ? -17.653 10.263 13.754 1.00 91.62 659 TYR A O 1
ATOM 5539 N N . ALA A 1 660 ? -16.636 12.238 14.079 1.00 90.75 660 ALA A N 1
ATOM 5540 C CA . ALA A 1 660 ? -16.393 12.500 12.662 1.00 90.75 660 ALA A CA 1
ATOM 5541 C C . ALA A 1 660 ? -15.463 11.442 12.031 1.00 90.75 660 ALA A C 1
ATOM 5543 O O . ALA A 1 660 ? -15.767 10.917 10.956 1.00 90.75 660 ALA A O 1
ATOM 5544 N N . TYR A 1 661 ? -14.378 11.068 12.720 1.00 93.44 661 TYR A N 1
ATOM 5545 C CA . TYR A 1 661 ? -13.427 10.048 12.263 1.00 93.44 661 TYR A CA 1
ATOM 5546 C C . TYR A 1 661 ? -14.072 8.663 12.136 1.00 93.44 661 TYR A C 1
ATOM 5548 O O . TYR A 1 661 ? -14.001 8.035 11.075 1.00 93.44 661 TYR A O 1
ATOM 5556 N N . PHE A 1 662 ? -14.760 8.192 13.179 1.00 93.25 662 PHE A N 1
ATOM 5557 C CA . PHE A 1 662 ? -15.407 6.883 13.137 1.00 93.25 662 PHE A CA 1
ATOM 5558 C C . PHE A 1 662 ? -16.618 6.853 12.196 1.00 93.25 662 PHE A C 1
ATOM 5560 O O . PHE A 1 662 ? -16.853 5.831 11.551 1.00 93.25 662 PHE A O 1
ATOM 5567 N N . SER A 1 663 ? -17.344 7.962 12.023 1.00 91.50 663 SER A N 1
ATOM 5568 C CA . SER A 1 663 ? -18.434 8.053 11.038 1.00 91.50 663 SER A CA 1
ATOM 5569 C C . SER A 1 663 ? -17.908 7.932 9.607 1.00 91.50 663 SER A C 1
ATOM 5571 O O . SER A 1 663 ? -18.459 7.173 8.808 1.00 91.50 663 SER A O 1
ATOM 5573 N N . MET A 1 664 ? -16.793 8.601 9.292 1.00 92.31 664 MET A N 1
ATOM 5574 C CA . MET A 1 664 ? -16.106 8.433 8.010 1.00 92.31 664 MET A CA 1
ATOM 5575 C C . MET A 1 664 ? -15.654 6.980 7.812 1.00 92.31 664 MET A C 1
ATOM 5577 O O . MET A 1 664 ? -15.927 6.391 6.765 1.00 92.31 664 MET A O 1
ATOM 5581 N N . LEU A 1 665 ? -15.005 6.374 8.812 1.00 92.56 665 LEU A N 1
ATOM 5582 C CA . LEU A 1 665 ? -14.582 4.973 8.739 1.00 92.56 665 LEU A CA 1
ATOM 5583 C C . LEU A 1 665 ? -15.759 4.016 8.529 1.00 92.56 665 LEU A C 1
ATOM 5585 O O . LEU A 1 665 ? -15.641 3.068 7.749 1.00 92.56 665 LEU A O 1
ATOM 5589 N N . LYS A 1 666 ? -16.897 4.262 9.190 1.00 91.06 666 LYS A N 1
ATOM 5590 C CA . LYS A 1 666 ? -18.129 3.491 8.999 1.00 91.06 666 LYS A CA 1
ATOM 5591 C C . LYS A 1 666 ? -18.569 3.564 7.542 1.00 91.06 666 LYS A C 1
ATOM 5593 O O . LYS A 1 666 ? -18.775 2.515 6.939 1.00 91.06 666 LYS A O 1
ATOM 5598 N N . GLU A 1 667 ? -18.634 4.755 6.950 1.00 91.19 667 GLU A N 1
ATOM 5599 C CA . GLU A 1 667 ? -18.995 4.906 5.536 1.00 91.19 667 GLU A CA 1
ATOM 5600 C C . GLU A 1 667 ? -17.986 4.243 4.589 1.00 91.19 667 GLU A C 1
ATOM 5602 O O . GLU A 1 667 ? -18.395 3.561 3.652 1.00 91.19 667 GLU A O 1
ATOM 5607 N N . MET A 1 668 ? -16.678 4.338 4.851 1.00 92.25 668 MET A N 1
ATOM 5608 C CA . MET A 1 668 ? -15.657 3.638 4.056 1.00 92.25 668 MET A CA 1
ATOM 5609 C C . MET A 1 668 ? -15.831 2.112 4.100 1.00 92.25 668 MET A C 1
ATOM 5611 O O . MET A 1 668 ? -15.690 1.434 3.078 1.00 92.25 668 MET A O 1
ATOM 5615 N N . HIS A 1 669 ? -16.148 1.554 5.273 1.00 91.25 669 HIS A N 1
ATOM 5616 C CA . HIS A 1 669 ? -16.454 0.127 5.418 1.00 91.25 669 HIS A CA 1
ATOM 5617 C C . HIS A 1 669 ? -17.744 -0.248 4.686 1.00 91.25 669 HIS A C 1
ATOM 5619 O O . HIS A 1 669 ? -17.753 -1.244 3.965 1.00 91.25 669 HIS A O 1
ATOM 5625 N N . LEU A 1 670 ? -18.801 0.561 4.798 1.00 90.31 670 LEU A N 1
ATOM 5626 C CA . LEU A 1 670 ? -20.078 0.331 4.114 1.00 90.31 670 LEU A CA 1
ATOM 5627 C C . LEU A 1 670 ? -19.964 0.443 2.587 1.00 90.31 670 LEU A C 1
ATOM 5629 O O . LEU A 1 670 ? -20.634 -0.296 1.874 1.00 90.31 670 LEU A O 1
ATOM 5633 N N . GLN A 1 671 ? -19.092 1.308 2.063 1.00 90.44 671 GLN A N 1
ATOM 5634 C CA . GLN A 1 671 ? -18.803 1.375 0.626 1.00 90.44 671 GLN A CA 1
ATOM 5635 C C . GLN A 1 671 ? -18.122 0.098 0.118 1.00 90.44 671 GLN A C 1
ATOM 5637 O O . GLN A 1 671 ? -18.467 -0.399 -0.953 1.00 90.44 671 GLN A O 1
ATOM 5642 N N . LYS A 1 672 ? -17.171 -0.457 0.884 1.00 90.12 672 LYS A N 1
ATOM 5643 C CA . LYS A 1 672 ? -16.509 -1.725 0.529 1.00 90.12 672 LYS A CA 1
ATOM 5644 C C . LYS A 1 672 ? -17.404 -2.947 0.747 1.00 90.12 672 LYS A C 1
ATOM 5646 O O . LYS A 1 672 ? -17.244 -3.941 0.043 1.00 90.12 672 LYS A O 1
ATOM 5651 N N . ALA A 1 673 ? -18.312 -2.890 1.718 1.00 87.38 673 ALA A N 1
ATOM 5652 C CA . ALA A 1 673 ? -19.202 -3.983 2.100 1.00 87.38 673 ALA A CA 1
ATOM 5653 C C . ALA A 1 673 ? -20.652 -3.486 2.310 1.00 87.38 673 ALA A C 1
ATOM 5655 O O . ALA A 1 673 ? -21.111 -3.385 3.451 1.00 87.38 673 ALA A O 1
ATOM 5656 N N . PRO A 1 674 ? -21.407 -3.213 1.223 1.00 87.06 674 PRO A N 1
ATOM 5657 C CA . PRO A 1 674 ? -22.749 -2.619 1.303 1.00 87.06 674 PRO A CA 1
ATOM 5658 C C . PRO A 1 674 ? -23.773 -3.456 2.074 1.00 87.06 674 PRO A C 1
ATOM 5660 O O . PRO A 1 674 ? -24.650 -2.900 2.731 1.00 87.06 674 PRO A O 1
ATOM 5663 N N . PHE A 1 675 ? -23.626 -4.784 2.051 1.00 81.69 675 PHE A N 1
ATOM 5664 C CA . PHE A 1 675 ? -24.512 -5.725 2.745 1.00 81.69 675 PHE A CA 1
ATOM 5665 C C . PHE A 1 675 ? -24.566 -5.506 4.267 1.00 81.69 675 PHE A C 1
ATOM 5667 O O . PHE A 1 675 ? -25.519 -5.930 4.911 1.00 81.69 675 PHE A O 1
ATOM 5674 N N . LEU A 1 676 ? -23.577 -4.825 4.860 1.00 82.31 676 LEU A N 1
ATOM 5675 C CA . LEU A 1 676 ? -23.580 -4.478 6.285 1.00 82.31 676 LEU A CA 1
ATOM 5676 C C . LEU A 1 676 ? -24.665 -3.445 6.644 1.00 82.31 676 LEU A C 1
ATOM 5678 O O . LEU A 1 676 ? -25.045 -3.349 7.808 1.00 82.31 676 LEU A O 1
ATOM 5682 N N . ARG A 1 677 ? -25.197 -2.694 5.666 1.00 84.38 677 ARG A N 1
ATOM 5683 C CA . ARG A 1 677 ? -26.352 -1.797 5.874 1.00 84.38 677 ARG A CA 1
ATOM 5684 C C . ARG A 1 677 ? -27.648 -2.567 6.123 1.00 84.38 677 ARG A C 1
ATOM 5686 O O . ARG A 1 677 ? -28.535 -2.060 6.797 1.00 84.38 677 ARG A O 1
ATOM 5693 N N . GLU A 1 678 ? -27.731 -3.796 5.627 1.00 84.69 678 GLU A N 1
ATOM 5694 C CA . GLU A 1 678 ? -28.898 -4.677 5.739 1.00 84.69 678 GLU A CA 1
ATOM 5695 C C . GLU A 1 678 ? -28.851 -5.521 7.025 1.00 84.69 678 GLU A C 1
ATOM 5697 O O . GLU A 1 678 ? -29.446 -6.596 7.096 1.00 84.69 678 GLU A O 1
ATOM 5702 N N . TYR A 1 679 ? -28.143 -5.057 8.065 1.00 85.12 679 TYR A N 1
ATOM 5703 C CA . TYR A 1 679 ? -28.033 -5.794 9.325 1.00 85.12 679 TYR A CA 1
ATOM 5704 C C . TYR A 1 679 ? -29.383 -6.141 9.991 1.00 85.12 679 TYR A C 1
ATOM 5706 O O . TYR A 1 679 ? -29.459 -7.226 10.573 1.00 85.12 679 TYR A O 1
ATOM 5714 N N . PRO A 1 680 ? -30.468 -5.338 9.876 1.00 85.88 680 PRO A N 1
ATOM 5715 C CA . PRO A 1 680 ? -31.765 -5.713 10.443 1.00 85.88 680 PRO A CA 1
ATOM 5716 C C . PRO A 1 680 ? -32.373 -6.961 9.788 1.00 85.88 680 PRO A C 1
ATOM 5718 O O . PRO A 1 680 ? -33.189 -7.640 10.404 1.00 85.88 680 PRO A O 1
ATOM 5721 N N . GLU A 1 681 ? -31.961 -7.303 8.562 1.00 86.19 681 GLU A N 1
ATOM 5722 C CA . GLU A 1 681 ? -32.402 -8.518 7.868 1.00 86.19 681 GLU A CA 1
ATOM 5723 C C . GLU A 1 681 ? -31.581 -9.756 8.249 1.00 86.19 681 GLU A C 1
ATOM 5725 O O . GLU A 1 681 ? -31.987 -10.883 7.950 1.00 86.19 681 GLU A O 1
ATOM 5730 N N . ILE A 1 682 ? -30.427 -9.582 8.906 1.00 85.81 682 ILE A N 1
ATOM 5731 C CA . ILE A 1 682 ? -29.536 -10.693 9.254 1.00 85.81 682 ILE A CA 1
ATOM 5732 C C . ILE A 1 682 ? -30.253 -11.751 10.105 1.00 85.81 682 ILE A C 1
ATOM 5734 O O . ILE A 1 682 ? -30.151 -12.917 9.731 1.00 85.81 682 ILE A O 1
ATOM 5738 N N . PRO A 1 683 ? -31.024 -11.426 11.165 1.00 82.94 683 PRO A N 1
ATOM 5739 C CA . PRO A 1 683 ? -31.754 -12.441 11.930 1.00 82.94 683 PRO A CA 1
ATOM 5740 C C . PRO A 1 683 ? -32.672 -13.319 11.067 1.00 82.94 683 PRO A C 1
ATOM 5742 O O . PRO A 1 683 ? -32.664 -14.539 11.209 1.00 82.94 683 PRO A O 1
ATOM 5745 N N . ALA A 1 684 ? -33.406 -12.729 10.116 1.00 86.56 684 ALA A N 1
ATOM 5746 C CA . ALA A 1 684 ? -34.281 -13.474 9.208 1.00 86.56 684 ALA A CA 1
ATOM 5747 C C . ALA A 1 684 ? -33.488 -14.351 8.219 1.00 86.56 684 ALA A C 1
ATOM 5749 O O . ALA A 1 684 ? -33.900 -15.468 7.885 1.00 86.56 684 ALA A O 1
ATOM 5750 N N . ARG A 1 685 ? -32.326 -13.867 7.760 1.00 88.44 685 ARG A N 1
ATOM 5751 C CA . ARG A 1 685 ? -31.408 -14.633 6.904 1.00 88.44 685 ARG A CA 1
ATOM 5752 C C . ARG A 1 685 ? -30.780 -15.804 7.664 1.00 88.44 685 ARG A C 1
ATOM 5754 O O . ARG A 1 685 ? -30.749 -16.904 7.121 1.00 88.44 685 ARG A O 1
ATOM 5761 N N . LEU A 1 686 ? -30.333 -15.591 8.905 1.00 88.06 686 LEU A N 1
ATOM 5762 C CA . LEU A 1 686 ? -29.791 -16.635 9.783 1.00 88.06 686 LEU A CA 1
ATOM 5763 C C . LEU A 1 686 ? -30.836 -17.719 10.056 1.00 88.06 686 LEU A C 1
ATOM 5765 O O . LEU A 1 686 ? -30.553 -18.894 9.845 1.00 88.06 686 LEU A O 1
ATOM 5769 N N . ASP A 1 687 ? -32.063 -17.328 10.405 1.00 87.44 687 ASP A N 1
ATOM 5770 C CA . ASP A 1 687 ? -33.178 -18.262 10.575 1.00 87.44 687 ASP A CA 1
ATOM 5771 C C . ASP A 1 687 ? -33.435 -19.088 9.301 1.00 87.44 687 ASP A C 1
ATOM 5773 O O . ASP A 1 687 ? -33.559 -20.312 9.350 1.00 87.44 687 ASP A O 1
ATOM 5777 N N . THR A 1 688 ? -33.449 -18.440 8.132 1.00 90.44 688 THR A N 1
ATOM 5778 C CA . THR A 1 688 ? -33.628 -19.127 6.843 1.00 90.44 688 THR A CA 1
ATOM 5779 C C . THR A 1 688 ? -32.499 -20.122 6.570 1.00 90.44 688 THR A C 1
ATOM 5781 O O . THR A 1 688 ? -32.768 -21.252 6.157 1.00 90.44 688 THR A O 1
ATOM 5784 N N . ILE A 1 689 ? -31.245 -19.734 6.829 1.00 89.62 689 ILE A N 1
ATOM 5785 C CA . ILE A 1 689 ? -30.075 -20.609 6.688 1.00 89.62 689 ILE A CA 1
ATOM 5786 C C . ILE A 1 689 ? -30.220 -21.824 7.606 1.00 89.62 689 ILE A C 1
ATOM 5788 O O . ILE A 1 689 ? -30.150 -22.952 7.121 1.00 89.62 689 ILE A O 1
ATOM 5792 N N . CYS A 1 690 ? -30.490 -21.615 8.896 1.00 87.75 690 CYS A N 1
ATOM 5793 C CA . CYS A 1 690 ? -30.657 -22.699 9.860 1.00 87.75 690 CYS A CA 1
ATOM 5794 C C . CYS A 1 690 ? -31.837 -23.616 9.494 1.00 87.75 690 CYS A C 1
ATOM 5796 O O . CYS A 1 690 ? -31.749 -24.837 9.654 1.00 87.75 690 CYS A O 1
ATOM 5798 N N . ARG A 1 691 ? -32.945 -23.074 8.972 1.00 87.25 691 ARG A N 1
ATOM 5799 C CA . ARG A 1 691 ? -34.092 -23.871 8.504 1.00 87.25 691 ARG A CA 1
ATOM 5800 C C . ARG A 1 691 ? -33.751 -24.723 7.284 1.00 87.25 691 ARG A C 1
ATOM 5802 O O . ARG A 1 691 ? -34.070 -25.912 7.276 1.00 87.25 691 ARG A O 1
ATOM 5809 N N . GLU A 1 692 ? -33.098 -24.155 6.274 1.00 89.12 692 GLU A N 1
ATOM 5810 C CA . GLU A 1 692 ? -32.713 -24.889 5.063 1.00 89.12 692 GLU A CA 1
ATOM 5811 C C . GLU A 1 692 ? -31.593 -25.903 5.325 1.00 89.12 692 GLU A C 1
ATOM 5813 O O . GLU A 1 692 ? -31.623 -27.006 4.776 1.00 89.12 692 GLU A O 1
ATOM 5818 N N . GLU A 1 693 ? -30.650 -25.588 6.214 1.00 86.12 693 GLU A N 1
ATOM 5819 C CA . GLU A 1 693 ? -29.647 -26.534 6.706 1.00 86.12 693 GLU A CA 1
ATOM 5820 C C . GLU A 1 693 ? -30.331 -27.733 7.373 1.00 86.12 693 GLU A C 1
ATOM 5822 O O . GLU A 1 693 ? -30.136 -28.875 6.951 1.00 86.12 693 GLU A O 1
ATOM 5827 N N . ASN A 1 694 ? -31.235 -27.487 8.326 1.00 83.56 694 ASN A N 1
ATOM 5828 C CA . ASN A 1 694 ? -32.016 -28.540 8.973 1.00 83.56 694 ASN A CA 1
ATOM 5829 C C . ASN A 1 694 ? -32.857 -29.350 7.977 1.00 83.56 694 ASN A C 1
ATOM 5831 O O . ASN A 1 694 ? -32.955 -30.574 8.091 1.00 83.56 694 ASN A O 1
ATOM 5835 N N . ARG A 1 695 ? -33.461 -28.698 6.979 1.00 88.75 695 ARG A N 1
ATOM 5836 C CA . ARG A 1 695 ? -34.222 -29.370 5.920 1.00 88.75 695 ARG A CA 1
ATOM 5837 C C . ARG A 1 695 ? -33.331 -30.300 5.099 1.00 88.75 695 ARG A C 1
ATOM 5839 O O . ARG A 1 695 ? -33.719 -31.445 4.865 1.00 88.75 695 ARG A O 1
ATOM 5846 N N . LYS A 1 696 ? -32.146 -29.840 4.687 1.00 87.81 696 LYS A N 1
ATOM 5847 C CA . LYS A 1 696 ? -31.161 -30.660 3.967 1.00 87.81 696 LYS A CA 1
ATOM 5848 C C . LYS A 1 696 ? -30.679 -31.823 4.820 1.00 87.81 696 LYS A C 1
ATOM 5850 O O . LYS A 1 696 ? -30.680 -32.946 4.327 1.00 87.81 696 LYS A O 1
ATOM 5855 N N . ILE A 1 697 ? -30.351 -31.586 6.091 1.00 81.81 697 ILE A N 1
ATOM 5856 C CA . ILE A 1 697 ? -29.957 -32.639 7.036 1.00 81.81 697 ILE A CA 1
ATOM 5857 C C . ILE A 1 697 ? -31.059 -33.701 7.132 1.00 81.81 697 ILE A C 1
ATOM 5859 O O . ILE A 1 697 ? -30.780 -34.885 6.964 1.00 81.81 697 ILE A O 1
ATOM 5863 N N . ARG A 1 698 ? -32.326 -33.301 7.315 1.00 82.50 698 ARG A N 1
ATOM 5864 C CA . ARG A 1 698 ? -33.469 -34.234 7.357 1.00 82.50 698 ARG A CA 1
ATOM 5865 C C . ARG A 1 698 ? -33.654 -34.998 6.050 1.00 82.50 698 ARG A C 1
ATOM 5867 O O . ARG A 1 698 ? -33.953 -36.188 6.084 1.00 82.50 698 ARG A O 1
ATOM 5874 N N . HIS A 1 699 ? -33.490 -34.335 4.908 1.00 83.19 699 HIS A N 1
ATOM 5875 C CA . HIS A 1 699 ? -33.609 -34.975 3.601 1.00 83.19 699 HIS A CA 1
ATOM 5876 C C . HIS A 1 699 ? -32.495 -36.003 3.372 1.00 83.19 699 HIS A C 1
ATOM 5878 O O . HIS A 1 699 ? -32.798 -37.151 3.059 1.00 83.19 699 HIS A O 1
ATOM 5884 N N . ILE A 1 700 ? -31.235 -35.632 3.623 1.00 79.00 700 ILE A N 1
ATOM 5885 C CA . ILE A 1 700 ? -30.078 -36.535 3.563 1.00 79.00 700 ILE A CA 1
ATOM 5886 C C . ILE A 1 700 ? -30.286 -37.709 4.518 1.00 79.00 700 ILE A C 1
ATOM 5888 O O . ILE A 1 700 ? -30.085 -38.856 4.126 1.00 79.00 700 ILE A O 1
ATOM 5892 N N . HIS A 1 701 ? -30.738 -37.447 5.746 1.00 71.94 701 HIS A N 1
ATOM 5893 C CA . HIS A 1 701 ? -31.055 -38.485 6.720 1.00 71.94 701 HIS A CA 1
ATOM 5894 C C . HIS A 1 701 ? -32.123 -39.449 6.183 1.00 71.94 701 HIS A C 1
ATOM 5896 O O . HIS A 1 701 ? -31.912 -40.659 6.189 1.00 71.94 701 HIS A O 1
ATOM 5902 N N . TYR A 1 702 ? -33.235 -38.936 5.650 1.00 75.69 702 TYR A N 1
ATOM 5903 C CA . TYR A 1 702 ? -34.306 -39.754 5.079 1.00 75.69 702 TYR A CA 1
ATOM 5904 C C . TYR A 1 702 ? -33.841 -40.583 3.873 1.00 75.69 702 TYR A C 1
ATOM 5906 O O . TYR A 1 702 ? -34.087 -41.789 3.830 1.00 75.69 702 TYR A O 1
ATOM 5914 N N . GLU A 1 703 ? -33.153 -39.970 2.904 1.00 75.81 703 GLU A N 1
ATOM 5915 C CA . GLU A 1 703 ? -32.608 -40.675 1.738 1.00 75.81 703 GLU A CA 1
ATOM 5916 C C . GLU A 1 703 ? -31.624 -41.764 2.149 1.00 75.81 703 GLU A C 1
ATOM 5918 O O . GLU A 1 703 ? -31.659 -42.872 1.607 1.00 75.81 703 GLU A O 1
ATOM 5923 N N . THR A 1 704 ? -30.777 -41.454 3.131 1.00 63.22 704 THR A N 1
ATOM 5924 C CA . THR A 1 704 ? -29.842 -42.405 3.718 1.00 63.22 704 THR A CA 1
ATOM 5925 C C . THR A 1 704 ? -30.629 -43.573 4.298 1.00 63.22 704 THR A C 1
ATOM 5927 O O . THR A 1 704 ? -30.481 -44.673 3.775 1.00 63.22 704 THR A O 1
ATOM 5930 N N . VAL A 1 705 ? -31.559 -43.344 5.242 1.00 63.59 705 VAL A N 1
ATOM 5931 C CA . VAL A 1 705 ? -32.430 -44.371 5.864 1.00 63.59 705 VAL A CA 1
ATOM 5932 C C . VAL A 1 705 ? -33.151 -45.241 4.823 1.00 63.59 705 VAL A C 1
ATOM 5934 O O . VAL A 1 705 ? -33.215 -46.463 4.973 1.00 63.59 705 VAL A O 1
ATOM 5937 N N . GLN A 1 706 ? -33.667 -44.650 3.744 1.00 66.12 706 GLN A N 1
ATOM 5938 C CA . GLN A 1 706 ? -34.326 -45.383 2.657 1.00 66.12 706 GLN A CA 1
ATOM 5939 C C . GLN A 1 706 ? -33.355 -46.270 1.864 1.00 66.12 706 GLN A C 1
ATOM 5941 O O . GLN A 1 706 ? -33.678 -47.426 1.580 1.00 66.12 706 GLN A O 1
ATOM 5946 N N . LYS A 1 707 ? -32.154 -45.772 1.531 1.00 62.12 707 LYS A N 1
ATOM 5947 C CA . LYS A 1 707 ? -31.090 -46.583 0.911 1.00 62.12 707 LYS A CA 1
ATOM 5948 C C . LYS A 1 707 ? -30.688 -47.745 1.819 1.00 62.12 707 LYS A C 1
ATOM 5950 O O . LYS A 1 707 ? -30.513 -48.857 1.323 1.00 62.12 707 LYS A O 1
ATOM 5955 N N . ILE A 1 708 ? -30.636 -47.530 3.134 1.00 54.78 708 ILE A N 1
ATOM 5956 C CA . ILE A 1 708 ? -30.327 -48.587 4.110 1.00 54.78 708 ILE A CA 1
ATOM 5957 C C . ILE A 1 708 ? -31.370 -49.690 4.038 1.00 54.78 708 ILE A C 1
ATOM 5959 O O . ILE A 1 708 ? -31.015 -50.832 3.771 1.00 54.78 708 ILE A O 1
ATOM 5963 N N . ARG A 1 709 ? -32.656 -49.345 4.191 1.00 59.94 709 ARG A N 1
ATOM 5964 C CA . ARG A 1 709 ? -33.764 -50.315 4.162 1.00 59.94 709 ARG A CA 1
ATOM 5965 C C . ARG A 1 709 ? -33.807 -51.134 2.869 1.00 59.94 709 ARG A C 1
ATOM 5967 O O . ARG A 1 709 ? -34.195 -52.295 2.910 1.00 59.94 709 ARG A O 1
ATOM 5974 N N . LYS A 1 710 ? -33.413 -50.550 1.730 1.00 62.75 710 LYS A N 1
ATOM 5975 C CA . LYS A 1 710 ? -33.331 -51.258 0.440 1.00 62.75 710 LYS A CA 1
ATOM 5976 C C . LYS A 1 710 ? -32.133 -52.206 0.339 1.00 62.75 710 LYS A C 1
ATOM 5978 O O . LYS A 1 710 ? -32.238 -53.225 -0.335 1.00 62.75 710 LYS A O 1
ATOM 5983 N N . THR A 1 711 ? -31.014 -51.879 0.983 1.00 56.69 711 THR A N 1
ATOM 5984 C CA . THR A 1 711 ? -29.743 -52.612 0.829 1.00 56.69 711 THR A CA 1
ATOM 5985 C C . THR A 1 711 ? -29.544 -53.672 1.914 1.00 56.69 711 THR A C 1
ATOM 5987 O O . THR A 1 711 ? -28.939 -54.708 1.660 1.00 56.69 711 THR A O 1
ATOM 5990 N N . SER A 1 712 ? -30.120 -53.485 3.105 1.00 54.81 712 SER A N 1
ATOM 5991 C CA . SER A 1 712 ? -30.057 -54.432 4.229 1.00 54.81 712 SER A CA 1
ATOM 5992 C C . SER A 1 712 ? -31.013 -55.631 4.101 1.00 54.81 712 SER A C 1
ATOM 5994 O O . SER A 1 712 ? -31.377 -56.240 5.104 1.00 54.81 712 SER A O 1
ATOM 5996 N N . GLY A 1 713 ? -31.402 -56.009 2.876 1.00 49.09 713 GLY A N 1
ATOM 5997 C CA . GLY A 1 713 ? -32.409 -57.030 2.544 1.00 49.09 713 GLY A CA 1
ATOM 5998 C C . GLY A 1 713 ? -32.145 -58.476 3.007 1.00 49.09 713 GLY A C 1
ATOM 5999 O O . GLY A 1 713 ? -32.806 -59.392 2.525 1.00 49.09 713 GLY A O 1
ATOM 6000 N N . THR A 1 714 ? -31.229 -58.724 3.944 1.00 47.53 714 THR A N 1
ATOM 6001 C CA . THR A 1 714 ? -30.986 -60.043 4.545 1.00 47.53 714 THR A CA 1
ATOM 6002 C C . THR A 1 714 ? -31.187 -60.010 6.058 1.00 47.53 714 THR A C 1
ATOM 6004 O O . THR A 1 714 ? -30.503 -59.278 6.769 1.00 47.53 714 THR A O 1
ATOM 6007 N N . ARG A 1 715 ? -32.119 -60.844 6.544 1.00 46.19 715 ARG A N 1
ATOM 6008 C CA . ARG A 1 715 ? -32.401 -61.086 7.969 1.00 46.19 715 ARG A CA 1
ATOM 6009 C C . ARG A 1 715 ? -31.118 -61.442 8.735 1.00 46.19 715 ARG A C 1
ATOM 6011 O O . ARG A 1 715 ? -30.413 -62.378 8.360 1.00 46.19 715 ARG A O 1
ATOM 6018 N N . PHE A 1 716 ? -30.868 -60.722 9.827 1.00 42.28 716 PHE A N 1
ATOM 6019 C CA . PHE A 1 716 ? -29.848 -61.046 10.822 1.00 42.28 716 PHE A CA 1
ATOM 6020 C C . PHE A 1 716 ? -30.152 -62.393 11.494 1.00 42.28 716 PHE A C 1
ATOM 6022 O O . PHE A 1 716 ? -31.310 -62.699 11.778 1.00 42.28 716 PHE A O 1
ATOM 6029 N N . TYR A 1 717 ? -29.110 -63.173 11.786 1.00 42.28 717 TYR A N 1
ATOM 6030 C CA . TYR A 1 717 ? -29.192 -64.271 12.749 1.00 42.28 717 TYR A CA 1
ATOM 6031 C C . TYR A 1 717 ? -28.640 -63.799 14.094 1.00 42.28 717 TYR A C 1
ATOM 6033 O O . TYR A 1 717 ? -27.647 -63.079 14.151 1.00 42.28 717 TYR A O 1
ATOM 6041 N N . VAL A 1 718 ? -29.277 -64.256 15.170 1.00 41.56 718 VAL A N 1
ATOM 6042 C CA . VAL A 1 718 ? -29.029 -63.878 16.575 1.00 41.56 718 VAL A CA 1
ATOM 6043 C C . VAL A 1 718 ? -27.598 -64.209 17.061 1.00 41.56 718 VAL A C 1
ATOM 6045 O O . VAL A 1 718 ? -27.184 -63.744 18.113 1.00 41.56 718 VAL A O 1
ATOM 6048 N N . TYR A 1 719 ? -26.799 -64.942 16.275 1.00 41.22 719 TYR A N 1
ATOM 6049 C CA . TYR A 1 719 ? -25.451 -65.410 16.636 1.00 41.22 719 TYR A CA 1
ATOM 6050 C C . TYR A 1 719 ? -24.292 -64.691 15.913 1.00 41.22 719 TYR A C 1
ATOM 6052 O O . TYR A 1 719 ? -23.190 -65.227 15.821 1.00 41.22 719 TYR A O 1
ATOM 6060 N N . GLY A 1 720 ? -24.515 -63.474 15.411 1.00 51.41 720 GLY A N 1
ATOM 6061 C CA . GLY A 1 720 ? -23.464 -62.656 14.792 1.00 51.41 720 GLY A CA 1
ATOM 6062 C C . GLY A 1 720 ? -23.160 -62.997 13.326 1.00 51.41 720 GLY A C 1
ATOM 6063 O O . GLY A 1 720 ? -23.811 -63.831 12.691 1.00 51.41 720 GLY A O 1
ATOM 6064 N N . ILE A 1 721 ? -22.183 -62.285 12.754 1.00 56.59 721 ILE A N 1
ATOM 6065 C CA . ILE A 1 721 ? -21.773 -62.420 11.348 1.00 56.59 721 ILE A CA 1
ATOM 6066 C C . ILE A 1 721 ? -21.089 -63.782 11.157 1.00 56.59 721 ILE A C 1
ATOM 6068 O O . ILE A 1 721 ? -20.090 -64.071 11.818 1.00 56.59 721 ILE A O 1
ATOM 6072 N N . LYS A 1 722 ? -21.595 -64.619 10.236 1.00 49.81 722 LYS A N 1
ATOM 6073 C CA . LYS A 1 722 ? -20.953 -65.895 9.859 1.00 49.81 722 LYS A CA 1
ATOM 6074 C C . LYS A 1 722 ? -19.455 -65.663 9.586 1.00 49.81 722 LYS A C 1
ATOM 6076 O O . LYS A 1 722 ? -19.114 -64.850 8.732 1.00 49.81 722 LYS A O 1
ATOM 6081 N N . ASN A 1 723 ? -18.589 -66.398 10.289 1.00 57.03 723 ASN A N 1
ATOM 6082 C CA . ASN A 1 723 ? -17.119 -66.374 10.182 1.00 57.03 723 ASN A CA 1
ATOM 6083 C C . ASN A 1 723 ? -16.394 -65.103 10.679 1.00 57.03 723 ASN A C 1
ATOM 6085 O O . ASN A 1 723 ? -15.247 -64.906 10.289 1.00 57.03 723 ASN A O 1
ATOM 6089 N N . LEU A 1 724 ? -17.008 -64.249 11.516 1.00 59.22 724 LEU A N 1
ATOM 6090 C CA . LEU A 1 724 ? -16.373 -63.014 12.031 1.00 59.22 724 LEU A CA 1
ATOM 6091 C C . LEU A 1 724 ? -15.857 -62.070 10.914 1.00 59.22 724 LEU A C 1
ATOM 6093 O O . LEU A 1 724 ? -14.971 -61.252 11.149 1.00 59.22 724 LEU A O 1
ATOM 6097 N N . ASP A 1 725 ? -16.409 -62.153 9.694 1.00 64.75 725 ASP A N 1
ATOM 6098 C CA . ASP A 1 725 ? -16.035 -61.297 8.554 1.00 64.75 725 ASP A CA 1
ATOM 6099 C C . ASP A 1 725 ? -16.669 -59.898 8.672 1.00 64.75 725 ASP A C 1
ATOM 6101 O O . ASP A 1 725 ? -17.466 -59.459 7.834 1.00 64.75 725 ASP A O 1
ATOM 6105 N N . TYR A 1 726 ? -16.331 -59.188 9.750 1.00 68.06 726 TYR A N 1
ATOM 6106 C CA . TYR A 1 726 ? -16.763 -57.810 9.982 1.00 68.06 726 TYR A CA 1
ATOM 6107 C C . TYR A 1 726 ? -16.254 -56.882 8.875 1.00 68.06 726 TYR A C 1
ATOM 6109 O O . TYR A 1 726 ? -16.988 -56.021 8.400 1.00 68.06 726 TYR A O 1
ATOM 6117 N N . ASN A 1 727 ? -15.040 -57.120 8.374 1.00 68.69 727 ASN A N 1
ATOM 6118 C CA . ASN A 1 727 ? -14.448 -56.340 7.286 1.00 68.69 727 ASN A CA 1
ATOM 6119 C C . ASN A 1 727 ? -15.211 -56.474 5.968 1.00 68.69 727 ASN A C 1
ATOM 6121 O O . ASN A 1 727 ? -15.477 -55.471 5.305 1.00 68.69 727 ASN A O 1
ATOM 6125 N N . GLY A 1 728 ? -15.581 -57.691 5.572 1.00 66.75 728 GLY A N 1
ATOM 6126 C CA . GLY A 1 728 ? -16.403 -57.899 4.388 1.00 66.75 728 GLY A CA 1
ATOM 6127 C C . GLY A 1 728 ? -17.814 -57.353 4.565 1.00 66.75 728 GLY A C 1
ATOM 6128 O O . GLY A 1 728 ? -18.384 -56.862 3.596 1.00 66.75 728 GLY A O 1
ATOM 6129 N N . PHE A 1 729 ? -18.375 -57.375 5.779 1.00 66.19 729 PHE A N 1
ATOM 6130 C CA . PHE A 1 729 ? -19.646 -56.706 6.060 1.00 66.19 729 PHE A CA 1
ATOM 6131 C C . PHE A 1 729 ? -19.547 -55.196 5.831 1.00 66.19 729 PHE A C 1
ATOM 6133 O O . PHE A 1 729 ? -20.308 -54.679 5.018 1.00 66.19 729 PHE A O 1
ATOM 6140 N N . ILE A 1 730 ? -18.561 -54.529 6.438 1.00 67.25 730 ILE A N 1
ATOM 6141 C CA . ILE A 1 730 ? -18.362 -53.079 6.296 1.00 67.25 730 ILE A CA 1
ATOM 6142 C C . ILE A 1 730 ? -18.163 -52.689 4.824 1.00 67.25 730 ILE A C 1
ATOM 6144 O O . ILE A 1 730 ? -18.756 -51.717 4.365 1.00 67.25 730 ILE A O 1
ATOM 6148 N N . LYS A 1 731 ? -17.392 -53.479 4.059 1.00 67.38 731 LYS A N 1
ATOM 6149 C CA . LYS A 1 731 ? -17.205 -53.278 2.609 1.00 67.38 731 LYS A CA 1
ATOM 6150 C C . LYS A 1 731 ? -18.489 -53.484 1.800 1.00 67.38 731 LYS A C 1
ATOM 6152 O O . LYS A 1 731 ? -18.738 -52.766 0.842 1.00 67.38 731 LYS A O 1
ATOM 6157 N N . ARG A 1 732 ? -19.327 -54.465 2.154 1.00 62.50 732 ARG A N 1
ATOM 6158 C CA . ARG A 1 732 ? -20.612 -54.715 1.466 1.00 62.50 732 ARG A CA 1
ATOM 6159 C C . ARG A 1 732 ? -21.664 -53.649 1.783 1.00 62.50 732 ARG A C 1
ATOM 6161 O O . ARG A 1 732 ? -22.586 -53.465 0.997 1.00 62.50 732 ARG A O 1
ATOM 6168 N N . THR A 1 733 ? -21.520 -52.955 2.908 1.00 57.41 733 THR A N 1
ATOM 6169 C CA . THR A 1 733 ? -22.347 -51.809 3.309 1.00 57.41 733 THR A CA 1
ATOM 6170 C C . THR A 1 733 ? -21.642 -50.469 3.073 1.00 57.41 733 THR A C 1
ATOM 6172 O O . THR A 1 733 ? -22.018 -49.458 3.664 1.00 57.41 733 THR A O 1
ATOM 6175 N N . GLU A 1 734 ? -20.603 -50.436 2.234 1.00 59.00 734 GLU A N 1
ATOM 6176 C CA . GLU A 1 734 ? -19.849 -49.222 1.923 1.00 59.00 734 GLU A CA 1
ATOM 6177 C C . GLU A 1 734 ? -20.776 -48.168 1.287 1.00 59.00 734 GLU A C 1
ATOM 6179 O O . GLU A 1 734 ? -21.529 -48.449 0.356 1.00 59.00 734 GLU A O 1
ATOM 6184 N N . GLY A 1 735 ? -20.788 -46.956 1.852 1.00 55.41 735 GLY A N 1
ATOM 6185 C CA . GLY A 1 735 ? -21.746 -45.895 1.500 1.00 55.41 735 GLY A CA 1
ATOM 6186 C C . GLY A 1 735 ? -23.048 -45.894 2.316 1.00 55.41 735 GLY A C 1
ATOM 6187 O O . GLY A 1 735 ? -23.860 -44.983 2.168 1.00 55.41 735 GLY A O 1
ATOM 6188 N N . ILE A 1 736 ? -23.236 -46.873 3.206 1.00 56.84 736 ILE A N 1
ATOM 6189 C CA . ILE A 1 736 ? -24.368 -46.990 4.132 1.00 56.84 736 ILE A CA 1
ATOM 6190 C C . ILE A 1 736 ? -23.801 -47.140 5.548 1.00 56.84 736 ILE A C 1
ATOM 6192 O O . ILE A 1 736 ? -23.752 -48.228 6.117 1.00 56.84 736 ILE A O 1
ATOM 6196 N N . LYS A 1 737 ? -23.266 -46.053 6.104 1.00 55.41 737 LYS A N 1
ATOM 6197 C CA . LYS A 1 737 ? -22.558 -46.113 7.389 1.00 55.41 737 LYS A CA 1
ATOM 6198 C C . LYS A 1 737 ? -23.537 -45.955 8.557 1.00 55.41 737 LYS A C 1
ATOM 6200 O O . LYS A 1 737 ? -24.221 -44.941 8.671 1.00 55.41 737 LYS A O 1
ATOM 6205 N N . HIS A 1 738 ? -23.582 -46.970 9.418 1.00 55.34 738 HIS A N 1
ATOM 6206 C CA . HIS A 1 738 ? -24.256 -46.970 10.717 1.00 55.34 738 HIS A CA 1
ATOM 6207 C C . HIS A 1 738 ? -23.252 -47.183 11.857 1.00 55.34 738 HIS A C 1
ATOM 6209 O O . HIS A 1 738 ? -22.165 -47.715 11.636 1.00 55.34 738 HIS A O 1
ATOM 6215 N N . LEU A 1 739 ? -23.664 -46.789 13.069 1.00 58.00 739 LEU A N 1
ATOM 6216 C CA . LEU A 1 739 ? -22.973 -47.023 14.338 1.00 58.00 739 LEU A CA 1
ATOM 6217 C C . LEU A 1 739 ? -22.746 -48.533 14.544 1.00 58.00 739 LEU A C 1
ATOM 6219 O O . LEU A 1 739 ? -23.705 -49.306 14.575 1.00 58.00 739 LEU A O 1
ATOM 6223 N N . PHE A 1 740 ? -21.487 -48.949 14.669 1.00 66.62 740 PHE A N 1
ATOM 6224 C CA . PHE A 1 740 ? -21.105 -50.333 14.939 1.00 66.62 740 PHE A CA 1
ATOM 6225 C C . PHE A 1 740 ? -20.663 -50.449 16.400 1.00 66.62 740 PHE A C 1
ATOM 6227 O O . PHE A 1 740 ? -19.582 -49.986 16.755 1.00 66.62 740 PHE A O 1
ATOM 6234 N N . LEU A 1 741 ? -21.515 -51.033 17.247 1.00 67.69 741 LEU A N 1
ATOM 6235 C CA . LEU A 1 741 ? -21.211 -51.252 18.660 1.00 67.69 741 LEU A CA 1
ATOM 6236 C C . LEU A 1 741 ? -20.464 -52.579 18.823 1.00 67.69 741 LEU A C 1
ATOM 6238 O O . LEU A 1 741 ? -20.967 -53.630 18.420 1.00 67.69 741 LEU A O 1
ATOM 6242 N N . ALA A 1 742 ? -19.272 -52.537 19.409 1.00 69.62 742 ALA A N 1
ATOM 6243 C CA . ALA A 1 742 ? -18.442 -53.714 19.621 1.00 69.62 742 ALA A CA 1
ATOM 6244 C C . ALA A 1 742 ? -17.542 -53.543 20.846 1.00 69.62 742 ALA A C 1
ATOM 6246 O O . ALA A 1 742 ? -17.203 -52.427 21.224 1.00 69.62 742 ALA A O 1
ATOM 6247 N N . THR A 1 743 ? -17.125 -54.660 21.444 1.00 71.38 743 THR A N 1
ATOM 6248 C CA . THR A 1 743 ? -16.143 -54.646 22.537 1.00 71.38 743 THR A CA 1
ATOM 6249 C C . THR A 1 743 ? -14.756 -54.252 22.023 1.00 71.38 743 THR A C 1
ATOM 6251 O O . THR A 1 743 ? -14.419 -54.533 20.870 1.00 71.38 743 THR A O 1
ATOM 6254 N N . SER A 1 744 ? -13.908 -53.685 22.884 1.00 69.94 744 SER A N 1
ATOM 6255 C CA . SER A 1 744 ? -12.532 -53.263 22.552 1.00 69.94 744 SER A CA 1
ATOM 6256 C C . SER A 1 744 ? -11.701 -54.408 21.953 1.00 69.94 744 SER A C 1
ATOM 6258 O O . SER A 1 744 ? -10.989 -54.232 20.963 1.00 69.94 744 SER A O 1
ATOM 6260 N N . LEU A 1 745 ? -11.889 -55.632 22.466 1.00 70.31 745 LEU A N 1
ATOM 6261 C CA . LEU A 1 745 ? -11.293 -56.857 21.921 1.00 70.31 745 LEU A CA 1
ATOM 6262 C C . LEU A 1 745 ? -11.709 -57.109 20.462 1.00 70.31 745 LEU A C 1
ATOM 6264 O O . LEU A 1 745 ? -10.883 -57.478 19.626 1.00 70.31 745 LEU A O 1
ATOM 6268 N N . THR A 1 746 ? -12.988 -56.892 20.149 1.00 73.38 746 THR A N 1
ATOM 6269 C CA . THR A 1 746 ? -13.519 -57.076 18.796 1.00 73.38 746 THR A CA 1
ATOM 6270 C C . THR A 1 746 ? -12.926 -56.056 17.830 1.00 73.38 746 THR A C 1
ATOM 6272 O O . THR A 1 746 ? -12.537 -56.419 16.718 1.00 73.38 746 THR A O 1
ATOM 6275 N N . VAL A 1 747 ? -12.797 -54.804 18.278 1.00 75.31 747 VAL A N 1
ATOM 6276 C CA . VAL A 1 747 ? -12.213 -53.710 17.494 1.00 75.31 747 VAL A CA 1
ATOM 6277 C C . VAL A 1 747 ? -10.745 -53.984 17.157 1.00 75.31 747 VAL A C 1
ATOM 6279 O O . VAL A 1 747 ? -10.363 -53.855 15.998 1.00 75.31 747 VAL A O 1
ATOM 6282 N N . ASN A 1 748 ? -9.934 -54.419 18.125 1.00 72.56 748 ASN A N 1
ATOM 6283 C CA . ASN A 1 748 ? -8.502 -54.641 17.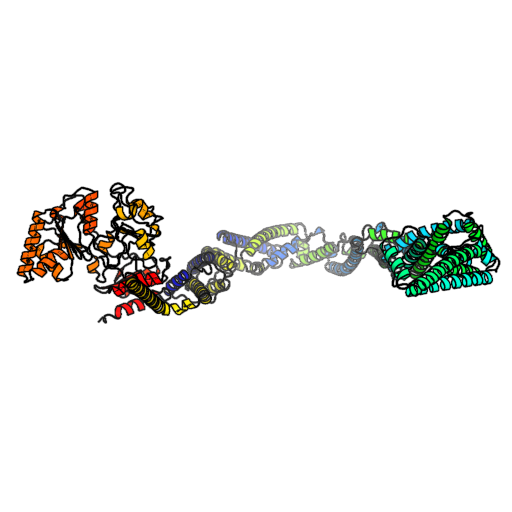894 1.00 72.56 748 ASN A CA 1
ATOM 6284 C C . ASN A 1 748 ? -8.187 -55.862 17.025 1.00 72.56 748 ASN A C 1
ATOM 6286 O O . ASN A 1 748 ? -7.197 -55.854 16.298 1.00 72.56 748 ASN A O 1
ATOM 6290 N N . LEU A 1 749 ? -8.981 -56.932 17.132 1.00 72.44 749 LEU A N 1
ATOM 6291 C CA . LEU A 1 749 ? -8.633 -58.220 16.523 1.00 72.44 749 LEU A CA 1
ATOM 6292 C C . LEU A 1 749 ? -9.382 -58.512 15.222 1.00 72.44 749 LEU A C 1
ATOM 6294 O O . LEU A 1 749 ? -8.847 -59.199 14.353 1.00 72.44 749 LEU A O 1
ATOM 6298 N N . PHE A 1 750 ? -10.616 -58.024 15.078 1.00 70.88 750 PHE A N 1
ATOM 6299 C CA . PHE A 1 750 ? -11.524 -58.501 14.029 1.00 70.88 750 PHE A CA 1
ATOM 6300 C C . PHE A 1 750 ? -12.070 -57.394 13.124 1.00 70.88 750 PHE A C 1
ATOM 6302 O O . PHE A 1 750 ? -12.716 -57.692 12.116 1.00 70.88 750 PHE A O 1
ATOM 6309 N N . VAL A 1 751 ? -11.790 -56.127 13.436 1.00 74.19 751 VAL A N 1
ATOM 6310 C CA . VAL A 1 751 ? -12.334 -54.972 12.721 1.00 74.19 751 VAL A CA 1
ATOM 6311 C C . VAL A 1 751 ? -11.203 -54.101 12.184 1.00 74.19 751 VAL A C 1
ATOM 6313 O O . VAL A 1 751 ? -10.331 -53.642 12.911 1.00 74.19 751 VAL A O 1
ATOM 6316 N N . ASN A 1 752 ? -11.225 -53.820 10.885 1.00 76.62 752 ASN A N 1
ATOM 6317 C CA . ASN A 1 752 ? -10.358 -52.814 10.296 1.00 76.62 752 ASN A CA 1
ATOM 6318 C C . ASN A 1 752 ? -10.977 -51.430 10.515 1.00 76.62 752 ASN A C 1
ATOM 6320 O O . ASN A 1 752 ? -11.813 -50.972 9.733 1.00 76.62 752 ASN A O 1
ATOM 6324 N N . VAL A 1 753 ? -10.520 -50.762 11.571 1.00 75.94 753 VAL A N 1
ATOM 6325 C CA . VAL A 1 753 ? -10.910 -49.399 11.962 1.00 75.94 753 VAL A CA 1
ATOM 6326 C C . VAL A 1 753 ? -10.776 -48.359 10.842 1.00 75.94 753 VAL A C 1
ATOM 6328 O O . VAL A 1 753 ? -11.531 -47.392 10.813 1.00 75.94 753 VAL A O 1
ATOM 6331 N N . LYS A 1 754 ? -9.895 -48.582 9.854 1.00 75.81 754 LYS A N 1
ATOM 6332 C CA . LYS A 1 754 ? -9.705 -47.673 8.708 1.00 75.81 754 LYS A CA 1
ATOM 6333 C C . LYS A 1 754 ? -10.897 -47.652 7.753 1.00 75.81 754 LYS A C 1
ATOM 6335 O O . LYS A 1 754 ? -10.970 -46.775 6.902 1.00 75.81 754 LYS A O 1
ATOM 6340 N N . LEU A 1 755 ? -11.819 -48.609 7.860 1.00 69.56 755 LEU A N 1
ATOM 6341 C CA . LEU A 1 755 ? -13.051 -48.624 7.067 1.00 69.56 755 LEU A CA 1
A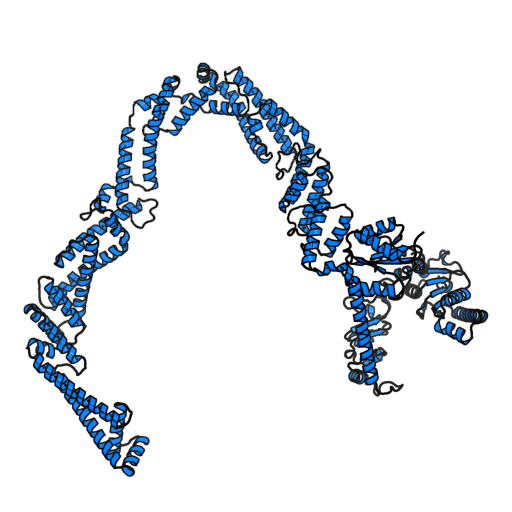TOM 6342 C C . LEU A 1 755 ? -14.146 -47.705 7.647 1.00 69.56 755 LEU A C 1
ATOM 6344 O O . LEU A 1 755 ? -15.178 -47.502 7.005 1.00 69.56 755 LEU A O 1
ATOM 6348 N N . PHE A 1 756 ? -13.928 -47.139 8.837 1.00 71.50 756 PHE A N 1
ATOM 6349 C CA . PHE A 1 756 ? -14.854 -46.227 9.504 1.00 71.50 756 PHE A CA 1
ATOM 6350 C C . PHE A 1 756 ? -14.378 -44.779 9.383 1.00 71.50 756 PHE A C 1
ATOM 6352 O O . PHE A 1 756 ? -13.178 -44.495 9.436 1.00 71.50 756 PHE A O 1
ATOM 6359 N N . ASP A 1 757 ? -15.340 -43.864 9.242 1.00 69.44 757 ASP A N 1
ATOM 6360 C CA . ASP A 1 757 ? -15.058 -42.422 9.252 1.00 69.44 757 ASP A CA 1
ATOM 6361 C C . ASP A 1 757 ? -14.885 -41.906 10.680 1.00 69.44 757 ASP A C 1
ATOM 6363 O O . ASP A 1 757 ? -14.042 -41.050 10.922 1.00 69.44 757 ASP A O 1
ATOM 6367 N N . MET A 1 758 ? -15.662 -42.453 11.619 1.00 74.56 758 MET A N 1
ATOM 6368 C CA . MET A 1 758 ? -15.709 -42.044 13.017 1.00 74.56 758 MET A CA 1
ATOM 6369 C C . MET A 1 758 ? -15.778 -43.271 13.922 1.00 74.56 758 MET A C 1
ATOM 6371 O O . MET A 1 758 ? -16.529 -44.210 13.651 1.00 74.56 758 MET A O 1
ATOM 6375 N N . ILE A 1 759 ? -15.009 -43.236 15.004 1.00 77.19 759 ILE A N 1
ATOM 6376 C CA . ILE A 1 759 ? -15.000 -44.234 16.072 1.00 77.19 759 ILE A CA 1
ATOM 6377 C C . ILE A 1 759 ? -15.410 -43.525 17.356 1.00 77.19 759 ILE A C 1
ATOM 6379 O O . ILE A 1 759 ? -14.866 -42.468 17.662 1.00 77.19 759 ILE A O 1
ATOM 6383 N N . ILE A 1 760 ? -16.371 -44.091 18.085 1.00 79.00 760 ILE A N 1
ATOM 6384 C CA . ILE A 1 760 ? -16.797 -43.586 19.391 1.00 79.00 760 ILE A CA 1
ATOM 6385 C C . ILE A 1 760 ? -16.379 -44.613 20.439 1.00 79.00 760 ILE A C 1
ATOM 6387 O O . ILE A 1 760 ? -16.729 -45.786 20.311 1.00 79.00 760 ILE A O 1
ATOM 6391 N N . ILE A 1 761 ? -15.614 -44.180 21.434 1.00 75.75 761 ILE A N 1
ATOM 6392 C CA . ILE A 1 761 ? -15.244 -44.985 22.599 1.00 75.75 761 ILE A CA 1
ATOM 6393 C C . ILE A 1 761 ? -16.071 -44.472 23.770 1.00 75.75 761 ILE A C 1
ATOM 6395 O O . ILE A 1 761 ? -15.963 -43.299 24.116 1.00 75.75 761 ILE A O 1
ATOM 6399 N N . ASP A 1 762 ? -16.905 -45.345 24.323 1.00 70.94 762 ASP A N 1
ATOM 6400 C CA . ASP A 1 762 ? -17.657 -45.104 25.553 1.00 70.94 762 ASP A CA 1
ATOM 6401 C C . ASP A 1 762 ? -16.828 -45.589 26.750 1.00 70.94 762 ASP A C 1
ATOM 6403 O O . ASP A 1 762 ? -16.138 -46.601 26.622 1.00 70.94 762 ASP A O 1
ATOM 6407 N N . ASP A 1 763 ? -16.876 -44.858 27.863 1.00 62.81 763 ASP A N 1
ATOM 6408 C CA . ASP A 1 763 ? -16.118 -45.101 29.100 1.00 62.81 763 ASP A CA 1
ATOM 6409 C C . ASP A 1 763 ? -14.593 -45.268 28.891 1.00 62.81 763 ASP A C 1
ATOM 6411 O O . ASP A 1 763 ? -14.051 -46.370 28.823 1.00 62.81 763 ASP A O 1
ATOM 6415 N N . ALA A 1 764 ? -13.880 -44.139 28.781 1.00 66.94 764 ALA A N 1
ATOM 6416 C CA . ALA A 1 764 ? -12.447 -44.015 28.465 1.00 66.94 764 ALA A CA 1
ATOM 6417 C C . ALA A 1 764 ? -11.449 -44.755 29.392 1.00 66.94 764 ALA A C 1
ATOM 6419 O O . ALA A 1 764 ? -10.236 -44.544 29.286 1.00 66.94 764 ALA A O 1
ATOM 6420 N N . HIS A 1 765 ? -11.914 -45.600 30.304 1.00 69.62 765 HIS A N 1
ATOM 6421 C CA . HIS A 1 765 ? -11.096 -46.438 31.163 1.00 69.62 765 HIS A CA 1
ATOM 6422 C C . HIS A 1 765 ? -10.442 -47.596 30.389 1.00 69.62 765 HIS A C 1
ATOM 6424 O O . HIS A 1 765 ? -11.052 -48.317 29.599 1.00 69.62 765 HIS A O 1
ATOM 6430 N N . LEU A 1 766 ? -9.149 -47.790 30.629 1.00 63.59 766 LEU A N 1
ATOM 6431 C CA . LEU A 1 766 ? -8.335 -48.837 30.024 1.00 63.59 766 LEU A CA 1
ATOM 6432 C C . LEU A 1 766 ? -8.017 -49.897 31.088 1.00 63.59 766 LEU A C 1
ATOM 6434 O O . LEU A 1 766 ? -7.463 -49.568 32.141 1.00 63.59 766 LEU A O 1
ATOM 6438 N N . LEU A 1 767 ? -8.265 -51.180 30.810 1.00 60.59 767 LEU A N 1
ATOM 6439 C CA . LEU A 1 767 ? -7.795 -52.253 31.697 1.00 60.59 767 LEU A CA 1
ATOM 6440 C C . LEU A 1 767 ? -6.289 -52.482 31.493 1.00 60.59 767 LEU A C 1
ATOM 6442 O O . LEU A 1 767 ? -5.572 -52.820 32.435 1.00 60.59 767 LEU A O 1
ATOM 6446 N N . SER A 1 768 ? -5.776 -52.229 30.281 1.00 63.94 768 SER A N 1
ATOM 6447 C CA . SER A 1 768 ? -4.340 -52.253 29.971 1.00 63.94 768 SER A CA 1
ATOM 6448 C C . SER A 1 768 ? -3.917 -51.193 28.946 1.00 63.94 768 SER A C 1
ATOM 6450 O O . SER A 1 768 ? -4.724 -50.649 28.195 1.00 63.94 768 SER A O 1
ATOM 6452 N N . ALA A 1 769 ? -2.612 -50.903 28.880 1.00 59.09 769 ALA A N 1
ATOM 6453 C CA . ALA A 1 769 ? -2.061 -49.873 27.997 1.00 59.09 769 ALA A CA 1
ATOM 6454 C C . ALA A 1 769 ? -2.245 -50.140 26.487 1.00 59.09 769 ALA A C 1
ATOM 6456 O O . ALA A 1 769 ? -2.099 -49.203 25.703 1.00 59.09 769 ALA A O 1
ATOM 6457 N N . GLU A 1 770 ? -2.542 -51.378 26.075 1.00 61.16 770 GLU A N 1
ATOM 6458 C CA . GLU A 1 770 ? -2.579 -51.792 24.662 1.00 61.16 770 GLU A CA 1
ATOM 6459 C C . GLU A 1 770 ? -3.999 -52.004 24.104 1.00 61.16 770 GLU A C 1
ATOM 6461 O O . GLU A 1 770 ? -4.169 -52.140 22.893 1.00 61.16 770 GLU A O 1
ATOM 6466 N N . GLU A 1 771 ? -5.032 -51.972 24.949 1.00 67.12 771 GLU A N 1
ATOM 6467 C CA . GLU A 1 771 ? -6.406 -52.386 24.616 1.00 67.12 771 GLU A CA 1
ATOM 6468 C C . GLU A 1 771 ? -7.161 -51.507 23.613 1.00 67.12 771 GLU A C 1
ATOM 6470 O O . GLU A 1 771 ? -8.263 -51.864 23.206 1.00 67.12 771 GLU A O 1
ATOM 6475 N N . TYR A 1 772 ? -6.607 -50.374 23.193 1.00 68.44 772 TYR A N 1
ATOM 6476 C CA . TYR A 1 772 ? -7.299 -49.437 22.299 1.00 68.44 772 TYR A CA 1
ATOM 6477 C C . TYR A 1 772 ? -6.406 -48.941 21.161 1.00 68.44 772 TYR A C 1
ATOM 6479 O O . TYR A 1 772 ? -6.758 -48.000 20.450 1.00 68.44 772 TYR A O 1
ATOM 6487 N N . LYS A 1 773 ? -5.249 -49.587 20.950 1.00 72.31 773 LYS A N 1
ATOM 6488 C CA . LYS A 1 773 ? -4.257 -49.171 19.950 1.00 72.31 773 LYS A CA 1
ATOM 6489 C C . LYS A 1 773 ? -4.854 -49.071 18.546 1.00 72.31 773 LYS A C 1
ATOM 6491 O O . LYS A 1 773 ? -4.620 -48.076 17.871 1.00 72.31 773 LYS A O 1
ATOM 6496 N N . SER A 1 774 ? -5.642 -50.060 18.121 1.00 72.81 774 SER A N 1
ATOM 6497 C CA . SER A 1 774 ? -6.255 -50.042 16.789 1.00 72.81 774 SER A CA 1
ATOM 6498 C C . SER A 1 774 ? -7.375 -49.009 16.692 1.00 72.81 774 SER A C 1
ATOM 6500 O O . SER A 1 774 ? -7.507 -48.371 15.657 1.00 72.81 774 SER A O 1
ATOM 6502 N N . ALA A 1 775 ? -8.138 -48.768 17.763 1.00 71.88 775 ALA A N 1
ATOM 6503 C CA . ALA A 1 775 ? -9.172 -47.728 17.780 1.00 71.88 775 ALA A CA 1
ATOM 6504 C C . ALA A 1 775 ? -8.588 -46.311 17.587 1.00 71.88 775 ALA A C 1
ATOM 6506 O O . ALA A 1 775 ? -9.217 -45.474 16.944 1.00 71.88 775 ALA A O 1
ATOM 6507 N N . LEU A 1 776 ? -7.357 -46.064 18.059 1.00 73.38 776 LEU A N 1
ATOM 6508 C CA . LEU A 1 776 ? -6.627 -44.805 17.844 1.00 73.38 776 LEU A CA 1
ATOM 6509 C C . LEU A 1 776 ? -6.165 -44.583 16.390 1.00 73.38 776 LEU A C 1
ATOM 6511 O O . LEU A 1 776 ? -5.807 -43.462 16.038 1.00 73.38 776 LEU A O 1
ATOM 6515 N N . GLU A 1 777 ? -6.159 -45.618 15.543 1.00 75.81 777 GLU A N 1
ATOM 6516 C CA . GLU A 1 777 ? -5.762 -45.519 14.127 1.00 75.81 777 GLU A CA 1
ATOM 6517 C C . GLU A 1 777 ? -6.921 -45.108 13.191 1.00 75.81 777 GLU A C 1
ATOM 6519 O O . GLU A 1 777 ? -6.751 -45.094 11.967 1.00 75.81 777 GLU A O 1
ATOM 6524 N N . GLY A 1 778 ? -8.104 -44.806 13.738 1.00 71.88 778 GLY A N 1
ATOM 6525 C CA . GLY A 1 778 ? -9.260 -44.321 12.978 1.00 71.88 778 GLY A CA 1
ATOM 6526 C C . GLY A 1 778 ? -9.072 -42.920 12.381 1.00 71.88 778 GLY A C 1
ATOM 6527 O O . GLY A 1 778 ? -8.220 -42.149 12.814 1.00 71.88 778 GLY A O 1
ATOM 6528 N N . HIS A 1 779 ? -9.899 -42.574 11.387 1.00 73.94 779 HIS A N 1
ATOM 6529 C CA . HIS A 1 779 ? -9.865 -41.252 10.740 1.00 73.94 779 HIS A CA 1
ATOM 6530 C C . HIS A 1 779 ? -10.358 -40.129 11.665 1.00 73.94 779 HIS A C 1
ATOM 6532 O O . HIS A 1 779 ? -9.743 -39.066 11.724 1.00 73.94 779 HIS A O 1
ATOM 6538 N N . GLN A 1 780 ? -11.458 -40.363 12.386 1.00 75.19 780 GLN A N 1
ATOM 6539 C CA . GLN A 1 780 ? -11.958 -39.503 13.459 1.00 75.19 780 GLN A CA 1
ATOM 6540 C C . GLN A 1 780 ? -12.267 -40.353 14.690 1.00 75.19 780 GLN A C 1
ATOM 6542 O O . GLN A 1 780 ? -12.786 -41.465 14.573 1.00 75.19 780 GLN A O 1
ATOM 6547 N N . LEU A 1 781 ? -11.970 -39.814 15.869 1.00 77.88 781 LEU A N 1
ATOM 6548 C CA . LEU A 1 781 ? -12.160 -40.483 17.149 1.00 77.88 781 LEU A CA 1
ATOM 6549 C C . LEU A 1 781 ? -12.885 -39.544 18.116 1.00 77.88 781 LEU A C 1
ATOM 6551 O O . LEU A 1 781 ? -12.435 -38.423 18.341 1.00 77.88 781 LEU A O 1
ATOM 6555 N N . VAL A 1 782 ? -13.986 -40.017 18.691 1.00 79.38 782 VAL A N 1
ATOM 6556 C CA . VAL A 1 782 ? -14.718 -39.374 19.784 1.00 79.38 782 VAL A CA 1
ATOM 6557 C C . VAL A 1 782 ? -14.582 -40.270 21.005 1.00 79.38 782 VAL A C 1
ATOM 6559 O O . VAL A 1 782 ? -14.824 -41.471 20.926 1.00 79.38 782 VAL A O 1
ATOM 6562 N N . ILE A 1 783 ? -14.174 -39.698 22.130 1.00 77.25 783 ILE A N 1
ATOM 6563 C CA . ILE A 1 783 ? -14.017 -40.428 23.387 1.00 77.25 783 ILE A CA 1
ATOM 6564 C C . ILE A 1 783 ? -14.984 -39.797 24.378 1.00 77.25 783 ILE A C 1
ATOM 6566 O O . ILE A 1 783 ? -14.868 -38.606 24.665 1.00 77.25 783 ILE A O 1
ATOM 6570 N N . ALA A 1 784 ? -15.941 -40.583 24.854 1.00 75.75 784 ALA A N 1
ATOM 6571 C CA . ALA A 1 784 ? -16.821 -40.229 25.952 1.00 75.75 784 ALA A CA 1
ATOM 6572 C C . ALA A 1 784 ? -16.236 -40.800 27.251 1.00 75.75 784 ALA A C 1
ATOM 6574 O O . ALA A 1 784 ? -15.819 -41.955 27.307 1.00 75.75 784 ALA A O 1
ATOM 6575 N N . GLY A 1 785 ? -16.146 -39.970 28.283 1.00 68.19 785 GLY A N 1
ATOM 6576 C CA . GLY A 1 785 ? -15.604 -40.357 29.580 1.00 68.19 785 GLY A CA 1
ATOM 6577 C C . GLY A 1 785 ? -15.224 -39.140 30.411 1.00 68.19 785 GLY A C 1
ATOM 6578 O O . GLY A 1 785 ? -15.178 -38.016 29.905 1.00 68.19 785 GLY A O 1
ATOM 6579 N N . GLU A 1 786 ? -14.945 -39.370 31.686 1.00 62.56 786 GLU A N 1
ATOM 6580 C CA . GLU A 1 786 ? -14.565 -38.313 32.618 1.00 62.56 786 GLU A CA 1
ATOM 6581 C C . GLU A 1 786 ? -13.091 -37.933 32.457 1.00 62.56 786 GLU A C 1
ATOM 6583 O O . GLU A 1 786 ? -12.210 -38.782 32.273 1.00 62.56 786 GLU A O 1
ATOM 6588 N N . GLN A 1 787 ? -12.803 -36.632 32.518 1.00 62.78 787 GLN A N 1
ATOM 6589 C CA . GLN A 1 787 ? -11.435 -36.134 32.525 1.00 62.78 787 GLN A CA 1
ATOM 6590 C C . GLN A 1 787 ? -10.876 -36.241 33.949 1.00 62.78 787 GLN A C 1
ATOM 6592 O O . GLN A 1 787 ? -11.075 -35.353 34.770 1.00 62.78 787 GLN A O 1
ATOM 6597 N N . GLN A 1 788 ? -10.156 -37.327 34.230 1.00 61.16 788 GLN A N 1
ATOM 6598 C CA . GLN A 1 788 ? -9.512 -37.547 35.528 1.00 61.16 788 GLN A CA 1
ATOM 6599 C C . GLN A 1 788 ? -8.483 -36.434 35.821 1.00 61.16 788 GLN A C 1
ATOM 6601 O O . GLN A 1 788 ? -7.543 -36.219 35.051 1.00 61.16 788 GLN A O 1
ATOM 6606 N N . LEU A 1 789 ? -8.663 -35.716 36.934 1.00 51.72 789 LEU A N 1
ATOM 6607 C CA . LEU A 1 789 ? -7.808 -34.589 37.344 1.00 51.72 789 LEU A CA 1
ATOM 6608 C C . LEU A 1 789 ? -6.473 -35.036 37.968 1.00 51.72 789 LEU A C 1
ATOM 6610 O O . LEU A 1 789 ? -5.531 -34.245 38.033 1.00 51.72 789 LEU A O 1
ATOM 6614 N N . GLN A 1 790 ? -6.363 -36.293 38.407 1.00 51.69 790 GLN A N 1
ATOM 6615 C CA . GLN A 1 790 ? -5.150 -36.835 39.020 1.00 51.69 790 GLN A CA 1
ATOM 6616 C C . GLN A 1 790 ? -4.390 -37.746 38.049 1.00 51.69 790 GLN A C 1
ATOM 6618 O O . GLN A 1 790 ? -4.903 -38.749 37.569 1.00 51.69 790 GLN A O 1
ATOM 6623 N N . SER A 1 791 ? -3.110 -37.450 37.811 1.00 44.53 791 SER A N 1
ATOM 6624 C CA . SER A 1 791 ? -2.233 -38.245 36.935 1.00 44.53 791 SER A CA 1
ATOM 6625 C C . SER A 1 791 ? -1.852 -39.622 37.497 1.00 44.53 791 SER A C 1
ATOM 6627 O O . SER A 1 791 ? -1.207 -40.407 36.805 1.00 44.53 791 SER A O 1
ATOM 6629 N N . ALA A 1 792 ? -2.156 -39.886 38.770 1.00 45.00 792 ALA A N 1
ATOM 6630 C CA . ALA A 1 792 ? -1.650 -41.042 39.505 1.00 45.00 792 ALA A CA 1
ATOM 6631 C C . ALA A 1 792 ? -2.624 -42.228 39.555 1.00 45.00 792 ALA A C 1
ATOM 6633 O O . ALA A 1 792 ? -2.204 -43.329 39.912 1.00 45.00 792 ALA A O 1
ATOM 6634 N N . VAL A 1 793 ? -3.897 -42.037 39.200 1.00 49.88 793 VAL A N 1
ATOM 6635 C CA . VAL A 1 793 ? -4.932 -43.057 39.381 1.00 49.88 793 VAL A CA 1
ATOM 6636 C C . VAL A 1 793 ? -5.712 -43.213 38.077 1.00 49.88 793 VAL A C 1
ATOM 6638 O O . VAL A 1 793 ? -6.232 -42.252 37.533 1.00 49.88 793 VAL A O 1
ATOM 6641 N N . THR A 1 794 ? -5.758 -44.454 37.591 1.00 53.81 794 THR A N 1
ATOM 6642 C CA . THR A 1 794 ? -6.436 -44.969 36.386 1.00 53.81 794 THR A CA 1
ATOM 6643 C C . THR A 1 794 ? -5.764 -44.750 35.021 1.00 53.81 794 THR A C 1
ATOM 6645 O O . THR A 1 794 ? -5.333 -43.671 34.619 1.00 53.81 794 THR A O 1
ATOM 6648 N N . ASN A 1 795 ? -5.681 -45.842 34.253 1.00 61.28 795 ASN A N 1
ATOM 6649 C CA . ASN A 1 795 ? -5.327 -45.794 32.843 1.00 61.28 795 ASN A CA 1
ATOM 6650 C C . ASN A 1 795 ? -6.523 -45.202 32.071 1.00 61.28 795 ASN A C 1
ATOM 6652 O O . ASN A 1 795 ? -7.347 -45.956 31.578 1.00 61.28 795 ASN A O 1
ATOM 6656 N N . ASN A 1 796 ? -6.646 -43.882 31.966 1.00 68.38 796 ASN A N 1
ATOM 6657 C CA . ASN A 1 796 ? -7.698 -43.243 31.165 1.00 68.38 796 ASN A CA 1
ATOM 6658 C C . ASN A 1 796 ? -7.153 -42.834 29.781 1.00 68.38 796 ASN A C 1
ATOM 6660 O O . ASN A 1 796 ? -6.058 -42.274 29.668 1.00 68.38 796 ASN A O 1
ATOM 6664 N N . LEU A 1 797 ? -7.896 -43.131 28.712 1.00 71.88 797 LEU A N 1
ATOM 6665 C CA . LEU A 1 797 ? -7.524 -42.818 27.333 1.00 71.88 797 LEU A CA 1
ATOM 6666 C C . LEU A 1 797 ? -7.428 -41.308 27.085 1.00 71.88 797 LEU A C 1
ATOM 6668 O O . LEU A 1 797 ? -6.501 -40.871 26.403 1.00 71.88 797 LEU A O 1
ATOM 6672 N N . ILE A 1 798 ? -8.336 -40.518 27.670 1.00 74.19 798 ILE A N 1
ATOM 6673 C CA . ILE A 1 798 ? -8.373 -39.049 27.561 1.00 74.19 798 ILE A CA 1
ATOM 6674 C C . ILE A 1 798 ? -7.059 -38.459 28.085 1.00 74.19 798 ILE A C 1
ATOM 6676 O O . ILE A 1 798 ? -6.451 -37.625 27.420 1.00 74.19 798 ILE A O 1
ATOM 6680 N N . ALA A 1 799 ? -6.564 -38.954 29.223 1.00 68.75 799 ALA A N 1
ATOM 6681 C CA . ALA A 1 799 ? -5.323 -38.483 29.843 1.00 68.75 799 ALA A CA 1
ATOM 6682 C C . ALA A 1 799 ? -4.051 -38.841 29.045 1.00 68.75 799 ALA A C 1
ATOM 6684 O O . ALA A 1 799 ? -3.001 -38.226 29.231 1.00 68.75 799 ALA A O 1
ATOM 6685 N N . ARG A 1 800 ? -4.120 -39.841 28.157 1.00 69.62 800 ARG A N 1
ATOM 6686 C CA . ARG A 1 800 ? -2.977 -40.317 27.356 1.00 69.62 800 ARG A CA 1
ATOM 6687 C C . ARG A 1 800 ? -2.865 -39.647 25.990 1.00 69.62 800 ARG A C 1
ATOM 6689 O O . ARG A 1 800 ? -1.822 -39.763 25.343 1.00 69.62 800 ARG A O 1
ATOM 6696 N N . ILE A 1 801 ? -3.913 -38.967 25.533 1.00 72.44 801 ILE A N 1
ATOM 6697 C CA . ILE A 1 801 ? -3.883 -38.221 24.278 1.00 72.44 801 ILE A CA 1
ATOM 6698 C C . ILE A 1 801 ? -3.393 -36.808 24.573 1.00 72.44 801 ILE A C 1
ATOM 6700 O O . ILE A 1 801 ? -3.865 -36.127 25.476 1.00 72.44 801 ILE A O 1
ATOM 6704 N N . HIS A 1 802 ? -2.410 -36.355 23.797 1.00 69.06 802 HIS A N 1
ATOM 6705 C CA . HIS A 1 802 ? -1.882 -35.009 23.961 1.00 69.06 802 HIS A CA 1
ATOM 6706 C C . HIS A 1 802 ? -2.990 -33.964 23.694 1.00 69.06 802 HIS A C 1
ATOM 6708 O O . HIS A 1 802 ? -3.614 -34.038 22.630 1.00 69.06 802 HIS A O 1
ATOM 6714 N N . PRO A 1 803 ? -3.187 -32.950 24.562 1.00 67.25 803 PRO A N 1
ATOM 6715 C CA . PRO A 1 803 ? -4.288 -31.987 24.442 1.00 67.25 803 PRO A CA 1
ATOM 6716 C C . PRO A 1 803 ? -4.375 -31.278 23.084 1.00 67.25 803 PRO A C 1
ATOM 6718 O O . PRO A 1 803 ? -5.462 -31.019 22.585 1.00 67.25 803 PRO A O 1
ATOM 6721 N N . SER A 1 804 ? -3.237 -31.027 22.423 1.00 72.25 804 SER A N 1
ATOM 6722 C CA . SER A 1 804 ? -3.206 -30.405 21.083 1.00 72.25 804 SER A CA 1
ATOM 6723 C C . SER A 1 804 ? -3.837 -31.242 19.962 1.00 72.25 804 SER A C 1
ATOM 6725 O O . SER A 1 804 ? -3.992 -30.747 18.848 1.00 72.25 804 SER A O 1
ATOM 6727 N N . ARG A 1 805 ? -4.158 -32.513 20.225 1.00 68.94 805 ARG A N 1
ATOM 6728 C CA . ARG A 1 805 ? -4.812 -33.430 19.283 1.00 68.94 805 ARG A CA 1
ATOM 6729 C C . ARG A 1 805 ? -6.276 -33.692 19.643 1.00 68.94 805 ARG A C 1
ATOM 6731 O O . ARG A 1 805 ? -6.886 -34.569 19.041 1.00 68.94 805 ARG A O 1
ATOM 6738 N N . MET A 1 806 ? -6.823 -32.967 20.620 1.00 71.06 806 MET A N 1
ATOM 6739 C CA . MET A 1 806 ? -8.173 -33.172 21.139 1.00 71.06 806 MET A CA 1
ATOM 6740 C C . MET A 1 806 ? -9.046 -31.943 20.905 1.00 71.06 806 MET A C 1
ATOM 6742 O O . MET A 1 806 ? -8.608 -30.810 21.083 1.00 71.06 806 MET A O 1
ATOM 6746 N N . ILE A 1 807 ? -10.304 -32.190 20.548 1.00 74.62 807 ILE A N 1
ATOM 6747 C CA . ILE A 1 807 ? -11.380 -31.200 20.607 1.00 74.62 807 ILE A CA 1
ATOM 6748 C C . ILE A 1 807 ? -12.283 -31.638 21.757 1.00 74.62 807 ILE A C 1
ATOM 6750 O O . ILE A 1 807 ? -12.800 -32.754 21.739 1.00 74.62 807 ILE A O 1
ATOM 6754 N N . GLN A 1 808 ? -12.424 -30.793 22.777 1.00 72.00 808 GLN A N 1
ATOM 6755 C CA . GLN A 1 808 ? -13.265 -31.085 23.935 1.00 72.00 808 GLN A CA 1
ATOM 6756 C C . GLN A 1 808 ? -14.698 -30.618 23.671 1.00 72.00 808 GLN A C 1
ATOM 6758 O O . GLN A 1 808 ? -14.923 -29.453 23.350 1.00 72.00 808 GLN A O 1
ATOM 6763 N N . PHE A 1 809 ? -15.663 -31.525 23.824 1.00 76.06 809 PHE A N 1
ATOM 6764 C CA . PHE A 1 809 ? -17.092 -31.215 23.775 1.00 76.06 809 PHE A CA 1
ATOM 6765 C C . PHE A 1 809 ? -17.624 -31.092 25.202 1.00 76.06 809 PHE A C 1
ATOM 6767 O O . PHE A 1 809 ? -18.068 -32.066 25.798 1.00 76.06 809 PHE A O 1
ATOM 6774 N N . ASN A 1 810 ? -17.540 -29.891 25.760 1.00 75.31 810 ASN A N 1
ATOM 6775 C CA . ASN A 1 810 ? -17.829 -29.595 27.163 1.00 75.31 810 ASN A CA 1
ATOM 6776 C C . ASN A 1 810 ? -19.078 -28.716 27.345 1.00 75.31 810 ASN A C 1
ATOM 6778 O O . ASN A 1 810 ? -19.158 -27.949 28.303 1.00 75.31 810 ASN A O 1
ATOM 6782 N N . TYR A 1 811 ? -20.038 -28.797 26.419 1.00 78.06 811 TYR A N 1
ATOM 6783 C CA . TYR A 1 811 ? -21.300 -28.065 26.504 1.00 78.06 811 TYR A CA 1
ATOM 6784 C C . TYR A 1 811 ? -22.465 -29.018 26.775 1.00 78.06 811 TYR A C 1
ATOM 6786 O O . TYR A 1 811 ? -22.758 -29.913 25.979 1.00 78.06 811 TYR A O 1
ATOM 6794 N N . ARG A 1 812 ? -23.151 -28.817 27.898 1.00 79.19 812 ARG A N 1
ATOM 6795 C CA . ARG A 1 812 ? -24.354 -29.548 28.280 1.00 79.19 812 ARG A CA 1
ATOM 6796 C C . ARG A 1 812 ? -25.583 -28.863 27.685 1.00 79.19 812 ARG A C 1
ATOM 6798 O O . ARG A 1 812 ? -25.975 -27.776 28.097 1.00 79.19 812 ARG A O 1
ATOM 6805 N N . PHE A 1 813 ? -26.207 -29.537 26.723 1.00 78.44 813 PHE A N 1
ATOM 6806 C CA . PHE A 1 813 ? -27.399 -29.046 26.019 1.00 78.44 813 PHE A CA 1
ATOM 6807 C C . PHE A 1 813 ? -28.703 -29.187 26.822 1.00 78.44 813 PHE A C 1
ATOM 6809 O O . PHE A 1 813 ? -29.717 -28.597 26.456 1.00 78.44 813 PHE A O 1
ATOM 6816 N N . ALA A 1 814 ? -28.701 -29.996 27.884 1.00 78.69 814 ALA A N 1
ATOM 6817 C CA . ALA A 1 814 ? -29.829 -30.108 28.802 1.00 78.69 814 ALA A CA 1
ATOM 6818 C C . ALA A 1 814 ? -29.742 -29.012 29.879 1.00 78.69 814 ALA A C 1
ATOM 6820 O O . ALA A 1 814 ? -28.648 -28.813 30.414 1.00 78.69 814 ALA A O 1
ATOM 6821 N N . PRO A 1 815 ? -30.859 -28.348 30.237 1.00 83.50 815 PRO A N 1
ATOM 6822 C CA . PRO A 1 815 ? -30.879 -27.388 31.334 1.00 83.50 815 PRO A CA 1
ATOM 6823 C C . PRO A 1 815 ? -30.321 -27.997 32.623 1.00 83.50 815 PRO A C 1
ATOM 6825 O O . PRO A 1 815 ? -30.637 -29.133 32.974 1.00 83.50 815 PRO A O 1
ATOM 6828 N N . THR A 1 816 ? -29.444 -27.269 33.303 1.00 86.31 816 THR A N 1
ATOM 6829 C CA . THR A 1 816 ? -28.843 -27.654 34.587 1.00 86.31 816 THR A CA 1
ATOM 6830 C C . THR A 1 816 ? -28.710 -26.402 35.445 1.00 86.31 816 THR A C 1
ATOM 6832 O O . THR A 1 816 ? -28.439 -25.330 34.897 1.00 86.31 816 THR A O 1
ATOM 6835 N N . PRO A 1 817 ? -28.894 -26.477 36.774 1.00 89.38 817 PRO A N 1
ATOM 6836 C CA . PRO A 1 817 ? -28.755 -25.306 37.618 1.00 89.38 817 PRO A CA 1
ATOM 6837 C C . PRO A 1 817 ? -27.357 -24.721 37.482 1.00 89.38 817 PRO A C 1
ATOM 6839 O O . PRO A 1 817 ? -26.357 -25.437 37.564 1.00 89.38 817 PRO A O 1
ATOM 6842 N N . MET A 1 818 ? -27.285 -23.407 37.307 1.00 87.75 818 MET A N 1
ATOM 6843 C CA . MET A 1 818 ? -26.016 -22.699 37.152 1.00 87.75 818 MET A CA 1
ATOM 6844 C C . MET A 1 818 ? -25.062 -22.935 38.336 1.00 87.75 818 MET A C 1
ATOM 6846 O O . MET A 1 818 ? -23.855 -23.032 38.133 1.00 87.75 818 MET A O 1
ATOM 6850 N N . ASN A 1 819 ? -25.584 -23.086 39.559 1.00 87.06 819 ASN A N 1
ATOM 6851 C CA . ASN A 1 819 ? -24.754 -23.379 40.726 1.00 87.06 819 ASN A CA 1
ATOM 6852 C C . ASN A 1 819 ? -24.071 -24.753 40.603 1.00 87.06 819 ASN A C 1
ATOM 6854 O O . ASN A 1 819 ? -22.859 -24.855 40.762 1.00 87.06 819 ASN A O 1
ATOM 6858 N N . ILE A 1 820 ? -24.820 -25.785 40.197 1.00 86.81 820 ILE A N 1
ATOM 6859 C CA . ILE A 1 820 ? -24.280 -27.130 39.940 1.00 86.81 820 ILE A CA 1
ATOM 6860 C C . ILE A 1 820 ? -23.242 -27.086 38.811 1.00 86.81 820 ILE A C 1
ATOM 6862 O O . ILE A 1 820 ? -22.152 -27.632 38.959 1.00 86.81 820 ILE A O 1
ATOM 6866 N N . LEU A 1 821 ? -23.537 -26.385 37.709 1.00 83.44 821 LEU A N 1
ATOM 6867 C CA . LEU A 1 821 ? -22.583 -26.211 36.605 1.00 83.44 821 LEU A CA 1
ATOM 6868 C C . LEU A 1 821 ? -21.280 -25.540 37.063 1.00 83.44 821 LEU A C 1
ATOM 6870 O O . LEU A 1 821 ? -20.211 -25.908 36.589 1.00 83.44 821 LEU A O 1
ATOM 6874 N N . SER A 1 822 ? -21.344 -24.594 38.006 1.00 81.50 822 SER A N 1
ATOM 6875 C CA . SER A 1 822 ? -20.155 -23.907 38.527 1.00 81.50 822 SER A CA 1
ATOM 6876 C C . SER A 1 822 ? -19.190 -24.831 39.284 1.00 81.50 822 SER A C 1
ATOM 6878 O O . SER A 1 822 ? -17.997 -24.531 39.359 1.00 81.50 822 SER A O 1
ATOM 6880 N N . HIS A 1 823 ? -19.688 -25.966 39.787 1.00 80.06 823 HIS A N 1
ATOM 6881 C CA . HIS A 1 823 ? -18.901 -26.992 40.470 1.00 80.06 823 HIS A CA 1
ATOM 6882 C C . HIS A 1 823 ? -18.343 -28.069 39.532 1.00 80.06 823 HIS A C 1
ATOM 6884 O O . HIS A 1 823 ? -17.527 -28.868 39.976 1.00 80.06 823 HIS A O 1
ATOM 6890 N N . LEU A 1 824 ? -18.720 -28.068 38.248 1.00 77.00 824 LEU A N 1
ATOM 6891 C CA . LEU A 1 824 ? -18.204 -28.986 37.230 1.00 77.00 824 LEU A CA 1
ATOM 6892 C C . LEU A 1 824 ? -17.130 -28.273 36.389 1.00 77.00 824 LEU A C 1
ATOM 6894 O O . LEU A 1 824 ? -17.452 -27.621 35.388 1.00 77.00 824 LEU A O 1
ATOM 6898 N N . PRO A 1 825 ? -15.841 -28.340 36.779 1.00 67.25 825 PRO A N 1
ATOM 6899 C CA . PRO A 1 825 ? -14.789 -27.564 36.138 1.00 67.25 825 PRO A CA 1
ATOM 6900 C C . PRO A 1 825 ? -14.673 -27.903 34.651 1.00 67.25 825 PRO A C 1
ATOM 6902 O O . PRO A 1 825 ? -14.474 -29.046 34.254 1.00 67.25 825 PRO A O 1
ATOM 6905 N N . GLY A 1 826 ? -14.772 -26.870 33.816 1.00 68.25 826 GLY A N 1
ATOM 6906 C CA . GLY A 1 826 ? -14.672 -27.005 32.367 1.00 68.25 826 GLY A CA 1
ATOM 6907 C C . GLY A 1 826 ? -15.988 -27.337 31.668 1.00 68.25 826 GLY A C 1
ATOM 6908 O O . GLY A 1 826 ? -16.027 -27.175 30.453 1.00 68.25 826 GLY A O 1
ATOM 6909 N N . LEU A 1 827 ? -17.059 -27.707 32.378 1.00 75.69 827 LEU A N 1
ATOM 6910 C CA . LEU A 1 827 ? -18.386 -27.892 31.792 1.00 75.69 827 LEU A CA 1
ATOM 6911 C C . LEU A 1 827 ? -19.119 -26.547 31.702 1.00 75.69 827 LEU A C 1
ATOM 6913 O O . LEU A 1 827 ? -19.184 -25.778 32.658 1.00 75.69 827 LEU A O 1
ATOM 6917 N N . ARG A 1 828 ? -19.693 -26.259 30.538 1.00 78.62 828 ARG A N 1
ATOM 6918 C CA . ARG A 1 828 ? -20.648 -25.164 30.323 1.00 78.62 828 ARG A CA 1
ATOM 6919 C C . ARG A 1 828 ? -21.994 -25.763 29.968 1.00 78.62 828 ARG A C 1
ATOM 6921 O O . ARG A 1 828 ? -22.062 -26.932 29.595 1.00 78.62 828 ARG A O 1
ATOM 6928 N N . GLY A 1 829 ? -23.069 -24.999 30.051 1.00 79.06 829 GLY A N 1
ATOM 6929 C CA . GLY A 1 829 ? -24.361 -25.552 29.683 1.00 79.06 829 GLY A CA 1
ATOM 6930 C C . GLY A 1 829 ? -25.508 -24.581 29.791 1.00 79.06 829 GLY A C 1
ATOM 6931 O O . GLY A 1 829 ? -25.384 -23.477 30.321 1.00 79.06 829 GLY A O 1
ATOM 6932 N N . GLN A 1 830 ? -26.643 -25.028 29.271 1.00 83.56 830 GLN A N 1
ATOM 6933 C CA . GLN A 1 830 ? -27.878 -24.282 29.380 1.00 83.56 830 GLN A CA 1
ATOM 6934 C C . GLN A 1 830 ? -28.371 -24.259 30.833 1.00 83.56 830 GLN A C 1
ATOM 6936 O O . GLN A 1 830 ? -28.328 -25.267 31.537 1.00 83.56 830 GLN A O 1
ATOM 6941 N N . ILE A 1 831 ? -28.887 -23.107 31.252 1.00 88.81 831 ILE A N 1
ATOM 6942 C CA . ILE A 1 831 ? -29.440 -22.878 32.588 1.00 88.81 831 ILE A CA 1
ATOM 6943 C C . ILE A 1 831 ? -30.969 -22.770 32.541 1.00 88.81 831 ILE A C 1
ATOM 6945 O O . ILE A 1 831 ? -31.557 -22.614 31.465 1.00 88.81 831 ILE A O 1
ATOM 6949 N N . TYR A 1 832 ? -31.619 -22.831 33.701 1.00 88.19 832 TYR A N 1
ATOM 6950 C CA . TYR A 1 832 ? -33.069 -22.659 33.794 1.00 88.19 832 TYR A CA 1
ATOM 6951 C C . TYR A 1 832 ? -33.481 -21.203 33.557 1.00 88.19 832 TYR A C 1
ATOM 6953 O O . TYR A 1 832 ? -32.765 -20.270 33.926 1.00 88.19 832 TYR A O 1
ATOM 6961 N N . ASN A 1 833 ? -34.659 -20.999 32.963 1.00 89.31 833 ASN A N 1
ATOM 6962 C CA . ASN A 1 833 ? -35.231 -19.662 32.789 1.00 89.31 833 ASN A CA 1
ATOM 6963 C C . ASN A 1 833 ? -35.796 -19.098 34.108 1.00 89.31 833 ASN A C 1
ATOM 6965 O O . ASN A 1 833 ? -36.004 -17.893 34.209 1.00 89.31 833 ASN A O 1
ATOM 6969 N N . ASN A 1 834 ? -36.031 -19.935 35.120 1.00 90.19 834 ASN A N 1
ATOM 6970 C CA . ASN A 1 834 ? -36.406 -19.501 36.456 1.00 90.19 834 ASN A CA 1
ATOM 6971 C C . ASN A 1 834 ? -35.146 -19.180 37.270 1.00 90.19 834 ASN A C 1
ATOM 6973 O O . ASN A 1 834 ? -34.218 -19.984 37.368 1.00 90.19 834 ASN A O 1
ATOM 6977 N N . PHE A 1 835 ? -35.106 -17.999 37.882 1.00 89.56 835 PHE A N 1
ATOM 6978 C CA . PHE A 1 835 ? -33.967 -17.553 38.679 1.00 89.56 835 PHE A CA 1
ATOM 6979 C C . PHE A 1 835 ? -33.654 -18.493 39.855 1.00 89.56 835 PHE A C 1
ATOM 6981 O O . PHE A 1 835 ? -32.485 -18.772 40.116 1.00 89.56 835 PHE A O 1
ATOM 6988 N N . TYR A 1 836 ? -34.675 -19.002 40.545 1.00 88.19 836 TYR A N 1
ATOM 6989 C CA . TYR A 1 836 ? -34.518 -19.810 41.754 1.00 88.19 836 TYR A CA 1
ATOM 6990 C C . TYR A 1 836 ? -34.165 -21.277 41.470 1.00 88.19 836 TYR A C 1
ATOM 6992 O O . TYR A 1 836 ? -33.445 -21.897 42.248 1.00 88.19 836 TYR A O 1
ATOM 7000 N N . GLU A 1 837 ? -34.567 -21.820 40.322 1.00 87.94 837 GLU A N 1
ATOM 7001 C CA . GLU A 1 837 ? -34.176 -23.180 39.909 1.00 87.94 837 GLU A CA 1
ATOM 7002 C C . GLU A 1 837 ? -32.662 -23.303 39.664 1.00 87.94 837 GLU A C 1
ATOM 7004 O O . GLU A 1 837 ? -32.092 -24.388 39.731 1.00 87.94 837 GLU A O 1
ATOM 7009 N N . ASN A 1 838 ? -31.973 -22.181 39.444 1.00 89.25 838 ASN A N 1
ATOM 7010 C CA . ASN A 1 838 ? -30.539 -22.163 39.176 1.00 89.25 838 ASN A CA 1
ATOM 7011 C C . ASN A 1 838 ? -29.641 -22.329 40.412 1.00 89.25 838 ASN A C 1
ATOM 7013 O O . ASN A 1 838 ? -28.433 -22.506 40.245 1.00 89.25 838 ASN A O 1
ATOM 7017 N N . PHE A 1 839 ? -30.194 -22.303 41.630 1.00 88.25 839 PHE A N 1
ATOM 7018 C CA . PHE A 1 839 ? -29.430 -22.589 42.852 1.00 88.25 839 PHE A CA 1
ATOM 7019 C C . PHE A 1 839 ? -29.156 -24.085 43.041 1.00 88.25 839 PHE A C 1
ATOM 7021 O O . PHE A 1 839 ? -28.101 -24.431 43.565 1.00 88.25 839 PHE A O 1
ATOM 7028 N N . GLY A 1 840 ? -30.067 -24.962 42.605 1.00 87.88 840 GLY A N 1
ATOM 7029 C CA . GLY A 1 840 ? -29.837 -26.404 42.446 1.00 87.88 840 GLY A CA 1
ATOM 7030 C C . GLY A 1 840 ? -29.456 -27.221 43.688 1.00 87.88 840 GLY A C 1
ATOM 7031 O O . GLY A 1 840 ? -29.225 -28.415 43.545 1.00 87.88 840 GLY A O 1
ATOM 7032 N N . ILE A 1 841 ? -29.376 -26.639 44.885 1.00 89.56 841 ILE A N 1
ATOM 7033 C CA . ILE A 1 841 ? -28.967 -27.329 46.118 1.00 89.56 841 ILE A CA 1
ATOM 7034 C C . ILE A 1 841 ? -29.953 -26.981 47.227 1.00 89.56 841 ILE A C 1
ATOM 7036 O O . ILE A 1 841 ? -30.261 -25.805 47.427 1.00 89.56 841 ILE A O 1
ATOM 7040 N N . ASP A 1 842 ? -30.433 -27.993 47.944 1.00 89.12 842 ASP A N 1
ATOM 7041 C CA . ASP A 1 842 ? -31.336 -27.832 49.085 1.00 89.12 842 ASP A CA 1
ATOM 7042 C C . ASP A 1 842 ? -30.988 -28.806 50.220 1.00 89.12 842 ASP A C 1
ATOM 7044 O O . ASP A 1 842 ? -30.388 -29.857 49.993 1.00 89.12 842 ASP A O 1
ATOM 7048 N N . ILE A 1 843 ? -31.345 -28.442 51.452 1.00 90.25 843 ILE A N 1
ATOM 7049 C CA . ILE A 1 843 ? -31.082 -29.228 52.664 1.00 90.25 843 ILE A CA 1
ATOM 7050 C C . ILE A 1 843 ? -32.429 -29.593 53.290 1.00 90.25 843 ILE A C 1
ATOM 7052 O O . ILE A 1 843 ? -33.273 -28.724 53.521 1.00 90.25 843 ILE A O 1
ATOM 7056 N N . LYS A 1 844 ? -32.648 -30.885 53.555 1.00 91.56 844 LYS A N 1
ATOM 7057 C CA . LYS A 1 844 ? -33.906 -31.414 54.103 1.00 91.56 844 LYS A CA 1
ATOM 7058 C C . LYS A 1 844 ? -33.659 -32.246 55.360 1.00 91.56 844 LYS A C 1
ATOM 7060 O O . LYS A 1 844 ? -32.668 -32.961 55.454 1.00 91.56 844 LYS A O 1
ATOM 7065 N N . HIS A 1 845 ? -34.627 -32.196 56.278 1.00 86.12 845 HIS A N 1
ATOM 7066 C CA . HIS A 1 845 ? -34.608 -32.912 57.564 1.00 86.12 845 HIS A CA 1
ATOM 7067 C C . HIS A 1 845 ? -35.878 -33.768 57.808 1.00 86.12 845 HIS A C 1
ATOM 7069 O O . HIS A 1 845 ? -36.074 -34.267 58.911 1.00 86.12 845 HIS A O 1
ATOM 7075 N N . GLY A 1 846 ? -36.780 -33.878 56.819 1.00 82.50 846 GLY A N 1
ATOM 7076 C CA . GLY A 1 846 ? -38.094 -34.547 56.936 1.00 82.50 846 GLY A CA 1
ATOM 7077 C C . GLY A 1 846 ? -38.048 -36.074 56.798 1.00 82.50 846 GLY A C 1
ATOM 7078 O O . GLY A 1 846 ? -37.002 -36.669 57.010 1.00 82.50 846 GLY A O 1
ATOM 7079 N N . ASP A 1 847 ? -39.152 -36.725 56.425 1.00 87.12 847 ASP A N 1
ATOM 7080 C CA . ASP A 1 847 ? -39.155 -38.158 56.082 1.00 87.12 847 ASP A CA 1
ATOM 7081 C C . ASP A 1 847 ? -38.611 -38.389 54.658 1.00 87.12 847 ASP A C 1
ATOM 7083 O O . ASP A 1 847 ? -38.975 -37.680 53.716 1.00 87.12 847 ASP A O 1
ATOM 7087 N N . LEU A 1 848 ? -37.700 -39.355 54.501 1.00 88.75 848 LEU A N 1
ATOM 7088 C CA . LEU A 1 848 ? -37.020 -39.604 53.227 1.00 88.75 848 LEU A CA 1
ATOM 7089 C C . LEU A 1 848 ? -37.943 -40.254 52.182 1.00 88.75 848 LEU A C 1
ATOM 7091 O O . LEU A 1 848 ? -37.848 -39.913 51.003 1.00 88.75 848 LEU A O 1
ATOM 7095 N N . ALA A 1 849 ? -38.832 -41.166 52.589 1.00 89.06 849 ALA A N 1
ATOM 7096 C CA . ALA A 1 849 ? -39.746 -41.844 51.670 1.00 89.06 849 ALA A CA 1
ATOM 7097 C C . ALA A 1 849 ? -40.827 -40.881 51.155 1.00 89.06 849 ALA A C 1
ATOM 7099 O O . ALA A 1 849 ? -41.111 -40.856 49.954 1.00 89.06 849 ALA A O 1
ATOM 7100 N N . GLU A 1 850 ? -41.360 -40.029 52.036 1.00 87.75 850 GLU A N 1
ATOM 7101 C CA . GLU A 1 850 ? -42.274 -38.945 51.670 1.00 87.75 850 GLU A CA 1
ATOM 7102 C C . GLU A 1 850 ? -41.620 -37.968 50.687 1.00 87.75 850 GLU A C 1
ATOM 7104 O O . GLU A 1 850 ? -42.217 -37.650 49.658 1.00 87.75 850 GLU A O 1
ATOM 7109 N N . LEU A 1 851 ? -40.384 -37.534 50.961 1.00 89.62 851 LEU A N 1
ATOM 7110 C CA . LEU A 1 851 ? -39.641 -36.633 50.080 1.00 89.62 851 LEU A CA 1
ATOM 7111 C C . LEU A 1 851 ? -39.484 -37.217 48.669 1.00 89.62 851 LEU A C 1
ATOM 7113 O O . LEU A 1 851 ? -39.777 -36.537 47.689 1.00 89.62 851 LEU A O 1
ATOM 7117 N N . VAL A 1 852 ? -39.043 -38.473 48.550 1.00 89.38 852 VAL A N 1
ATOM 7118 C CA . VAL A 1 852 ? -38.874 -39.133 47.243 1.00 89.38 852 VAL A CA 1
ATOM 7119 C C . VAL A 1 852 ? -40.204 -39.205 46.491 1.00 89.38 852 VAL A C 1
ATOM 7121 O O . VAL A 1 852 ? -40.243 -38.918 45.296 1.00 89.38 852 VAL A O 1
ATOM 7124 N N . CYS A 1 853 ? -41.301 -39.535 47.176 1.00 86.44 853 CYS A N 1
ATOM 7125 C CA . CYS A 1 853 ? -42.616 -39.612 46.544 1.00 86.44 853 CYS A CA 1
ATOM 7126 C C . CYS A 1 853 ? -43.130 -38.237 46.093 1.00 86.44 853 CYS A C 1
ATOM 7128 O O . CYS A 1 853 ? -43.649 -38.129 44.985 1.00 86.44 853 CYS A O 1
ATOM 7130 N N . GLN A 1 854 ? -42.931 -37.178 46.888 1.00 86.88 854 GLN A N 1
ATOM 7131 C CA . GLN A 1 854 ? -43.291 -35.806 46.499 1.00 86.88 854 GLN A CA 1
ATOM 7132 C C . GLN A 1 854 ? -42.579 -35.377 45.205 1.00 86.88 854 GLN A C 1
ATOM 7134 O O . GLN A 1 854 ? -43.211 -34.824 44.307 1.00 86.88 854 GLN A O 1
ATOM 7139 N N . LEU A 1 855 ? -41.287 -35.693 45.063 1.00 87.88 855 LEU A N 1
ATOM 7140 C CA . LEU A 1 855 ? -40.514 -35.366 43.856 1.00 87.88 855 LEU A CA 1
ATOM 7141 C C . LEU A 1 855 ? -41.001 -36.112 42.604 1.00 87.88 855 LEU A C 1
ATOM 7143 O O . LEU A 1 855 ? -40.914 -35.582 41.495 1.00 87.88 855 LEU A O 1
ATOM 7147 N N . LEU A 1 856 ? -41.514 -37.334 42.762 1.00 82.75 856 LEU A N 1
ATOM 7148 C CA . LEU A 1 856 ? -42.090 -38.117 41.663 1.00 82.75 856 LEU A CA 1
ATOM 7149 C C . LEU A 1 856 ? -43.492 -37.629 41.272 1.00 82.75 856 LEU A C 1
ATOM 7151 O O . LEU A 1 856 ? -43.876 -37.738 40.111 1.00 82.75 856 LEU A O 1
ATOM 7155 N N . GLU A 1 857 ? -44.248 -37.042 42.199 1.00 79.06 857 GLU A N 1
ATOM 7156 C CA . GLU A 1 857 ? -45.557 -36.444 41.900 1.00 79.06 857 GLU A CA 1
ATOM 7157 C C . GLU A 1 857 ? -45.451 -35.122 41.143 1.00 79.06 857 GLU A C 1
ATOM 7159 O O . GLU A 1 857 ? -46.310 -34.810 40.318 1.00 79.06 857 GLU A O 1
ATOM 7164 N N . GLU A 1 858 ? -44.374 -34.362 41.357 1.00 75.38 858 GLU A N 1
ATOM 7165 C CA . GLU A 1 858 ? -44.078 -33.174 40.550 1.00 75.38 858 GLU A CA 1
ATOM 7166 C C . GLU A 1 858 ? -43.890 -33.518 39.062 1.00 75.38 858 GLU A C 1
ATOM 7168 O O . GLU A 1 858 ? -44.103 -32.665 38.193 1.00 75.38 858 GLU A O 1
ATOM 7173 N N . LYS A 1 859 ? -43.457 -34.750 38.754 1.00 72.81 859 LYS A N 1
ATOM 7174 C CA . LYS A 1 859 ? -43.189 -35.219 37.392 1.00 72.81 859 LYS A CA 1
ATOM 7175 C C . LYS A 1 859 ? -43.227 -36.749 37.321 1.00 72.81 859 LYS A C 1
ATOM 7177 O O . LYS A 1 859 ? -42.278 -37.404 37.731 1.00 72.81 859 LYS A O 1
ATOM 7182 N N . GLU A 1 860 ? -44.263 -37.300 36.689 1.00 63.97 860 GLU A N 1
ATOM 7183 C CA . GLU A 1 860 ? -44.523 -38.753 36.617 1.00 63.97 860 GLU A CA 1
ATOM 7184 C C . GLU A 1 860 ? -43.385 -39.567 35.947 1.00 63.97 860 GLU A C 1
ATOM 7186 O O . GLU A 1 860 ? -43.123 -40.711 36.312 1.00 63.97 860 GLU A O 1
ATOM 7191 N N . ASP A 1 861 ? -42.647 -38.951 35.015 1.00 72.88 861 ASP A N 1
ATOM 7192 C CA . ASP A 1 861 ? -41.436 -39.510 34.379 1.00 72.88 861 ASP A CA 1
ATOM 7193 C C . ASP A 1 861 ? -40.127 -39.085 35.082 1.00 72.88 861 ASP A C 1
ATOM 7195 O O . ASP A 1 861 ? -39.034 -39.195 34.520 1.00 72.88 861 ASP A O 1
ATOM 7199 N N . GLY A 1 862 ? -40.221 -38.515 36.284 1.00 81.06 862 GLY A N 1
ATOM 7200 C CA . GLY A 1 862 ? -39.089 -38.031 37.064 1.00 81.06 862 GLY A CA 1
ATOM 7201 C C . GLY A 1 862 ? -38.209 -39.178 37.545 1.00 81.06 862 GLY A C 1
ATOM 7202 O O . GLY A 1 862 ? -38.717 -40.221 37.953 1.00 81.06 862 GLY A O 1
ATOM 7203 N N . ALA A 1 863 ? -36.892 -38.990 37.494 1.00 89.81 863 ALA A N 1
ATOM 7204 C CA . ALA A 1 863 ? -35.926 -39.963 37.997 1.00 89.81 863 ALA A CA 1
ATOM 7205 C C . ALA A 1 863 ? -35.171 -39.409 39.214 1.00 89.81 863 ALA A C 1
ATOM 7207 O O . ALA A 1 863 ? -34.789 -38.235 39.224 1.00 89.81 863 ALA A O 1
ATOM 7208 N N . VAL A 1 864 ? -34.954 -40.250 40.226 1.00 92.06 864 VAL A N 1
ATOM 7209 C CA . VAL A 1 864 ? -34.333 -39.897 41.508 1.00 92.06 864 VAL A CA 1
ATOM 7210 C C . VAL A 1 864 ? -33.254 -40.918 41.855 1.00 92.06 864 VAL A C 1
ATOM 7212 O O . VAL A 1 864 ? -33.535 -42.114 41.956 1.00 92.06 864 VAL A O 1
ATOM 7215 N N . ASN A 1 865 ? -32.032 -40.446 42.094 1.00 93.38 865 ASN A N 1
ATOM 7216 C CA . ASN A 1 865 ? -31.006 -41.243 42.758 1.00 93.38 865 ASN A CA 1
ATOM 7217 C C . ASN A 1 865 ? -31.054 -40.966 44.265 1.00 93.38 865 ASN A C 1
ATOM 7219 O O . ASN A 1 865 ? -31.065 -39.807 44.680 1.00 93.38 865 ASN A O 1
ATOM 7223 N N . VAL A 1 866 ? -31.042 -42.017 45.084 1.00 93.75 866 VAL A N 1
ATOM 7224 C CA . VAL A 1 866 ? -30.931 -41.916 46.544 1.00 93.75 866 VAL A CA 1
ATOM 7225 C C . VAL A 1 866 ? -29.677 -42.653 46.990 1.00 93.75 866 VAL A C 1
ATOM 7227 O O . VAL A 1 866 ? -29.557 -43.868 46.821 1.00 93.75 866 VAL A O 1
ATOM 7230 N N . PHE A 1 867 ? -28.731 -41.909 47.551 1.00 94.06 867 PHE A N 1
ATOM 7231 C CA . PHE A 1 867 ? -27.424 -42.420 47.926 1.00 94.06 867 PHE A CA 1
ATOM 7232 C C . PHE A 1 867 ? -27.400 -42.859 49.383 1.00 94.06 867 PHE A C 1
ATOM 7234 O O . PHE A 1 867 ? -27.447 -42.025 50.287 1.00 94.06 867 PHE A O 1
ATOM 7241 N N . ILE A 1 868 ? -27.321 -44.173 49.587 1.00 92.44 868 ILE A N 1
ATOM 7242 C CA . ILE A 1 868 ? -27.292 -44.851 50.887 1.00 92.44 868 ILE A CA 1
ATOM 7243 C C . ILE A 1 868 ? -26.233 -45.950 50.799 1.00 92.44 868 ILE A C 1
ATOM 7245 O O . ILE A 1 868 ? -26.265 -46.772 49.880 1.00 92.44 868 ILE A O 1
ATOM 7249 N N . SER A 1 869 ? -25.288 -46.002 51.734 1.00 88.81 869 SER A N 1
ATOM 7250 C CA . SER A 1 869 ? -24.172 -46.952 51.680 1.00 88.81 869 SER A CA 1
ATOM 7251 C C . SER A 1 869 ? -24.561 -48.345 52.179 1.00 88.81 869 SER A C 1
ATOM 7253 O O . SER A 1 869 ? -24.104 -49.357 51.641 1.00 88.81 869 SER A O 1
ATOM 7255 N N . SER A 1 870 ? -25.444 -48.415 53.177 1.00 88.25 870 SER A N 1
ATOM 7256 C CA . SER A 1 870 ? -25.829 -49.666 53.829 1.00 88.25 870 SER A CA 1
ATOM 7257 C C . SER A 1 870 ? -26.937 -50.416 53.083 1.00 88.25 870 SER A C 1
ATOM 7259 O O . SER A 1 870 ? -28.066 -49.937 52.984 1.00 88.25 870 SER A O 1
ATOM 7261 N N . TYR A 1 871 ? -26.672 -51.658 52.656 1.00 87.00 871 TYR A N 1
ATOM 7262 C CA . TYR A 1 871 ? -27.677 -52.525 52.017 1.00 87.00 871 TYR A CA 1
ATOM 7263 C C . TYR A 1 871 ? -28.940 -52.748 52.866 1.00 87.00 871 TYR A C 1
ATOM 7265 O O . TYR A 1 871 ? -30.028 -52.915 52.313 1.00 87.00 871 TYR A O 1
ATOM 7273 N N . SER A 1 872 ? -28.826 -52.761 54.201 1.00 88.56 872 SER A N 1
ATOM 7274 C CA . SER A 1 872 ? -29.999 -52.906 55.074 1.00 88.56 872 SER A CA 1
ATOM 7275 C C . SER A 1 872 ? -30.892 -51.668 55.019 1.00 88.56 872 SER A C 1
ATOM 7277 O O . SER A 1 872 ? -32.111 -51.802 54.924 1.00 88.56 872 SER A O 1
ATOM 7279 N N . THR A 1 873 ? -30.291 -50.478 55.007 1.00 88.69 873 THR A N 1
ATOM 7280 C CA . THR A 1 873 ? -30.994 -49.197 54.889 1.00 88.69 873 THR A CA 1
ATOM 7281 C C . THR A 1 873 ? -31.593 -49.028 53.492 1.00 88.69 873 THR A C 1
ATOM 7283 O O . THR A 1 873 ? -32.747 -48.626 53.376 1.00 88.69 873 THR A O 1
ATOM 7286 N N . GLN A 1 874 ? -30.873 -49.428 52.435 1.00 90.81 874 GLN A N 1
ATOM 7287 C CA . GLN A 1 874 ? -31.401 -49.432 51.064 1.00 90.81 874 GLN A CA 1
ATOM 7288 C C . GLN A 1 874 ? -32.660 -50.298 50.948 1.00 90.81 874 GLN A C 1
ATOM 7290 O O . GLN A 1 874 ? -33.680 -49.857 50.422 1.00 90.81 874 GLN A O 1
ATOM 7295 N N . ARG A 1 875 ? -32.609 -51.532 51.471 1.00 90.69 875 ARG A N 1
ATOM 7296 C CA . ARG A 1 875 ? -33.761 -52.440 51.474 1.00 90.69 875 ARG A CA 1
ATOM 7297 C C . ARG A 1 875 ? -34.938 -51.850 52.248 1.00 90.69 875 ARG A C 1
ATOM 7299 O O . ARG A 1 875 ? -36.064 -51.926 51.767 1.00 90.69 875 ARG A O 1
ATOM 7306 N N . LYS A 1 876 ? -34.674 -51.271 53.421 1.00 92.00 876 LYS A N 1
ATOM 7307 C CA . LYS A 1 876 ? -35.704 -50.637 54.246 1.00 92.00 876 LYS A CA 1
ATOM 7308 C C . LYS A 1 876 ? -36.398 -49.502 53.490 1.00 92.00 876 LYS A C 1
ATOM 7310 O O . LYS A 1 876 ? -37.621 -49.467 53.472 1.00 92.00 876 LYS A O 1
ATOM 7315 N N . LEU A 1 877 ? -35.639 -48.649 52.799 1.00 92.06 877 LEU A N 1
ATOM 7316 C CA . LEU A 1 877 ? -36.214 -47.572 51.995 1.00 92.06 877 LEU A CA 1
ATOM 7317 C C . LEU A 1 877 ? -37.051 -48.107 50.820 1.00 92.06 877 LEU A C 1
ATOM 7319 O O . LEU A 1 877 ? -38.125 -47.577 50.564 1.00 92.06 877 LEU A O 1
ATOM 7323 N N . TYR A 1 878 ? -36.631 -49.180 50.135 1.00 91.88 878 TYR A N 1
ATOM 7324 C CA . TYR A 1 878 ? -37.474 -49.822 49.108 1.00 91.88 878 TYR A CA 1
ATOM 7325 C C . TYR A 1 878 ? -38.807 -50.334 49.678 1.00 91.88 878 TYR A C 1
ATOM 7327 O O . TYR A 1 878 ? -39.844 -50.182 49.034 1.00 91.88 878 TYR A O 1
ATOM 7335 N N . GLU A 1 879 ? -38.787 -50.939 50.870 1.00 91.19 879 GLU A N 1
ATOM 7336 C CA . GLU A 1 879 ? -39.993 -51.421 51.557 1.00 91.19 879 GLU A CA 1
ATOM 7337 C C . GLU A 1 879 ? -40.899 -50.248 51.987 1.00 91.19 879 GLU A C 1
ATOM 7339 O O . GLU A 1 879 ? -42.110 -50.307 51.767 1.00 91.19 879 GLU A O 1
ATOM 7344 N N . GLU A 1 880 ? -40.322 -49.165 52.520 1.00 92.06 880 GLU A N 1
ATOM 7345 C CA . GLU A 1 880 ? -41.033 -47.932 52.899 1.00 92.06 880 GLU A CA 1
ATOM 7346 C C . GLU A 1 880 ? -41.662 -47.239 51.679 1.00 92.06 880 GLU A C 1
ATOM 7348 O O . GLU A 1 880 ? -42.842 -46.904 51.713 1.00 92.06 880 GLU A O 1
ATOM 7353 N N . LEU A 1 881 ? -40.929 -47.098 50.569 1.00 92.12 881 LEU A N 1
ATOM 7354 C CA . LEU A 1 881 ? -41.445 -46.521 49.322 1.00 92.12 881 LEU A CA 1
ATOM 7355 C C . LEU A 1 881 ? -42.575 -47.363 48.722 1.00 92.12 881 LEU A C 1
ATOM 7357 O O . LEU A 1 881 ? -43.582 -46.814 48.281 1.00 92.12 881 LEU A O 1
ATOM 7361 N N . ALA A 1 882 ? -42.438 -48.693 48.717 1.00 89.56 882 ALA A N 1
ATOM 7362 C CA . ALA A 1 882 ? -43.489 -49.582 48.227 1.00 89.56 882 ALA A CA 1
ATOM 7363 C C . ALA A 1 882 ? -44.767 -49.470 49.073 1.00 89.56 882 ALA A C 1
ATOM 7365 O O . ALA A 1 882 ? -45.863 -49.431 48.513 1.00 89.56 882 ALA A O 1
ATOM 7366 N N . ALA A 1 883 ? -44.631 -49.385 50.401 1.00 88.94 883 ALA A N 1
ATOM 7367 C CA . ALA A 1 883 ? -45.756 -49.162 51.305 1.00 88.94 883 ALA A CA 1
ATOM 7368 C C . ALA A 1 883 ? -46.404 -47.790 51.065 1.00 88.94 883 ALA A C 1
ATOM 7370 O O . ALA A 1 883 ? -47.617 -47.715 50.894 1.00 88.94 883 ALA A O 1
ATOM 7371 N N . TYR A 1 884 ? -45.599 -46.731 50.956 1.00 88.38 884 TYR A N 1
ATOM 7372 C CA . TYR A 1 884 ? -46.072 -45.361 50.756 1.00 88.38 884 TYR A CA 1
ATOM 7373 C C . TYR A 1 884 ? -46.814 -45.180 49.422 1.00 88.38 884 TYR A C 1
ATOM 7375 O O . TYR A 1 884 ? -47.872 -44.554 49.365 1.00 88.38 884 TYR A O 1
ATOM 7383 N N . LEU A 1 885 ? -46.305 -45.775 48.338 1.00 86.88 885 LEU A N 1
ATOM 7384 C CA . LEU A 1 885 ? -46.969 -45.761 47.031 1.00 86.88 885 LEU A CA 1
ATOM 7385 C C . LEU A 1 885 ? -48.257 -46.600 47.031 1.00 86.88 885 LEU A C 1
ATOM 7387 O O . LEU A 1 885 ? -49.248 -46.200 46.420 1.00 86.88 885 LEU A O 1
ATOM 7391 N N . ALA A 1 886 ? -48.274 -47.735 47.738 1.00 86.19 886 ALA A N 1
ATOM 7392 C CA . ALA A 1 886 ? -49.478 -48.551 47.891 1.00 86.19 886 ALA A CA 1
ATOM 7393 C C . ALA A 1 886 ? -50.567 -47.832 48.709 1.00 86.19 886 ALA A C 1
ATOM 7395 O O . ALA A 1 886 ? -51.745 -47.915 48.363 1.00 86.19 886 ALA A O 1
ATOM 7396 N N . GLU A 1 887 ? -50.186 -47.087 49.753 1.00 86.56 887 GLU A N 1
ATOM 7397 C CA . GLU A 1 887 ? -51.096 -46.239 50.539 1.00 86.56 887 GLU A CA 1
ATOM 7398 C C . GLU A 1 887 ? -51.715 -45.104 49.705 1.00 86.56 887 GLU A C 1
ATOM 7400 O O . GLU A 1 887 ? -52.833 -44.678 49.988 1.00 86.56 887 GLU A O 1
ATOM 7405 N N . ARG A 1 888 ? -51.031 -44.657 48.643 1.00 82.94 888 ARG A N 1
ATOM 7406 C CA . ARG A 1 888 ? -51.513 -43.652 47.676 1.00 82.94 888 ARG A CA 1
ATOM 7407 C C . ARG A 1 888 ? -52.237 -44.247 46.458 1.00 82.94 888 ARG A C 1
ATOM 7409 O O . ARG A 1 888 ? -52.394 -43.567 45.451 1.00 82.94 888 ARG A O 1
ATOM 7416 N N . GLU A 1 889 ? -52.689 -45.498 46.553 1.00 85.12 889 GLU A N 1
ATOM 7417 C CA . GLU A 1 889 ? -53.499 -46.196 45.538 1.00 85.12 889 GLU A CA 1
ATOM 7418 C C . GLU A 1 889 ? -52.802 -46.459 44.182 1.00 85.12 889 GLU A C 1
ATOM 7420 O O . GLU A 1 889 ? -53.473 -46.725 43.182 1.00 85.12 889 GLU A O 1
ATOM 7425 N N . TYR A 1 890 ? -51.463 -46.459 44.119 1.00 84.56 890 TYR A N 1
ATOM 7426 C CA . TYR A 1 890 ? -50.751 -46.869 42.900 1.00 84.56 890 TYR A CA 1
ATOM 7427 C C . TYR A 1 890 ? -50.918 -48.375 42.626 1.00 84.56 890 TYR A C 1
ATOM 7429 O O . TYR A 1 890 ? -50.869 -49.213 43.530 1.00 84.56 890 TYR A O 1
ATOM 7437 N N . GLY A 1 891 ? -51.081 -48.744 41.351 1.00 87.38 891 GLY A N 1
ATOM 7438 C CA . GLY A 1 891 ? -51.160 -50.144 40.928 1.00 87.38 891 GLY A CA 1
ATOM 7439 C C . GLY A 1 891 ? -49.823 -50.877 41.082 1.00 87.38 891 GLY A C 1
ATOM 7440 O O . GLY A 1 891 ? -48.763 -50.285 40.915 1.00 87.38 891 GLY A O 1
ATOM 7441 N N . ILE A 1 892 ? -49.855 -52.190 41.339 1.00 86.62 892 ILE A N 1
ATOM 7442 C CA . ILE A 1 892 ? -48.640 -53.009 41.544 1.00 86.62 892 ILE A CA 1
ATOM 7443 C C . ILE A 1 892 ? -47.656 -52.879 40.369 1.00 86.62 892 ILE A C 1
ATOM 7445 O O . ILE A 1 892 ? -46.458 -52.714 40.592 1.00 86.62 892 ILE A O 1
ATOM 7449 N N . ASP A 1 893 ? -48.149 -52.912 39.127 1.00 87.56 893 ASP A N 1
ATOM 7450 C CA . ASP A 1 893 ? -47.306 -52.774 37.933 1.00 87.56 893 ASP A CA 1
ATOM 7451 C C . ASP A 1 893 ? -46.663 -51.380 37.833 1.00 87.56 893 ASP A C 1
ATOM 7453 O O . ASP A 1 893 ? -45.509 -51.264 37.415 1.00 87.56 893 ASP A O 1
ATOM 7457 N N . ASP A 1 894 ? -47.367 -50.330 38.269 1.00 85.00 894 ASP A N 1
ATOM 7458 C CA . ASP A 1 894 ? -46.850 -48.960 38.293 1.00 85.00 894 ASP A CA 1
ATOM 7459 C C . ASP A 1 894 ? -45.836 -48.756 39.422 1.00 85.00 894 ASP A C 1
ATOM 7461 O O . ASP A 1 894 ? -44.803 -48.129 39.201 1.00 85.00 894 ASP A O 1
ATOM 7465 N N . ILE A 1 895 ? -46.058 -49.359 40.595 1.00 88.31 895 ILE A N 1
ATOM 7466 C CA . ILE A 1 895 ? -45.084 -49.371 41.696 1.00 88.31 895 ILE A CA 1
ATOM 7467 C C . ILE A 1 895 ? -43.801 -50.074 41.247 1.00 88.31 895 ILE A C 1
ATOM 7469 O O . ILE A 1 895 ? -42.712 -49.524 41.395 1.00 88.31 895 ILE A O 1
ATOM 7473 N N . ILE A 1 896 ? -43.909 -51.263 40.640 1.00 87.94 896 ILE A N 1
ATOM 7474 C CA . ILE A 1 896 ? -42.742 -51.983 40.111 1.00 87.94 896 ILE A CA 1
ATOM 7475 C C . ILE A 1 896 ? -42.042 -51.137 39.044 1.00 87.94 896 ILE A C 1
ATOM 7477 O O . ILE A 1 896 ? -40.814 -51.049 39.045 1.00 87.94 896 ILE A O 1
ATOM 7481 N N . ARG A 1 897 ? -42.790 -50.479 38.150 1.00 86.75 897 ARG A N 1
ATOM 7482 C CA . ARG A 1 897 ? -42.230 -49.581 37.132 1.00 86.75 897 ARG A CA 1
ATOM 7483 C C . ARG A 1 897 ? -41.446 -48.433 37.768 1.00 86.75 897 ARG A C 1
ATOM 7485 O O . ARG A 1 897 ? -40.298 -48.233 37.385 1.00 86.75 897 ARG A O 1
ATOM 7492 N N . LEU A 1 898 ? -42.022 -47.728 38.741 1.00 86.94 898 LEU A N 1
ATOM 7493 C CA . LEU A 1 898 ? -41.377 -46.607 39.431 1.00 86.94 898 LEU A CA 1
ATOM 7494 C C . LEU A 1 898 ? -40.111 -47.058 40.172 1.00 86.94 898 LEU A C 1
ATOM 7496 O O . LEU A 1 898 ? -39.040 -46.489 39.966 1.00 86.94 898 LEU A O 1
ATOM 7500 N N . LEU A 1 899 ? -40.197 -48.135 40.957 1.00 88.12 899 LEU A N 1
ATOM 7501 C CA . LEU A 1 899 ? -39.064 -48.662 41.725 1.00 88.12 899 LEU A CA 1
ATOM 7502 C C . LEU A 1 899 ? -37.932 -49.223 40.848 1.00 88.12 899 LEU A C 1
ATOM 7504 O O . LEU A 1 899 ? -36.809 -49.333 41.324 1.00 88.12 899 LEU A O 1
ATOM 7508 N N . THR A 1 900 ? -38.206 -49.602 39.592 1.00 85.12 900 THR A N 1
ATOM 7509 C CA . THR A 1 900 ? -37.196 -50.189 38.685 1.00 85.12 900 THR A CA 1
ATOM 7510 C C . THR A 1 900 ? -36.695 -49.247 37.596 1.00 85.12 900 THR A C 1
ATOM 7512 O O . THR A 1 900 ? -35.670 -49.540 36.984 1.00 85.12 900 THR A O 1
ATOM 7515 N N . LYS A 1 901 ? -37.413 -48.157 37.300 1.00 84.69 901 LYS A N 1
ATOM 7516 C CA . LYS A 1 901 ? -37.060 -47.225 36.215 1.00 84.69 901 LYS A CA 1
ATOM 7517 C C . LYS A 1 901 ? -36.878 -45.780 36.658 1.00 84.69 901 LYS A C 1
ATOM 7519 O O . LYS A 1 901 ? -36.165 -45.050 35.978 1.00 84.69 901 LYS A O 1
ATOM 7524 N N . ASN A 1 902 ? -37.513 -45.368 37.751 1.00 89.69 902 ASN A N 1
ATOM 7525 C CA . ASN A 1 902 ? -37.533 -43.976 38.194 1.00 89.69 902 ASN A CA 1
ATOM 7526 C C . ASN A 1 902 ? -36.723 -43.772 39.477 1.00 89.69 902 ASN A C 1
ATOM 7528 O O . ASN A 1 902 ? -36.149 -42.707 39.662 1.00 89.69 902 ASN A O 1
ATOM 7532 N N . ILE A 1 903 ? -36.634 -44.777 40.346 1.00 91.25 903 ILE A N 1
ATOM 7533 C CA . ILE A 1 903 ? -35.888 -44.690 41.604 1.00 91.25 903 ILE A CA 1
ATOM 7534 C C . ILE A 1 903 ? -34.644 -45.572 41.516 1.00 91.25 903 ILE A C 1
ATOM 7536 O O . ILE A 1 903 ? -34.737 -46.752 41.189 1.00 91.25 903 ILE A O 1
ATOM 7540 N N . ASN A 1 904 ? -33.486 -45.008 41.849 1.00 91.50 904 ASN A N 1
ATOM 7541 C CA . ASN A 1 904 ? -32.233 -45.743 41.985 1.00 91.50 904 ASN A CA 1
ATOM 7542 C C . ASN A 1 904 ? -31.653 -45.528 43.379 1.00 91.50 904 ASN A C 1
ATOM 7544 O O . ASN A 1 904 ? -31.091 -44.474 43.675 1.00 91.50 904 ASN A O 1
ATOM 7548 N N . ILE A 1 905 ? -31.775 -46.540 44.234 1.00 91.88 905 ILE A N 1
ATOM 7549 C CA . ILE A 1 905 ? -31.139 -46.538 45.549 1.00 91.88 905 ILE A CA 1
ATOM 7550 C C . ILE A 1 905 ? -29.803 -47.268 45.437 1.00 91.88 905 ILE A C 1
ATOM 7552 O O . ILE A 1 905 ? -29.772 -48.472 45.176 1.00 91.88 905 ILE A O 1
ATOM 7556 N N . SER A 1 906 ? -28.704 -46.542 45.621 1.00 89.94 906 SER A N 1
ATOM 7557 C CA . SER A 1 906 ? -27.353 -47.072 45.426 1.00 89.94 906 SER A CA 1
ATOM 7558 C C . SER A 1 906 ? -26.355 -46.464 46.410 1.00 89.94 906 SER A C 1
ATOM 7560 O O . SER A 1 906 ? -26.636 -45.465 47.065 1.00 89.94 906 SER A O 1
ATOM 7562 N N . CYS A 1 907 ? -25.171 -47.065 46.530 1.00 87.50 907 CYS A N 1
ATOM 7563 C CA . CYS A 1 907 ? -24.084 -46.439 47.274 1.00 87.50 907 CYS A CA 1
ATOM 7564 C C . CYS A 1 907 ? -23.326 -45.471 46.359 1.00 87.50 907 CYS A C 1
ATOM 7566 O O . CYS A 1 907 ? -22.843 -45.883 45.303 1.00 87.50 907 CYS A O 1
ATOM 7568 N N . LEU A 1 908 ? -23.142 -44.225 46.806 1.00 87.00 908 LEU A N 1
ATOM 7569 C CA . LEU A 1 908 ? -22.403 -43.192 46.072 1.00 87.00 908 LEU A CA 1
ATOM 7570 C C . LEU A 1 908 ? -20.977 -43.620 45.680 1.00 87.00 908 LEU A C 1
ATOM 7572 O O . LEU A 1 908 ? -20.498 -43.229 44.623 1.00 87.00 908 LEU A O 1
ATOM 7576 N N . SER A 1 909 ? -20.315 -44.472 46.478 1.00 81.50 909 SER A N 1
ATOM 7577 C CA . SER A 1 909 ? -18.969 -44.983 46.162 1.00 81.50 909 SER A CA 1
ATOM 7578 C C . SER A 1 909 ? -18.915 -45.918 44.953 1.00 81.50 909 SER A C 1
ATOM 7580 O O . SER A 1 909 ? -17.830 -46.191 44.449 1.00 81.50 909 SER A O 1
ATOM 7582 N N . LEU A 1 910 ? -20.055 -46.469 44.529 1.00 78.06 910 LEU A N 1
ATOM 7583 C CA . LEU A 1 910 ? -20.121 -47.461 43.458 1.00 78.06 910 LEU A CA 1
ATOM 7584 C C . LEU A 1 910 ? -20.420 -46.839 42.086 1.00 78.06 910 LEU A C 1
ATOM 7586 O O . LEU A 1 910 ? -20.390 -47.569 41.101 1.00 78.06 910 LEU A O 1
ATOM 7590 N N . ALA A 1 911 ? -20.733 -45.537 42.021 1.00 66.38 911 ALA A N 1
ATOM 7591 C CA . ALA A 1 911 ? -21.015 -44.785 40.790 1.00 66.38 911 ALA A CA 1
ATOM 7592 C C . ALA A 1 911 ? -22.112 -45.382 39.869 1.00 66.38 911 ALA A C 1
ATOM 7594 O O . ALA A 1 911 ? -22.201 -45.049 38.690 1.00 66.38 911 ALA A O 1
ATOM 7595 N N . TYR A 1 912 ? -22.995 -46.244 40.388 1.00 74.81 912 TYR A N 1
ATOM 7596 C CA . TYR A 1 912 ? -24.151 -46.761 39.642 1.00 74.81 912 TYR A CA 1
ATOM 7597 C C . TYR A 1 912 ? -25.310 -45.760 39.696 1.00 74.81 912 TYR A C 1
ATOM 7599 O O . TYR A 1 912 ? -26.167 -45.851 40.573 1.00 74.81 912 TYR A O 1
ATOM 7607 N N . MET A 1 913 ? -25.341 -44.797 38.772 1.00 73.38 913 MET A N 1
ATOM 7608 C CA . MET A 1 913 ? -26.339 -43.718 38.751 1.00 73.38 913 MET A CA 1
ATOM 7609 C C . MET A 1 913 ? -27.267 -43.777 37.538 1.00 73.38 913 MET A C 1
ATOM 7611 O O . MET A 1 913 ? -26.849 -44.122 36.433 1.00 73.38 913 MET A O 1
ATOM 7615 N N . TYR A 1 914 ? -28.529 -43.389 37.734 1.00 80.38 914 TYR A N 1
ATOM 7616 C CA . TYR A 1 914 ? -29.411 -42.994 36.637 1.00 80.38 914 TYR A CA 1
ATOM 7617 C C . TYR A 1 914 ? -29.133 -41.541 36.251 1.00 80.38 914 TYR A C 1
ATOM 7619 O O . TYR A 1 914 ? -28.736 -40.732 37.090 1.00 80.38 914 TYR A O 1
ATOM 7627 N N . ASP A 1 915 ? -29.407 -41.191 34.995 1.00 81.50 915 ASP A N 1
ATOM 7628 C CA . ASP A 1 915 ? -29.552 -39.790 34.591 1.00 81.50 915 ASP A CA 1
ATOM 7629 C C . ASP A 1 915 ? -30.842 -39.236 35.216 1.00 81.50 915 ASP A C 1
ATOM 7631 O O . ASP A 1 915 ? -31.938 -39.364 34.661 1.00 81.50 915 ASP A O 1
ATOM 7635 N N . ALA A 1 916 ? -30.697 -38.711 36.431 1.00 86.81 916 ALA A N 1
ATOM 7636 C CA . ALA A 1 916 ? -31.792 -38.341 37.309 1.00 86.81 916 ALA A CA 1
ATOM 7637 C C . ALA A 1 916 ? -32.082 -36.837 37.286 1.00 86.81 916 ALA A C 1
ATOM 7639 O O . ALA A 1 916 ? -31.203 -35.988 37.097 1.00 86.81 916 ALA A O 1
ATOM 7640 N N . ASP A 1 917 ? -33.344 -36.494 37.533 1.00 88.69 917 ASP A N 1
ATOM 7641 C CA . ASP A 1 917 ? -33.732 -35.120 37.819 1.00 88.69 917 ASP A CA 1
ATOM 7642 C C . ASP A 1 917 ? -33.204 -34.701 39.204 1.00 88.69 917 ASP A C 1
ATOM 7644 O O . ASP A 1 917 ? -32.679 -33.594 39.337 1.00 88.69 917 ASP A O 1
ATOM 7648 N N . TYR A 1 918 ? -33.244 -35.605 40.190 1.00 91.19 918 TYR A N 1
ATOM 7649 C CA . TYR A 1 918 ? -32.863 -35.326 41.577 1.00 91.19 918 TYR A CA 1
ATOM 7650 C C . TYR A 1 918 ? -31.828 -36.322 42.113 1.00 91.19 918 TYR A C 1
ATOM 7652 O O . TYR A 1 918 ? -31.956 -37.529 41.908 1.00 91.19 918 TYR A O 1
ATOM 7660 N N . ASN A 1 919 ? -30.843 -35.816 42.854 1.00 93.19 919 ASN A N 1
ATOM 7661 C CA . ASN A 1 919 ? -29.860 -36.620 43.581 1.00 93.19 919 ASN A CA 1
ATOM 7662 C C . ASN A 1 919 ? -29.996 -36.350 45.081 1.00 93.19 919 ASN A C 1
ATOM 7664 O O . ASN A 1 919 ? -29.836 -35.211 45.512 1.00 93.19 919 ASN A O 1
ATOM 7668 N N . ILE A 1 920 ? -30.278 -37.381 45.877 1.00 94.19 920 ILE A N 1
ATOM 7669 C CA . ILE A 1 920 ? -30.459 -37.265 47.327 1.00 94.19 920 ILE A CA 1
ATOM 7670 C C . ILE A 1 920 ? -29.299 -37.951 48.042 1.00 94.19 920 ILE A C 1
ATOM 7672 O O . ILE A 1 920 ? -29.107 -39.155 47.891 1.00 94.19 920 ILE A O 1
ATOM 7676 N N . LEU A 1 921 ? -28.540 -37.203 48.841 1.00 94.06 921 LEU A N 1
ATOM 7677 C CA . LEU A 1 921 ? -27.473 -37.737 49.686 1.00 94.06 921 LEU A CA 1
ATOM 7678 C C . LEU A 1 921 ? -27.996 -37.976 51.103 1.00 94.06 921 LEU A C 1
ATOM 7680 O O . LEU A 1 921 ? -28.324 -37.014 51.797 1.00 94.06 921 LEU A O 1
ATOM 7684 N N . PHE A 1 922 ? -28.002 -39.227 51.564 1.00 93.19 922 PHE A N 1
ATOM 7685 C CA . PHE A 1 922 ? -28.216 -39.539 52.977 1.00 93.19 922 PHE A CA 1
ATOM 7686 C C . PHE A 1 922 ? -26.918 -39.286 53.761 1.00 93.19 922 PHE A C 1
ATOM 7688 O O . PHE A 1 922 ? -26.035 -40.140 53.805 1.00 93.19 922 PHE A O 1
ATOM 7695 N N . LEU A 1 923 ? -26.769 -38.087 54.337 1.00 92.00 923 LEU A N 1
ATOM 7696 C CA . LEU A 1 923 ? -25.478 -37.584 54.831 1.00 92.00 923 LEU A CA 1
ATOM 7697 C C . LEU A 1 923 ? -24.848 -38.454 55.932 1.00 92.00 923 LEU A C 1
ATOM 7699 O O . LEU A 1 923 ? -23.623 -38.572 55.997 1.00 92.00 923 LEU A O 1
ATOM 7703 N N . GLU A 1 924 ? -25.675 -39.093 56.759 1.00 90.31 924 GLU A N 1
ATOM 7704 C CA . GLU A 1 924 ? -25.226 -39.940 57.872 1.00 90.31 924 GLU A CA 1
ATOM 7705 C C . GLU A 1 924 ? -24.300 -41.082 57.422 1.00 90.31 924 GLU A C 1
ATOM 7707 O O . GLU A 1 924 ? -23.397 -41.471 58.155 1.00 90.31 924 GLU A O 1
ATOM 7712 N N . ASP A 1 925 ? -24.460 -41.577 56.195 1.00 90.06 925 ASP A N 1
ATOM 7713 C CA . ASP A 1 925 ? -23.658 -42.689 55.681 1.00 90.06 925 ASP A CA 1
ATOM 7714 C C . ASP A 1 925 ? -22.272 -42.258 55.156 1.00 90.06 925 ASP A C 1
ATOM 7716 O O . ASP A 1 925 ? -21.431 -43.120 54.891 1.00 90.06 925 ASP A O 1
ATOM 7720 N N . TYR A 1 926 ? -22.026 -40.952 54.977 1.00 91.25 926 TYR A N 1
ATOM 7721 C CA . TYR A 1 926 ? -20.856 -40.434 54.244 1.00 91.25 926 TYR A CA 1
ATOM 7722 C C . TYR A 1 926 ? -20.025 -39.389 55.005 1.00 91.25 926 TYR A C 1
ATOM 7724 O O . TYR A 1 926 ? -18.894 -39.104 54.609 1.00 91.25 926 TYR A O 1
ATOM 7732 N N . TYR A 1 927 ? -20.538 -38.820 56.099 1.00 90.62 927 TYR A N 1
ATOM 7733 C CA . TYR A 1 927 ? -19.932 -37.651 56.748 1.00 90.62 927 TYR A CA 1
ATOM 7734 C C . TYR A 1 927 ? -18.532 -37.883 57.360 1.00 90.62 927 TYR A C 1
ATOM 7736 O O . TYR A 1 927 ? -17.829 -36.907 57.602 1.00 90.62 927 TYR A O 1
ATOM 7744 N N . GLU A 1 928 ? -18.087 -39.123 57.597 1.00 90.19 928 GLU A N 1
ATOM 7745 C CA . GLU A 1 928 ? -16.763 -39.439 58.187 1.00 90.19 928 GLU A CA 1
ATOM 7746 C C . GLU A 1 928 ? -15.699 -39.872 57.158 1.00 90.19 928 GLU A C 1
ATOM 7748 O O . GLU A 1 928 ? -14.622 -40.336 57.529 1.00 90.19 928 GLU A O 1
ATOM 7753 N N . ILE A 1 929 ? -15.971 -39.768 55.854 1.00 90.31 929 ILE A N 1
ATOM 7754 C CA . ILE A 1 929 ? -15.054 -40.277 54.824 1.00 90.31 929 ILE A CA 1
ATOM 7755 C C . ILE A 1 929 ? -13.900 -39.291 54.563 1.00 90.31 929 ILE A C 1
ATOM 7757 O O . ILE A 1 929 ? -14.116 -38.148 54.162 1.00 90.31 929 ILE A O 1
ATOM 7761 N N . ASP A 1 930 ? -12.660 -39.774 54.710 1.00 88.62 930 ASP A N 1
ATOM 7762 C CA . ASP A 1 930 ? -11.428 -38.972 54.557 1.00 88.62 930 ASP A CA 1
ATOM 7763 C C . ASP A 1 930 ? -10.528 -39.368 53.371 1.00 88.62 930 ASP A C 1
ATOM 7765 O O . ASP A 1 930 ? -9.492 -38.747 53.123 1.00 88.62 930 ASP A O 1
ATOM 7769 N N . GLN A 1 931 ? -10.882 -40.410 52.615 1.00 85.69 931 GLN A N 1
ATOM 7770 C CA . GLN A 1 931 ? -10.058 -40.879 51.496 1.00 85.69 931 GLN A CA 1
ATOM 7771 C C . GLN A 1 931 ? -10.162 -39.928 50.301 1.00 85.69 931 GLN A C 1
ATOM 7773 O O . GLN A 1 931 ? -11.200 -39.868 49.655 1.00 85.69 931 GLN A O 1
ATOM 7778 N N . GLU A 1 932 ? -9.072 -39.228 49.978 1.00 79.31 932 GLU A N 1
ATOM 7779 C CA . GLU A 1 932 ? -9.069 -38.140 48.992 1.00 79.31 932 GLU A CA 1
ATOM 7780 C C . GLU A 1 932 ? -9.685 -38.509 47.639 1.00 79.31 932 GLU A C 1
ATOM 7782 O O . GLU A 1 932 ? -10.689 -37.912 47.262 1.00 79.31 932 GLU A O 1
ATOM 7787 N N . TYR A 1 933 ? -9.143 -39.515 46.947 1.00 73.44 933 TYR A N 1
ATOM 7788 C CA . TYR A 1 933 ? -9.652 -39.948 45.638 1.00 73.44 933 TYR A CA 1
ATOM 7789 C C . TYR A 1 933 ? -11.146 -40.320 45.689 1.00 73.44 933 TYR A C 1
ATOM 7791 O O . TYR A 1 933 ? -11.921 -39.884 44.848 1.00 73.44 933 TYR A O 1
ATOM 7799 N N . LEU A 1 934 ? -11.561 -41.040 46.736 1.00 80.62 934 LEU A N 1
ATOM 7800 C CA . LEU A 1 934 ? -12.937 -41.493 46.918 1.00 80.62 934 LEU A CA 1
ATOM 7801 C C . LEU A 1 934 ? -13.898 -40.323 47.162 1.00 80.62 934 LEU A C 1
ATOM 7803 O O . LEU A 1 934 ? -14.994 -40.306 46.613 1.00 80.62 934 LEU A O 1
ATOM 7807 N N . VAL A 1 935 ? -13.498 -39.344 47.979 1.00 85.44 935 VAL A N 1
ATOM 7808 C CA . VAL A 1 935 ? -14.316 -38.161 48.282 1.00 85.44 935 VAL A CA 1
ATOM 7809 C C . VAL A 1 935 ? -14.535 -37.314 47.033 1.00 85.44 935 VAL A C 1
ATOM 7811 O O . VAL A 1 935 ? -15.646 -36.838 46.820 1.00 85.44 935 VAL A O 1
ATOM 7814 N N . PHE A 1 936 ? -13.500 -37.120 46.213 1.00 80.12 936 PHE A N 1
ATOM 7815 C CA . PHE A 1 936 ? -13.635 -36.374 44.963 1.00 80.12 936 PHE A CA 1
ATOM 7816 C C . PHE A 1 936 ? -14.618 -37.059 44.007 1.00 80.12 936 PHE A C 1
ATOM 7818 O O . PHE A 1 936 ? -15.586 -36.417 43.605 1.00 80.12 936 PHE A O 1
ATOM 7825 N N . ASP A 1 937 ? -14.456 -38.364 43.760 1.00 77.62 937 ASP A N 1
ATOM 7826 C CA . ASP A 1 937 ? -15.369 -39.132 42.904 1.00 77.62 937 ASP A CA 1
ATOM 7827 C C . ASP A 1 937 ? -16.811 -39.110 43.446 1.00 77.62 937 ASP A C 1
ATOM 7829 O O . ASP A 1 937 ? -17.774 -38.997 42.691 1.00 77.62 937 ASP A O 1
ATOM 7833 N N . MET A 1 938 ? -16.996 -39.194 44.768 1.00 85.75 938 MET A N 1
ATOM 7834 C CA . MET A 1 938 ? -18.320 -39.115 45.395 1.00 85.75 938 MET A CA 1
ATOM 7835 C C . MET A 1 938 ? -18.994 -37.760 45.173 1.00 85.75 938 MET A C 1
ATOM 7837 O O . MET A 1 938 ? -20.178 -37.711 44.840 1.00 85.75 938 MET A O 1
ATOM 7841 N N . ILE A 1 939 ? -18.262 -36.661 45.371 1.00 86.94 939 ILE A N 1
ATOM 7842 C CA . ILE A 1 939 ? -18.795 -35.308 45.184 1.00 86.94 939 ILE A CA 1
ATOM 7843 C C . ILE A 1 939 ? -19.135 -35.075 43.711 1.00 86.94 939 ILE A C 1
ATOM 7845 O O . ILE A 1 939 ? -20.227 -34.580 43.432 1.00 86.94 939 ILE A O 1
ATOM 7849 N N . ASP A 1 940 ? -18.263 -35.495 42.791 1.00 80.56 940 ASP A N 1
ATOM 7850 C CA . ASP A 1 940 ? -18.484 -35.378 41.347 1.00 80.56 940 ASP A CA 1
ATOM 7851 C C . ASP A 1 940 ? -19.704 -36.195 40.898 1.00 80.56 940 ASP A C 1
ATOM 7853 O O . ASP A 1 940 ? -20.547 -35.689 40.162 1.00 80.56 940 ASP A O 1
ATOM 7857 N N . ASN A 1 941 ? -19.890 -37.409 41.420 1.00 83.44 941 ASN A N 1
ATOM 7858 C CA . ASN A 1 941 ? -21.081 -38.209 41.135 1.00 83.44 941 ASN A CA 1
ATOM 7859 C C . ASN A 1 941 ? -22.364 -37.572 41.698 1.00 83.44 941 ASN A C 1
ATOM 7861 O O . ASN A 1 941 ? -23.388 -37.487 41.017 1.00 83.44 941 ASN A O 1
ATOM 7865 N N . MET A 1 942 ? -22.314 -37.058 42.930 1.00 88.19 942 MET A N 1
ATOM 7866 C CA . MET A 1 942 ? -23.464 -36.433 43.589 1.00 88.19 942 MET A CA 1
ATOM 7867 C C . MET A 1 942 ? -23.996 -35.225 42.804 1.00 88.19 942 MET A C 1
ATOM 7869 O O . MET A 1 942 ? -25.211 -35.025 42.742 1.00 88.19 942 MET A O 1
ATOM 7873 N N . ILE A 1 943 ? -23.117 -34.432 42.183 1.00 86.88 943 ILE A N 1
ATOM 7874 C CA . ILE A 1 943 ? -23.510 -33.234 41.427 1.00 86.88 943 ILE A CA 1
ATOM 7875 C C . ILE A 1 943 ? -24.110 -33.540 40.040 1.00 86.88 943 ILE A C 1
ATOM 7877 O O . ILE A 1 943 ? -24.698 -32.651 39.419 1.00 86.88 943 ILE A O 1
ATOM 7881 N N . LEU A 1 944 ? -24.058 -34.790 39.559 1.00 82.88 944 LEU A N 1
ATOM 7882 C CA . LEU A 1 944 ? -24.632 -35.205 38.272 1.00 82.88 944 LEU A CA 1
ATOM 7883 C C . LEU A 1 944 ? -26.155 -35.422 38.341 1.00 82.88 944 LEU A C 1
ATOM 7885 O O . LEU A 1 944 ? -26.648 -36.546 38.308 1.00 82.88 944 LEU A O 1
ATOM 7889 N N . CYS A 1 945 ? -26.920 -34.331 38.384 1.00 85.44 945 CYS A N 1
ATOM 7890 C CA . CYS A 1 945 ? -28.381 -34.341 38.224 1.00 85.44 945 CYS A CA 1
ATOM 7891 C C . CYS A 1 945 ? -28.845 -33.253 37.244 1.00 85.44 945 CYS A C 1
ATOM 7893 O O . CYS A 1 945 ? -28.043 -32.441 36.766 1.00 85.44 945 CYS A O 1
ATOM 7895 N N . ARG A 1 946 ? -30.133 -33.259 36.877 1.00 85.12 946 ARG A N 1
ATOM 7896 C CA . ARG A 1 946 ? -30.712 -32.243 35.978 1.00 85.12 946 ARG A CA 1
ATOM 7897 C C . ARG A 1 946 ? -31.338 -31.072 36.723 1.00 85.12 946 ARG A C 1
ATOM 7899 O O . ARG A 1 946 ? -31.274 -29.962 36.205 1.00 85.12 946 ARG A O 1
ATOM 7906 N N . LYS A 1 947 ? -31.953 -31.285 37.890 1.00 87.31 947 LYS A N 1
ATOM 7907 C CA . LYS A 1 947 ? -32.704 -30.249 38.616 1.00 87.31 947 LYS A CA 1
ATOM 7908 C C . LYS A 1 947 ? -32.084 -29.870 39.948 1.00 87.31 947 LYS A C 1
ATOM 7910 O O . LYS A 1 947 ? -31.909 -28.682 40.190 1.00 87.31 947 LYS A O 1
ATOM 7915 N N . GLN A 1 948 ? -31.824 -30.830 40.831 1.00 90.56 948 GLN A N 1
ATOM 7916 C CA . GLN A 1 948 ? -31.481 -30.480 42.208 1.00 90.56 948 GLN A CA 1
ATOM 7917 C C . GLN A 1 948 ? -30.754 -31.593 42.960 1.00 90.56 948 GLN A C 1
ATOM 7919 O O . GLN A 1 948 ? -31.089 -32.773 42.852 1.00 90.56 948 GLN A O 1
ATOM 7924 N N . ILE A 1 949 ? -29.795 -31.176 43.780 1.00 92.56 949 ILE A N 1
ATOM 7925 C CA . ILE A 1 949 ? -29.139 -31.992 44.795 1.00 92.56 949 ILE A CA 1
ATOM 7926 C C . ILE A 1 949 ? -29.820 -31.708 46.127 1.00 92.56 949 ILE A C 1
ATOM 7928 O O . ILE A 1 949 ? -29.962 -30.548 46.523 1.00 92.56 949 ILE A O 1
ATOM 7932 N N . ILE A 1 950 ? -30.216 -32.761 46.826 1.00 93.38 950 ILE A N 1
ATOM 7933 C CA . ILE A 1 950 ? -30.835 -32.668 48.139 1.00 93.38 950 ILE A CA 1
ATOM 7934 C C . ILE A 1 950 ? -29.922 -33.346 49.150 1.00 93.38 950 ILE A C 1
ATOM 7936 O O . ILE A 1 950 ? -29.663 -34.547 49.072 1.00 93.38 950 ILE A O 1
ATOM 7940 N N . ILE A 1 951 ? -29.442 -32.573 50.116 1.00 93.44 951 ILE A N 1
ATOM 7941 C CA . ILE A 1 951 ? -28.685 -33.103 51.245 1.00 93.44 951 ILE A CA 1
ATOM 7942 C C . ILE A 1 951 ? -29.683 -33.438 52.342 1.00 93.44 951 ILE A C 1
ATOM 7944 O O . ILE A 1 951 ? -30.294 -32.552 52.943 1.00 93.44 951 ILE A O 1
ATOM 7948 N N . TYR A 1 952 ? -29.883 -34.733 52.559 1.00 93.62 952 TYR A N 1
ATOM 7949 C CA . TYR A 1 952 ? -30.749 -35.232 53.609 1.00 93.62 952 TYR A CA 1
ATOM 7950 C C . TYR A 1 952 ? -29.939 -35.364 54.899 1.00 93.62 952 TYR A C 1
ATOM 7952 O O . TYR A 1 952 ? -29.170 -36.313 55.079 1.00 93.62 952 TYR A O 1
ATOM 7960 N N . ASP A 1 953 ? -30.095 -34.380 55.780 1.00 90.44 953 ASP A N 1
ATOM 7961 C CA . ASP A 1 953 ? -29.314 -34.236 57.007 1.00 90.44 953 ASP A CA 1
ATOM 7962 C C . ASP A 1 953 ? -30.180 -34.472 58.249 1.00 90.44 953 ASP A C 1
ATOM 7964 O O . ASP A 1 953 ? -30.440 -33.575 59.048 1.00 90.44 953 ASP A O 1
ATOM 7968 N N . TYR A 1 954 ? -30.673 -35.698 58.412 1.00 85.75 954 TYR A N 1
ATOM 7969 C CA . TYR A 1 954 ? -31.586 -36.045 59.507 1.00 85.75 954 TYR A CA 1
ATOM 7970 C C . TYR A 1 954 ? -31.033 -35.733 60.911 1.00 85.75 954 TYR A C 1
ATOM 7972 O O . TYR A 1 954 ? -31.801 -35.425 61.820 1.00 85.75 954 TYR A O 1
ATOM 7980 N N . TYR A 1 955 ? -29.708 -35.784 61.090 1.00 86.56 955 TYR A N 1
ATOM 7981 C CA . TYR A 1 955 ? -29.036 -35.597 62.381 1.00 86.56 955 TYR A CA 1
ATOM 7982 C C . TYR A 1 955 ? -28.351 -34.227 62.548 1.00 86.56 955 TYR A C 1
ATOM 7984 O O . TYR A 1 955 ? -27.596 -34.053 63.507 1.00 86.56 955 TYR A O 1
ATOM 7992 N N . ASP A 1 956 ? -28.603 -33.269 61.648 1.00 86.50 956 ASP A N 1
ATOM 7993 C CA . ASP A 1 956 ? -27.989 -31.927 61.642 1.00 86.50 956 ASP A CA 1
ATOM 7994 C C . ASP A 1 956 ? -26.447 -31.971 61.723 1.00 86.50 956 ASP A C 1
ATOM 7996 O O . ASP A 1 956 ? -25.795 -31.283 62.513 1.00 86.50 956 ASP A O 1
ATOM 8000 N N . ARG A 1 957 ? -25.838 -32.854 60.926 1.00 87.69 957 ARG A N 1
ATOM 8001 C CA . ARG A 1 957 ? -24.386 -33.037 60.821 1.00 87.69 957 ARG A CA 1
ATOM 8002 C C . ARG A 1 957 ? -23.699 -31.822 60.213 1.00 87.69 957 ARG A C 1
ATOM 8004 O O . ARG A 1 957 ? -22.553 -31.550 60.563 1.00 87.69 957 ARG A O 1
ATOM 8011 N N . LEU A 1 958 ? -24.368 -31.072 59.335 1.00 86.00 958 LEU A N 1
ATOM 8012 C CA . LEU A 1 958 ? -23.810 -29.853 58.743 1.00 86.00 958 LEU A CA 1
ATOM 8013 C C . LEU A 1 958 ? -23.576 -28.756 59.791 1.00 86.00 958 LEU A C 1
ATOM 8015 O O . LEU A 1 958 ? -22.567 -28.051 59.691 1.00 86.00 958 LEU A O 1
ATOM 8019 N N . GLY A 1 959 ? -24.456 -28.656 60.798 1.00 80.06 959 GLY A N 1
ATOM 8020 C CA . GLY A 1 959 ? -24.335 -27.744 61.941 1.00 80.06 959 GLY A CA 1
ATOM 8021 C C . GLY A 1 959 ? -23.325 -28.182 63.011 1.00 80.06 959 GLY A C 1
ATOM 8022 O O . GLY A 1 959 ? -22.975 -27.387 63.884 1.00 80.06 959 GLY A O 1
ATOM 8023 N N . GLN A 1 960 ? -22.830 -29.423 62.947 1.00 82.69 960 GLN A N 1
ATOM 8024 C CA . GLN A 1 960 ? -21.813 -29.960 63.855 1.00 82.69 960 GLN A CA 1
ATOM 8025 C C . GLN A 1 960 ? -20.390 -29.655 63.354 1.00 82.69 960 GLN A C 1
ATOM 8027 O O . GLN A 1 960 ? -20.127 -29.548 62.155 1.00 82.69 960 GLN A O 1
ATOM 8032 N N . ASP A 1 961 ? -19.435 -29.542 64.280 1.00 72.62 961 ASP A N 1
ATOM 8033 C CA . ASP A 1 961 ? -18.032 -29.211 63.986 1.00 72.62 961 ASP A CA 1
ATOM 8034 C C . ASP A 1 961 ? -17.250 -30.464 63.536 1.00 72.62 961 ASP A C 1
ATOM 8036 O O . ASP A 1 961 ? -16.357 -30.961 64.220 1.00 72.62 961 ASP A O 1
ATOM 8040 N N . ASN A 1 962 ? -17.658 -31.042 62.402 1.00 76.06 962 ASN A N 1
ATOM 8041 C CA . ASN A 1 962 ? -17.001 -32.192 61.787 1.00 76.06 962 ASN A CA 1
ATOM 8042 C C . ASN A 1 962 ? -16.177 -31.746 60.569 1.00 76.06 962 ASN A C 1
ATOM 8044 O O . ASN A 1 962 ? -16.713 -31.098 59.667 1.00 76.06 962 ASN A O 1
ATOM 8048 N N . ASP A 1 963 ? -14.881 -32.067 60.558 1.00 82.50 963 ASP A N 1
ATOM 8049 C CA . ASP A 1 963 ? -13.905 -31.550 59.581 1.00 82.50 963 ASP A CA 1
ATOM 8050 C C . ASP A 1 963 ? -13.302 -32.646 58.690 1.00 82.50 963 ASP A C 1
ATOM 8052 O O . ASP A 1 963 ? -12.192 -32.507 58.168 1.00 82.50 963 ASP A O 1
ATOM 8056 N N . SER A 1 964 ? -14.039 -33.745 58.500 1.00 91.06 964 SER A N 1
ATOM 8057 C CA . SER A 1 964 ? -13.663 -34.749 57.506 1.00 91.06 964 SER A CA 1
ATOM 8058 C C . SER A 1 964 ? -13.514 -34.113 56.121 1.00 91.06 964 SER A C 1
ATOM 8060 O O . SER A 1 964 ? -14.126 -33.087 55.784 1.00 91.06 964 SER A O 1
ATOM 8062 N N . LEU A 1 965 ? -12.704 -34.736 55.274 1.00 89.06 965 LEU A N 1
ATOM 8063 C CA . LEU A 1 965 ? -12.488 -34.292 53.910 1.00 89.06 965 LEU A CA 1
ATOM 8064 C C . LEU A 1 965 ? -13.802 -34.247 53.121 1.00 89.06 965 LEU A C 1
ATOM 8066 O O . LEU A 1 965 ? -14.016 -33.289 52.372 1.00 89.06 965 LEU A O 1
ATOM 8070 N N . PHE A 1 966 ? -14.690 -35.228 53.321 1.00 91.94 966 PHE A N 1
ATOM 8071 C CA . PHE A 1 966 ? -16.024 -35.226 52.724 1.00 91.94 966 PHE A CA 1
ATOM 8072 C C . PHE A 1 966 ? -16.840 -34.008 53.163 1.00 91.94 966 PHE A C 1
ATOM 8074 O O . PHE A 1 966 ? -17.347 -33.282 52.309 1.00 91.94 966 PHE A O 1
ATOM 8081 N N . MET A 1 967 ? -16.902 -33.714 54.466 1.00 91.88 967 MET A N 1
ATOM 8082 C CA . MET A 1 967 ? -17.656 -32.566 54.986 1.00 91.88 967 MET A CA 1
ATOM 8083 C C . MET A 1 967 ? -17.104 -31.234 54.481 1.00 91.88 967 MET A C 1
ATOM 8085 O O . MET A 1 967 ? -17.871 -30.368 54.060 1.00 91.88 967 MET A O 1
ATOM 8089 N N . ARG A 1 968 ? -15.776 -31.075 54.432 1.00 88.38 968 ARG A N 1
ATOM 8090 C CA . ARG A 1 968 ? -15.130 -29.887 53.849 1.00 88.38 968 ARG A CA 1
ATOM 8091 C C . ARG A 1 968 ? -15.495 -29.693 52.379 1.00 88.38 968 ARG A C 1
ATOM 8093 O O . ARG A 1 968 ? -15.758 -28.567 51.953 1.00 88.38 968 ARG A O 1
ATOM 8100 N N . LYS A 1 969 ? -15.501 -30.770 51.588 1.00 87.75 969 LYS A N 1
ATOM 8101 C CA . LYS A 1 969 ? -15.855 -30.712 50.163 1.00 87.75 969 LYS A CA 1
ATOM 8102 C C . LYS A 1 969 ? -17.345 -30.471 49.951 1.00 87.75 969 LYS A C 1
ATOM 8104 O O . LYS A 1 969 ? -17.696 -29.608 49.151 1.00 87.75 969 LYS A O 1
ATOM 8109 N N . LEU A 1 970 ? -18.202 -31.129 50.721 1.00 89.94 970 LEU A N 1
ATOM 8110 C CA . LEU A 1 970 ? -19.642 -30.908 50.698 1.00 89.94 970 LEU A CA 1
ATOM 8111 C C . LEU A 1 970 ? -19.994 -29.454 51.058 1.00 89.94 970 LEU A C 1
ATOM 8113 O O . LEU A 1 970 ? -20.740 -28.810 50.325 1.00 89.94 970 LEU A O 1
ATOM 8117 N N . ARG A 1 971 ? -19.389 -28.888 52.113 1.00 88.44 971 ARG A N 1
ATOM 8118 C CA . ARG A 1 971 ? -19.554 -27.466 52.477 1.00 88.44 971 ARG A CA 1
ATOM 8119 C C . ARG A 1 971 ? -19.142 -26.529 51.346 1.00 88.44 971 ARG A C 1
ATOM 8121 O O . ARG A 1 971 ? -19.857 -25.578 51.061 1.00 88.44 971 ARG A O 1
ATOM 8128 N N . SER A 1 972 ? -18.060 -26.835 50.625 1.00 85.94 972 SER A N 1
ATOM 8129 C CA . SER A 1 972 ? -17.651 -26.028 49.463 1.00 85.94 972 SER A CA 1
ATOM 8130 C C . SER A 1 972 ? -18.694 -25.994 48.337 1.00 85.94 972 SER A C 1
ATOM 8132 O O . SER A 1 972 ? -18.757 -25.009 47.604 1.00 85.94 972 SER A O 1
ATOM 8134 N N . VAL A 1 973 ? -19.526 -27.034 48.228 1.00 85.56 973 VAL A N 1
ATOM 8135 C CA . VAL A 1 973 ? -20.643 -27.118 47.277 1.00 85.56 973 VAL A CA 1
ATOM 8136 C C . VAL A 1 973 ? -21.882 -26.386 47.817 1.00 85.56 973 VAL A C 1
ATOM 8138 O O . VAL A 1 973 ? -22.552 -25.669 47.082 1.00 85.56 973 VAL A O 1
ATOM 8141 N N . ILE A 1 974 ? -22.160 -26.492 49.119 1.00 84.81 974 ILE A N 1
ATOM 8142 C CA . ILE A 1 974 ? -23.332 -25.873 49.766 1.00 84.81 974 ILE A CA 1
ATOM 8143 C C . ILE A 1 974 ? -23.174 -24.350 49.966 1.00 84.81 974 ILE A C 1
ATOM 8145 O O . ILE A 1 974 ? -24.130 -23.595 49.764 1.00 84.81 974 ILE A O 1
ATOM 8149 N N . ASP A 1 975 ? -21.990 -23.879 50.368 1.00 74.50 975 ASP A N 1
ATOM 8150 C CA . ASP A 1 975 ? -21.750 -22.487 50.788 1.00 74.50 975 ASP A CA 1
ATOM 8151 C C . ASP A 1 975 ? -21.597 -21.507 49.611 1.00 74.50 975 ASP A C 1
ATOM 8153 O O . ASP A 1 975 ? -21.739 -20.291 49.775 1.00 74.50 975 ASP A O 1
ATOM 8157 N N . ASN A 1 976 ? -21.356 -22.005 48.398 1.00 67.06 976 ASN A N 1
ATOM 8158 C CA . ASN A 1 976 ? -21.067 -21.194 47.215 1.00 67.06 976 ASN A CA 1
ATOM 8159 C C . ASN A 1 976 ? -22.333 -20.622 46.535 1.00 67.06 976 ASN A C 1
ATOM 8161 O O . ASN A 1 976 ? -22.542 -20.764 45.336 1.00 67.06 976 ASN A O 1
ATOM 8165 N N . LYS A 1 977 ? -23.200 -19.934 47.289 1.00 65.38 977 LYS A N 1
ATOM 8166 C CA . LYS A 1 977 ? -24.529 -19.476 46.819 1.00 65.38 977 LYS A CA 1
ATOM 8167 C C . LYS A 1 977 ? -24.521 -18.377 45.737 1.00 65.38 977 LYS A C 1
ATOM 8169 O O . LYS A 1 977 ? -25.592 -17.954 45.299 1.00 65.38 977 LYS A O 1
ATOM 8174 N N . PHE A 1 978 ? -23.364 -17.858 45.316 1.00 63.78 978 PHE A N 1
ATOM 8175 C CA . PHE A 1 978 ? -23.288 -16.780 44.318 1.00 63.78 978 PHE A CA 1
ATOM 8176 C C . PHE A 1 978 ? -23.321 -17.317 42.882 1.00 63.78 978 PHE A C 1
ATOM 8178 O O . PHE A 1 978 ? -22.309 -17.390 42.190 1.00 63.78 978 PHE A O 1
ATOM 8185 N N . THR A 1 979 ? -24.529 -17.627 42.417 1.00 73.56 979 THR A N 1
ATOM 8186 C CA . THR A 1 979 ? -24.793 -18.192 41.087 1.00 73.56 979 THR A CA 1
ATOM 8187 C C . THR A 1 979 ? -24.621 -17.190 39.935 1.00 73.56 979 THR A C 1
ATOM 8189 O O . THR A 1 979 ? -24.209 -17.556 38.835 1.00 73.56 979 THR A O 1
ATOM 8192 N N . PHE A 1 980 ? -24.938 -15.913 40.172 1.00 85.50 980 PHE A N 1
ATOM 8193 C CA . PHE A 1 980 ? -24.954 -14.863 39.150 1.00 85.50 980 PHE A CA 1
ATOM 8194 C C . PHE A 1 980 ? -24.048 -13.693 39.540 1.00 85.50 980 PHE A C 1
ATOM 8196 O O . PHE A 1 980 ? -24.111 -13.195 40.665 1.00 85.50 980 PHE A O 1
ATOM 8203 N N . LYS A 1 981 ? -23.226 -13.227 38.593 1.00 85.81 981 LYS A N 1
ATOM 8204 C CA . LYS A 1 981 ? -22.258 -12.136 38.791 1.00 85.81 981 LYS A CA 1
ATOM 8205 C C . LYS A 1 981 ? -22.748 -10.834 38.152 1.00 85.81 981 LYS A C 1
ATOM 8207 O O . LYS A 1 981 ? -23.564 -10.857 37.237 1.00 85.81 981 LYS A O 1
ATOM 8212 N N . LYS A 1 982 ? -22.239 -9.693 38.627 1.00 86.06 982 LYS A N 1
ATOM 8213 C CA . LYS A 1 982 ? -22.473 -8.351 38.044 1.00 86.06 982 LYS A CA 1
ATOM 8214 C C . LYS A 1 982 ? -21.221 -7.745 37.391 1.00 86.06 982 LYS A C 1
ATOM 8216 O O . LYS A 1 982 ? -21.162 -6.549 37.130 1.00 86.06 982 LYS A O 1
ATOM 8221 N N . GLU A 1 983 ? -20.203 -8.563 37.153 1.00 86.06 983 GLU A N 1
ATOM 8222 C CA . GLU A 1 983 ? -18.958 -8.137 36.514 1.00 86.06 983 GLU A CA 1
ATOM 8223 C C . GLU A 1 983 ? -19.109 -8.231 34.995 1.00 86.06 983 GLU A C 1
ATOM 8225 O O . GLU A 1 983 ? -19.259 -9.325 34.451 1.00 86.06 983 GLU A O 1
ATOM 8230 N N . PHE A 1 984 ? -19.104 -7.081 34.322 1.00 85.69 984 PHE A N 1
ATOM 8231 C CA . PHE A 1 984 ? -19.290 -6.959 32.877 1.00 85.69 984 PHE A CA 1
ATOM 8232 C C . PHE A 1 984 ? -17.939 -6.784 32.174 1.00 85.69 984 PHE A C 1
ATOM 8234 O O . PHE A 1 984 ? -17.120 -5.979 32.609 1.00 85.69 984 PHE A O 1
ATOM 8241 N N . SER A 1 985 ? -17.713 -7.515 31.080 1.00 73.19 985 SER A N 1
ATOM 8242 C CA . SER A 1 985 ? -16.427 -7.528 30.363 1.00 73.19 985 SER A CA 1
ATOM 8243 C C . SER A 1 985 ? -16.213 -6.343 29.415 1.00 73.19 985 SER A C 1
ATOM 8245 O O . SER A 1 985 ? -15.071 -6.019 29.114 1.00 73.19 985 SER A O 1
ATOM 8247 N N . SER A 1 986 ? -17.284 -5.697 28.937 1.00 81.69 986 SER A N 1
ATOM 8248 C CA . SER A 1 986 ? -17.233 -4.647 27.907 1.00 81.69 986 SER A CA 1
ATOM 8249 C C . SER A 1 986 ? -17.845 -3.330 28.419 1.00 81.69 986 SER A C 1
ATOM 8251 O O . SER A 1 986 ? -18.925 -3.364 29.021 1.00 81.69 986 SER A O 1
ATOM 8253 N N . PRO A 1 987 ? -17.226 -2.156 28.162 1.00 83.94 987 PRO A N 1
ATOM 8254 C CA . PRO A 1 987 ? -17.791 -0.855 28.534 1.00 83.94 987 PRO A CA 1
ATOM 8255 C C . PRO A 1 987 ? -19.182 -0.613 27.938 1.00 83.94 987 PRO A C 1
ATOM 8257 O O . PRO A 1 987 ? -20.053 -0.051 28.600 1.00 83.94 987 PRO A O 1
ATOM 8260 N N . LEU A 1 988 ? -19.421 -1.080 26.706 1.00 86.44 988 LEU A N 1
ATOM 8261 C CA . LEU A 1 988 ? -20.729 -0.989 26.054 1.00 86.44 988 LEU A CA 1
ATOM 8262 C C . LEU A 1 988 ? -21.784 -1.788 26.831 1.00 86.44 988 LEU A C 1
ATOM 8264 O O . LEU A 1 988 ? -22.862 -1.281 27.138 1.00 86.44 988 LEU A O 1
ATOM 8268 N N . VAL A 1 989 ? -21.445 -3.021 27.205 1.00 88.19 989 VAL A N 1
ATOM 8269 C CA . VAL A 1 989 ? -22.294 -3.915 28.003 1.00 88.19 989 VAL A CA 1
ATOM 8270 C C . VAL A 1 989 ? -22.587 -3.309 29.377 1.00 88.19 989 VAL A C 1
ATOM 8272 O O . VAL A 1 989 ? -23.736 -3.326 29.819 1.00 88.19 989 VAL A O 1
ATOM 8275 N N . GLN A 1 990 ? -21.593 -2.692 30.017 1.00 89.75 990 GLN A N 1
ATOM 8276 C CA . GLN A 1 990 ? -21.769 -1.993 31.289 1.00 89.75 990 GLN A CA 1
ATOM 8277 C C . GLN A 1 990 ? -22.747 -0.810 31.173 1.00 89.75 990 GLN A C 1
ATOM 8279 O O . GLN A 1 990 ? -23.590 -0.623 32.050 1.00 89.75 990 GLN A O 1
ATOM 8284 N N . GLN A 1 991 ? -22.685 -0.036 30.084 1.00 89.88 991 GLN A N 1
ATOM 8285 C CA . GLN A 1 991 ? -23.623 1.066 29.830 1.00 89.88 991 GLN A CA 1
ATOM 8286 C C . GLN A 1 991 ? -25.049 0.567 29.555 1.00 89.88 991 GLN A C 1
ATOM 8288 O O . GLN A 1 991 ? -26.007 1.133 30.086 1.00 89.88 991 GLN A O 1
ATOM 8293 N N . ILE A 1 992 ? -25.202 -0.517 28.782 1.00 91.06 992 ILE A N 1
ATOM 8294 C CA . ILE A 1 992 ? -26.503 -1.167 28.549 1.00 91.06 992 ILE A CA 1
ATOM 8295 C C . ILE A 1 992 ? -27.094 -1.650 29.881 1.00 91.06 992 ILE A C 1
ATOM 8297 O O . ILE A 1 992 ? -28.249 -1.350 30.186 1.00 91.06 992 ILE A O 1
ATOM 8301 N N . ALA A 1 993 ? -26.294 -2.336 30.705 1.00 92.12 993 ALA A N 1
ATOM 8302 C CA . ALA A 1 993 ? -26.710 -2.814 32.020 1.00 92.12 993 ALA A CA 1
ATOM 8303 C C . ALA A 1 993 ? -27.147 -1.660 32.934 1.00 92.12 993 ALA A C 1
ATOM 8305 O O . ALA A 1 993 ? -28.245 -1.702 33.483 1.00 92.12 993 ALA A O 1
ATOM 8306 N N . ALA A 1 994 ? -26.354 -0.586 33.025 1.00 91.19 994 ALA A N 1
ATOM 8307 C CA . ALA A 1 994 ? -26.686 0.584 33.836 1.00 91.19 994 ALA A CA 1
ATOM 8308 C C . ALA A 1 994 ? -27.995 1.264 33.390 1.00 91.19 994 ALA A C 1
ATOM 8310 O O . ALA A 1 994 ? -28.774 1.726 34.226 1.00 91.19 994 ALA A O 1
ATOM 8311 N N . LYS A 1 995 ? -28.273 1.327 32.080 1.00 91.44 995 LYS A N 1
ATOM 8312 C CA . LYS A 1 995 ? -29.538 1.873 31.558 1.00 91.44 995 LYS A CA 1
ATOM 8313 C C . LYS A 1 995 ? -30.734 0.949 31.814 1.00 91.44 995 LYS A C 1
ATOM 8315 O O . LYS A 1 995 ? -31.798 1.449 32.168 1.00 91.44 995 LYS A O 1
ATOM 8320 N N . LEU A 1 996 ? -30.570 -0.370 31.709 1.00 92.00 996 LEU A N 1
ATOM 8321 C CA . LEU A 1 996 ? -31.608 -1.344 32.076 1.00 92.00 996 LEU A CA 1
ATOM 8322 C C . LEU A 1 996 ? -31.916 -1.315 33.583 1.00 92.00 996 LEU A C 1
ATOM 8324 O O . LEU A 1 996 ? -33.084 -1.347 33.973 1.00 92.00 996 LEU A O 1
ATOM 8328 N N . GLU A 1 997 ? -30.896 -1.169 34.434 1.00 91.75 997 GLU A N 1
ATOM 8329 C CA . GLU A 1 997 ? -31.070 -1.016 35.885 1.00 91.75 997 GLU A CA 1
ATOM 8330 C C . GLU A 1 997 ? -31.819 0.280 36.238 1.00 91.75 997 GLU A C 1
ATOM 8332 O O . GLU A 1 997 ? -32.706 0.268 37.094 1.00 91.75 997 GLU A O 1
ATOM 8337 N N . LYS A 1 998 ? -31.572 1.384 35.512 1.00 90.00 998 LYS A N 1
ATOM 8338 C CA . LYS A 1 998 ? -32.385 2.614 35.625 1.00 90.00 998 LYS A CA 1
ATOM 8339 C C . LYS A 1 998 ? -33.865 2.388 35.284 1.00 90.00 998 LYS A C 1
ATOM 8341 O O . LYS A 1 998 ? -34.714 3.115 35.794 1.00 90.00 998 LYS A O 1
ATOM 8346 N N . GLN A 1 999 ? -34.187 1.374 34.478 1.00 88.06 999 GLN A N 1
ATOM 8347 C CA . GLN A 1 999 ? -35.559 0.954 34.164 1.00 88.06 999 GLN A CA 1
ATOM 8348 C C . GLN A 1 999 ? -36.115 -0.133 35.111 1.00 88.06 999 GLN A C 1
ATOM 8350 O O . GLN A 1 999 ? -37.142 -0.745 34.816 1.00 88.06 999 GLN A O 1
ATOM 8355 N N . LYS A 1 1000 ? -35.484 -0.340 36.279 1.00 88.38 1000 LYS A N 1
ATOM 8356 C CA . LYS A 1 1000 ? -35.883 -1.293 37.336 1.00 88.38 1000 LYS A CA 1
ATOM 8357 C C . LYS A 1 1000 ? -35.711 -2.780 36.991 1.00 88.38 1000 LYS A C 1
ATOM 8359 O O . LYS A 1 1000 ? -36.288 -3.623 37.675 1.00 88.38 1000 LYS A O 1
ATOM 8364 N N . TYR A 1 1001 ? -34.922 -3.123 35.976 1.00 91.44 1001 TYR A N 1
ATOM 8365 C CA . TYR A 1 1001 ? -34.505 -4.510 35.750 1.00 91.44 1001 TYR A CA 1
ATOM 8366 C C . TYR A 1 1001 ? -33.263 -4.848 36.575 1.00 91.44 1001 TYR A C 1
ATOM 8368 O O . TYR A 1 1001 ? -32.474 -3.965 36.906 1.00 91.44 1001 TYR A O 1
ATOM 8376 N N . ILE A 1 1002 ? -33.061 -6.127 36.891 1.00 92.19 1002 ILE A N 1
ATOM 8377 C CA . ILE A 1 1002 ? -31.808 -6.592 37.499 1.00 92.19 1002 ILE A CA 1
ATOM 8378 C C . ILE A 1 1002 ? -30.990 -7.275 36.409 1.00 92.19 1002 ILE A C 1
ATOM 8380 O O . ILE A 1 1002 ? -31.485 -8.185 35.748 1.00 92.19 1002 ILE A O 1
ATOM 8384 N N . VAL A 1 1003 ? -29.746 -6.839 36.218 1.00 93.19 1003 VAL A N 1
ATOM 8385 C CA . VAL A 1 1003 ? -28.874 -7.358 35.159 1.00 93.19 1003 VAL A CA 1
ATOM 8386 C C . VAL A 1 1003 ? -27.709 -8.129 35.769 1.00 93.19 1003 VAL A C 1
ATOM 8388 O O . VAL A 1 1003 ? -27.102 -7.689 36.748 1.00 93.19 1003 VAL A O 1
ATOM 8391 N N . TYR A 1 1004 ? -27.399 -9.277 35.175 1.00 92.19 1004 TYR A N 1
ATOM 8392 C CA . TYR A 1 1004 ? -26.253 -10.114 35.512 1.00 92.19 1004 TYR A CA 1
ATOM 8393 C C . TYR A 1 1004 ? -25.392 -10.350 34.271 1.00 92.19 1004 TYR A C 1
ATOM 8395 O O . TYR A 1 1004 ? -25.879 -10.298 33.137 1.00 92.19 1004 TYR A O 1
ATOM 8403 N N . SER A 1 1005 ? -24.109 -10.625 34.475 1.00 88.00 1005 SER A N 1
ATOM 8404 C CA . SER A 1 1005 ? -23.215 -11.039 33.403 1.00 88.00 1005 SER A CA 1
ATOM 8405 C C . SER A 1 1005 ? -23.403 -12.513 33.047 1.00 88.00 1005 SER A C 1
ATOM 8407 O O . SER A 1 1005 ? -23.894 -13.317 33.842 1.00 88.00 1005 SER A O 1
ATOM 8409 N N . SER A 1 1006 ? -23.032 -12.859 31.816 1.00 84.31 1006 SER A N 1
ATOM 8410 C CA . SER A 1 1006 ? -23.100 -14.218 31.285 1.00 84.31 1006 SER A CA 1
ATOM 8411 C C . SER A 1 1006 ? -21.815 -14.548 30.532 1.00 84.31 1006 SER A C 1
ATOM 8413 O O . SER A 1 1006 ? -21.249 -13.681 29.869 1.00 84.31 1006 SER A O 1
ATOM 8415 N N . ASN A 1 1007 ? -21.358 -15.797 30.641 1.00 74.50 1007 ASN A N 1
ATOM 8416 C CA . ASN A 1 1007 ? -20.186 -16.280 29.905 1.00 74.50 1007 ASN A CA 1
ATOM 8417 C C . ASN A 1 1007 ? -20.546 -16.709 28.476 1.00 74.50 1007 ASN A C 1
ATOM 8419 O O . ASN A 1 1007 ? -19.775 -16.470 27.548 1.00 74.50 1007 ASN A O 1
ATOM 8423 N N . ASP A 1 1008 ? -21.710 -17.340 28.309 1.00 76.25 1008 ASP A N 1
ATOM 8424 C CA . ASP A 1 1008 ? -22.168 -17.865 27.021 1.00 76.25 1008 ASP A CA 1
ATOM 8425 C C . ASP A 1 1008 ? -23.026 -16.822 26.280 1.00 76.25 1008 ASP A C 1
ATOM 8427 O O . ASP A 1 1008 ? -22.803 -16.530 25.104 1.00 76.25 1008 ASP A O 1
ATOM 8431 N N . LEU A 1 1009 ? -23.937 -16.151 26.993 1.00 82.94 1009 LEU A N 1
ATOM 8432 C CA . LEU A 1 1009 ? -24.687 -15.004 26.469 1.00 82.94 1009 LEU A CA 1
ATOM 8433 C C . LEU A 1 1009 ? -23.921 -13.694 26.709 1.00 82.94 1009 LEU A C 1
ATOM 8435 O O . LEU A 1 1009 ? -22.782 -13.700 27.168 1.00 82.94 1009 LEU A O 1
ATOM 8439 N N . THR A 1 1010 ? -24.491 -12.549 26.333 1.00 86.81 1010 THR A N 1
ATOM 8440 C CA . THR A 1 1010 ? -23.907 -11.239 26.673 1.00 86.81 1010 THR A CA 1
ATOM 8441 C C . THR A 1 1010 ? -24.372 -10.787 28.056 1.00 86.81 1010 THR A C 1
ATOM 8443 O O . THR A 1 1010 ? -23.553 -10.387 28.878 1.00 86.81 1010 THR A O 1
ATOM 8446 N N . LEU A 1 1011 ? -25.677 -10.871 28.331 1.00 90.75 1011 LEU A N 1
ATOM 8447 C CA . LEU A 1 1011 ? -26.292 -10.448 29.595 1.00 90.75 1011 LEU A CA 1
ATOM 8448 C C . LEU A 1 1011 ? -27.392 -11.436 29.982 1.00 90.75 1011 LEU A C 1
ATOM 8450 O O . LEU A 1 1011 ? -28.039 -12.015 29.105 1.00 90.75 1011 LEU A O 1
ATOM 8454 N N . PHE A 1 1012 ? -27.682 -11.526 31.276 1.00 91.62 1012 PHE A N 1
ATOM 8455 C CA . PHE A 1 1012 ? -28.981 -11.981 31.758 1.00 91.62 1012 PHE A CA 1
ATOM 8456 C C . PHE A 1 1012 ? -29.764 -10.797 32.312 1.00 91.62 1012 PHE A C 1
ATOM 8458 O O . PHE A 1 1012 ? -29.238 -10.016 33.106 1.00 91.62 1012 PHE A O 1
ATOM 8465 N N . VAL A 1 1013 ? -31.028 -10.681 31.922 1.00 93.62 1013 VAL A N 1
ATOM 8466 C CA . VAL A 1 1013 ? -31.956 -9.682 32.454 1.00 93.62 1013 VAL A CA 1
ATOM 8467 C C . VAL A 1 1013 ? -33.028 -10.413 33.247 1.00 93.62 1013 VAL A C 1
ATOM 8469 O O . VAL A 1 1013 ? -33.700 -11.298 32.725 1.00 93.62 1013 VAL A O 1
ATOM 8472 N N . ARG A 1 1014 ? -33.168 -10.068 34.524 1.00 92.00 1014 ARG A N 1
ATOM 8473 C CA . ARG A 1 1014 ? -34.179 -10.625 35.419 1.00 92.00 1014 ARG A CA 1
ATOM 8474 C C . ARG A 1 1014 ? -35.369 -9.678 35.505 1.00 92.00 1014 ARG A C 1
ATOM 8476 O O . ARG A 1 1014 ? -35.210 -8.506 35.857 1.00 92.00 1014 ARG A O 1
ATOM 8483 N N . ASP A 1 1015 ? -36.552 -10.234 35.266 1.00 90.00 1015 ASP A N 1
ATOM 8484 C CA . ASP A 1 1015 ? -37.835 -9.622 35.599 1.00 90.00 1015 ASP A CA 1
ATOM 8485 C C . ASP A 1 1015 ? -38.633 -10.576 36.497 1.00 90.00 1015 ASP A C 1
ATOM 8487 O O . ASP A 1 1015 ? -38.960 -11.698 36.103 1.00 90.00 1015 ASP A O 1
ATOM 8491 N N . LYS A 1 1016 ? -38.911 -10.147 37.733 1.00 87.38 1016 LYS A N 1
ATOM 8492 C CA . LYS A 1 1016 ? -39.478 -10.992 38.802 1.00 87.38 1016 LYS A CA 1
ATOM 8493 C C . LYS A 1 1016 ? -38.666 -12.283 38.986 1.00 87.38 1016 LYS A C 1
ATOM 8495 O O . LYS A 1 1016 ? -37.521 -12.197 39.417 1.00 87.38 1016 LYS A O 1
ATOM 8500 N N . ASP A 1 1017 ? -39.212 -13.445 38.642 1.00 89.19 1017 ASP A N 1
ATOM 8501 C CA . ASP A 1 1017 ? -38.556 -14.752 38.813 1.00 89.19 1017 ASP A CA 1
ATOM 8502 C C . ASP A 1 1017 ? -38.049 -15.325 37.485 1.00 89.19 1017 ASP A C 1
ATOM 8504 O O . ASP A 1 1017 ? -37.396 -16.367 37.466 1.00 89.19 1017 ASP A O 1
ATOM 8508 N N . LYS A 1 1018 ? -38.321 -14.636 36.369 1.00 91.06 1018 LYS A N 1
ATOM 8509 C CA . LYS A 1 1018 ? -37.916 -15.048 35.026 1.00 91.06 1018 LYS A CA 1
ATOM 8510 C C . LYS A 1 1018 ? -36.607 -14.377 34.627 1.00 91.06 1018 LYS A C 1
ATOM 8512 O O . LYS A 1 1018 ? -36.404 -13.176 34.817 1.00 91.06 1018 LYS A O 1
ATOM 8517 N N . LEU A 1 1019 ? -35.733 -15.171 34.031 1.00 91.88 1019 LEU A N 1
ATOM 8518 C CA . LEU A 1 1019 ? -34.508 -14.755 33.379 1.00 91.88 1019 LEU A CA 1
ATOM 8519 C C . LEU A 1 1019 ? -34.727 -14.705 31.870 1.00 91.88 1019 LEU A C 1
ATOM 8521 O O . LEU A 1 1019 ? -35.324 -15.604 31.277 1.00 91.88 1019 LEU A O 1
ATOM 8525 N N . PHE A 1 1020 ? -34.177 -13.665 31.259 1.00 93.00 1020 PHE A N 1
ATOM 8526 C CA . PHE A 1 1020 ? -34.087 -13.472 29.821 1.00 93.00 1020 PHE A CA 1
ATOM 8527 C C . PHE A 1 1020 ? -32.617 -13.408 29.426 1.00 93.00 1020 PHE A C 1
ATOM 8529 O O . PHE A 1 1020 ? -31.805 -12.763 30.094 1.00 93.00 1020 PHE A O 1
ATOM 8536 N N . GLY A 1 1021 ? -32.271 -14.087 28.340 1.00 91.31 1021 GLY A N 1
ATOM 8537 C CA . GLY A 1 1021 ? -30.943 -14.015 27.752 1.00 91.31 1021 GLY A CA 1
ATOM 8538 C C . GLY A 1 1021 ? -30.840 -12.847 26.780 1.00 91.31 1021 GLY A C 1
ATOM 8539 O O . GLY A 1 1021 ? -31.756 -12.637 25.994 1.00 91.31 1021 GLY A O 1
ATOM 8540 N N . VAL A 1 1022 ? -29.731 -12.111 26.774 1.00 91.38 1022 VAL A N 1
ATOM 8541 C CA . VAL A 1 1022 ? -29.441 -11.109 25.735 1.00 91.38 1022 VAL A CA 1
ATOM 8542 C C . VAL A 1 1022 ? -28.166 -11.500 25.005 1.00 91.38 1022 VAL A C 1
ATOM 8544 O O . VAL A 1 1022 ? -27.129 -11.720 25.634 1.00 91.38 1022 VAL A O 1
ATOM 8547 N N . LEU A 1 1023 ? -28.242 -11.564 23.678 1.00 89.38 1023 LEU A N 1
ATOM 8548 C CA . LEU A 1 1023 ? -27.120 -11.826 22.787 1.00 89.38 1023 LEU A CA 1
ATOM 8549 C C . LEU A 1 1023 ? -26.821 -10.558 21.976 1.00 89.38 1023 LEU A C 1
ATOM 8551 O O . LEU A 1 1023 ? -27.581 -10.184 21.083 1.00 89.38 1023 LEU A O 1
ATOM 8555 N N . LEU A 1 1024 ? -25.714 -9.895 22.313 1.00 88.00 1024 LEU A N 1
ATOM 8556 C CA . LEU A 1 1024 ? -25.184 -8.745 21.582 1.00 88.00 1024 LEU A CA 1
ATOM 8557 C C . LEU A 1 1024 ? -24.175 -9.222 20.542 1.00 88.00 1024 LEU A C 1
ATOM 8559 O O . LEU A 1 1024 ? -23.057 -9.617 20.879 1.00 88.00 1024 LEU A O 1
ATOM 8563 N N . PHE A 1 1025 ? -24.563 -9.158 19.273 1.00 85.88 1025 PHE A N 1
ATOM 8564 C CA . PHE A 1 1025 ? -23.646 -9.416 18.172 1.00 85.88 1025 PHE A CA 1
ATOM 8565 C C . PHE A 1 1025 ? -22.724 -8.223 17.926 1.00 85.88 1025 PHE A C 1
ATOM 8567 O O . PHE A 1 1025 ? -23.141 -7.066 18.003 1.00 85.88 1025 PHE A O 1
ATOM 8574 N N . TRP A 1 1026 ? -21.480 -8.538 17.554 1.00 81.25 1026 TRP A N 1
ATOM 8575 C CA . TRP A 1 1026 ? -20.422 -7.571 17.247 1.00 81.25 1026 TRP A CA 1
ATOM 8576 C C . TRP A 1 1026 ? -19.987 -6.727 18.455 1.00 81.25 1026 TRP A C 1
ATOM 8578 O O . TRP A 1 1026 ? -19.659 -5.559 18.303 1.00 81.25 1026 TRP A O 1
ATOM 8588 N N . ASP A 1 1027 ? -19.935 -7.326 19.644 1.00 80.50 1027 ASP A N 1
ATOM 8589 C CA . ASP A 1 1027 ? -19.166 -6.812 20.788 1.00 80.50 1027 ASP A CA 1
ATOM 8590 C C . ASP A 1 1027 ? -17.654 -7.062 20.596 1.00 80.50 1027 ASP A C 1
ATOM 8592 O O . ASP A 1 1027 ? -17.236 -8.117 20.114 1.00 80.50 1027 ASP A O 1
ATOM 8596 N N . ILE A 1 1028 ? -16.813 -6.094 20.959 1.00 73.31 1028 ILE A N 1
ATOM 8597 C CA . ILE A 1 1028 ? -15.368 -6.103 20.677 1.00 73.31 1028 ILE A CA 1
ATOM 8598 C C . ILE A 1 1028 ? -14.603 -7.214 21.420 1.00 73.31 1028 ILE A C 1
ATOM 8600 O O . ILE A 1 1028 ? -13.612 -7.733 20.896 1.00 73.31 1028 ILE A O 1
ATOM 8604 N N . GLU A 1 1029 ? -15.095 -7.609 22.598 1.00 69.06 1029 GLU A N 1
ATOM 8605 C CA . GLU A 1 1029 ? -14.493 -8.619 23.482 1.00 69.06 1029 GLU A CA 1
ATOM 8606 C C . GLU A 1 1029 ? -14.714 -10.063 22.979 1.00 69.06 1029 GLU A C 1
ATOM 8608 O O . GLU A 1 1029 ? -13.949 -10.972 23.305 1.00 69.06 1029 GLU A O 1
ATOM 8613 N N . LYS A 1 1030 ? -15.704 -10.301 22.103 1.00 64.38 1030 LYS A N 1
ATOM 8614 C CA . LYS A 1 1030 ? -16.002 -11.629 21.528 1.00 64.38 1030 LYS A CA 1
ATOM 8615 C C . LYS A 1 1030 ? -15.359 -11.788 20.143 1.00 64.38 1030 LYS A C 1
ATOM 8617 O O . LYS A 1 1030 ? -16.015 -11.845 19.116 1.00 64.38 1030 LYS A O 1
ATOM 8622 N N . SER A 1 1031 ? -14.029 -11.836 20.088 1.00 44.72 1031 SER A N 1
ATOM 8623 C CA . SER A 1 1031 ? -13.258 -11.746 18.828 1.00 44.72 1031 SER A CA 1
ATOM 8624 C C . SER A 1 1031 ? -13.426 -12.896 17.804 1.00 44.72 1031 SER A C 1
ATOM 8626 O O . SER A 1 1031 ? -13.048 -12.709 16.644 1.00 44.72 1031 SER A O 1
ATOM 8628 N N . ASN A 1 1032 ? -14.031 -14.032 18.179 1.00 51.41 1032 ASN A N 1
ATOM 8629 C CA . ASN A 1 1032 ? -14.322 -15.182 17.307 1.00 51.41 1032 ASN A CA 1
ATOM 8630 C C . ASN A 1 1032 ? -15.831 -15.284 17.013 1.00 51.41 1032 ASN A C 1
ATOM 8632 O O . ASN A 1 1032 ? -16.507 -16.147 17.558 1.00 51.41 1032 ASN A O 1
ATOM 8636 N N . PHE A 1 1033 ? -16.376 -14.406 16.169 1.00 60.28 1033 PHE A N 1
ATOM 8637 C CA . PHE A 1 1033 ? -17.793 -14.486 15.799 1.00 60.28 1033 PHE A CA 1
ATOM 8638 C C . PHE A 1 1033 ? -18.031 -15.548 14.722 1.00 60.28 1033 PHE A C 1
ATOM 8640 O O . PHE A 1 1033 ? -17.845 -15.278 13.532 1.00 60.28 1033 PHE A O 1
ATOM 8647 N N . ASP A 1 1034 ? -18.515 -16.719 15.126 1.00 70.38 1034 ASP A N 1
ATOM 8648 C CA . ASP A 1 1034 ? -19.285 -17.587 14.240 1.00 70.38 1034 ASP A CA 1
ATOM 8649 C C . ASP A 1 1034 ? -20.770 -17.267 14.439 1.00 70.38 1034 ASP A C 1
ATOM 8651 O O . ASP A 1 1034 ? -21.481 -17.924 15.189 1.00 70.38 1034 ASP A O 1
ATOM 8655 N N . ILE A 1 1035 ? -21.224 -16.190 13.789 1.00 80.12 1035 ILE A N 1
ATOM 8656 C CA . ILE A 1 1035 ? -22.580 -15.637 13.953 1.00 80.12 1035 ILE A CA 1
ATOM 8657 C C . ILE A 1 1035 ? -23.655 -16.709 13.722 1.00 80.12 1035 ILE A C 1
ATOM 8659 O O . ILE A 1 1035 ? -24.696 -16.685 14.373 1.00 80.12 1035 ILE A O 1
ATOM 8663 N N . ILE A 1 1036 ? -23.415 -17.642 12.793 1.00 82.94 1036 ILE A N 1
ATOM 8664 C CA . ILE A 1 1036 ? -24.359 -18.717 12.480 1.00 82.94 1036 ILE A CA 1
ATOM 8665 C C . ILE A 1 1036 ? -24.379 -19.744 13.612 1.00 82.94 1036 ILE A C 1
ATOM 8667 O O . ILE A 1 1036 ? -25.468 -20.126 14.041 1.00 82.94 1036 ILE A O 1
ATOM 8671 N N . ASN A 1 1037 ? -23.214 -20.161 14.118 1.00 79.31 1037 ASN A N 1
ATOM 8672 C CA . ASN A 1 1037 ? -23.166 -21.085 15.250 1.00 79.31 1037 ASN A CA 1
ATOM 8673 C C . ASN A 1 1037 ? -23.720 -20.439 16.518 1.00 79.31 1037 ASN A C 1
ATOM 8675 O O . ASN A 1 1037 ? -24.574 -21.043 17.140 1.00 79.31 1037 ASN A O 1
ATOM 8679 N N . ASP A 1 1038 ? -23.359 -19.201 16.860 1.00 80.75 1038 ASP A N 1
ATOM 8680 C CA . ASP A 1 1038 ? -23.899 -18.522 18.045 1.00 80.75 1038 ASP A CA 1
ATOM 8681 C C . ASP A 1 1038 ? -25.429 -18.377 17.961 1.00 80.75 1038 ASP A C 1
ATOM 8683 O O . ASP A 1 1038 ? -26.155 -18.600 18.934 1.00 80.75 1038 ASP A O 1
ATOM 8687 N N . TYR A 1 1039 ? -25.949 -18.050 16.773 1.00 86.81 1039 TYR A N 1
ATOM 8688 C CA . TYR A 1 1039 ? -27.389 -18.000 16.533 1.00 86.81 1039 TYR A CA 1
ATOM 8689 C C . TYR A 1 1039 ? -28.046 -19.381 16.696 1.00 86.81 1039 TYR A C 1
ATOM 8691 O O . TYR A 1 1039 ? -29.079 -19.509 17.353 1.00 86.81 1039 TYR A O 1
ATOM 8699 N N . ARG A 1 1040 ? -27.463 -20.439 16.128 1.00 82.81 1040 ARG A N 1
ATOM 8700 C CA . ARG A 1 1040 ? -28.005 -21.803 16.218 1.00 82.81 1040 ARG A CA 1
ATOM 8701 C C . ARG A 1 1040 ? -27.900 -22.378 17.634 1.00 82.81 1040 ARG A C 1
ATOM 8703 O O . ARG A 1 1040 ? -28.861 -22.953 18.144 1.00 82.81 1040 ARG A O 1
ATOM 8710 N N . ASP A 1 1041 ? -26.746 -22.222 18.255 1.00 79.00 1041 ASP A N 1
ATOM 8711 C CA . ASP A 1 1041 ? -26.350 -22.941 19.458 1.00 79.00 1041 ASP A CA 1
ATOM 8712 C C . ASP A 1 1041 ? -26.845 -22.222 20.719 1.00 79.00 1041 ASP A C 1
ATOM 8714 O O . ASP A 1 1041 ? -27.195 -22.892 21.684 1.00 79.00 1041 ASP A O 1
ATOM 8718 N N . PHE A 1 1042 ? -26.981 -20.888 20.700 1.00 84.38 1042 PHE A N 1
ATOM 8719 C CA . PHE A 1 1042 ? -27.549 -20.134 21.823 1.00 84.38 1042 PHE A CA 1
ATOM 8720 C C . PHE A 1 1042 ? -28.984 -19.687 21.567 1.00 84.38 1042 PHE A C 1
ATOM 8722 O O . PHE A 1 1042 ? -29.859 -19.983 22.372 1.00 84.38 1042 PHE A O 1
ATOM 8729 N N . TYR A 1 1043 ? -29.278 -19.005 20.457 1.00 87.12 1043 TYR A N 1
ATOM 8730 C CA . TYR A 1 1043 ? -30.629 -18.469 20.250 1.00 87.12 1043 TYR A CA 1
ATOM 8731 C C . TYR A 1 1043 ? -31.654 -19.564 19.912 1.00 87.12 1043 TYR A C 1
ATOM 8733 O O . TYR A 1 1043 ? -32.669 -19.684 20.602 1.00 87.12 1043 TYR A O 1
ATOM 8741 N N . VAL A 1 1044 ? -31.408 -20.391 18.887 1.00 84.69 1044 VAL A N 1
ATOM 8742 C CA . VAL A 1 1044 ? -32.367 -21.437 18.471 1.00 84.69 1044 VAL A CA 1
ATOM 8743 C C . VAL A 1 1044 ? -32.532 -22.496 19.563 1.00 84.69 1044 VAL A C 1
ATOM 8745 O O . VAL A 1 1044 ? -33.660 -22.899 19.856 1.00 84.69 1044 VAL A O 1
ATOM 8748 N N . LEU A 1 1045 ? -31.435 -22.930 20.190 1.00 81.50 1045 LEU A N 1
ATOM 8749 C CA . LEU A 1 1045 ? -31.474 -23.925 21.261 1.00 81.50 1045 LEU A CA 1
ATOM 8750 C C . LEU A 1 1045 ? -32.188 -23.414 22.520 1.00 81.50 1045 LEU A C 1
ATOM 8752 O O . LEU A 1 1045 ? -33.096 -24.092 23.004 1.00 81.50 1045 LEU A O 1
ATOM 8756 N N . ASN A 1 1046 ? -31.829 -22.231 23.034 1.00 85.50 1046 ASN A N 1
ATOM 8757 C CA . ASN A 1 1046 ? -32.458 -21.703 24.248 1.00 85.50 1046 ASN A CA 1
ATOM 8758 C C . ASN A 1 1046 ? -33.960 -21.505 24.039 1.00 85.50 1046 ASN A C 1
ATOM 8760 O O . ASN A 1 1046 ? -34.755 -21.933 24.876 1.00 85.50 1046 ASN A O 1
ATOM 8764 N N . ASN A 1 1047 ? -34.360 -20.961 22.884 1.00 83.44 1047 ASN A N 1
ATOM 8765 C CA . ASN A 1 1047 ? -35.772 -20.776 22.554 1.00 83.44 1047 ASN A CA 1
ATOM 8766 C C . ASN A 1 1047 ? -36.517 -22.114 22.408 1.00 83.44 1047 ASN A C 1
ATOM 8768 O O . ASN A 1 1047 ? -37.655 -22.221 22.860 1.00 83.44 1047 ASN A O 1
ATOM 8772 N N . LYS A 1 1048 ? -35.883 -23.158 21.847 1.00 82.12 1048 LYS A N 1
ATOM 8773 C CA . LYS A 1 1048 ? -36.454 -24.519 21.800 1.00 82.12 1048 LYS A CA 1
ATOM 8774 C C . LYS A 1 1048 ? -36.727 -25.081 23.201 1.00 82.12 1048 LYS A C 1
ATOM 8776 O O . LYS A 1 1048 ? -37.678 -25.834 23.381 1.00 82.12 1048 LYS A O 1
ATOM 8781 N N . ASN A 1 1049 ? -35.912 -24.693 24.175 1.00 77.00 1049 ASN A N 1
ATOM 8782 C CA . ASN A 1 1049 ? -35.994 -25.111 25.571 1.00 77.00 1049 ASN A CA 1
ATOM 8783 C C . ASN A 1 1049 ? -36.696 -24.058 26.463 1.00 77.00 1049 ASN A C 1
ATOM 8785 O O . ASN A 1 1049 ? -36.453 -24.006 27.665 1.00 77.00 1049 ASN A O 1
ATOM 8789 N N . ASN A 1 1050 ? -37.572 -23.221 25.888 1.00 81.88 1050 ASN A N 1
ATOM 8790 C CA . ASN A 1 1050 ? -38.383 -22.205 26.582 1.00 81.88 1050 ASN A CA 1
ATOM 8791 C C . ASN A 1 1050 ? -37.599 -21.118 27.346 1.00 81.88 1050 ASN A C 1
ATOM 8793 O O . ASN A 1 1050 ? -38.149 -20.449 28.227 1.00 81.88 1050 ASN A O 1
ATOM 8797 N N . PHE A 1 1051 ? -36.332 -20.891 27.005 1.00 88.25 1051 PHE A N 1
ATOM 8798 C CA . PHE A 1 1051 ? -35.534 -19.793 27.540 1.00 88.25 1051 PHE A CA 1
ATOM 8799 C C . PHE A 1 1051 ? -35.393 -18.681 26.492 1.00 88.25 1051 PHE A C 1
ATOM 8801 O O . PHE A 1 1051 ? -34.587 -18.771 25.565 1.00 88.25 1051 PHE A O 1
ATOM 8808 N N . LYS A 1 1052 ? -36.197 -17.617 26.636 1.00 89.94 1052 LYS A N 1
ATOM 8809 C CA . LYS A 1 1052 ? -36.240 -16.505 25.677 1.00 89.94 1052 LYS A CA 1
ATOM 8810 C C . LYS A 1 1052 ? -34.888 -15.789 25.607 1.00 89.94 1052 LYS A C 1
ATOM 8812 O O . LYS A 1 1052 ? -34.423 -15.221 26.596 1.00 89.94 1052 LYS A O 1
ATOM 8817 N N . THR A 1 1053 ? -34.288 -15.805 24.418 1.00 90.44 1053 THR A N 1
ATOM 8818 C CA . THR A 1 1053 ? -33.051 -15.077 24.106 1.00 90.44 1053 THR A CA 1
ATOM 8819 C C . THR A 1 1053 ? -33.357 -13.925 23.150 1.00 90.44 1053 THR A C 1
ATOM 8821 O O . THR A 1 1053 ? -33.967 -14.144 22.111 1.00 90.44 1053 THR A O 1
ATOM 8824 N N . ILE A 1 1054 ? -32.932 -12.711 23.490 1.00 91.56 1054 ILE A N 1
ATOM 8825 C CA . ILE A 1 1054 ? -33.153 -11.467 22.743 1.00 91.56 1054 ILE A CA 1
ATOM 8826 C C . ILE A 1 1054 ? -31.904 -11.150 21.923 1.00 91.56 1054 ILE A C 1
ATOM 8828 O O . ILE A 1 1054 ? -30.791 -11.181 22.454 1.00 91.56 1054 ILE A O 1
ATOM 8832 N N . ILE A 1 1055 ? -32.079 -10.828 20.639 1.00 89.31 1055 ILE A N 1
ATOM 8833 C CA . ILE A 1 1055 ? -30.967 -10.505 19.736 1.00 89.31 1055 ILE A CA 1
ATOM 8834 C C . ILE A 1 1055 ? -30.858 -8.997 19.542 1.00 89.31 1055 ILE A C 1
ATOM 8836 O O . ILE A 1 1055 ? -31.729 -8.347 18.955 1.00 89.31 1055 ILE A O 1
ATOM 8840 N N . VAL A 1 1056 ? -29.706 -8.458 19.922 1.00 89.88 1056 VAL A N 1
ATOM 8841 C CA . VAL A 1 1056 ? -29.331 -7.069 19.669 1.00 89.88 1056 VAL A CA 1
ATOM 8842 C C . VAL A 1 1056 ? -28.022 -7.003 18.895 1.00 89.88 1056 VAL A C 1
ATOM 8844 O O . VAL A 1 1056 ? -27.180 -7.897 18.968 1.00 89.88 1056 VAL A O 1
ATOM 8847 N N . TRP A 1 1057 ? -27.857 -5.941 18.116 1.00 88.06 1057 TRP A N 1
ATOM 8848 C CA . TRP A 1 1057 ? -26.666 -5.727 17.303 1.00 88.06 1057 TRP A CA 1
ATOM 8849 C C . TRP A 1 1057 ? -25.945 -4.490 17.807 1.00 88.06 1057 TRP A C 1
ATOM 8851 O O . TRP A 1 1057 ? -26.579 -3.476 18.079 1.00 88.06 1057 TRP A O 1
ATOM 8861 N N . ALA A 1 1058 ? -24.614 -4.511 17.822 1.00 85.75 1058 ALA A N 1
ATOM 8862 C CA . ALA A 1 1058 ? -23.851 -3.284 18.034 1.00 85.75 1058 ALA A CA 1
ATOM 8863 C C . ALA A 1 1058 ? -24.079 -2.245 16.907 1.00 85.75 1058 ALA A C 1
ATOM 8865 O O . ALA A 1 1058 ? -23.592 -1.136 16.993 1.00 85.75 1058 ALA A O 1
ATOM 8866 N N . MET A 1 1059 ? -24.826 -2.572 15.848 1.00 85.69 1059 MET A N 1
ATOM 8867 C CA . MET A 1 1059 ? -25.154 -1.683 14.725 1.00 85.69 1059 MET A CA 1
ATOM 8868 C C . MET A 1 1059 ? -26.339 -0.741 14.940 1.00 85.69 1059 MET A C 1
ATOM 8870 O O . MET A 1 1059 ? -26.608 0.085 14.060 1.00 85.69 1059 MET A O 1
ATOM 8874 N N . GLU A 1 1060 ? -27.061 -0.888 16.050 1.00 86.81 1060 GLU A N 1
ATOM 8875 C CA . GLU A 1 1060 ? -28.181 -0.005 16.376 1.00 86.81 1060 GLU A CA 1
ATOM 8876 C C . GLU A 1 1060 ? -27.709 1.469 16.448 1.00 86.81 1060 GLU A C 1
ATOM 8878 O O . GLU A 1 1060 ? -26.525 1.730 16.691 1.00 86.81 1060 GLU A O 1
ATOM 8883 N N . PRO A 1 1061 ? -28.583 2.462 16.195 1.00 82.94 1061 PRO A N 1
ATOM 8884 C CA . PRO A 1 1061 ? -28.165 3.864 16.092 1.00 82.94 1061 PRO A CA 1
ATOM 8885 C C . PRO A 1 1061 ? -27.612 4.443 17.399 1.00 82.94 1061 PRO A C 1
ATOM 8887 O O . PRO A 1 1061 ? -26.736 5.309 17.365 1.00 82.94 1061 PRO A O 1
ATOM 8890 N N . SER A 1 1062 ? -28.118 3.971 18.538 1.00 87.81 1062 SER A N 1
ATOM 8891 C CA . SER A 1 1062 ? -27.708 4.409 19.866 1.00 87.81 1062 SER A CA 1
ATOM 8892 C C . SER A 1 1062 ? -27.812 3.280 20.892 1.00 87.81 1062 SER A C 1
ATOM 8894 O O . SER A 1 1062 ? -28.508 2.281 20.697 1.00 87.81 1062 SER A O 1
ATOM 8896 N N . VAL A 1 1063 ? -27.156 3.466 22.041 1.00 88.50 1063 VAL A N 1
ATOM 8897 C CA . VAL A 1 1063 ? -27.324 2.562 23.193 1.00 88.50 1063 VAL A CA 1
ATOM 8898 C C . VAL A 1 1063 ? -28.773 2.578 23.701 1.00 88.50 1063 VAL A C 1
ATOM 8900 O O . VAL A 1 1063 ? -29.258 1.563 24.196 1.00 88.50 1063 VAL A O 1
ATOM 8903 N N . ASP A 1 1064 ? -29.482 3.703 23.564 1.00 88.38 1064 ASP A N 1
ATOM 8904 C CA . ASP A 1 1064 ? -30.894 3.798 23.951 1.00 88.38 1064 ASP A CA 1
ATOM 8905 C C . ASP A 1 1064 ? -31.797 2.926 23.077 1.00 88.38 1064 ASP A C 1
ATOM 8907 O O . ASP A 1 1064 ? -32.712 2.299 23.605 1.00 88.38 1064 ASP A O 1
ATOM 8911 N N . ASP A 1 1065 ? -31.506 2.805 21.780 1.00 89.69 1065 ASP A N 1
ATOM 8912 C CA . ASP A 1 1065 ? -32.251 1.921 20.876 1.00 89.69 1065 ASP A CA 1
ATOM 8913 C C . ASP A 1 1065 ? -32.047 0.441 21.232 1.00 89.69 1065 ASP A C 1
ATOM 8915 O O . ASP A 1 1065 ? -33.007 -0.331 21.240 1.00 89.69 1065 ASP A O 1
ATOM 8919 N N . ILE A 1 1066 ? -30.824 0.053 21.620 1.00 91.00 1066 ILE A N 1
ATOM 8920 C CA . ILE A 1 1066 ? -30.534 -1.301 22.122 1.00 91.00 1066 ILE A CA 1
ATOM 8921 C C . ILE A 1 1066 ? -31.369 -1.592 23.373 1.00 91.00 1066 ILE A C 1
ATOM 8923 O O . ILE A 1 1066 ? -32.035 -2.624 23.454 1.00 91.00 1066 ILE A O 1
ATOM 8927 N N . VAL A 1 1067 ? -31.343 -0.683 24.353 1.00 91.25 1067 VAL A N 1
ATOM 8928 C CA . VAL A 1 1067 ? -32.088 -0.839 25.611 1.00 91.25 1067 VAL A CA 1
ATOM 8929 C C . VAL A 1 1067 ? -33.588 -0.896 25.340 1.00 91.25 1067 VAL A C 1
ATOM 8931 O O . VAL A 1 1067 ? -34.267 -1.771 25.871 1.00 91.25 1067 VAL A O 1
ATOM 8934 N N . LYS A 1 1068 ? -34.099 -0.011 24.480 1.00 90.88 1068 LYS A N 1
ATOM 8935 C CA . LYS A 1 1068 ? -35.504 0.019 24.076 1.00 90.88 1068 LYS A CA 1
ATOM 8936 C C . LYS A 1 1068 ? -35.939 -1.315 23.474 1.00 90.88 1068 LYS A C 1
ATOM 8938 O O . LYS A 1 1068 ? -36.932 -1.874 23.925 1.00 90.88 1068 LYS A O 1
ATOM 8943 N N . LYS A 1 1069 ? -35.163 -1.865 22.539 1.00 90.25 1069 LYS A N 1
ATOM 8944 C CA . LYS A 1 1069 ? -35.446 -3.162 21.915 1.00 90.25 1069 LYS A CA 1
ATOM 8945 C C . LYS A 1 1069 ? -35.463 -4.313 22.924 1.00 90.25 1069 LYS A C 1
ATOM 8947 O O . LYS A 1 1069 ? -36.364 -5.144 22.884 1.00 90.25 1069 LYS A O 1
ATOM 8952 N N . ILE A 1 1070 ? -34.508 -4.344 23.861 1.00 92.44 1070 ILE A N 1
ATOM 8953 C CA . ILE A 1 1070 ? -34.490 -5.351 24.938 1.00 92.44 1070 ILE A CA 1
ATOM 8954 C C . ILE A 1 1070 ? -35.771 -5.264 25.769 1.00 92.44 1070 ILE A C 1
ATOM 8956 O O . ILE A 1 1070 ? -36.383 -6.280 26.079 1.00 92.44 1070 ILE A O 1
ATOM 8960 N N . VAL A 1 1071 ? -36.186 -4.052 26.119 1.00 90.81 1071 VAL A N 1
ATOM 8961 C CA . VAL A 1 1071 ? -37.351 -3.813 26.974 1.00 90.81 1071 VAL A CA 1
ATOM 8962 C C . VAL A 1 1071 ? -38.653 -4.157 26.256 1.00 90.81 1071 VAL A C 1
ATOM 8964 O O . VAL A 1 1071 ? -39.516 -4.782 26.865 1.00 90.81 1071 VAL A O 1
ATOM 8967 N N . GLU A 1 1072 ? -38.786 -3.807 24.975 1.00 89.75 1072 GLU A N 1
ATOM 8968 C CA . GLU A 1 1072 ? -39.933 -4.179 24.135 1.00 89.75 1072 GLU A CA 1
ATOM 8969 C C . GLU A 1 1072 ? -40.060 -5.704 24.019 1.00 89.75 1072 GLU A C 1
ATOM 8971 O O . GLU A 1 1072 ? -41.129 -6.259 24.269 1.00 89.75 1072 GLU A O 1
ATOM 8976 N N . GLU A 1 1073 ? -38.955 -6.410 23.759 1.00 87.31 1073 GLU A N 1
ATOM 8977 C CA . GLU A 1 1073 ? -38.981 -7.871 23.671 1.00 87.31 1073 GLU A CA 1
ATOM 8978 C C . GLU A 1 1073 ? -39.213 -8.557 25.030 1.00 87.31 1073 GLU A C 1
ATOM 8980 O O . GLU A 1 1073 ? -39.734 -9.672 25.059 1.00 87.31 1073 GLU A O 1
ATOM 8985 N N . ILE A 1 1074 ? -38.881 -7.937 26.165 1.00 87.62 1074 ILE A N 1
ATOM 8986 C CA . ILE A 1 1074 ? -39.298 -8.441 27.487 1.00 87.62 1074 ILE A CA 1
ATOM 8987 C C . ILE A 1 1074 ? -40.802 -8.184 27.703 1.00 87.62 1074 ILE A C 1
ATOM 8989 O O . ILE A 1 1074 ? -41.513 -9.083 28.151 1.00 87.62 1074 ILE A O 1
ATOM 8993 N N . GLY A 1 1075 ? -41.281 -6.985 27.346 1.00 68.19 1075 GLY A N 1
ATOM 8994 C CA . GLY A 1 1075 ? -42.640 -6.481 27.584 1.00 68.19 1075 GLY A CA 1
ATOM 8995 C C . GLY A 1 1075 ? -43.754 -7.095 26.727 1.00 68.19 1075 GLY A C 1
ATOM 8996 O O . GLY A 1 1075 ? -44.914 -7.029 27.125 1.00 68.19 1075 GLY A O 1
ATOM 8997 N N . ASP A 1 1076 ? -43.430 -7.779 25.626 1.00 54.06 1076 ASP A N 1
ATOM 8998 C CA . ASP A 1 1076 ? -44.382 -8.629 24.882 1.00 54.06 1076 ASP A CA 1
ATOM 8999 C C . ASP A 1 1076 ? -44.907 -9.839 25.705 1.00 54.06 1076 ASP A C 1
ATOM 9001 O O . ASP A 1 1076 ? -45.681 -10.659 25.205 1.00 54.06 1076 ASP A O 1
ATOM 9005 N N . GLY A 1 1077 ? -44.515 -9.963 26.981 1.00 47.38 1077 GLY A N 1
ATOM 9006 C CA . GLY A 1 1077 ? -45.134 -10.831 27.982 1.00 47.38 1077 GLY A CA 1
ATOM 9007 C C . GLY A 1 1077 ? -45.596 -10.044 29.214 1.00 47.38 1077 GLY A C 1
ATOM 9008 O O . GLY A 1 1077 ? -44.827 -9.886 30.152 1.00 47.38 1077 GLY A O 1
ATOM 9009 N N . GLU A 1 1078 ? -46.869 -9.639 29.219 1.00 39.25 1078 GLU A N 1
ATOM 9010 C CA . GLU A 1 1078 ? -47.614 -8.982 30.315 1.00 39.25 1078 GLU A CA 1
ATOM 9011 C C . GLU A 1 1078 ? -47.267 -7.507 30.611 1.00 39.25 1078 GLU A C 1
ATOM 9013 O O . GLU A 1 1078 ? -46.242 -7.145 31.186 1.00 39.25 1078 GLU A O 1
ATOM 9018 N N . THR A 1 1079 ? -48.230 -6.645 30.275 1.00 33.25 1079 THR A N 1
ATOM 9019 C CA . THR A 1 1079 ? -48.337 -5.233 30.658 1.00 33.25 1079 THR A CA 1
ATOM 9020 C C . THR A 1 1079 ? -48.153 -5.026 32.165 1.00 33.25 1079 THR A C 1
ATOM 9022 O O . THR A 1 1079 ? -48.872 -5.618 32.970 1.00 33.25 1079 THR A O 1
ATOM 9025 N N . ARG A 1 1080 ? -47.210 -4.151 32.537 1.00 37.59 1080 ARG A N 1
ATOM 9026 C CA . ARG A 1 1080 ? -47.012 -3.643 33.902 1.00 37.59 1080 ARG A CA 1
ATOM 9027 C C . ARG A 1 1080 ? -47.990 -2.493 34.174 1.00 37.59 1080 ARG A C 1
ATOM 9029 O O . ARG A 1 1080 ? -47.776 -1.408 33.640 1.00 37.59 1080 ARG A O 1
ATOM 9036 N N . ASP A 1 1081 ? -48.986 -2.741 35.020 1.00 30.67 1081 ASP A N 1
ATOM 9037 C CA . ASP A 1 1081 ? -49.616 -1.721 35.875 1.00 30.67 1081 ASP A CA 1
ATOM 9038 C C . ASP A 1 1081 ? -49.042 -1.821 37.297 1.00 30.67 1081 ASP A C 1
ATOM 9040 O O . ASP A 1 1081 ? -48.833 -2.969 37.769 1.00 30.67 1081 ASP A O 1
#

Sequence (1081 aa):
NNRILDYRYIEVVNELLLLSLHDAKIIPIDDLSNIYKFEFLEIVKALEAIQASLENISGSFKDSIWKDIPIFNNIKYPNQIIALIYQVEQCFKILESEKIILENEHGFREISNYAYLKNVIQKFLNLDPEEIPESWLIPEKFEEAKEKYRDLKNDIYQLQEEEYLLNVRYNKLDSLDIDAEISALLGDYFKAEDTAAIDKILLRRDEIENKLNRAALQSDIYKKSINKIKHLLNWQFTVDNNILDEITRLEEVLKELEFNRTIVNIIVKGRFPEIFNQALDISKNIESAQSEIAGLVRTFSQKDIAGLEATVDALENYRKDQPIKRSDYRLFSNLKERNYKEYVRITKLARRFRELRGGIKALQNQFLTLTGYEYSADALYHMNYLHLYFSNIQNPMIRSKLAKFLIRVADGNVHKNYRRTFALFSQAYASLNEYYEILREYGLASGVDEFSHRVDEINKANAYLLRLFISNDRLLVVHRNYKNEYVAAEEYFKIRNSLRFVAEKKKTLRGHKLYRQLFGMHYRENQTNINHLARLMQNYKLYTECFVTNDDTVKSLEAANNEKIKAHLIVCREETERLNEIFKLYFKIFRDGVSRYYYESFQTNLDYLNKLSESKEELITYLTITDNFAVLNKYRLSKLINYIINEPHGNNFVNDFKYAYFSMLKEMHLQKAPFLREYPEIPARLDTICREENRKIRHIHYETVQKIRKTSGTRFYVYGIKNLDYNGFIKRTEGIKHLFLATSLTVNLFVNVKLFDMIIIDDAHLLSAEEYKSALEGHQLVIAGEQQLQSAVTNNLIARIHPSRMIQFNYRFAPTPMNILSHLPGLRGQIYNNFYENFGIDIKHGDLAELVCQLLEEKEDGAVNVFISSYSTQRKLYEELAAYLAEREYGIDDIIRLLTKNINISCLSLAYMYDADYNILFLEDYYEIDQEYLVFDMIDNMILCRKQIIIYDYYDRLGQDNDSLFMRKLRSVIDNKFTFKKEFSSPLVQQIAAKLEKQKYIVYSSNDLTLFVRDKDKLFGVLLFWDIEKSNFDIINDYRDFYVLNNKNNFKTIIVWAMEPSVDDIVKKIVEEIGDGETRD

Foldseek 3Di:
DDDQLNDDLLRLLLLLQVLLVPPFDADPFDDCRNQHPVLLVLLLVLVVLLQVLQVPDPKFLCPFLQVLFDLAADDDDLVVVLVLLVLLLVLLVLLVVLQVCCVPPQFFDRQFAQQSLVLLLCLQVVADLVQDPPLVLDVVLLVVLVVVLVVVVVLLVVLVVLVVVLVQFFAPCVVDPLVVLLCLQAPPFHDLVCQVLSVVCQQCVVVLVVLLVVLVVLLVLQVVLVVVVCVLLVHDDDDFPLLLVLLLVVLVLVVPFDDALQLLVCLVVVVQVVLLVVLVVLVVLLVVLVVVLVVLCVVPDPDDSVVLLVLLVQLVCLVVVHDDDPVSVCVLVCCVPPPVVVNVVSNVSSVSNVVSVVSNVVSQVVSCVSRVDRDDPCSSVSSVVVSVSLVPSPDVVSSVSSSVSVSCVNVVVGDPCNSVSSVSNSVSLVSLVVSLVVCVVSSQHDDDDTSVVSSVSSVVSSVSSVSNVVSQVVVVNGTPDDPDPTDGSVVSVVSVVSVVVSVVSQVVQPPDDPSCNSNPPQRDGSPRPSPVSVSNSVSLVSLCNRRPDSVSSVVCSPPVNVVVSSVSSVSSVVSVVVSVVSVVVVVSGGNDDCCCNGNHGSVVSSVSSVVVSVCSVSVVSSVSSSVSVVSCVVVPRVRLVVVSSPDIRDDPVSSNVSNNSSVVVSVVVCVVPVCVVVVVCVLVVLVVVVVVVVVVVVVCVVVLVVVCVVQVPDDDDPPDDVPLQVVVVLVSCQVNDDDDDDALVSQVPRDQLQSDQEDEAEAQFDPDPCSCVRVVVHNYYHYDHDDDPDPPDTPGNVVVDDVVVDDDPQEALAAAQLLLQVVVPSHHYHHDQFQVLNLQEEEDQDDPLVVLVVQCVVPVQFAEEEADADPVVLVVSLVSNLVVVVVVVDDPVSNVCCVPRRYHYYHLQVLPDDQGQEYEYACVRPLQDADVVSLVSSLNSQSRYNGHYYYHCNPPVLVDPRDHPNSVVVCVSVVPSCSFAADADAPLLVVLQVVVVVVVWHWTQDPLAGIWTDDPRGIAGEHEPSGPVCPDDPVSCSCVVPQVSCVVVVHHYFYDYSNDSHSVVRSVSVVVVVPVPDDDD